Protein AF-A0A1I8J786-F1 (afdb_monomer_lite)

Organism: NCBI:txid282301

InterPro domains:
  IPR002110 Ankyrin repeat [PF12796] (314-403)
  IPR002110 Ankyrin repeat [PF12796] (653-725)
  IPR002110 Ankyrin repeat [PS50088] (661-693)
  IPR002110 Ankyrin repeat [PS50088] (694-726)
  IPR002110 Ankyrin repeat [SM00248] (171-204)
  IPR002110 Ankyrin repeat [SM00248] (331-368)
  IPR002110 Ankyrin repeat [SM00248] (661-690)
  IPR002110 Ankyrin repeat [SM00248] (694-723)
  IPR002110 Ankyrin repeat [SM00248] (727-757)
  IPR036770 Ankyrin repeat-containing domain superfamily [G3DSA:1.25.40.20] (136-489)
  IPR036770 Ankyrin repeat-containing domain superfamily [G3DSA:1.25.40.20] (536-755)
  IPR036770 Ankyrin repeat-containing domain superfamily [SSF48403] (186-483)
  IPR036770 Ankyrin repeat-containing domain superfamily [SSF48403] (380-748)

Foldseek 3Di:
DLVVLVVVLVVDPDLVVSLVSLLVQLVVCVVVVPLVSNLVSLVRRDDLVVSQVSLLVVLVVVVVVVVLSSNLSSLLSRPDQVSSQVSLLVSLVSCVVVVNVVSNVSSVVSHPDVVSVVVVVCVLPDDDDPPVCLVSVLVSVLVLLVVCLVPVPDPVNLVVVVVVVVVVVVVVNDDLLSQLLSLLQPQRLVSLLSVLVVDPDPVSNLNSLQSSLLNVLLNLDQNSNCSSLNSDPDPVSSLVSLLSSLQNNLLNLNQVSNVVSLVVPPDQVSSQVSLLRNLQNNLLRLNQVSNVVSLVSHDPVCSLVSLLSNQQSNLLNLNQVNNVVSLVSHPPLVSSQVSLLNNQQSNLLNLNQVSNVVSLVSRPPLVSSLVSLLNNLQSNLLNLNQNSNVVSLVSNPDLVSSLVSLLNSLLSNLLNVNLVSNVVSLVSRPDLVSSLLSLLSSLQSCLLVVNVVSVVVSLVVRDDPVSSVVSVVSSVVSNVVNVPDDDDDDVVVVVVVLLVVLLVVLLPPDVVSVVVSVVVLVPDPDLVVLLVSLLSSLLSNLLNLNQVSNVVSLVSNDDPVSSVVSLLSSLLSNLQNLRPSNVVVDLDALVCCVVRVSNVVSCLVCLVVVNCPSVVSNVVPDDLVSLLVSLLVCLLVVSLSSNVVSVVVHALVQQLDADPQQDGSLLSNLLVLPLVSNLVNVVRPHDQCRAGPFRDGSLLNNLLNLNQNSNVSSVVSPRDQCRATNVRDGSLNSNVVNVSVVNNVVVVVVVVCVVCLVVLLVVLLVLLVVLVQLPLALVQLVVQLVVQVVVQVVCCVVVVFDKDWFDDSNLSFQCDLPVSSSDRDLQRETEIETEDPDDEAEAPPFAPCDDPNVPGDHFYDFQQKTFAPDFDAADAWDWDPDDPVGGIYTYWYKYHYRGPDFPCPVLCCLQDVDADHWIWTRHDDPDPPDRGITGIDRRRVLSVSSSLAGSLLSSLLNVLQSCQPPCCCPVVVQAWDDSQLSSQLSSVVCSVQTRDCPRPQSDSSCSVVSNLVSLVVQLVQLVVDPDLFFRHAGNRHRSNTDGTPPPPVDDPSSCSSVRVSVVSVD

Radius of gyration: 41.14 Å; chains: 1; bounding box: 93×95×111 Å

Sequence (1066 aa):
KWEFVEYLMSCISDEDARSQSCITASIHAMKFKQMDKLESFINSMGDSERKDNWCREMAESAQIWRSWDVVQILTKAISNQSLKDQCCRNFANAAADSQDLQVRNFFVELSSDEELKQQFSMEAAGTATSNQEKQVAEKALLETLELLSKEAAEPEVRKQCSDVLAQHESDQRLSVTVAARHIGAKGYAQLVKALLNKFENESERRELCMTAAEFAARSGHLGRVKSVLHGCEDTRLKHECSIKVAEVASRCGHFEVAKHAIEAIKDQKLRDKCCLKAVKASAKNRQLFITKFLVDSVAENLKDQCCSRATPPAAKNGHLEVVTYLVQEMVDKTLKDQCCSRATPPAAKNGHLEVVTYLVQEMVDKTLKVQCCSRATPPAAKNGHLEVVTYLVQEMVDKTVKNQCCKKSAESASDSQKWDVVKFLAESISNQGQKDECYASAAESAAWSGNLEKTKDFVNSINDSSIKNQGYLRSVESAANNLKLESAEEPSVRLECCMKAAESSQSGGKTDVFDAISKEVDDLKDEGLKDLYYSRAAESAAQCGEADAMMSSLRNVRDAKRRAECDRQCALAGASFGHENVVERFDIEPQWLFDLPPLLQFFSMMALKNENSILDKTLSTMQPAEKFRLLLLSIYSEHVSLAFAILRQLTRDVFDLPDSEGATALMLAADSGHHELIEKLVELGASVQVQDCHGRTALTRACEAGHVRAAKSLIDNGADASHQDDRGLTCVQWAEQHGHTELLRILDSFYSRNENRAQDETLSTELHELFKSAGFTRDRAECQQAMADYLQRIAIAVVRDDSWLTGSYAEGWANSLVQVNGRTADDSDIDWTVFVAGQKFHLQGGCSQTGECAQANQLMVTKGHANILESCGSQPAVSTSPSGLRPRMDLCHAIRCCSDFCTDTERIKFITDRLPKVHLVRATRPTKQTQNELRVSFSLHEKRIMRSLSDVQGQLFTVIKFIFKKYLPITLKTPGLKTYHAKTLLFFMLEKHGTEHFNQVWKPEKLISLVKEALEMMLSFIDSSSSPDECMPHFFMSDAPLYFKNAGIGGDFDNTKSRVRLRLSE

Secondary structure (DSSP, 8-state):
-HHHHHHHHHT---HHHHHHHHHHHHHHHHHTT-HHHHHHHHHT-S-HHHHHHHHHHHHHHHHHTT-HHHHHHHHHH---HHHHHHHHHHHHHHHHHTT-HHHHHHHHHH---HHHHHHHHHHTTS---STHHHHHHHHHHHHHHHHHHH-TT-HHHHHHHHHHHHHHHHTT---HHHHHHHHHHHT-HHHHHHHHTT---HHHHHHHHHHHHHHHHHH--HHHHHHHHHH---HHHHHHHHHHHHHHHHHHT-HHHHHHHHHT---HHHHHHHHHHHHHHHHHTT-HHHHHHHHHTS-GGGHHHHHHHHHHHHHHTT-HHHHHHHHHS---HHHHHHHHHHHHHHHHHTT-HHHHHHHHHS---HHHHHHHHHHHHHHHHHTT-HHHHHHHHHS---HHHHHHHHHHHHHHHHTTT-HHHHHHHHHT---HHHHHHHHHHHHHHHHHTT-HHHHHHHHHT---HHHHHHHHHHHHHHHHHHTT------HHHHHHHHHHHHHHHHTTT-HHHHHHHHHHHHT-S-HHHHHHHHHHHHHHHHHTT-HHHHHHHHHT---HHHHHHHHHHHHHHHHHHT-HHHHTTS---HHHHHH-HHHHHHHHHHHHTT--HHHHHHHHHS-HHHHHHHHHHHHHTT-HHHHHHHHTT--GGGTT---TTS--HHHHHHHTT-HHHHHHHHHTT--TT---TTS--HHHHHHHHT-HHHHHHHHHTT--TT-B-TTS-BHHHHHHHTT-HHHHHHHHHHHHHHHHHHHHHHHHHHHHHHHHHTT-SHHHHHHHHHHHHHHHHHHHHHH-SEEEEEHHHHH-SS---SS-SSS--TT--EEEEEEEEEEEEEETTT----GGGTTPPEEPEETTEEE-SS-------EEEPPBTTB--EEEEEEEEE-----TTHHHHHTT-S-PPPPEEE----S-TT-SSEEEEE-HHHHHHHHTT--HHHHHHHHHHHHIIIIIIIIIS------HHHHHHHHHHHHHHH-S-TTSTTSSGGGHHHHHHHHHHHHHHHHHT-S-SSEEEEETTEEEEEEE-TTTTS-STTTTHHHHHHHHHH-

Structure (mmCIF, N/CA/C/O backbone):
data_AF-A0A1I8J786-F1
#
_entry.id   AF-A0A1I8J786-F1
#
loop_
_atom_site.group_PDB
_atom_site.id
_atom_site.type_symbol
_atom_site.label_atom_id
_atom_site.label_alt_id
_atom_site.label_comp_id
_atom_site.label_asym_id
_atom_site.label_entity_id
_atom_site.label_seq_id
_atom_site.pdbx_PDB_ins_code
_atom_site.Cartn_x
_atom_site.Cartn_y
_atom_site.Cartn_z
_atom_site.occupancy
_atom_site.B_iso_or_equiv
_atom_site.auth_seq_id
_atom_site.auth_comp_id
_atom_site.auth_asym_id
_atom_site.auth_atom_id
_atom_site.pdbx_PDB_model_num
ATOM 1 N N . LYS A 1 1 ? -45.203 -6.417 -40.940 1.00 73.69 1 LYS A N 1
ATOM 2 C CA . LYS A 1 1 ? -44.008 -5.937 -41.692 1.00 73.69 1 LYS A CA 1
ATOM 3 C C . LYS A 1 1 ? -43.141 -7.103 -42.156 1.00 73.69 1 LYS A C 1
ATOM 5 O O . LYS A 1 1 ? -42.911 -7.186 -43.348 1.00 73.69 1 LYS A O 1
ATOM 10 N N . TRP A 1 2 ? -42.726 -8.018 -41.275 1.00 83.94 2 TRP A N 1
ATOM 11 C CA . TRP A 1 2 ? -41.975 -9.218 -41.679 1.00 83.94 2 TRP A CA 1
ATOM 12 C C . TRP A 1 2 ? -42.749 -10.145 -42.619 1.00 83.94 2 TRP A C 1
ATOM 14 O O . TRP A 1 2 ? -42.202 -10.530 -43.635 1.00 83.94 2 TRP A O 1
ATOM 24 N N . GLU A 1 3 ? -44.040 -10.370 -42.374 1.00 81.31 3 GLU A N 1
ATOM 25 C CA . GLU A 1 3 ? -44.911 -11.132 -43.293 1.00 81.31 3 GLU A CA 1
ATOM 26 C C . GLU A 1 3 ? -44.995 -10.504 -44.694 1.00 81.31 3 GLU A C 1
ATOM 28 O O . GLU A 1 3 ? -45.075 -11.199 -45.697 1.00 81.31 3 GLU A O 1
ATOM 33 N N . PHE A 1 4 ? -44.930 -9.171 -44.777 1.00 83.69 4 PHE A N 1
ATOM 34 C CA . PHE A 1 4 ? -44.898 -8.460 -46.054 1.00 83.69 4 PHE A CA 1
ATOM 35 C C . PHE A 1 4 ? -43.550 -8.638 -46.763 1.00 83.69 4 PHE A C 1
ATOM 37 O O . PHE A 1 4 ? -43.520 -8.801 -47.977 1.00 83.69 4 PHE A O 1
ATOM 44 N N . VAL A 1 5 ? -42.442 -8.659 -46.012 1.00 83.75 5 VAL A N 1
ATOM 45 C CA . VAL A 1 5 ? -41.120 -9.011 -46.551 1.00 83.75 5 VAL A CA 1
ATOM 46 C C . VAL A 1 5 ? -41.134 -10.455 -47.051 1.00 83.75 5 VAL A C 1
ATOM 48 O O . VAL A 1 5 ? -40.774 -10.683 -48.193 1.00 83.75 5 VAL A O 1
ATOM 51 N N . GLU A 1 6 ? -41.630 -11.412 -46.267 1.00 82.75 6 GLU A N 1
ATOM 52 C CA . GLU A 1 6 ? -41.762 -12.822 -46.670 1.00 82.75 6 GLU A CA 1
ATOM 53 C C . GLU A 1 6 ? -42.628 -12.986 -47.932 1.00 82.75 6 GLU A C 1
ATOM 55 O O . GLU A 1 6 ? -42.249 -13.715 -48.848 1.00 82.75 6 GLU A O 1
ATOM 60 N N . TYR A 1 7 ? -43.736 -12.247 -48.041 1.00 83.12 7 TYR A N 1
ATOM 61 C CA . TYR A 1 7 ? -44.558 -12.228 -49.252 1.00 83.12 7 TYR A CA 1
ATOM 62 C C . TYR A 1 7 ? -43.788 -11.687 -50.465 1.00 83.12 7 TYR A C 1
ATOM 64 O O . TYR A 1 7 ? -43.768 -12.335 -51.512 1.00 83.12 7 TYR A O 1
ATOM 72 N N . LEU A 1 8 ? -43.106 -10.542 -50.333 1.00 82.88 8 LEU A N 1
ATOM 73 C CA . LEU A 1 8 ? -42.294 -9.978 -51.419 1.00 82.88 8 LEU A CA 1
ATOM 74 C C . LEU A 1 8 ? -41.195 -10.947 -51.860 1.00 82.88 8 LEU A C 1
ATOM 76 O O . LEU A 1 8 ? -40.986 -11.121 -53.054 1.00 82.88 8 LEU A O 1
ATOM 80 N N . MET A 1 9 ? -40.560 -11.626 -50.907 1.00 81.06 9 MET A N 1
ATOM 81 C CA . MET A 1 9 ? -39.547 -12.649 -51.158 1.00 81.06 9 MET A CA 1
ATOM 82 C C . MET A 1 9 ? -40.106 -13.847 -51.927 1.00 81.06 9 MET A C 1
ATOM 84 O O . MET A 1 9 ? -39.458 -14.332 -52.851 1.00 81.06 9 MET A O 1
ATOM 88 N N . SER A 1 10 ? -41.326 -14.288 -51.598 1.00 81.88 10 SER A N 1
ATOM 89 C CA . SER A 1 10 ? -42.005 -15.375 -52.320 1.00 81.88 10 SER A CA 1
ATOM 90 C C . SER A 1 10 ? -42.366 -15.016 -53.767 1.00 81.88 10 SER A C 1
ATOM 92 O O . SER A 1 10 ? -42.529 -15.905 -54.597 1.00 81.88 10 SER A O 1
ATOM 94 N N . CYS A 1 11 ? -42.447 -13.720 -54.085 1.00 83.38 11 CYS A N 1
ATOM 95 C CA . CYS A 1 11 ? -42.716 -13.232 -55.436 1.00 83.38 11 CYS A CA 1
ATOM 96 C C . CYS A 1 11 ? -41.454 -13.149 -56.316 1.00 83.38 11 CYS A C 1
ATOM 98 O O . CYS A 1 11 ? -41.576 -12.893 -57.514 1.00 83.38 11 CYS A O 1
ATOM 100 N N . ILE A 1 12 ? -40.250 -13.329 -55.756 1.00 84.62 12 ILE A N 1
ATOM 101 C CA . ILE A 1 12 ? -38.992 -13.268 -56.511 1.00 84.62 12 ILE A CA 1
ATOM 102 C C . ILE A 1 12 ? -38.726 -14.640 -57.142 1.00 84.62 12 ILE A C 1
ATOM 104 O O . ILE A 1 12 ? -38.392 -15.599 -56.447 1.00 84.62 12 ILE A O 1
ATOM 108 N N . SER A 1 13 ? -38.865 -14.725 -58.467 1.00 79.44 13 SER A N 1
ATOM 109 C CA . SER A 1 13 ? -38.594 -15.949 -59.236 1.00 79.44 13 SER A CA 1
ATOM 110 C C . SER A 1 13 ? -37.109 -16.168 -59.541 1.00 79.44 13 SER A C 1
ATOM 112 O O . SER A 1 13 ? -36.718 -17.292 -59.834 1.00 79.44 13 SER A O 1
ATOM 114 N N . ASP A 1 14 ? -36.297 -15.107 -59.496 1.00 84.56 14 ASP A N 1
ATOM 115 C CA . ASP A 1 14 ? -34.847 -15.167 -59.700 1.00 84.56 14 ASP A CA 1
ATOM 116 C C . ASP A 1 14 ? -34.131 -15.597 -58.410 1.00 84.56 14 ASP A C 1
ATOM 118 O O . ASP A 1 14 ? -34.251 -14.957 -57.362 1.00 84.56 14 ASP A O 1
ATOM 122 N N . GLU A 1 15 ? -33.409 -16.713 -58.469 1.00 78.25 15 GLU A N 1
ATOM 123 C CA . GLU A 1 15 ? -32.861 -17.369 -57.281 1.00 78.25 15 GLU A CA 1
ATOM 124 C C . GLU A 1 15 ? -31.717 -16.583 -56.624 1.00 78.25 15 GLU A C 1
ATOM 126 O O . GLU A 1 15 ? -31.617 -16.551 -55.391 1.00 78.25 15 GLU A O 1
ATOM 131 N N . ASP A 1 16 ? -30.913 -15.880 -57.422 1.00 79.06 16 ASP A N 1
ATOM 132 C CA . ASP A 1 16 ? -29.823 -15.032 -56.940 1.00 79.06 16 ASP A CA 1
ATOM 133 C C . ASP A 1 16 ? -30.353 -13.770 -56.257 1.00 79.06 16 ASP A C 1
ATOM 135 O O . ASP A 1 16 ? -29.951 -13.442 -55.133 1.00 79.06 16 ASP A O 1
ATOM 139 N N . ALA A 1 17 ? -31.313 -13.084 -56.883 1.00 80.06 17 ALA A N 1
ATOM 140 C CA . ALA A 1 17 ? -31.973 -11.924 -56.296 1.00 80.06 17 ALA A CA 1
ATOM 141 C C . ALA A 1 17 ? -32.725 -12.294 -55.011 1.00 80.06 17 ALA A C 1
ATOM 143 O O . ALA A 1 17 ? -32.705 -11.534 -54.032 1.00 80.06 17 ALA A O 1
ATOM 144 N N . ARG A 1 18 ? -33.347 -13.479 -54.976 1.00 83.31 18 ARG A N 1
ATOM 145 C CA . ARG A 1 18 ? -33.999 -14.012 -53.776 1.00 83.31 18 ARG A CA 1
ATOM 146 C C . ARG A 1 18 ? -32.972 -14.298 -52.682 1.00 83.31 18 ARG A C 1
ATOM 148 O O . ARG A 1 18 ? -33.153 -13.845 -51.559 1.00 83.31 18 ARG A O 1
ATOM 155 N N . SER A 1 19 ? -31.857 -14.954 -52.989 1.00 81.00 19 SER A N 1
ATOM 156 C CA . SER A 1 19 ? -30.820 -15.255 -51.990 1.00 81.00 19 SER A CA 1
ATOM 157 C C . SER A 1 19 ? -30.192 -13.980 -51.407 1.00 81.00 19 SER A C 1
ATOM 159 O O . SER A 1 19 ? -30.049 -13.856 -50.189 1.00 81.00 19 SER A O 1
ATOM 161 N N . GLN A 1 20 ? -29.924 -12.970 -52.240 1.00 82.56 20 GLN A N 1
ATOM 162 C CA . GLN A 1 20 ? -29.403 -11.674 -51.788 1.00 82.56 20 GLN A CA 1
ATOM 163 C C . GLN A 1 20 ? -30.399 -10.912 -50.899 1.00 82.56 20 GLN A C 1
ATOM 165 O O . GLN A 1 20 ? -30.028 -10.260 -49.912 1.00 82.56 20 GLN A O 1
ATOM 170 N N . SER A 1 21 ? -31.683 -11.010 -51.229 1.00 83.56 21 SER A N 1
ATOM 171 C CA . SER A 1 21 ? -32.744 -10.393 -50.440 1.00 83.56 21 SER A CA 1
ATOM 172 C C . SER A 1 21 ? -32.953 -11.132 -49.107 1.00 83.56 21 SER A C 1
ATOM 174 O O . SER A 1 21 ? -33.148 -10.475 -48.083 1.00 83.56 21 SER A O 1
ATOM 176 N N . CYS A 1 22 ? -32.783 -12.464 -49.072 1.00 85.31 22 CYS A N 1
ATOM 177 C CA . CYS A 1 22 ? -32.779 -13.265 -47.842 1.00 85.31 22 CYS A CA 1
ATOM 178 C C . CYS A 1 22 ? -31.627 -12.846 -46.929 1.00 85.31 22 CYS A C 1
ATOM 180 O O . CYS A 1 22 ? -31.850 -12.617 -45.746 1.00 85.31 22 CYS A O 1
ATOM 182 N N . ILE A 1 23 ? -30.417 -12.664 -47.471 1.00 84.88 23 ILE A N 1
ATOM 183 C CA . ILE A 1 23 ? -29.255 -12.179 -46.708 1.00 84.88 23 ILE A CA 1
ATOM 184 C C . ILE A 1 23 ? -29.570 -10.826 -46.063 1.00 84.88 23 ILE A C 1
ATOM 186 O O . ILE A 1 23 ? -29.363 -10.625 -44.864 1.00 84.88 23 ILE A O 1
ATOM 190 N N . THR A 1 24 ? -30.136 -9.903 -46.840 1.00 84.62 24 THR A N 1
ATOM 191 C CA . THR A 1 24 ? -30.486 -8.563 -46.353 1.00 84.62 24 THR A CA 1
ATOM 192 C C . THR A 1 24 ? -31.550 -8.629 -45.255 1.00 84.62 24 THR A C 1
ATOM 194 O O . THR A 1 24 ? -31.438 -7.936 -44.238 1.00 84.62 24 THR A O 1
ATOM 197 N N . ALA A 1 25 ? -32.561 -9.483 -45.422 1.00 85.06 25 ALA A N 1
ATOM 198 C CA . ALA A 1 25 ? -33.605 -9.701 -44.429 1.00 85.06 25 ALA A CA 1
ATOM 199 C C . ALA A 1 25 ? -33.047 -10.335 -43.144 1.00 85.06 25 ALA A C 1
ATOM 201 O O . ALA A 1 25 ? -33.361 -9.851 -42.056 1.00 85.06 25 ALA A O 1
ATOM 202 N N . SER A 1 26 ? -32.156 -11.325 -43.255 1.00 86.31 26 SER A N 1
ATOM 203 C CA . SER A 1 26 ? -31.466 -11.960 -42.126 1.00 86.31 26 SER A CA 1
ATOM 204 C C . SER A 1 26 ? -30.626 -10.961 -41.325 1.00 86.31 26 SER A C 1
ATOM 206 O O . SER A 1 26 ? -30.693 -10.951 -40.097 1.00 86.31 26 SER A O 1
ATOM 208 N N . ILE A 1 27 ? -29.908 -10.043 -41.985 1.00 82.25 27 ILE A N 1
ATOM 209 C CA . ILE A 1 27 ? -29.157 -8.967 -41.306 1.00 82.25 27 ILE A CA 1
ATOM 210 C C . ILE A 1 27 ? -30.093 -8.066 -40.492 1.00 82.25 27 ILE A C 1
ATOM 212 O O . ILE A 1 27 ? -29.802 -7.718 -39.345 1.00 82.25 27 ILE A O 1
ATOM 216 N N . HIS A 1 28 ? -31.247 -7.705 -41.054 1.00 83.25 28 HIS A N 1
ATOM 217 C CA . HIS A 1 28 ? -32.232 -6.903 -40.334 1.00 83.25 28 HIS A CA 1
ATOM 218 C C . HIS A 1 28 ? -32.895 -7.698 -39.199 1.00 83.25 28 HIS A C 1
ATOM 220 O O . HIS A 1 28 ? -33.130 -7.135 -38.130 1.00 83.25 28 HIS A O 1
ATOM 226 N N . ALA A 1 29 ? -33.158 -8.995 -39.385 1.00 84.69 29 ALA A N 1
ATOM 227 C CA . ALA A 1 29 ? -33.708 -9.863 -38.346 1.00 84.69 29 ALA A CA 1
ATOM 228 C C . ALA A 1 29 ? -32.747 -9.972 -37.151 1.00 84.69 29 ALA A C 1
ATOM 230 O O . ALA A 1 29 ? -33.178 -9.781 -36.012 1.00 84.69 29 ALA A O 1
ATOM 231 N N . MET A 1 30 ? -31.443 -10.141 -37.407 1.00 82.88 30 MET A N 1
ATOM 232 C CA . MET A 1 30 ? -30.390 -10.072 -36.384 1.00 82.88 30 MET A CA 1
ATOM 233 C C . MET A 1 30 ? -30.394 -8.715 -35.666 1.00 82.88 30 MET A C 1
ATOM 235 O O . MET A 1 30 ? -30.459 -8.663 -34.438 1.00 82.88 30 MET A O 1
ATOM 239 N N . LYS A 1 31 ? -30.417 -7.603 -36.419 1.00 80.00 31 LYS A N 1
ATOM 240 C CA . LYS A 1 31 ? -30.425 -6.234 -35.867 1.00 80.00 31 LYS A CA 1
ATOM 241 C C . LYS A 1 31 ? -31.614 -5.962 -34.939 1.00 80.00 31 LYS A C 1
ATOM 243 O O . LYS A 1 31 ? -31.464 -5.268 -33.937 1.00 80.00 31 LYS A O 1
ATOM 248 N N . PHE A 1 32 ? -32.790 -6.494 -35.264 1.00 81.38 32 PHE A N 1
ATOM 249 C CA . PHE A 1 32 ? -34.015 -6.317 -34.476 1.00 81.38 32 PHE A CA 1
ATOM 250 C C . PHE A 1 32 ? -34.307 -7.483 -33.516 1.00 81.38 32 PHE A C 1
ATOM 252 O O . PHE A 1 32 ? -35.398 -7.538 -32.944 1.00 81.38 32 PHE A O 1
ATOM 259 N N . LYS A 1 33 ? -33.340 -8.390 -33.317 1.00 82.00 33 LYS A N 1
ATOM 260 C CA . LYS A 1 33 ? -33.420 -9.555 -32.421 1.00 82.00 33 LYS A CA 1
ATOM 261 C C . LYS A 1 33 ? -34.627 -10.472 -32.680 1.00 82.00 33 LYS A C 1
ATOM 263 O O . LYS A 1 33 ? -35.263 -10.944 -31.744 1.00 82.00 33 LYS A O 1
ATOM 268 N N . GLN A 1 34 ? -34.965 -10.707 -33.945 1.00 86.12 34 GLN A N 1
ATOM 269 C CA . GLN A 1 34 ? -36.059 -11.596 -34.354 1.00 86.12 34 GLN A CA 1
ATOM 270 C C . GLN A 1 34 ? -35.496 -12.959 -34.791 1.00 86.12 34 GLN A C 1
ATOM 272 O O . GLN A 1 34 ? -35.302 -13.191 -35.984 1.00 86.12 34 GLN A O 1
ATOM 277 N N . MET A 1 35 ? -35.206 -13.844 -33.830 1.00 85.75 35 MET A N 1
ATOM 278 C CA . MET A 1 35 ? -34.492 -15.111 -34.079 1.00 85.75 35 MET A CA 1
ATOM 279 C C . MET A 1 35 ? -35.301 -16.123 -34.900 1.00 85.75 35 MET A C 1
ATOM 281 O O . MET A 1 35 ? -34.764 -16.708 -35.835 1.00 85.75 35 MET A O 1
ATOM 285 N N . ASP A 1 36 ? -36.611 -16.222 -34.665 1.00 83.81 36 ASP A N 1
ATOM 286 C CA . ASP A 1 36 ? -37.489 -17.101 -35.454 1.00 83.81 36 ASP A CA 1
ATOM 287 C C . ASP A 1 36 ? -37.530 -16.687 -36.937 1.00 83.81 36 ASP A C 1
ATOM 289 O O . ASP A 1 36 ? -37.606 -17.514 -37.848 1.00 83.81 36 ASP A O 1
ATOM 293 N N . LYS A 1 37 ? -37.446 -15.375 -37.203 1.00 86.69 37 LYS A N 1
ATOM 294 C CA . LYS A 1 37 ? -37.401 -14.836 -38.569 1.00 86.69 37 LYS A CA 1
ATOM 295 C C . LYS A 1 37 ? -36.027 -14.991 -39.205 1.00 86.69 37 LYS A C 1
ATOM 297 O O . LYS A 1 37 ? -35.952 -15.256 -40.400 1.00 86.69 37 LYS A O 1
ATOM 302 N N . LEU A 1 38 ? -34.958 -14.877 -38.418 1.00 88.75 38 LEU A N 1
ATOM 303 C CA . LEU A 1 38 ? -33.601 -15.161 -38.874 1.00 88.75 38 LEU A CA 1
ATOM 304 C C . LEU A 1 38 ? -33.489 -16.597 -39.404 1.00 88.75 38 LEU A C 1
ATOM 306 O O . LEU A 1 38 ? -33.029 -16.792 -40.527 1.00 88.75 38 LEU A O 1
ATOM 310 N N . GLU A 1 39 ? -33.969 -17.582 -38.643 1.00 86.75 39 GLU A N 1
ATOM 311 C CA . GLU A 1 39 ? -33.938 -18.989 -39.057 1.00 86.75 39 GLU A CA 1
ATOM 312 C C . GLU A 1 39 ? -34.769 -19.225 -40.335 1.00 86.75 39 GLU A C 1
ATOM 314 O O . GLU A 1 39 ? -34.294 -19.863 -41.275 1.00 86.75 39 GLU A O 1
ATOM 319 N N . SER A 1 40 ? -35.961 -18.622 -40.431 1.00 86.06 40 SER A N 1
ATOM 320 C CA . SER A 1 40 ? -36.821 -18.679 -41.628 1.00 86.06 40 SER A CA 1
ATOM 321 C C . SER A 1 40 ? -36.129 -18.148 -42.898 1.00 86.06 40 SER A C 1
ATOM 323 O O . SER A 1 40 ? -36.137 -18.805 -43.945 1.00 86.06 40 SER A O 1
ATOM 325 N N . PHE A 1 41 ? -35.475 -16.983 -42.817 1.00 88.19 41 PHE A N 1
ATOM 326 C CA . PHE A 1 41 ? -34.800 -16.377 -43.972 1.00 88.19 41 PHE A CA 1
ATOM 327 C C . PHE A 1 41 ? -33.548 -17.143 -44.399 1.00 88.19 41 PHE A C 1
ATOM 329 O O . PHE A 1 41 ? -33.305 -17.283 -45.598 1.00 88.19 41 PHE A O 1
ATOM 336 N N . ILE A 1 42 ? -32.788 -17.683 -43.442 1.00 87.50 42 ILE A N 1
ATOM 337 C CA . ILE A 1 42 ? -31.627 -18.539 -43.720 1.00 87.50 42 ILE A CA 1
ATOM 338 C C . ILE A 1 42 ? -32.056 -19.829 -44.426 1.00 87.50 42 ILE A C 1
ATOM 340 O O . ILE A 1 42 ? -31.415 -20.258 -45.385 1.00 87.50 42 ILE A O 1
ATOM 344 N N . ASN A 1 43 ? -33.162 -20.433 -43.994 1.00 84.12 43 ASN A N 1
ATOM 345 C CA . ASN A 1 43 ? -33.690 -21.649 -44.612 1.00 84.12 43 ASN A CA 1
ATOM 346 C C . ASN A 1 43 ? -34.271 -21.419 -46.013 1.00 84.12 43 ASN A C 1
ATOM 348 O O . ASN A 1 43 ? -34.397 -22.368 -46.778 1.00 84.12 43 ASN A O 1
ATOM 352 N N . SER A 1 44 ? -34.577 -20.169 -46.363 1.00 81.19 44 SER A N 1
ATOM 353 C CA . SER A 1 44 ? -35.105 -19.786 -47.677 1.00 81.19 44 SER A CA 1
ATOM 354 C C . SER A 1 44 ? -34.015 -19.426 -48.704 1.00 81.19 44 SER A C 1
ATOM 356 O O . SER A 1 44 ? -34.343 -19.038 -49.826 1.00 81.19 44 SER A O 1
ATOM 358 N N . MET A 1 45 ? -32.727 -19.516 -48.342 1.00 83.50 45 MET A N 1
ATOM 359 C CA . MET A 1 45 ? -31.604 -19.329 -49.274 1.00 83.50 45 MET A CA 1
ATOM 360 C C . MET A 1 45 ? -31.429 -20.579 -50.150 1.00 83.50 45 MET A C 1
ATOM 362 O O . MET A 1 45 ? -31.348 -21.684 -49.619 1.00 83.50 45 MET A O 1
ATOM 366 N N . GLY A 1 46 ? -31.390 -20.402 -51.477 1.00 68.62 46 GLY A N 1
ATOM 367 C CA . GLY A 1 46 ? -31.360 -21.515 -52.441 1.00 68.62 46 GLY A CA 1
ATOM 368 C C . GLY A 1 46 ? -29.970 -22.111 -52.681 1.00 68.62 46 GLY A C 1
ATOM 369 O O . GLY A 1 46 ? -29.837 -23.319 -52.854 1.00 68.62 46 GLY A O 1
ATOM 370 N N . ASP A 1 47 ? -28.925 -21.282 -52.624 1.00 76.75 47 ASP A N 1
ATOM 371 C CA . ASP A 1 47 ? -27.534 -21.709 -52.809 1.00 76.75 47 ASP A CA 1
ATOM 372 C C . ASP A 1 47 ? -26.913 -22.155 -51.475 1.00 76.75 47 ASP A C 1
ATOM 374 O O . ASP A 1 47 ? -26.667 -21.337 -50.582 1.00 76.75 47 ASP A O 1
ATOM 378 N N . SER A 1 48 ? -26.652 -23.460 -51.342 1.00 77.00 48 SER A N 1
ATOM 379 C CA . SER A 1 48 ? -26.097 -24.064 -50.128 1.00 77.00 48 SER A CA 1
ATOM 380 C C . SER A 1 48 ? -24.665 -23.625 -49.825 1.00 77.00 48 SER A C 1
ATOM 382 O O . SER A 1 48 ? -24.324 -23.452 -48.659 1.00 77.00 48 SER A O 1
ATOM 384 N N . GLU A 1 49 ? -23.823 -23.417 -50.841 1.00 81.31 49 GLU A N 1
ATOM 385 C CA . GLU A 1 49 ? -22.422 -23.036 -50.627 1.00 81.31 49 GLU A CA 1
ATOM 386 C C . GLU A 1 49 ? -22.326 -21.571 -50.195 1.00 81.31 49 GLU A C 1
ATOM 388 O O . GLU A 1 49 ? -21.630 -21.224 -49.235 1.00 81.31 49 GLU A O 1
ATOM 393 N N . ARG A 1 50 ? -23.096 -20.700 -50.853 1.00 79.38 50 ARG A N 1
ATOM 394 C CA . ARG A 1 50 ? -23.176 -19.282 -50.492 1.00 79.38 50 ARG A CA 1
ATOM 395 C C . ARG A 1 50 ? -23.833 -19.079 -49.128 1.00 79.38 50 ARG A C 1
ATOM 397 O O . ARG A 1 50 ? -23.375 -18.234 -48.359 1.00 79.38 50 ARG A O 1
ATOM 404 N N . LYS A 1 51 ? -24.858 -19.874 -48.799 1.00 86.88 51 LYS A N 1
ATOM 405 C CA . LYS A 1 51 ? -25.487 -19.901 -47.471 1.00 86.88 51 LYS A CA 1
ATOM 406 C C . LYS A 1 51 ? -24.488 -20.308 -46.390 1.00 86.88 51 LYS A C 1
ATOM 408 O O . LYS A 1 51 ? -24.401 -19.612 -45.382 1.00 86.88 51 LYS A O 1
ATOM 413 N N . ASP A 1 52 ? -23.741 -21.391 -46.588 1.00 89.69 52 ASP A N 1
ATOM 414 C CA . ASP A 1 52 ? -22.803 -21.917 -45.590 1.00 89.69 52 ASP A CA 1
ATOM 415 C C . ASP A 1 52 ? -21.651 -20.943 -45.321 1.00 89.69 52 ASP A C 1
ATOM 417 O O . ASP A 1 52 ? -21.344 -20.653 -44.163 1.00 89.69 52 ASP A O 1
ATOM 421 N N . ASN A 1 53 ? -21.072 -20.365 -46.378 1.00 85.31 53 ASN A N 1
ATOM 422 C CA . ASN A 1 53 ? -20.023 -19.351 -46.253 1.00 85.31 53 ASN A CA 1
ATOM 423 C C . ASN A 1 53 ? -20.529 -18.094 -45.537 1.00 85.31 53 ASN A C 1
ATOM 425 O O . ASN A 1 53 ? -19.870 -17.598 -44.622 1.00 85.31 53 ASN A O 1
ATOM 429 N N . TRP A 1 54 ? -21.725 -17.619 -45.894 1.00 88.50 54 TRP A N 1
ATOM 430 C CA . TRP A 1 54 ? -22.337 -16.469 -45.235 1.00 88.50 54 TRP A CA 1
ATOM 431 C C . TRP A 1 54 ? -22.669 -16.756 -43.762 1.00 88.50 54 TRP A C 1
ATOM 433 O O . TRP A 1 54 ? -22.402 -15.921 -42.896 1.00 88.50 54 TRP A O 1
ATOM 443 N N . CYS A 1 55 ? -23.199 -17.945 -43.451 1.00 89.75 55 CYS A N 1
ATOM 444 C CA . CYS A 1 55 ? -23.493 -18.353 -42.077 1.00 89.75 55 CYS A CA 1
ATOM 445 C C . CYS A 1 55 ? -22.219 -18.439 -41.233 1.00 89.75 55 CYS A C 1
ATOM 447 O O . CYS A 1 55 ? -22.223 -17.933 -40.114 1.00 89.75 55 CYS A O 1
ATOM 449 N N . ARG A 1 56 ? -21.126 -19.003 -41.768 1.00 90.81 56 ARG A N 1
ATOM 450 C CA . ARG A 1 56 ? -19.816 -19.011 -41.100 1.00 90.81 56 ARG A CA 1
ATOM 451 C C . ARG A 1 56 ? -19.340 -17.593 -40.797 1.00 90.81 56 ARG A C 1
ATOM 453 O O . ARG A 1 56 ? -19.087 -17.281 -39.639 1.00 90.81 56 ARG A O 1
ATOM 460 N N . GLU A 1 57 ? -19.249 -16.732 -41.809 1.00 86.31 57 GLU A N 1
ATOM 461 C CA . GLU A 1 57 ? -18.710 -15.372 -41.648 1.00 86.31 57 GLU A CA 1
ATOM 462 C C . GLU A 1 57 ? -19.522 -14.547 -40.643 1.00 86.31 57 GLU A C 1
ATOM 464 O O . GLU A 1 57 ? -18.973 -13.798 -39.827 1.00 86.31 57 GLU A O 1
ATOM 469 N N . MET A 1 58 ? -20.848 -14.696 -40.675 1.00 86.00 58 MET A N 1
ATOM 470 C CA . MET A 1 58 ? -21.726 -14.031 -39.720 1.00 86.00 58 MET A CA 1
ATOM 471 C C . MET A 1 58 ? -21.644 -14.655 -38.325 1.00 86.00 58 MET A C 1
ATOM 473 O O . MET A 1 58 ? -21.711 -13.911 -37.350 1.00 86.00 58 MET A O 1
ATOM 477 N N . ALA A 1 59 ? -21.466 -15.975 -38.199 1.00 85.75 59 ALA A N 1
ATOM 478 C CA . ALA A 1 59 ? -21.294 -16.645 -36.909 1.00 85.75 59 ALA A CA 1
ATOM 479 C C . ALA A 1 59 ? -19.980 -16.225 -36.243 1.00 85.75 59 ALA A C 1
ATOM 481 O O . ALA A 1 59 ? -19.983 -15.861 -35.070 1.00 85.75 59 ALA A O 1
ATOM 482 N N . GLU A 1 60 ? -18.883 -16.176 -36.999 1.00 82.88 60 GLU A N 1
ATOM 483 C CA . GLU A 1 60 ? -17.586 -15.671 -36.537 1.00 82.88 60 GLU A CA 1
ATOM 484 C C . GLU A 1 60 ? -17.693 -14.199 -36.120 1.00 82.88 60 GLU A C 1
ATOM 486 O O . GLU A 1 60 ? -17.267 -13.810 -35.032 1.00 82.88 60 GLU A O 1
ATOM 491 N N . SER A 1 61 ? -18.375 -13.381 -36.927 1.00 78.19 61 SER A N 1
ATOM 492 C CA . SER A 1 61 ? -18.627 -11.977 -36.593 1.00 78.19 61 SER A CA 1
ATOM 493 C C . SER A 1 61 ? -19.496 -11.814 -35.339 1.00 78.19 61 SER A C 1
ATOM 495 O O . SER A 1 61 ? -19.241 -10.930 -34.524 1.00 78.19 61 SER A O 1
ATOM 497 N N . ALA A 1 62 ? -20.526 -12.645 -35.159 1.00 78.62 62 ALA A N 1
ATOM 498 C CA . ALA A 1 62 ? -21.428 -12.597 -34.008 1.00 78.62 62 ALA A CA 1
ATOM 499 C C . ALA A 1 62 ? -20.777 -13.140 -32.724 1.00 78.62 62 ALA A C 1
ATOM 501 O O . ALA A 1 62 ? -21.077 -12.648 -31.630 1.00 78.62 62 ALA A O 1
ATOM 502 N N . GLN A 1 63 ? -19.856 -14.101 -32.851 1.00 75.31 63 GLN A N 1
ATOM 503 C CA . GLN A 1 63 ? -19.067 -14.650 -31.747 1.00 75.31 63 GLN A CA 1
ATOM 504 C C . GLN A 1 63 ? -18.179 -13.577 -31.113 1.00 75.31 63 GLN A C 1
ATOM 506 O O . GLN A 1 63 ? -18.079 -13.522 -29.886 1.00 75.31 63 GLN A O 1
ATOM 511 N N . ILE A 1 64 ? -17.632 -12.654 -31.912 1.00 71.12 64 ILE A N 1
ATOM 512 C CA . ILE A 1 64 ? -16.868 -11.501 -31.406 1.00 71.12 64 ILE A CA 1
ATOM 513 C C . ILE A 1 64 ? -17.687 -10.679 -30.396 1.00 71.12 64 ILE A C 1
ATOM 515 O O . ILE A 1 64 ? -17.160 -10.259 -29.367 1.00 71.12 64 ILE A O 1
ATOM 519 N N . TRP A 1 65 ? -18.984 -10.500 -30.651 1.00 68.62 65 TRP A N 1
ATOM 520 C CA . TRP A 1 65 ? -19.904 -9.752 -29.784 1.00 68.62 65 TRP A CA 1
ATOM 521 C C . TRP A 1 65 ? -20.626 -10.633 -28.756 1.00 68.62 65 TRP A C 1
ATOM 523 O O . TRP A 1 65 ? -21.575 -10.178 -28.116 1.00 68.62 65 TRP A O 1
ATOM 533 N N . ARG A 1 66 ? -20.214 -11.903 -28.616 1.00 75.38 66 ARG A N 1
ATOM 534 C CA . ARG A 1 66 ? -20.793 -12.900 -27.696 1.00 75.38 66 ARG A CA 1
ATOM 535 C C . ARG A 1 66 ? -22.310 -13.050 -27.828 1.00 75.38 66 ARG A C 1
ATOM 537 O O . ARG A 1 66 ? -23.008 -13.327 -26.855 1.00 75.38 66 ARG A O 1
ATOM 544 N N . SER A 1 67 ? -22.837 -12.861 -29.035 1.00 82.00 67 SER A N 1
ATOM 545 C CA . SER A 1 67 ? -24.259 -13.068 -29.320 1.00 82.00 67 SER A CA 1
ATOM 546 C C . SER A 1 67 ? -24.518 -14.550 -29.576 1.00 82.00 67 SER A C 1
ATOM 548 O O . SER A 1 67 ? -24.815 -14.943 -30.701 1.00 82.00 67 SER A O 1
ATOM 550 N N . TRP A 1 68 ? -24.348 -15.376 -28.539 1.00 85.44 68 TRP A N 1
ATOM 551 C CA . TRP A 1 68 ? -24.321 -16.832 -28.671 1.00 85.44 68 TRP A CA 1
ATOM 552 C C . TRP A 1 68 ? -25.588 -17.405 -29.307 1.00 85.44 68 TRP A C 1
ATOM 554 O O . TRP A 1 68 ? -25.454 -18.261 -30.166 1.00 85.44 68 TRP A O 1
ATOM 564 N N . ASP A 1 69 ? -26.775 -16.855 -29.039 1.00 84.81 69 ASP A N 1
ATOM 565 C CA . ASP A 1 69 ? -28.020 -17.278 -29.706 1.00 84.81 69 ASP A CA 1
ATOM 566 C C . ASP A 1 69 ? -27.934 -17.160 -31.244 1.00 84.81 69 ASP A C 1
ATOM 568 O O . ASP A 1 69 ? -28.373 -18.039 -31.983 1.00 84.81 69 ASP A O 1
ATOM 572 N N . VAL A 1 70 ? -27.310 -16.086 -31.743 1.00 84.56 70 VAL A N 1
ATOM 573 C CA . VAL A 1 70 ? -27.104 -15.851 -33.182 1.00 84.56 70 VAL A CA 1
ATOM 574 C C . VAL A 1 70 ? -26.040 -16.800 -33.731 1.00 84.56 70 VAL A C 1
ATOM 576 O O . VAL A 1 70 ? -26.234 -17.388 -34.793 1.00 84.56 70 VAL A O 1
ATOM 579 N N . VAL A 1 71 ? -24.940 -16.996 -32.994 1.00 88.81 71 VAL A N 1
ATOM 580 C CA . VAL A 1 71 ? -23.869 -17.938 -33.367 1.00 88.81 71 VAL A CA 1
ATOM 581 C C . VAL A 1 71 ? -24.413 -19.363 -33.446 1.00 88.81 71 VAL A C 1
ATOM 583 O O . VAL A 1 71 ? -24.113 -20.078 -34.398 1.00 88.81 71 VAL A O 1
ATOM 586 N N . GLN A 1 72 ? -25.250 -19.772 -32.494 1.00 91.69 72 GLN A N 1
ATOM 587 C CA . GLN A 1 72 ? -25.871 -21.094 -32.453 1.00 91.69 72 GLN A CA 1
ATOM 588 C C . GLN A 1 72 ? -26.794 -21.318 -33.657 1.00 91.69 72 GLN A C 1
ATOM 590 O O . GLN A 1 72 ? -26.662 -22.341 -34.330 1.00 91.69 72 GLN A O 1
ATOM 595 N N . ILE A 1 73 ? -27.672 -20.358 -33.980 1.00 91.00 73 ILE A N 1
ATOM 596 C CA . ILE A 1 73 ? -28.583 -20.447 -35.138 1.00 91.00 73 ILE A CA 1
ATOM 597 C C . ILE A 1 73 ? -27.797 -20.527 -36.451 1.00 91.00 73 ILE A C 1
ATOM 599 O O . ILE A 1 73 ? -28.065 -21.399 -37.278 1.00 91.00 73 ILE A O 1
ATOM 603 N N . LEU A 1 74 ? -26.799 -19.658 -36.632 1.00 90.75 74 LEU A N 1
ATOM 604 C CA . LEU A 1 74 ? -25.988 -19.625 -37.850 1.00 90.75 74 LEU A CA 1
ATOM 605 C C . LEU A 1 74 ? -25.137 -20.891 -38.004 1.00 90.75 74 LEU A C 1
ATOM 607 O O . LEU A 1 74 ? -25.122 -21.480 -39.079 1.00 90.75 74 LEU A O 1
ATOM 611 N N . THR A 1 75 ? -24.497 -21.364 -36.929 1.00 91.44 75 THR A N 1
ATOM 612 C CA . THR A 1 75 ? -23.666 -22.584 -36.959 1.00 91.44 75 THR A CA 1
ATOM 613 C C . THR A 1 75 ? -24.512 -23.825 -37.235 1.00 91.44 75 THR A C 1
ATOM 615 O O . THR A 1 75 ? -24.110 -24.697 -38.003 1.00 91.44 75 THR A O 1
ATOM 618 N N . LYS A 1 76 ? -25.722 -23.897 -36.667 1.00 91.44 76 LYS A N 1
ATOM 619 C CA . LYS A 1 76 ? -26.667 -24.991 -36.925 1.00 91.44 76 LYS A CA 1
ATOM 620 C C . LYS A 1 76 ? -27.120 -25.024 -38.388 1.00 91.44 76 LYS A C 1
ATOM 622 O O . LYS A 1 76 ? -27.313 -26.113 -38.929 1.00 91.44 76 LYS A O 1
ATOM 627 N N . ALA A 1 77 ? -27.262 -23.857 -39.017 1.00 88.56 77 ALA A N 1
ATOM 628 C CA . ALA A 1 77 ? -27.733 -23.719 -40.391 1.00 88.56 77 ALA A CA 1
ATOM 629 C C . ALA A 1 77 ? -26.690 -24.060 -41.473 1.00 88.56 77 ALA A C 1
ATOM 631 O O . ALA A 1 77 ? -27.081 -24.201 -42.635 1.00 88.56 77 ALA A O 1
ATOM 632 N N . ILE A 1 78 ? -25.410 -24.209 -41.104 1.00 90.50 78 ILE A N 1
ATOM 633 C CA . ILE A 1 78 ? -24.347 -24.677 -42.005 1.00 90.50 78 ILE A CA 1
ATOM 634 C C . ILE A 1 78 ? -24.636 -26.130 -42.399 1.00 90.50 78 ILE A C 1
ATOM 636 O O . ILE A 1 78 ? -24.893 -26.976 -41.544 1.00 90.50 78 ILE A O 1
ATOM 640 N N . SER A 1 79 ? -24.604 -26.444 -43.685 1.00 88.25 79 SER A N 1
ATOM 641 C CA . SER A 1 79 ? -24.902 -27.783 -44.204 1.00 88.25 79 SER A CA 1
ATOM 642 C C . SER A 1 79 ? -23.631 -28.624 -44.357 1.00 88.25 79 SER A C 1
ATOM 644 O O . SER A 1 79 ? -23.656 -29.830 -44.116 1.00 88.25 79 SER A O 1
ATOM 646 N N . ASN A 1 80 ? -22.502 -27.996 -44.694 1.00 89.94 80 ASN A N 1
ATOM 647 C CA . ASN A 1 80 ? -21.189 -28.625 -44.776 1.00 89.94 80 ASN A CA 1
ATOM 648 C C . ASN A 1 80 ? -20.666 -29.016 -43.382 1.00 89.94 80 ASN A C 1
ATOM 650 O O . ASN A 1 80 ? -20.329 -28.160 -42.562 1.00 89.94 80 ASN A O 1
ATOM 654 N N . GLN A 1 81 ? -20.559 -30.323 -43.130 1.00 88.00 81 GLN A N 1
ATOM 655 C CA . GLN A 1 81 ? -20.179 -30.842 -41.816 1.00 88.00 81 GLN A CA 1
ATOM 656 C C . GLN A 1 81 ? -18.734 -30.501 -41.423 1.00 88.00 81 GLN A C 1
ATOM 658 O O . GLN A 1 81 ? -18.490 -30.173 -40.269 1.00 88.00 81 GLN A O 1
ATOM 663 N N . SER A 1 82 ? -17.791 -30.488 -42.371 1.00 87.00 82 SER A N 1
ATOM 664 C CA . SER A 1 82 ? -16.396 -30.119 -42.088 1.00 87.00 82 SER A CA 1
ATOM 665 C C . SER A 1 82 ? -16.279 -28.650 -41.673 1.00 87.00 82 SER A C 1
ATOM 667 O O . SER A 1 82 ? -15.594 -28.332 -40.702 1.00 87.00 82 SER A O 1
ATOM 669 N N . LEU A 1 83 ? -17.008 -27.765 -42.361 1.00 86.94 83 LEU A N 1
ATOM 670 C CA . LEU A 1 83 ? -17.071 -26.345 -42.014 1.00 86.94 83 LEU A CA 1
ATOM 671 C C . LEU A 1 83 ? -17.756 -26.133 -40.658 1.00 86.94 83 LEU A C 1
ATOM 673 O O . LEU A 1 83 ? -17.294 -25.341 -39.839 1.00 86.94 83 LEU A O 1
ATOM 677 N N . LYS A 1 84 ? -18.836 -26.879 -40.400 1.00 90.38 84 LYS A N 1
ATOM 678 C CA . LYS A 1 84 ? -19.557 -26.851 -39.125 1.00 90.38 84 LYS A CA 1
ATOM 679 C C . LYS A 1 84 ? -18.683 -27.320 -37.965 1.00 90.38 84 LYS A C 1
ATOM 681 O O . LYS A 1 84 ? -18.679 -26.652 -36.937 1.00 90.38 84 LYS A O 1
ATOM 686 N N . ASP A 1 85 ? -17.935 -28.410 -38.118 1.00 86.38 85 ASP A N 1
ATOM 687 C CA . ASP A 1 85 ? -17.029 -28.926 -37.084 1.00 86.38 85 ASP A CA 1
ATOM 688 C C . ASP A 1 85 ? -15.893 -27.940 -36.791 1.00 86.38 85 ASP A C 1
ATOM 690 O O . ASP A 1 85 ? -15.583 -27.685 -35.627 1.00 86.38 85 ASP A O 1
ATOM 694 N N . GLN A 1 86 ? -15.341 -27.294 -37.824 1.00 85.69 86 GLN A N 1
ATOM 695 C CA . GLN A 1 86 ? -14.356 -26.224 -37.655 1.00 85.69 86 GLN A CA 1
ATOM 696 C C . GLN A 1 86 ? -14.930 -25.046 -36.851 1.00 85.69 86 GLN A C 1
ATOM 698 O O . GLN A 1 86 ? -14.302 -24.576 -35.899 1.00 85.69 86 GLN A O 1
ATOM 703 N N . CYS A 1 87 ? -16.142 -24.595 -37.189 1.00 87.94 87 CYS A N 1
ATOM 704 C CA . CYS A 1 87 ? -16.850 -23.570 -36.426 1.00 87.94 87 CYS A CA 1
ATOM 705 C C . CYS A 1 87 ? -17.114 -24.019 -34.981 1.00 87.94 87 CYS A C 1
ATOM 707 O O . CYS A 1 87 ? -16.839 -23.266 -34.051 1.00 87.94 87 CYS A O 1
ATOM 709 N N . CYS A 1 88 ? -17.590 -25.247 -34.768 1.00 86.88 88 CYS A N 1
ATOM 710 C CA . CYS A 1 88 ? -17.883 -25.781 -33.439 1.00 86.88 88 CYS A CA 1
ATOM 711 C C . CYS A 1 88 ? -16.628 -25.864 -32.565 1.00 86.88 88 CYS A C 1
ATOM 713 O O . CYS A 1 88 ? -16.670 -25.433 -31.417 1.00 86.88 88 CYS A O 1
ATOM 715 N N . ARG A 1 89 ? -15.498 -26.328 -33.110 1.00 81.44 89 ARG A N 1
ATOM 716 C CA . ARG A 1 89 ? -14.197 -26.343 -32.425 1.00 81.44 89 ARG A CA 1
ATOM 717 C C . ARG A 1 89 ? -13.777 -24.932 -32.002 1.00 81.44 89 ARG A C 1
ATOM 719 O O . ARG A 1 89 ? -13.454 -24.703 -30.836 1.00 81.44 89 ARG A O 1
ATOM 726 N N . ASN A 1 90 ? -13.850 -23.969 -32.919 1.00 81.19 90 ASN A N 1
ATOM 727 C CA . ASN A 1 90 ? -13.486 -22.578 -32.645 1.00 81.19 90 ASN A CA 1
ATOM 728 C C . ASN A 1 90 ? -14.397 -21.939 -31.587 1.00 81.19 90 ASN A C 1
ATOM 730 O O . ASN A 1 90 ? -13.920 -21.285 -30.657 1.00 81.19 90 ASN A O 1
ATOM 734 N N . PHE A 1 91 ? -15.710 -22.144 -31.697 1.00 87.44 91 PHE A N 1
ATOM 735 C CA . PHE A 1 91 ? -16.687 -21.546 -30.792 1.00 87.44 91 PHE A CA 1
ATOM 736 C C . PHE A 1 91 ? -16.736 -22.241 -29.428 1.00 87.44 91 PHE A C 1
ATOM 738 O O . PHE A 1 91 ? -16.924 -21.556 -28.425 1.00 87.44 91 PHE A O 1
ATOM 745 N N . ALA A 1 92 ? -16.482 -23.552 -29.352 1.00 78.00 92 ALA A N 1
ATOM 746 C CA . ALA A 1 92 ? -16.305 -24.270 -28.090 1.00 78.00 92 ALA A CA 1
ATOM 747 C C . ALA A 1 92 ? -15.084 -23.745 -27.318 1.00 78.00 92 ALA A C 1
ATOM 749 O O . ALA A 1 92 ? -15.197 -23.444 -26.129 1.00 78.00 92 ALA A O 1
ATOM 750 N N . ASN A 1 93 ? -13.950 -23.541 -27.995 1.00 73.06 93 ASN A N 1
ATOM 751 C CA . ASN A 1 93 ? -12.757 -22.945 -27.387 1.00 73.06 93 ASN A CA 1
ATOM 752 C C . ASN A 1 93 ? -13.018 -21.506 -26.914 1.00 73.06 93 ASN A C 1
ATOM 754 O O . ASN A 1 93 ? -12.753 -21.169 -25.761 1.00 73.06 93 ASN A O 1
ATOM 758 N N . ALA A 1 94 ? -13.651 -20.676 -27.746 1.00 71.12 94 ALA A N 1
ATOM 759 C CA . ALA A 1 94 ? -14.003 -19.308 -27.364 1.00 71.12 94 ALA A CA 1
ATOM 760 C C . ALA A 1 94 ? -15.008 -19.238 -26.190 1.00 71.12 94 ALA A C 1
ATOM 762 O O . ALA A 1 94 ? -14.953 -18.329 -25.351 1.00 71.12 94 ALA A O 1
ATOM 763 N N . ALA A 1 95 ? -15.935 -20.195 -26.102 1.00 69.62 95 ALA A N 1
ATOM 764 C CA . ALA A 1 95 ? -16.846 -20.333 -24.967 1.00 69.62 95 ALA A CA 1
ATOM 765 C C . ALA A 1 95 ? -16.117 -20.826 -23.697 1.00 69.62 95 ALA A C 1
ATOM 767 O O . ALA A 1 95 ? -16.446 -20.390 -22.591 1.00 69.62 95 ALA A O 1
ATOM 768 N N . ALA A 1 96 ? -15.083 -21.667 -23.840 1.00 61.75 96 ALA A N 1
ATOM 769 C CA . ALA A 1 96 ? -14.227 -22.109 -22.736 1.00 61.75 96 ALA A CA 1
ATOM 770 C C . ALA A 1 96 ? -13.475 -20.940 -22.085 1.00 61.75 96 ALA A C 1
ATOM 772 O O . ALA A 1 96 ? -13.530 -20.786 -20.862 1.00 61.75 96 ALA A O 1
ATOM 773 N N . ASP A 1 97 ? -12.871 -20.068 -22.894 1.00 55.03 97 ASP A N 1
ATOM 774 C CA . ASP A 1 97 ? -12.151 -18.875 -22.425 1.00 55.03 97 ASP A CA 1
ATOM 775 C C . ASP A 1 97 ? -13.057 -17.883 -21.681 1.00 55.03 97 ASP A C 1
ATOM 777 O O . ASP A 1 97 ? -12.616 -17.132 -20.809 1.00 55.03 97 ASP A O 1
ATOM 781 N N . SER A 1 98 ? -14.351 -17.884 -22.008 1.00 48.66 98 SER A N 1
ATOM 782 C CA . SER A 1 98 ? -15.355 -17.011 -21.394 1.00 48.66 98 SER A CA 1
ATOM 783 C C . SER A 1 98 ? -16.112 -17.643 -20.220 1.00 48.66 98 SER A C 1
ATOM 785 O O . SER A 1 98 ? -16.974 -16.981 -19.643 1.00 48.66 98 SER A O 1
ATOM 787 N N . GLN A 1 99 ? -15.749 -18.867 -19.810 1.00 56.47 99 GLN A N 1
ATOM 788 C CA . GLN A 1 99 ? -16.374 -19.634 -18.720 1.00 56.47 99 GLN A CA 1
ATOM 789 C C . GLN A 1 99 ? -17.873 -19.946 -18.927 1.00 56.47 99 GLN A C 1
ATOM 791 O O . GLN A 1 99 ? -18.564 -20.293 -17.966 1.00 56.47 99 GLN A O 1
ATOM 796 N N . ASP A 1 100 ? -18.384 -19.875 -20.163 1.00 60.34 100 ASP A N 1
ATOM 797 C CA . ASP A 1 100 ? -19.779 -20.204 -20.483 1.00 60.34 100 ASP A CA 1
ATOM 798 C C . ASP A 1 100 ? -19.915 -21.688 -20.855 1.00 60.34 100 ASP A C 1
ATOM 800 O O . ASP A 1 100 ? -19.893 -22.096 -22.019 1.00 60.34 100 ASP A O 1
ATOM 804 N N . LEU A 1 101 ? -20.007 -22.522 -19.816 1.00 60.03 101 LEU A N 1
ATOM 805 C CA . LEU A 1 101 ? -20.032 -23.982 -19.937 1.00 60.03 101 LEU A CA 1
ATOM 806 C C . LEU A 1 101 ? -21.247 -24.505 -20.719 1.00 60.03 101 LEU A C 1
ATOM 808 O O . LEU A 1 101 ? -21.140 -25.548 -21.358 1.00 60.03 101 LEU A O 1
ATOM 812 N N . GLN A 1 102 ? -22.386 -23.804 -20.693 1.00 69.12 102 GLN A N 1
ATOM 813 C CA . GLN A 1 102 ? -23.586 -24.233 -21.422 1.00 69.12 102 GLN A CA 1
ATOM 814 C C . GLN A 1 102 ? -23.416 -24.037 -22.927 1.00 69.12 102 GLN A C 1
ATOM 816 O O . GLN A 1 102 ? -23.687 -24.950 -23.705 1.00 69.12 102 GLN A O 1
ATOM 821 N N . VAL A 1 103 ? -22.910 -22.873 -23.330 1.00 71.62 103 VAL A N 1
ATOM 822 C CA . VAL A 1 103 ? -22.628 -22.574 -24.737 1.00 71.62 103 VAL A CA 1
ATOM 823 C C . VAL A 1 103 ? -21.484 -23.439 -25.262 1.00 71.62 103 VAL A C 1
ATOM 825 O O . VAL A 1 103 ? -21.555 -23.945 -26.381 1.00 71.62 103 VAL A O 1
ATOM 828 N N . ARG A 1 104 ? -20.455 -23.674 -24.439 1.00 75.06 104 ARG A N 1
ATOM 829 C CA . ARG A 1 104 ? -19.355 -24.577 -24.788 1.00 75.06 104 ARG A CA 1
ATOM 830 C C . ARG A 1 104 ? -19.856 -25.992 -25.065 1.00 75.06 104 ARG A C 1
ATOM 832 O O . ARG A 1 104 ? -19.528 -26.552 -26.105 1.00 75.06 104 ARG A O 1
ATOM 839 N N . ASN A 1 105 ? -20.668 -26.547 -24.165 1.00 74.12 105 ASN A N 1
ATOM 840 C CA . ASN A 1 105 ? -21.200 -27.899 -24.325 1.00 74.12 105 ASN A CA 1
ATOM 841 C C . ASN A 1 105 ? -22.113 -28.009 -25.551 1.00 74.12 105 ASN A C 1
ATOM 843 O O . ASN A 1 105 ? -22.034 -29.005 -26.259 1.00 74.12 105 ASN A O 1
ATOM 847 N N . PHE A 1 106 ? -22.893 -26.968 -25.863 1.00 85.06 106 PHE A N 1
ATOM 848 C CA . PHE A 1 106 ? -23.702 -26.933 -27.082 1.00 85.06 106 PHE A CA 1
ATOM 849 C C . PHE A 1 106 ? -22.859 -27.148 -28.350 1.00 85.06 106 PHE A C 1
ATOM 851 O O . PHE A 1 106 ? -23.233 -27.951 -29.197 1.00 85.06 106 PHE A O 1
ATOM 858 N N . PHE A 1 107 ? -21.717 -26.465 -28.493 1.00 84.38 107 PHE A N 1
ATOM 859 C CA . PHE A 1 107 ? -20.872 -26.625 -29.684 1.00 84.38 107 PHE A CA 1
ATOM 860 C C . PHE A 1 107 ? -20.113 -27.956 -29.703 1.00 84.38 107 PHE A C 1
ATOM 862 O O . PHE A 1 107 ? -19.925 -28.526 -30.775 1.00 84.38 107 PHE A O 1
ATOM 869 N N . VAL A 1 108 ? -19.732 -28.487 -28.538 1.00 78.56 108 VAL A N 1
ATOM 870 C CA . VAL A 1 108 ? -19.134 -29.830 -28.434 1.00 78.56 108 VAL A CA 1
ATOM 871 C C . VAL A 1 108 ? -20.141 -30.916 -28.834 1.00 78.56 108 VAL A C 1
ATOM 873 O O . VAL A 1 108 ? -19.781 -31.849 -29.545 1.00 78.56 108 VAL A O 1
ATOM 876 N N . GLU A 1 109 ? -21.410 -30.781 -28.437 1.00 82.62 109 GLU A N 1
ATOM 877 C CA . GLU A 1 109 ? -22.492 -31.695 -28.831 1.00 82.62 109 GLU A CA 1
ATOM 878 C C . GLU A 1 109 ? -22.887 -31.545 -30.306 1.00 82.62 109 GLU A C 1
ATOM 880 O O . GLU A 1 109 ? -23.236 -32.531 -30.954 1.00 82.62 109 GLU A O 1
ATOM 885 N N . LEU A 1 110 ? -22.829 -30.323 -30.845 1.00 84.81 110 LEU A N 1
ATOM 886 C CA . LEU A 1 110 ? -23.154 -30.040 -32.244 1.00 84.81 110 LEU A CA 1
ATOM 887 C C . LEU A 1 110 ? -22.086 -30.567 -33.220 1.00 84.81 110 LEU A C 1
ATOM 889 O O . LEU A 1 110 ? -22.387 -30.755 -34.402 1.00 84.81 110 LEU A O 1
ATOM 893 N N . SER A 1 111 ? -20.862 -30.811 -32.742 1.00 81.88 111 SER A N 1
ATOM 894 C CA . SER A 1 111 ? -19.766 -31.338 -33.552 1.00 81.88 111 SER A CA 1
ATOM 895 C C . SER A 1 111 ? -19.796 -32.867 -33.673 1.00 81.88 111 SER A C 1
ATOM 897 O O . SER A 1 111 ? -20.060 -33.596 -32.712 1.00 81.88 111 SER A O 1
ATOM 899 N N . SER A 1 112 ? -19.465 -33.372 -34.863 1.00 81.06 112 SER A N 1
ATOM 900 C CA . SER A 1 112 ? -19.214 -34.801 -35.109 1.00 81.06 112 SER A CA 1
ATOM 901 C C . SER A 1 112 ? -17.789 -35.248 -34.769 1.00 81.06 112 SER A C 1
ATOM 903 O O . SER A 1 112 ? -17.463 -36.422 -34.922 1.00 81.06 112 SER A O 1
ATOM 905 N N . ASP A 1 113 ? -16.945 -34.332 -34.305 1.00 77.94 113 ASP A N 1
ATOM 906 C CA . ASP A 1 113 ? -15.537 -34.570 -34.030 1.00 77.94 113 ASP A CA 1
ATOM 907 C C . ASP A 1 113 ? -15.327 -35.298 -32.688 1.00 77.94 113 ASP A C 1
ATOM 909 O O . ASP A 1 113 ? -15.395 -34.709 -31.607 1.00 77.94 113 ASP A O 1
ATOM 913 N N . GLU A 1 114 ? -15.096 -36.610 -32.752 1.00 72.06 114 GLU A N 1
ATOM 914 C CA . GLU A 1 114 ? -14.844 -37.443 -31.567 1.00 72.06 114 GLU A CA 1
ATOM 915 C C . GLU A 1 114 ? -13.492 -37.146 -30.902 1.00 72.06 114 GLU A C 1
ATOM 917 O O . GLU A 1 114 ? -13.347 -37.345 -29.696 1.00 72.06 114 GLU A O 1
ATOM 922 N N . GLU A 1 115 ? -12.517 -36.623 -31.650 1.00 67.12 115 GLU A N 1
ATOM 923 C CA . GLU A 1 115 ? -11.212 -36.230 -31.113 1.00 67.12 115 GLU A CA 1
ATOM 924 C C . GLU A 1 115 ? -11.354 -34.961 -30.272 1.00 67.12 115 GLU A C 1
ATOM 926 O O . GLU A 1 115 ? -10.834 -34.898 -29.163 1.00 67.12 115 GLU A O 1
ATOM 931 N N . LEU A 1 116 ? -12.171 -34.007 -30.728 1.00 65.00 116 LEU A N 1
ATOM 932 C CA . LEU A 1 116 ? -12.573 -32.838 -29.950 1.00 65.00 116 LEU A CA 1
ATOM 933 C C . LEU A 1 116 ? -13.285 -33.247 -28.646 1.00 65.00 116 LEU A C 1
ATOM 935 O O . LEU A 1 116 ? -12.953 -32.748 -27.570 1.00 65.00 116 LEU A O 1
ATOM 939 N N . LYS A 1 117 ? -14.225 -34.202 -28.709 1.00 70.69 117 LYS A N 1
ATOM 940 C CA . LYS A 1 117 ? -14.927 -34.723 -27.518 1.00 70.69 117 LYS A CA 1
ATOM 941 C C . LYS A 1 117 ? -13.980 -35.432 -26.542 1.00 70.69 117 LYS A C 1
ATOM 943 O O . LYS A 1 117 ? -14.083 -35.222 -25.332 1.00 70.69 117 LYS A O 1
ATOM 948 N N . GLN A 1 118 ? -13.039 -36.237 -27.043 1.00 58.47 118 GLN A N 1
ATOM 949 C CA . GLN A 1 118 ? -12.037 -36.935 -26.227 1.00 58.47 118 GLN A CA 1
ATOM 950 C C . GLN A 1 118 ? -10.978 -35.993 -25.648 1.00 58.47 118 GLN A C 1
ATOM 952 O O . GLN A 1 118 ? -10.641 -36.113 -24.471 1.00 58.47 118 GLN A O 1
ATOM 957 N N . GLN A 1 119 ? -10.481 -35.038 -26.435 1.00 56.56 119 GLN A N 1
ATOM 958 C CA . GLN A 1 119 ? -9.507 -34.038 -26.005 1.00 56.56 119 GLN A CA 1
ATOM 959 C C . GLN A 1 119 ? -10.066 -33.221 -24.841 1.00 56.56 119 GLN A C 1
ATOM 961 O O . GLN A 1 119 ? -9.395 -33.072 -23.824 1.00 56.56 119 GLN A O 1
ATOM 966 N N . PHE A 1 120 ? -11.331 -32.803 -24.910 1.00 54.50 120 PHE A N 1
ATOM 967 C CA . PHE A 1 120 ? -11.972 -32.112 -23.792 1.00 54.50 120 PHE A CA 1
ATOM 968 C C . PHE A 1 120 ? -12.230 -33.014 -22.577 1.00 54.50 120 PHE A C 1
ATOM 970 O O . PHE A 1 120 ? -12.183 -32.531 -21.444 1.00 54.50 120 PHE A O 1
ATOM 977 N N . SER A 1 121 ? -12.438 -34.319 -22.781 1.00 45.78 121 SER A N 1
ATOM 978 C CA . SER A 1 121 ? -12.493 -35.294 -21.684 1.00 45.78 121 SER A CA 1
ATOM 979 C C . SER A 1 121 ? -11.129 -35.495 -21.000 1.00 45.78 121 SER A C 1
ATOM 981 O O . SER A 1 121 ? -11.102 -35.823 -19.815 1.00 45.78 121 SER A O 1
ATOM 983 N N . MET A 1 122 ? -10.011 -35.303 -21.713 1.00 39.94 122 MET A N 1
ATOM 984 C CA . MET A 1 122 ? -8.639 -35.460 -21.200 1.00 39.94 122 MET A CA 1
ATOM 985 C C . MET A 1 122 ? -8.030 -34.157 -20.652 1.00 39.94 122 MET A C 1
ATOM 987 O O . MET A 1 122 ? -7.305 -34.195 -19.661 1.00 39.94 122 MET A O 1
ATOM 991 N N . GLU A 1 123 ? -8.347 -32.992 -21.221 1.00 42.16 123 GLU A N 1
ATOM 992 C CA . GLU A 1 123 ? -7.906 -31.676 -20.722 1.00 42.16 123 GLU A CA 1
ATOM 993 C C . GLU A 1 123 ? -8.517 -31.333 -19.354 1.00 42.16 123 GLU A C 1
ATOM 995 O O . GLU A 1 123 ? -7.897 -30.632 -18.554 1.00 42.16 123 GLU A O 1
ATOM 1000 N N . ALA A 1 124 ? -9.678 -31.908 -19.022 1.00 41.28 124 ALA A N 1
ATOM 1001 C CA . ALA A 1 124 ? -10.222 -31.895 -17.663 1.00 41.28 124 ALA A CA 1
ATOM 1002 C C . ALA A 1 124 ? -9.329 -32.641 -16.640 1.00 41.28 124 ALA A C 1
ATOM 1004 O O . ALA A 1 124 ? -9.423 -32.383 -15.441 1.00 41.28 124 ALA A O 1
ATOM 1005 N N . ALA A 1 125 ? -8.436 -33.529 -17.099 1.00 32.06 125 ALA A N 1
ATOM 1006 C CA . ALA A 1 125 ? -7.606 -34.401 -16.266 1.00 32.06 125 ALA A CA 1
ATOM 1007 C C . ALA A 1 125 ? -6.093 -34.060 -16.271 1.00 32.06 125 ALA A C 1
ATOM 1009 O O . ALA A 1 125 ? -5.339 -34.677 -15.522 1.00 32.06 125 ALA A O 1
ATOM 1010 N N . GLY A 1 126 ? -5.620 -33.110 -17.094 1.00 30.17 126 GLY A N 1
ATOM 1011 C CA . GLY A 1 126 ? -4.264 -33.222 -17.660 1.00 30.17 126 GLY A CA 1
ATOM 1012 C C . GLY A 1 126 ? -3.170 -32.182 -17.369 1.00 30.17 126 GLY A C 1
ATOM 1013 O O . GLY A 1 126 ? -2.055 -32.424 -17.820 1.00 30.17 126 GLY A O 1
ATOM 1014 N N . THR A 1 127 ? -3.375 -31.055 -16.667 1.00 30.12 127 THR A N 1
ATOM 1015 C CA . THR A 1 127 ? -2.277 -30.061 -16.484 1.00 30.12 127 THR A CA 1
ATOM 1016 C C . THR A 1 127 ? -2.347 -29.247 -15.182 1.00 30.12 127 THR A C 1
ATOM 1018 O O . THR A 1 127 ? -3.153 -28.321 -15.081 1.00 30.12 127 THR A O 1
ATOM 1021 N N . ALA A 1 128 ? -1.457 -29.502 -14.210 1.00 30.11 128 ALA A N 1
ATOM 1022 C CA . ALA A 1 128 ? -1.092 -28.528 -13.168 1.00 30.11 128 ALA A CA 1
ATOM 1023 C C . ALA A 1 128 ? 0.208 -28.913 -12.433 1.00 30.11 128 ALA A C 1
ATOM 1025 O O . ALA A 1 128 ? 0.310 -30.016 -11.911 1.00 30.11 128 ALA A O 1
ATOM 1026 N N . THR A 1 129 ? 1.148 -27.966 -12.333 1.00 36.78 129 THR A N 1
ATOM 1027 C CA . THR A 1 129 ? 2.303 -27.979 -11.415 1.00 36.78 129 THR A CA 1
ATOM 1028 C C . THR A 1 129 ? 2.285 -26.708 -10.553 1.00 36.78 129 THR A C 1
ATOM 1030 O O . THR A 1 129 ? 2.204 -25.601 -11.092 1.00 36.78 129 THR A O 1
ATOM 1033 N N . SER A 1 130 ? 2.413 -26.861 -9.225 1.00 37.00 130 SER A N 1
ATOM 1034 C CA . SER A 1 130 ? 2.319 -25.831 -8.151 1.00 37.00 130 SER A CA 1
ATOM 1035 C C . SER A 1 130 ? 0.896 -25.326 -7.843 1.00 37.00 130 SER A C 1
ATOM 1037 O O . SER A 1 130 ? 0.023 -25.536 -8.667 1.00 37.00 130 SER A O 1
ATOM 1039 N N . ASN A 1 131 ? 0.672 -24.730 -6.647 1.00 38.38 131 ASN A N 1
ATOM 1040 C CA . ASN A 1 131 ? -0.565 -24.299 -5.916 1.00 38.38 131 ASN A CA 1
ATOM 1041 C C . ASN A 1 131 ? -1.949 -24.277 -6.617 1.00 38.38 131 ASN A C 1
ATOM 1043 O O . ASN A 1 131 ? -2.974 -24.453 -5.956 1.00 38.38 131 ASN A O 1
ATOM 1047 N N . GLN A 1 132 ? -1.987 -24.109 -7.931 1.00 37.19 132 GLN A N 1
ATOM 1048 C CA . GLN A 1 132 ? -3.004 -24.652 -8.825 1.00 37.19 132 GLN A CA 1
ATOM 1049 C C . GLN A 1 132 ? -3.350 -26.121 -8.503 1.00 37.19 132 GLN A C 1
ATOM 1051 O O . GLN A 1 132 ? -4.524 -26.439 -8.481 1.00 37.19 132 GLN A O 1
ATOM 1056 N N . GLU A 1 133 ? -2.400 -26.995 -8.143 1.00 37.50 133 GLU A N 1
ATOM 1057 C CA . GLU A 1 133 ? -2.668 -28.409 -7.796 1.00 37.50 133 GLU A CA 1
ATOM 1058 C C . GLU A 1 133 ? -3.680 -28.589 -6.659 1.00 37.50 133 GLU A C 1
ATOM 1060 O O . GLU A 1 133 ? -4.508 -29.489 -6.721 1.00 37.50 133 GLU A O 1
ATOM 1065 N N . LYS A 1 134 ? -3.694 -27.720 -5.641 1.00 37.69 134 LYS A N 1
ATOM 1066 C CA . LYS A 1 134 ? -4.684 -27.839 -4.561 1.00 37.69 134 LYS A CA 1
ATOM 1067 C C . LYS A 1 134 ? -6.072 -27.418 -5.030 1.00 37.69 134 LYS A C 1
ATOM 1069 O O . LYS A 1 134 ? -7.034 -28.093 -4.704 1.00 37.69 134 LYS A O 1
ATOM 1074 N N . GLN A 1 135 ? -6.167 -26.357 -5.833 1.00 38.66 135 GLN A N 1
ATOM 1075 C CA . GLN A 1 135 ? -7.437 -25.852 -6.371 1.00 38.66 135 GLN A CA 1
ATOM 1076 C C . GLN A 1 135 ? -7.962 -26.661 -7.564 1.00 38.66 135 GLN A C 1
ATOM 1078 O O . GLN A 1 135 ? -9.170 -26.722 -7.766 1.00 38.66 135 GLN A O 1
ATOM 1083 N N . VAL A 1 136 ? -7.080 -27.286 -8.344 1.00 38.62 136 VAL A N 1
ATOM 1084 C CA . VAL A 1 136 ? -7.388 -28.089 -9.534 1.00 38.62 136 VAL A CA 1
ATOM 1085 C C . VAL A 1 136 ? -7.642 -29.543 -9.152 1.00 38.62 136 VAL A C 1
ATOM 1087 O O . VAL A 1 136 ? -8.609 -30.099 -9.650 1.00 38.62 136 VAL A O 1
ATOM 1090 N N . ALA A 1 137 ? -6.897 -30.134 -8.206 1.00 38.19 137 ALA A N 1
ATOM 1091 C CA . ALA A 1 137 ? -7.288 -31.415 -7.606 1.00 38.19 137 ALA A CA 1
ATOM 1092 C C . ALA A 1 137 ? -8.578 -31.267 -6.788 1.00 38.19 137 ALA A C 1
ATOM 1094 O O . ALA A 1 137 ? -9.424 -32.156 -6.820 1.00 38.19 137 ALA A O 1
ATOM 1095 N N . GLU A 1 138 ? -8.777 -30.117 -6.120 1.00 40.34 138 GLU A N 1
ATOM 1096 C CA . GLU A 1 138 ? -10.089 -29.753 -5.586 1.00 40.34 138 GLU A CA 1
ATOM 1097 C C . GLU A 1 138 ? -11.109 -29.744 -6.727 1.00 40.34 138 GLU A C 1
ATOM 1099 O O . GLU A 1 138 ? -12.020 -30.553 -6.658 1.00 40.34 138 GLU A O 1
ATOM 1104 N N . LYS A 1 139 ? -10.941 -28.944 -7.794 1.00 44.50 139 LYS A N 1
ATOM 1105 C CA . LYS A 1 139 ? -11.888 -28.812 -8.924 1.00 44.50 139 LYS A CA 1
ATOM 1106 C C . LYS A 1 139 ? -12.209 -30.133 -9.641 1.00 44.50 139 LYS A C 1
ATOM 1108 O O . LYS A 1 139 ? -13.382 -30.380 -9.888 1.00 44.50 139 LYS A O 1
ATOM 1113 N N . ALA A 1 140 ? -11.225 -30.988 -9.903 1.00 43.34 140 ALA A N 1
ATOM 1114 C CA . ALA A 1 140 ? -11.402 -32.302 -10.523 1.00 43.34 140 ALA A CA 1
ATOM 1115 C C . ALA A 1 140 ? -12.149 -33.277 -9.597 1.00 43.34 140 ALA A C 1
ATOM 1117 O O . ALA A 1 140 ? -13.045 -33.999 -10.039 1.00 43.34 140 ALA A O 1
ATOM 1118 N N . LEU A 1 141 ? -11.871 -33.237 -8.287 1.00 44.22 141 LEU A N 1
ATOM 1119 C CA . LEU A 1 141 ? -12.693 -33.914 -7.287 1.00 44.22 141 LEU A CA 1
ATOM 1120 C C . LEU A 1 141 ? -14.113 -33.316 -7.260 1.00 44.22 141 LEU A C 1
ATOM 1122 O O . LEU A 1 141 ? -15.068 -34.076 -7.183 1.00 44.22 141 LEU A O 1
ATOM 1126 N N . LEU A 1 142 ? -14.293 -31.990 -7.373 1.00 47.16 142 LEU A N 1
ATOM 1127 C CA . LEU A 1 142 ? -15.621 -31.348 -7.419 1.00 47.16 142 LEU A CA 1
ATOM 1128 C C . LEU A 1 142 ? -16.424 -31.801 -8.643 1.00 47.16 142 LEU A C 1
ATOM 1130 O O . LEU A 1 142 ? -17.596 -32.123 -8.496 1.00 47.16 142 LEU A O 1
ATOM 1134 N N . GLU A 1 143 ? -15.798 -31.852 -9.819 1.00 50.62 143 GLU A N 1
ATOM 1135 C CA . GLU A 1 143 ? -16.412 -32.278 -11.083 1.00 50.62 143 GLU A CA 1
ATOM 1136 C C . GLU A 1 143 ? -16.764 -33.769 -11.059 1.00 50.62 143 GLU A C 1
ATOM 1138 O O . GLU A 1 143 ? -17.880 -34.136 -11.429 1.00 50.62 143 GLU A O 1
ATOM 1143 N N . THR A 1 144 ? -15.882 -34.607 -10.502 1.00 48.75 144 THR A N 1
ATOM 1144 C CA . THR A 1 144 ? -16.151 -36.034 -10.267 1.00 48.75 144 THR A CA 1
ATOM 1145 C C . THR A 1 144 ? -17.329 -36.196 -9.301 1.00 48.75 144 THR A C 1
ATOM 1147 O O . THR A 1 144 ? -18.317 -36.842 -9.624 1.00 48.75 144 THR A O 1
ATOM 1150 N N . LEU A 1 145 ? -17.308 -35.537 -8.140 1.00 48.34 145 LEU A N 1
ATOM 1151 C CA . LEU A 1 145 ? -18.383 -35.589 -7.141 1.00 48.34 145 LEU A CA 1
ATOM 1152 C C . LEU A 1 145 ? -19.730 -35.030 -7.658 1.00 48.34 145 LEU A C 1
ATOM 1154 O O . LEU A 1 145 ? -20.791 -35.487 -7.223 1.00 48.34 145 LEU A O 1
ATOM 1158 N N . GLU A 1 146 ? -19.706 -34.066 -8.583 1.00 46.03 146 GLU A N 1
ATOM 1159 C CA . GLU A 1 146 ? -20.884 -33.458 -9.217 1.00 46.03 146 GLU A CA 1
ATOM 1160 C C . GLU A 1 146 ? -21.496 -34.370 -10.300 1.00 46.03 146 GLU A C 1
ATOM 1162 O O . GLU A 1 146 ? -22.722 -34.518 -10.327 1.00 46.03 146 GLU A O 1
ATOM 1167 N N . LEU A 1 147 ? -20.674 -35.070 -11.096 1.00 50.00 147 LEU A N 1
ATOM 1168 C CA . LEU A 1 147 ? -21.090 -36.165 -11.995 1.00 50.00 147 LEU A CA 1
ATOM 1169 C C . LEU A 1 147 ? -21.726 -37.330 -11.217 1.00 50.00 147 LEU A C 1
ATOM 1171 O O . LEU A 1 147 ? -22.833 -37.767 -11.530 1.00 50.00 147 LEU A O 1
ATOM 1175 N N . LEU A 1 148 ? -21.102 -37.743 -10.112 1.00 46.00 148 LEU A N 1
ATOM 1176 C CA . LEU A 1 148 ? -21.590 -38.821 -9.243 1.00 46.00 148 LEU A CA 1
ATOM 1177 C C . LEU A 1 148 ? -22.943 -38.538 -8.585 1.00 46.00 148 LEU A C 1
ATOM 1179 O O . LEU A 1 148 ? -23.694 -39.464 -8.278 1.00 46.00 148 LEU A O 1
ATOM 1183 N N . SER A 1 149 ? -23.277 -37.263 -8.371 1.00 44.28 149 SER A N 1
ATOM 1184 C CA . SER A 1 149 ? -24.583 -36.866 -7.837 1.00 44.28 149 SER A CA 1
ATOM 1185 C C . SER A 1 149 ? -25.723 -36.992 -8.857 1.00 44.28 149 SER A C 1
ATOM 1187 O O . SER A 1 149 ? -26.884 -37.077 -8.455 1.00 44.28 149 SER A O 1
ATOM 1189 N N . LYS A 1 150 ? -25.401 -37.014 -10.159 1.00 48.38 150 LYS A N 1
ATOM 1190 C CA . LYS A 1 150 ? -26.374 -37.100 -11.256 1.00 48.38 150 LYS A CA 1
ATOM 1191 C C . LYS A 1 150 ? -26.670 -38.543 -11.689 1.00 48.38 150 LYS A C 1
ATOM 1193 O O . LYS A 1 150 ? -27.775 -38.790 -12.158 1.00 48.38 150 LYS A O 1
ATOM 1198 N N . GLU A 1 151 ? -25.754 -39.493 -11.469 1.00 51.34 151 GLU A N 1
ATOM 1199 C CA . GLU A 1 151 ? -25.819 -40.852 -12.055 1.00 51.34 151 GLU A CA 1
ATOM 1200 C C . GLU A 1 151 ? -25.874 -42.015 -11.036 1.00 51.34 151 GLU A C 1
ATOM 1202 O O . GLU A 1 151 ? -25.600 -43.167 -11.363 1.00 51.34 151 GLU A O 1
ATOM 1207 N N . ALA A 1 152 ? -26.264 -41.758 -9.784 1.00 40.41 152 ALA A N 1
ATOM 1208 C CA . ALA A 1 152 ? -26.110 -42.672 -8.637 1.00 40.41 152 ALA A CA 1
ATOM 1209 C C . ALA A 1 152 ? -26.871 -44.033 -8.656 1.00 40.41 152 ALA A C 1
ATOM 1211 O O . ALA A 1 152 ? -26.975 -44.690 -7.610 1.00 40.41 152 ALA A O 1
ATOM 1212 N N . ALA A 1 153 ? -27.402 -44.483 -9.796 1.00 41.91 153 ALA A N 1
ATOM 1213 C CA . ALA A 1 153 ? -28.116 -45.753 -9.935 1.00 41.91 153 ALA A CA 1
ATOM 1214 C C . ALA A 1 153 ? -27.254 -46.921 -10.465 1.00 41.91 153 ALA A C 1
ATOM 1216 O O . ALA A 1 153 ? -27.632 -48.071 -10.237 1.00 41.91 153 ALA A O 1
ATOM 1217 N N . GLU A 1 154 ? -26.103 -46.677 -11.109 1.00 45.62 154 GLU A N 1
ATOM 1218 C CA . GLU A 1 154 ? -25.337 -47.752 -11.762 1.00 45.62 154 GLU A CA 1
ATOM 1219 C C . GLU A 1 154 ? -24.241 -48.409 -10.881 1.00 45.62 154 GLU A C 1
ATOM 1221 O O . GLU A 1 154 ? -23.438 -47.714 -10.247 1.00 45.62 154 GLU A O 1
ATOM 1226 N N . PRO A 1 155 ? -24.157 -49.760 -10.838 1.00 44.53 155 PRO A N 1
ATOM 1227 C CA . PRO A 1 155 ? -23.153 -50.497 -10.057 1.00 44.53 155 PRO A CA 1
ATOM 1228 C C . PRO A 1 155 ? -21.702 -50.281 -10.513 1.00 44.53 155 PRO A C 1
ATOM 1230 O O . PRO A 1 155 ? -20.798 -50.268 -9.676 1.00 44.53 155 PRO A O 1
ATOM 1233 N N . GLU A 1 156 ? -21.476 -50.088 -11.813 1.00 42.38 156 GLU A N 1
ATOM 1234 C CA . GLU A 1 156 ? -20.133 -49.936 -12.388 1.00 42.38 156 GLU A CA 1
ATOM 1235 C C . GLU A 1 156 ? -19.513 -48.585 -11.998 1.00 42.38 156 GLU A C 1
ATOM 1237 O O . GLU A 1 156 ? -18.339 -48.504 -11.634 1.00 42.38 156 GLU A O 1
ATOM 1242 N N . VAL A 1 157 ? -20.348 -47.544 -11.914 1.00 39.66 157 VAL A N 1
ATOM 1243 C CA . VAL A 1 157 ? -19.970 -46.209 -11.435 1.00 39.66 157 VAL A CA 1
ATOM 1244 C C . VAL A 1 157 ? -19.617 -46.246 -9.942 1.00 39.66 157 VAL A C 1
ATOM 1246 O O . VAL A 1 157 ? -18.650 -45.613 -9.524 1.00 39.66 157 VAL A O 1
ATOM 1249 N N . ARG A 1 158 ? -20.302 -47.060 -9.115 1.00 47.12 158 ARG A N 1
ATOM 1250 C CA . ARG A 1 158 ? -19.907 -47.273 -7.700 1.00 47.12 158 ARG A CA 1
ATOM 1251 C C . ARG A 1 158 ? -18.533 -47.919 -7.557 1.00 47.12 158 ARG A C 1
ATOM 1253 O O . ARG A 1 158 ? -17.816 -47.596 -6.610 1.00 47.12 158 ARG A O 1
ATOM 1260 N N . LYS A 1 159 ? -18.181 -48.834 -8.458 1.00 47.06 159 LYS A N 1
ATOM 1261 C CA . LYS A 1 159 ? -16.883 -49.511 -8.459 1.00 47.06 159 LYS A CA 1
ATOM 1262 C C . LYS A 1 159 ? -15.768 -48.544 -8.856 1.00 47.06 159 LYS A C 1
ATOM 1264 O O . LYS A 1 159 ? -14.827 -48.379 -8.091 1.00 47.06 159 LYS A O 1
ATOM 1269 N N . GLN A 1 160 ? -15.967 -47.775 -9.925 1.00 40.00 160 GLN A N 1
ATOM 1270 C CA . GLN A 1 160 ? -15.038 -46.721 -10.348 1.00 40.00 160 GLN A CA 1
ATOM 1271 C C . GLN A 1 160 ? -14.854 -45.633 -9.276 1.00 40.00 160 GLN A C 1
ATOM 1273 O O . GLN A 1 160 ? -13.736 -45.202 -9.016 1.00 40.00 160 GLN A O 1
ATOM 1278 N N . CYS A 1 161 ? -15.919 -45.255 -8.558 1.00 40.62 161 CYS A N 1
ATOM 1279 C CA . CYS A 1 161 ? -15.815 -44.386 -7.377 1.00 40.62 161 CYS A CA 1
ATOM 1280 C C . CYS A 1 161 ? -14.963 -44.993 -6.271 1.00 40.62 161 CYS A C 1
ATOM 1282 O O . CYS A 1 161 ? -14.250 -44.284 -5.556 1.00 40.62 161 CYS A O 1
ATOM 1284 N N . SER A 1 162 ? -15.117 -46.302 -6.063 1.00 44.31 162 SER A N 1
ATOM 1285 C CA . SER A 1 162 ? -14.362 -46.998 -5.043 1.00 44.31 162 SER A CA 1
ATOM 1286 C C . SER A 1 162 ? -12.878 -46.996 -5.366 1.00 44.31 162 SER A C 1
ATOM 1288 O O . SER A 1 162 ? -12.084 -46.743 -4.461 1.00 44.31 162 SER A O 1
ATOM 1290 N N . ASP A 1 163 ? -12.561 -47.177 -6.643 1.00 47.09 163 ASP A N 1
ATOM 1291 C CA . ASP A 1 163 ? -11.211 -47.253 -7.181 1.00 47.09 163 ASP A CA 1
ATOM 1292 C C . ASP A 1 163 ? -10.528 -45.872 -7.214 1.00 47.09 163 ASP A C 1
ATOM 1294 O O . ASP A 1 163 ? -9.380 -45.764 -6.795 1.00 47.09 163 ASP A O 1
ATOM 1298 N N . VAL A 1 164 ? -11.243 -44.793 -7.569 1.00 42.53 164 VAL A N 1
ATOM 1299 C CA . VAL A 1 164 ? -10.718 -43.406 -7.539 1.00 42.53 164 VAL A CA 1
ATOM 1300 C C . VAL A 1 164 ? -10.439 -42.934 -6.109 1.00 42.53 164 VAL A C 1
ATOM 1302 O O . VAL A 1 164 ? -9.408 -42.321 -5.835 1.00 42.53 164 VAL A O 1
ATOM 1305 N N . LEU A 1 165 ? -11.330 -43.244 -5.162 1.00 46.72 165 LEU A N 1
ATOM 1306 C CA . LEU A 1 165 ? -11.095 -42.939 -3.747 1.00 46.72 165 LEU A CA 1
ATOM 1307 C C . LEU A 1 165 ? -9.945 -43.783 -3.165 1.00 46.72 165 LEU A C 1
ATOM 1309 O O . LEU A 1 165 ? -9.171 -43.255 -2.374 1.00 46.72 165 LEU A O 1
ATOM 1313 N N . ALA A 1 166 ? -9.797 -45.044 -3.590 1.00 48.94 166 ALA A N 1
ATOM 1314 C CA . ALA A 1 166 ? -8.700 -45.919 -3.164 1.00 48.94 166 ALA A CA 1
ATOM 1315 C C . ALA A 1 166 ? -7.338 -45.491 -3.751 1.00 48.94 166 ALA A C 1
ATOM 1317 O O . ALA A 1 166 ? -6.335 -45.505 -3.041 1.00 48.94 166 ALA A O 1
ATOM 1318 N N . GLN A 1 167 ? -7.299 -45.042 -5.012 1.00 45.47 167 GLN A N 1
ATOM 1319 C CA . GLN A 1 167 ? -6.097 -44.478 -5.644 1.00 45.47 167 GLN A CA 1
ATOM 1320 C C . GLN A 1 167 ? -5.646 -43.166 -4.986 1.00 45.47 167 GLN A C 1
ATOM 1322 O O . GLN A 1 167 ? -4.449 -42.910 -4.867 1.00 45.47 167 GLN A O 1
ATOM 1327 N N . HIS A 1 168 ? -6.578 -42.336 -4.512 1.00 46.22 168 HIS A N 1
ATOM 1328 C CA . HIS A 1 168 ? -6.229 -41.096 -3.815 1.00 46.22 168 HIS A CA 1
ATOM 1329 C C . HIS A 1 168 ? -5.893 -41.283 -2.322 1.00 46.22 168 HIS A C 1
ATOM 1331 O O . HIS A 1 168 ? -5.169 -40.452 -1.767 1.00 46.22 168 HIS A O 1
ATOM 1337 N N . GLU A 1 169 ? -6.346 -42.370 -1.682 1.00 41.84 169 GLU A N 1
ATOM 1338 C CA . GLU A 1 169 ? -5.886 -42.796 -0.347 1.00 41.84 169 GLU A CA 1
ATOM 1339 C C . GLU A 1 169 ? -4.419 -43.253 -0.358 1.00 41.84 169 GLU A C 1
ATOM 1341 O O . GLU A 1 169 ? -3.679 -42.924 0.571 1.00 41.84 169 GLU A O 1
ATOM 1346 N N . SER A 1 170 ? -3.960 -43.927 -1.424 1.00 45.12 170 SER A N 1
ATOM 1347 C CA . SER A 1 170 ? -2.549 -44.329 -1.559 1.00 45.12 170 SER A CA 1
ATOM 1348 C C . SER A 1 170 ? -1.573 -43.155 -1.716 1.00 45.12 170 SER A C 1
ATOM 1350 O O . SER A 1 170 ? -0.402 -43.294 -1.375 1.00 45.12 170 SER A O 1
ATOM 1352 N N . ASP A 1 171 ? -2.060 -41.990 -2.155 1.00 40.88 171 ASP A N 1
ATOM 1353 C CA . ASP A 1 171 ? -1.254 -40.796 -2.447 1.00 40.88 171 ASP A CA 1
ATOM 1354 C C . ASP A 1 171 ? -1.198 -39.766 -1.296 1.00 40.88 171 ASP A C 1
ATOM 1356 O O . ASP A 1 171 ? -0.603 -38.700 -1.455 1.00 40.88 171 ASP A O 1
ATOM 1360 N N . GLN A 1 172 ? -1.833 -40.027 -0.140 1.00 44.44 172 GLN A N 1
ATOM 1361 C CA . GLN A 1 172 ? -1.935 -39.102 1.016 1.00 44.44 172 GLN A CA 1
ATOM 1362 C C . GLN A 1 172 ? -2.429 -37.668 0.688 1.00 44.44 172 GLN A C 1
ATOM 1364 O O . GLN A 1 172 ? -2.280 -36.744 1.492 1.00 44.44 172 GLN A O 1
ATOM 1369 N N . ARG A 1 173 ? -3.036 -37.442 -0.484 1.00 46.59 173 ARG A N 1
ATOM 1370 C CA . ARG A 1 173 ? -3.373 -36.098 -0.996 1.00 46.59 173 ARG A CA 1
ATOM 1371 C C . ARG A 1 173 ? -4.783 -35.614 -0.646 1.00 46.59 173 ARG A C 1
ATOM 1373 O O . ARG A 1 173 ? -5.060 -34.423 -0.797 1.00 46.59 173 ARG A O 1
ATOM 1380 N N . LEU A 1 174 ? -5.665 -36.477 -0.134 1.00 48.84 174 LEU A N 1
ATOM 1381 C CA . LEU A 1 174 ? -7.030 -36.104 0.250 1.00 48.84 174 LEU A CA 1
ATOM 1382 C C . LEU A 1 174 ? -7.166 -35.957 1.773 1.00 48.84 174 LEU A C 1
ATOM 1384 O O . LEU A 1 174 ? -7.271 -36.930 2.510 1.00 48.84 174 LEU A O 1
ATOM 1388 N N . SER A 1 175 ? -7.230 -34.722 2.267 1.00 56.38 175 SER A N 1
ATOM 1389 C CA . SER A 1 175 ? -7.707 -34.480 3.631 1.00 56.38 175 SER A CA 1
ATOM 1390 C C . SER A 1 175 ? -9.237 -34.609 3.643 1.00 56.38 175 SER A C 1
ATOM 1392 O O . SER A 1 175 ? -9.915 -33.903 2.892 1.00 56.38 175 SER A O 1
ATOM 1394 N N . VAL A 1 176 ? -9.793 -35.466 4.512 1.00 59.34 176 VAL A N 1
ATOM 1395 C CA . VAL A 1 176 ? -11.246 -35.621 4.789 1.00 59.34 176 VAL A CA 1
ATOM 1396 C C . VAL A 1 176 ? -11.955 -34.260 4.909 1.00 59.34 176 VAL A C 1
ATOM 1398 O O . VAL A 1 176 ? -13.091 -34.074 4.464 1.00 59.34 176 VAL A O 1
ATOM 1401 N N . THR A 1 177 ? -11.244 -33.259 5.427 1.00 58.09 177 THR A N 1
ATOM 1402 C CA . THR A 1 177 ? -11.693 -31.879 5.605 1.00 58.09 177 THR A CA 1
ATOM 1403 C C . THR A 1 177 ? -11.996 -31.140 4.284 1.00 58.09 177 THR A C 1
ATOM 1405 O O . THR A 1 177 ? -12.886 -30.285 4.251 1.00 58.09 177 THR A O 1
ATOM 1408 N N . VAL A 1 178 ? -11.289 -31.441 3.186 1.00 59.22 178 VAL A N 1
ATOM 1409 C CA . VAL A 1 178 ? -11.474 -30.806 1.863 1.00 59.22 178 VAL A CA 1
ATOM 1410 C C . VAL A 1 178 ? -12.740 -31.323 1.180 1.00 59.22 178 VAL A C 1
ATOM 1412 O O . VAL A 1 178 ? -13.588 -30.524 0.773 1.00 59.22 178 VAL A O 1
ATOM 1415 N N . ALA A 1 179 ? -12.922 -32.646 1.145 1.00 60.91 179 ALA A N 1
ATOM 1416 C CA . ALA A 1 179 ? -14.140 -33.269 0.631 1.00 60.91 179 ALA A CA 1
ATOM 1417 C C . ALA A 1 179 ? -15.372 -32.788 1.416 1.00 60.91 179 ALA A C 1
ATOM 1419 O O . ALA A 1 179 ? -16.361 -32.336 0.833 1.00 60.91 179 ALA A O 1
ATOM 1420 N N . ALA A 1 180 ? -15.279 -32.768 2.751 1.00 64.25 180 ALA A N 1
ATOM 1421 C CA . ALA A 1 180 ? -16.354 -32.289 3.612 1.00 64.25 180 ALA A CA 1
ATOM 1422 C C . ALA A 1 180 ? -16.744 -30.828 3.338 1.00 64.25 180 ALA A C 1
ATOM 1424 O O . ALA A 1 180 ? -17.931 -30.501 3.275 1.00 64.25 180 ALA A O 1
ATOM 1425 N N . ARG A 1 181 ? -15.762 -29.939 3.131 1.00 64.31 181 ARG A N 1
ATOM 1426 C CA . ARG A 1 181 ? -16.001 -28.521 2.820 1.00 64.31 181 ARG A CA 1
ATOM 1427 C C . ARG A 1 181 ? -16.863 -28.348 1.575 1.00 64.31 181 ARG A C 1
ATOM 1429 O O . ARG A 1 181 ? -17.811 -27.560 1.590 1.00 64.31 181 ARG A O 1
ATOM 1436 N N . HIS A 1 182 ? -16.540 -29.073 0.510 1.00 62.44 182 HIS A N 1
ATOM 1437 C CA . HIS A 1 182 ? -17.254 -28.943 -0.752 1.00 62.44 182 HIS A CA 1
ATOM 1438 C C . HIS A 1 182 ? -18.664 -29.530 -0.694 1.00 62.44 182 HIS A C 1
ATOM 1440 O O . HIS A 1 182 ? -19.625 -28.885 -1.120 1.00 62.44 182 HIS A O 1
ATOM 1446 N N . ILE A 1 183 ? -18.797 -30.717 -0.101 1.00 66.06 183 ILE A N 1
AT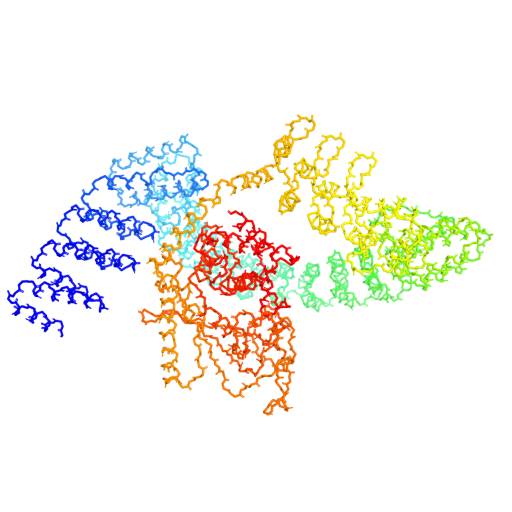OM 1447 C CA . ILE A 1 183 ? -20.091 -31.364 0.121 1.00 66.06 183 ILE A CA 1
ATOM 1448 C C . ILE A 1 183 ? -21.030 -30.419 0.875 1.00 66.06 183 ILE A C 1
ATOM 1450 O O . ILE A 1 183 ? -22.181 -30.237 0.473 1.00 66.06 183 ILE A O 1
ATOM 1454 N N . GLY A 1 184 ? -20.522 -29.757 1.919 1.00 62.09 184 GLY A N 1
ATOM 1455 C CA . GLY A 1 184 ? -21.258 -28.724 2.639 1.00 62.09 184 GLY A CA 1
ATOM 1456 C C . GLY A 1 184 ? -21.632 -27.530 1.758 1.00 62.09 184 GLY A C 1
ATOM 1457 O O . GLY A 1 184 ? -22.778 -27.082 1.769 1.00 62.09 184 GLY A O 1
ATOM 1458 N N . ALA A 1 185 ? -20.692 -27.029 0.953 1.00 62.03 185 ALA A N 1
ATOM 1459 C CA . ALA A 1 185 ? -20.919 -25.886 0.073 1.00 62.03 185 ALA A CA 1
ATOM 1460 C C . ALA A 1 185 ? -21.973 -26.148 -1.016 1.00 62.03 185 ALA A C 1
ATOM 1462 O O . ALA A 1 185 ? -22.696 -25.214 -1.359 1.00 62.03 185 ALA A O 1
ATOM 1463 N N . LYS A 1 186 ? -22.097 -27.374 -1.544 1.00 62.66 186 LYS A N 1
ATOM 1464 C CA . LYS A 1 186 ? -23.022 -27.707 -2.646 1.00 62.66 186 LYS A CA 1
ATOM 1465 C C . LYS A 1 186 ? -24.307 -28.422 -2.212 1.00 62.66 186 LYS A C 1
ATOM 1467 O O . LYS A 1 186 ? -25.348 -28.187 -2.819 1.00 62.66 186 LYS A O 1
ATOM 1472 N N . GLY A 1 187 ? -24.280 -29.191 -1.121 1.00 56.94 187 GLY A N 1
ATOM 1473 C CA . GLY A 1 187 ? -25.455 -29.857 -0.546 1.00 56.94 187 GLY A CA 1
ATOM 1474 C C . GLY A 1 187 ? -25.827 -31.205 -1.173 1.00 56.94 187 GLY A C 1
ATOM 1475 O O . GLY A 1 187 ? -27.011 -31.519 -1.250 1.00 56.94 187 GLY A O 1
ATOM 1476 N N . TYR A 1 188 ? -24.858 -32.009 -1.617 1.00 64.75 188 TYR A N 1
ATOM 1477 C CA . TYR A 1 188 ? -25.112 -33.305 -2.263 1.00 64.75 188 TYR A CA 1
ATOM 1478 C C . TYR A 1 188 ? -25.405 -34.431 -1.246 1.00 64.75 188 TYR A C 1
ATOM 1480 O O . TYR A 1 188 ? -24.490 -35.079 -0.740 1.00 64.75 188 TYR A O 1
ATOM 1488 N N . ALA A 1 189 ? -26.686 -34.694 -0.948 1.00 56.53 189 ALA A N 1
ATOM 1489 C CA . ALA A 1 189 ? -27.115 -35.689 0.055 1.00 56.53 189 ALA A CA 1
ATOM 1490 C C . ALA A 1 189 ? -26.622 -37.122 -0.219 1.00 56.53 189 ALA A C 1
ATOM 1492 O O . ALA A 1 189 ? -26.207 -37.831 0.698 1.00 56.53 189 ALA A O 1
ATOM 1493 N N . GLN A 1 190 ? -26.687 -37.562 -1.478 1.00 57.16 190 GLN A N 1
ATOM 1494 C CA . GLN A 1 190 ? -26.349 -38.939 -1.856 1.00 57.16 190 GLN A CA 1
ATOM 1495 C C . GLN A 1 190 ? -24.850 -39.215 -1.724 1.00 57.16 190 GLN A C 1
ATOM 1497 O O . GLN A 1 190 ? -24.448 -40.308 -1.333 1.00 57.16 190 GLN A O 1
ATOM 1502 N N . LEU A 1 191 ? -24.036 -38.187 -1.953 1.00 57.53 191 LEU A N 1
ATOM 1503 C CA . LEU A 1 191 ? -22.593 -38.259 -1.814 1.00 57.53 191 LEU A CA 1
ATOM 1504 C C . LEU A 1 191 ? -22.142 -38.275 -0.346 1.00 57.53 191 LEU A C 1
ATOM 1506 O O . LEU A 1 191 ? -21.233 -39.023 0.001 1.00 57.53 191 LEU A O 1
ATOM 1510 N N . VAL A 1 192 ? -22.822 -37.520 0.531 1.00 61.72 192 VAL A N 1
ATOM 1511 C CA . VAL A 1 192 ? -22.638 -37.625 1.995 1.00 61.72 192 VAL A CA 1
ATOM 1512 C C . VAL A 1 192 ? -22.845 -39.073 2.441 1.00 61.72 192 VAL A C 1
ATOM 1514 O O . VAL A 1 192 ? -22.008 -39.625 3.148 1.00 61.72 192 VAL A O 1
ATOM 1517 N N . LYS A 1 193 ? -23.937 -39.700 1.989 1.00 62.78 193 LYS A N 1
ATOM 1518 C CA . LYS A 1 193 ? -24.285 -41.083 2.334 1.00 62.78 193 LYS A CA 1
ATOM 1519 C C . LYS A 1 193 ? -23.276 -42.097 1.780 1.00 62.78 193 LYS A C 1
ATOM 1521 O O . LYS A 1 193 ? -22.865 -43.000 2.501 1.00 62.78 193 LYS A O 1
ATOM 1526 N N . ALA A 1 194 ? -22.847 -41.937 0.527 1.00 61.56 194 ALA A N 1
ATOM 1527 C CA . ALA A 1 194 ? -21.867 -42.823 -0.102 1.00 61.56 194 ALA A CA 1
ATOM 1528 C C . ALA A 1 194 ? -20.500 -42.785 0.603 1.00 61.56 194 ALA A C 1
ATOM 1530 O O . ALA A 1 194 ? -19.903 -43.833 0.833 1.00 61.56 194 ALA A O 1
ATOM 1531 N N . LEU A 1 195 ? -20.031 -41.595 0.995 1.00 62.44 195 LEU A N 1
ATOM 1532 C CA . LEU A 1 195 ? -18.745 -41.428 1.676 1.00 62.44 195 LEU A CA 1
ATOM 1533 C C . LEU A 1 195 ? -18.795 -41.877 3.142 1.00 62.44 195 LEU A C 1
ATOM 1535 O O . LEU A 1 195 ? -17.874 -42.547 3.597 1.00 62.44 195 LEU A O 1
ATOM 1539 N N . LEU A 1 196 ? -19.880 -41.591 3.872 1.00 64.06 196 LEU A N 1
ATOM 1540 C CA . LEU A 1 196 ? -20.052 -42.078 5.249 1.00 64.06 196 LEU A CA 1
ATOM 1541 C C . LEU A 1 196 ? -20.078 -43.610 5.340 1.00 64.06 196 LEU A C 1
ATOM 1543 O O . LEU A 1 196 ? -19.647 -44.154 6.350 1.00 64.06 196 LEU A O 1
ATOM 1547 N N . ASN A 1 197 ? -20.546 -44.299 4.297 1.00 61.50 197 ASN A N 1
ATOM 1548 C CA . ASN A 1 197 ? -20.548 -45.763 4.237 1.00 61.50 197 ASN A CA 1
ATOM 1549 C C . ASN A 1 197 ? -19.178 -46.366 3.884 1.00 61.50 197 ASN A C 1
ATOM 1551 O O . ASN A 1 197 ? -19.008 -47.573 4.027 1.00 61.50 197 ASN A O 1
ATOM 1555 N N . LYS A 1 198 ? -18.224 -45.552 3.412 1.00 61.12 198 LYS A N 1
ATOM 1556 C CA . LYS A 1 198 ? -16.891 -45.995 2.982 1.00 61.12 198 LYS A CA 1
ATOM 1557 C C . LYS A 1 198 ? -15.844 -45.942 4.096 1.00 61.12 198 LYS A C 1
ATOM 1559 O O . LYS A 1 198 ? -14.961 -46.787 4.129 1.00 61.12 198 LYS A O 1
ATOM 1564 N N . PHE A 1 199 ? -15.939 -44.966 5.000 1.00 63.53 199 PHE A N 1
ATOM 1565 C CA . PHE A 1 199 ? -15.009 -44.842 6.125 1.00 63.53 199 PHE A CA 1
ATOM 1566 C C . PHE A 1 199 ? -15.365 -45.838 7.237 1.00 63.53 199 PHE A C 1
ATOM 1568 O O . PHE A 1 199 ? -16.425 -45.738 7.858 1.00 63.53 199 PHE A O 1
ATOM 1575 N N . GLU A 1 200 ? -14.465 -46.778 7.531 1.00 56.59 200 GLU A N 1
ATOM 1576 C CA . GLU A 1 200 ? -14.638 -47.736 8.633 1.00 56.59 200 GLU A CA 1
ATOM 1577 C C . GLU A 1 200 ? -14.438 -47.061 10.009 1.00 56.59 200 GLU A C 1
ATOM 1579 O O . GLU A 1 200 ? -15.137 -47.367 10.981 1.00 56.59 200 GLU A O 1
ATOM 1584 N N . ASN A 1 201 ? -13.556 -46.057 10.083 1.00 70.06 201 ASN A N 1
ATOM 1585 C CA . ASN A 1 201 ? -13.218 -45.321 11.302 1.00 70.06 201 ASN A CA 1
ATOM 1586 C C . ASN A 1 201 ? -14.340 -44.344 11.731 1.00 70.06 201 ASN A C 1
ATOM 1588 O O . ASN A 1 201 ? -14.758 -43.461 10.977 1.00 70.06 201 ASN A O 1
ATOM 1592 N N . GLU A 1 202 ? -14.834 -44.462 12.971 1.00 70.12 202 GLU A N 1
ATOM 1593 C CA . GLU A 1 202 ? -15.847 -43.543 13.528 1.00 70.12 202 GLU A CA 1
ATOM 1594 C C . GLU A 1 202 ? -15.359 -42.085 13.611 1.00 70.12 202 GLU A C 1
ATOM 1596 O O . GLU A 1 202 ? -16.156 -41.158 13.440 1.00 70.12 202 GLU A O 1
ATOM 1601 N N . SER A 1 203 ? -14.061 -41.859 13.845 1.00 72.88 203 SER A N 1
ATOM 1602 C CA . SER A 1 203 ? -13.498 -40.508 13.974 1.00 72.88 203 SER A CA 1
ATOM 1603 C C . SER A 1 203 ? -13.550 -39.734 12.653 1.00 72.88 203 SER A C 1
ATOM 1605 O O . SER A 1 203 ? -13.923 -38.560 12.632 1.00 72.88 203 SER A O 1
ATOM 1607 N N . GLU A 1 204 ? -13.243 -40.402 11.542 1.00 70.31 204 GLU A N 1
ATOM 1608 C CA . GLU A 1 204 ? -13.242 -39.815 10.196 1.00 70.31 204 GLU A CA 1
ATOM 1609 C C . GLU A 1 204 ? -14.665 -39.535 9.703 1.00 70.31 204 GLU A C 1
ATOM 1611 O O . GLU A 1 204 ? -14.944 -38.447 9.193 1.00 70.31 204 GLU A O 1
ATOM 1616 N N . ARG A 1 205 ? -15.610 -40.457 9.955 1.00 73.75 205 ARG A N 1
ATOM 1617 C CA . ARG A 1 205 ? -17.045 -40.242 9.676 1.00 73.75 205 ARG A CA 1
ATOM 1618 C C . ARG A 1 205 ? -17.588 -39.018 10.407 1.00 73.75 205 ARG A C 1
ATOM 1620 O O . ARG A 1 205 ? -18.325 -38.209 9.831 1.00 73.75 205 ARG A O 1
ATOM 1627 N N . ARG A 1 206 ? -17.195 -38.855 11.674 1.00 79.69 206 ARG A N 1
ATOM 1628 C CA . ARG A 1 206 ? -17.567 -37.699 12.492 1.00 79.69 206 ARG A CA 1
ATOM 1629 C C . ARG A 1 206 ? -16.969 -36.402 11.951 1.00 79.69 206 ARG A C 1
ATOM 1631 O O . ARG A 1 206 ? -17.702 -35.419 11.833 1.00 79.69 206 ARG A O 1
ATOM 1638 N N . GLU A 1 207 ? -15.681 -36.380 11.608 1.00 78.31 207 GLU A N 1
ATOM 1639 C CA . GLU A 1 207 ? -15.016 -35.195 11.047 1.00 78.31 207 GLU A CA 1
ATOM 1640 C C . GLU A 1 207 ? -15.652 -34.758 9.719 1.00 78.31 207 GLU A C 1
ATOM 1642 O O . GLU A 1 207 ? -15.935 -33.567 9.530 1.00 78.31 207 GLU A O 1
ATOM 1647 N N . LEU A 1 208 ? -15.955 -35.721 8.843 1.00 76.88 208 LEU A N 1
ATOM 1648 C CA . LEU A 1 208 ? -16.616 -35.492 7.562 1.00 76.88 208 LEU A CA 1
ATOM 1649 C C . LEU A 1 208 ? -18.007 -34.857 7.750 1.00 76.88 208 LEU A C 1
ATOM 1651 O O . LEU A 1 208 ? -18.262 -33.782 7.198 1.00 76.88 208 LEU A O 1
ATOM 1655 N N . CYS A 1 209 ? -18.896 -35.465 8.556 1.00 79.62 209 CYS A N 1
ATOM 1656 C CA . CYS A 1 209 ? -20.248 -34.920 8.789 1.00 79.62 209 CYS A CA 1
ATOM 1657 C C . CYS A 1 209 ? -20.188 -33.534 9.428 1.00 79.62 209 CYS A C 1
ATOM 1659 O O . CYS A 1 209 ? -20.874 -32.617 8.978 1.00 79.62 209 CYS A O 1
ATOM 1661 N N . MET A 1 210 ? -19.354 -33.354 10.456 1.00 82.00 210 MET A N 1
ATOM 1662 C CA . MET A 1 210 ? -19.284 -32.096 11.200 1.00 82.00 210 MET A CA 1
ATOM 1663 C C . MET A 1 210 ? -18.773 -30.945 10.334 1.00 82.00 210 MET A C 1
ATOM 1665 O O . MET A 1 210 ? -19.319 -29.839 10.396 1.00 82.00 210 MET A O 1
ATOM 1669 N N . THR A 1 211 ? -17.764 -31.203 9.502 1.00 80.88 211 THR A N 1
ATOM 1670 C CA . THR A 1 211 ? -17.203 -30.202 8.591 1.00 80.88 211 THR A CA 1
ATOM 1671 C C . THR A 1 211 ? -18.184 -29.883 7.460 1.00 80.88 211 THR A C 1
ATOM 1673 O O . THR A 1 211 ? -18.435 -28.709 7.186 1.00 80.88 211 THR A O 1
ATOM 1676 N N . ALA A 1 212 ? -18.830 -30.889 6.861 1.00 80.62 212 ALA A N 1
ATOM 1677 C CA . ALA A 1 212 ? -19.844 -30.668 5.828 1.00 80.62 212 ALA A CA 1
ATOM 1678 C C . ALA A 1 212 ? -21.054 -29.889 6.361 1.00 80.62 212 ALA A C 1
ATOM 1680 O O . ALA A 1 212 ? -21.517 -28.937 5.730 1.00 80.62 212 ALA A O 1
ATOM 1681 N N . ALA A 1 213 ? -21.527 -30.235 7.558 1.00 85.69 213 ALA A N 1
ATOM 1682 C CA . ALA A 1 213 ? -22.626 -29.547 8.219 1.00 85.69 213 ALA A CA 1
ATOM 1683 C C . ALA A 1 213 ? -22.268 -28.086 8.553 1.00 85.69 213 ALA A C 1
ATOM 1685 O O . ALA A 1 213 ? -23.087 -27.187 8.352 1.00 85.69 213 ALA A O 1
ATOM 1686 N N . GLU A 1 214 ? -21.033 -27.817 8.991 1.00 85.69 214 GLU A N 1
ATOM 1687 C CA . GLU A 1 214 ? -20.539 -26.455 9.213 1.00 85.69 214 GLU A CA 1
ATOM 1688 C C . GLU A 1 214 ? -20.539 -25.619 7.925 1.00 85.69 214 GLU A C 1
ATOM 1690 O O . GLU A 1 214 ? -21.067 -24.505 7.920 1.00 85.69 214 GLU A O 1
ATOM 1695 N N . PHE A 1 215 ? -19.983 -26.133 6.826 1.00 80.31 215 PHE A N 1
ATOM 1696 C CA . PHE A 1 215 ? -19.930 -25.388 5.565 1.00 80.31 215 PHE A CA 1
ATOM 1697 C C . PHE A 1 215 ? -21.312 -25.202 4.929 1.00 80.31 215 PHE A C 1
ATOM 1699 O O . PHE A 1 215 ? -21.607 -24.112 4.432 1.00 80.31 215 PHE A O 1
ATOM 1706 N N . ALA A 1 216 ? -22.195 -26.200 5.029 1.00 83.75 216 ALA A N 1
ATOM 1707 C CA . ALA A 1 216 ? -23.591 -26.056 4.621 1.00 83.75 216 ALA A CA 1
ATOM 1708 C C . ALA A 1 216 ? -24.290 -24.945 5.412 1.00 83.75 216 ALA A C 1
ATOM 1710 O O . ALA A 1 216 ? -24.952 -24.091 4.818 1.00 83.75 216 ALA A O 1
ATOM 1711 N N . ALA A 1 217 ? -24.086 -24.897 6.732 1.00 86.25 217 ALA A N 1
ATOM 1712 C CA . ALA A 1 217 ? -24.663 -23.866 7.587 1.00 86.25 217 ALA A CA 1
ATOM 1713 C C . ALA A 1 217 ? -24.153 -22.457 7.247 1.00 86.25 217 ALA A C 1
ATOM 1715 O O . ALA A 1 217 ? -24.948 -21.520 7.244 1.00 86.25 217 ALA A O 1
ATOM 1716 N N . ARG A 1 218 ? -22.864 -22.291 6.906 1.00 85.69 218 ARG A N 1
ATOM 1717 C CA . ARG A 1 218 ? -22.301 -20.990 6.482 1.00 85.69 218 ARG A CA 1
ATOM 1718 C C . ARG A 1 218 ? -22.949 -20.450 5.206 1.00 85.69 218 ARG A C 1
ATOM 1720 O O . ARG A 1 218 ? -23.078 -19.236 5.069 1.00 85.69 218 ARG A O 1
ATOM 1727 N N . SER A 1 219 ? -23.368 -21.336 4.300 1.00 80.12 219 SER A N 1
ATOM 1728 C CA . SER A 1 219 ? -23.966 -20.953 3.014 1.00 80.12 219 SER A CA 1
ATOM 1729 C C . SER A 1 219 ? -25.355 -20.312 3.131 1.00 80.12 219 SER A C 1
ATOM 1731 O O . SER A 1 219 ? -25.786 -19.632 2.209 1.00 80.12 219 SER A O 1
ATOM 1733 N N . GLY A 1 220 ? -26.077 -20.552 4.232 1.00 81.31 220 GLY A N 1
ATOM 1734 C CA . GLY A 1 220 ? -27.448 -20.066 4.423 1.00 81.31 220 GLY A CA 1
ATOM 1735 C C . GLY A 1 220 ? -28.529 -20.808 3.627 1.00 81.31 220 GLY A C 1
ATOM 1736 O O . GLY A 1 220 ? -29.714 -20.543 3.813 1.00 81.31 220 GLY A O 1
ATOM 1737 N N . HIS A 1 221 ? -28.171 -21.780 2.781 1.00 82.00 221 HIS A N 1
ATOM 1738 C CA . HIS A 1 221 ? -29.142 -22.531 1.984 1.00 82.00 221 HIS A CA 1
ATOM 1739 C C . HIS A 1 221 ? -29.745 -23.710 2.762 1.00 82.00 221 HIS A C 1
ATOM 1741 O O . HIS A 1 221 ? -29.129 -24.771 2.904 1.00 82.00 221 HIS A O 1
ATOM 1747 N N . LEU A 1 222 ? -31.005 -23.568 3.187 1.00 83.12 222 LEU A N 1
ATOM 1748 C CA . LEU A 1 222 ? -31.746 -24.594 3.933 1.00 83.12 222 LEU A CA 1
ATOM 1749 C C . LEU A 1 222 ? -31.786 -25.962 3.224 1.00 83.12 222 LEU A C 1
ATOM 1751 O O . LEU A 1 222 ? -31.667 -26.997 3.878 1.00 83.12 222 LEU A O 1
ATOM 1755 N N . GLY A 1 223 ? -31.913 -25.982 1.893 1.00 79.31 223 GLY A N 1
ATOM 1756 C CA . GLY A 1 223 ? -31.918 -27.221 1.106 1.00 79.31 223 GLY A CA 1
ATOM 1757 C C . GLY A 1 223 ? -30.612 -28.019 1.216 1.00 79.31 223 GLY A C 1
ATOM 1758 O O . GLY A 1 223 ? -30.649 -29.245 1.328 1.00 79.31 223 GLY A O 1
ATOM 1759 N N . ARG A 1 224 ? -29.461 -27.334 1.277 1.00 81.56 224 ARG A N 1
ATOM 1760 C CA . ARG A 1 224 ? -28.141 -27.973 1.421 1.00 81.56 224 ARG A CA 1
ATOM 1761 C C . ARG A 1 224 ? -27.972 -28.584 2.806 1.00 81.56 224 ARG A C 1
ATOM 1763 O O . ARG A 1 224 ? -27.531 -29.720 2.937 1.00 81.56 224 ARG A O 1
ATOM 1770 N N . VAL A 1 225 ? -28.405 -27.862 3.837 1.00 83.56 225 VAL A N 1
ATOM 1771 C CA . VAL A 1 225 ? -28.386 -28.341 5.226 1.00 83.56 225 VAL A CA 1
ATOM 1772 C C . VAL A 1 225 ? -29.292 -29.559 5.408 1.00 83.56 225 VAL A C 1
ATOM 1774 O O . VAL A 1 225 ? -28.856 -30.556 5.979 1.00 83.56 225 VAL A O 1
ATOM 1777 N N . LYS A 1 226 ? -30.521 -29.522 4.872 1.00 83.00 226 LYS A N 1
ATOM 1778 C CA . LYS A 1 226 ? -31.438 -30.676 4.870 1.00 83.00 226 LYS A CA 1
ATOM 1779 C C . LYS A 1 226 ? -30.802 -31.898 4.217 1.00 83.00 226 LYS A C 1
ATOM 1781 O O . LYS A 1 226 ? -30.875 -32.991 4.766 1.00 83.00 226 LYS A O 1
ATOM 1786 N N . SER A 1 227 ? -30.147 -31.689 3.081 1.00 77.94 227 SER A N 1
ATOM 1787 C CA . SER A 1 227 ? -29.472 -32.736 2.317 1.00 77.94 227 SER A CA 1
ATOM 1788 C C . SER A 1 227 ? -28.330 -33.385 3.107 1.00 77.94 227 SER A C 1
ATOM 1790 O O . SER A 1 227 ? -28.283 -34.608 3.220 1.00 77.94 227 SER A O 1
ATOM 1792 N N . VAL A 1 228 ? -27.467 -32.579 3.736 1.00 77.94 228 VAL A N 1
ATOM 1793 C CA . VAL A 1 228 ? -26.360 -33.079 4.572 1.00 77.94 228 VAL A CA 1
ATOM 1794 C C . VAL A 1 228 ? -26.872 -33.817 5.815 1.00 77.94 228 VAL A C 1
ATOM 1796 O O . VAL A 1 228 ? -26.390 -34.903 6.124 1.00 77.94 228 VAL A O 1
ATOM 1799 N N . LEU A 1 229 ? -27.887 -33.284 6.505 1.00 78.69 229 LEU A N 1
ATOM 1800 C CA . LEU A 1 229 ? -28.468 -33.928 7.693 1.00 78.69 229 LEU A CA 1
ATOM 1801 C C . LEU A 1 229 ? -29.297 -35.182 7.363 1.00 78.69 229 LEU A C 1
ATOM 1803 O O . LEU A 1 229 ? -29.463 -36.047 8.225 1.00 78.69 229 LEU A O 1
ATOM 1807 N N . HIS A 1 230 ? -29.852 -35.288 6.151 1.00 76.56 230 HIS A N 1
ATOM 1808 C CA . HIS A 1 230 ? -30.560 -36.484 5.689 1.00 76.56 230 HIS A CA 1
ATOM 1809 C C . HIS A 1 230 ? -29.595 -37.622 5.337 1.00 76.56 230 HIS A C 1
ATOM 1811 O O . HIS A 1 230 ? -29.911 -38.773 5.615 1.00 76.56 230 HIS A O 1
ATOM 1817 N N . GLY A 1 231 ? -28.413 -37.305 4.793 1.00 68.44 231 GLY A N 1
ATOM 1818 C CA . GLY A 1 231 ? -27.374 -38.293 4.479 1.00 68.44 231 GLY A CA 1
ATOM 1819 C C . GLY A 1 231 ? -26.710 -38.940 5.702 1.00 68.44 231 GLY A C 1
ATOM 1820 O O . GLY A 1 231 ? -26.046 -39.960 5.554 1.00 68.44 231 GLY A O 1
ATOM 1821 N N . CYS A 1 232 ? -26.893 -38.377 6.901 1.00 73.75 232 CYS A N 1
ATOM 1822 C CA . CYS A 1 232 ? -26.415 -38.948 8.160 1.00 73.75 232 CYS A CA 1
ATOM 1823 C C . CYS A 1 232 ? -27.481 -39.881 8.769 1.00 73.75 232 CYS A C 1
ATOM 1825 O O . CYS A 1 232 ? -28.501 -39.413 9.289 1.00 73.75 232 CYS A O 1
ATOM 1827 N N . GLU A 1 233 ? -27.255 -41.197 8.679 1.00 70.12 233 GLU A N 1
ATOM 1828 C CA . GLU A 1 233 ? -28.167 -42.229 9.206 1.00 70.12 233 GLU A CA 1
ATOM 1829 C C . GLU A 1 233 ? -27.975 -42.487 10.711 1.00 70.12 233 GLU A C 1
ATOM 1831 O O . GLU A 1 233 ? -28.927 -42.855 11.402 1.00 70.12 233 GLU A O 1
ATOM 1836 N N . ASP A 1 234 ? -26.778 -42.220 11.243 1.00 76.25 234 ASP A N 1
ATOM 1837 C CA . ASP A 1 234 ? -26.487 -42.303 12.676 1.00 76.25 234 ASP A CA 1
ATOM 1838 C C . ASP A 1 234 ? -27.206 -41.177 13.438 1.00 76.25 234 ASP A C 1
ATOM 1840 O O . ASP A 1 234 ? -26.957 -39.981 13.253 1.00 76.25 234 ASP A O 1
ATOM 1844 N N . THR A 1 235 ? -28.105 -41.572 14.337 1.00 77.88 235 THR A N 1
ATOM 1845 C CA . THR A 1 235 ? -28.932 -40.658 15.130 1.00 77.88 235 THR A CA 1
ATOM 1846 C C . THR A 1 235 ? -28.109 -39.773 16.067 1.00 77.88 235 THR A C 1
ATOM 1848 O O . THR A 1 235 ? -28.424 -38.591 16.223 1.00 77.88 235 THR A O 1
ATOM 1851 N N . ARG A 1 236 ? -27.024 -40.292 16.652 1.00 80.06 236 ARG A N 1
ATOM 1852 C CA . ARG A 1 236 ? -26.134 -39.551 17.552 1.00 80.06 236 ARG A CA 1
ATOM 1853 C C . ARG A 1 236 ? -25.332 -38.508 16.779 1.00 80.06 236 ARG A C 1
ATOM 1855 O O . ARG A 1 236 ? -25.315 -37.343 17.184 1.00 80.06 236 ARG A O 1
ATOM 1862 N N . LEU A 1 237 ? -24.729 -38.888 15.650 1.00 79.25 237 LEU A N 1
ATOM 1863 C CA . LEU A 1 237 ? -23.996 -37.958 14.779 1.00 79.25 237 LEU A CA 1
ATOM 1864 C C . LEU A 1 237 ? -24.915 -36.890 14.187 1.00 79.25 237 LEU A C 1
ATOM 1866 O O . LEU A 1 237 ? -24.540 -35.721 14.118 1.00 79.25 237 LEU A O 1
ATOM 1870 N N . LYS A 1 238 ? -26.149 -37.252 13.828 1.00 81.88 238 LYS A N 1
ATOM 1871 C CA . LYS A 1 238 ? -27.153 -36.301 13.346 1.00 81.88 238 LYS A CA 1
ATOM 1872 C C . LYS A 1 238 ? -27.471 -35.226 14.383 1.00 81.88 238 LYS A C 1
ATOM 1874 O O . LYS A 1 238 ? -27.539 -34.052 14.028 1.00 81.88 238 LYS A O 1
ATOM 1879 N N . HIS A 1 239 ? -27.592 -35.590 15.661 1.00 83.19 239 HIS A N 1
ATOM 1880 C CA . HIS A 1 239 ? -27.758 -34.614 16.740 1.00 83.19 239 HIS A CA 1
ATOM 1881 C C . HIS A 1 239 ? -26.536 -33.698 16.898 1.00 83.19 239 HIS A C 1
ATOM 1883 O O . HIS A 1 239 ? -26.702 -32.486 17.046 1.00 83.19 239 HIS A O 1
ATOM 1889 N N . GLU A 1 240 ? -25.315 -34.231 16.825 1.00 84.56 240 GLU A N 1
ATOM 1890 C CA . GLU A 1 240 ? -24.092 -33.418 16.886 1.00 84.56 240 GLU A CA 1
ATOM 1891 C C . GLU A 1 240 ? -23.969 -32.449 15.697 1.00 84.56 240 GLU A C 1
ATOM 1893 O O . GLU A 1 240 ? -23.705 -31.257 15.898 1.00 84.56 240 GLU A O 1
ATOM 1898 N N . CYS A 1 241 ? -24.242 -32.931 14.479 1.00 86.06 241 CYS A N 1
ATOM 1899 C CA . CYS A 1 241 ? -24.250 -32.129 13.257 1.00 86.06 241 CYS A CA 1
ATOM 1900 C C . CYS A 1 241 ? -25.352 -31.042 13.336 1.00 86.06 241 CYS A C 1
ATOM 1902 O O . CYS A 1 241 ? -25.069 -29.879 13.050 1.00 86.06 241 CYS A O 1
ATOM 1904 N N . SER A 1 242 ? -26.559 -31.340 13.844 1.00 87.38 242 SER A N 1
ATOM 1905 C CA . SER A 1 242 ? -27.609 -30.332 14.099 1.00 87.38 242 SER A CA 1
ATOM 1906 C C . SER A 1 242 ? -27.179 -29.251 15.098 1.00 87.38 242 SER A C 1
ATOM 1908 O O . SER A 1 242 ? -27.415 -28.067 14.851 1.00 87.38 242 SER A O 1
ATOM 1910 N N . ILE A 1 243 ? -26.496 -29.620 16.190 1.00 87.25 243 ILE A N 1
ATOM 1911 C CA . ILE A 1 243 ? -25.978 -28.646 17.168 1.00 87.25 243 ILE A CA 1
ATOM 1912 C C . ILE A 1 243 ? -24.953 -27.712 16.517 1.00 87.25 243 ILE A C 1
ATOM 1914 O O . ILE A 1 243 ? -24.976 -26.497 16.731 1.00 87.25 243 ILE A O 1
ATOM 1918 N N . LYS A 1 244 ? -24.052 -28.269 15.704 1.00 89.44 244 LYS A N 1
ATOM 1919 C CA . LYS A 1 244 ? -23.039 -27.498 14.978 1.00 89.44 244 LYS A CA 1
ATOM 1920 C C . LYS A 1 244 ? -23.668 -26.552 13.954 1.00 89.44 244 LYS A C 1
ATOM 1922 O O . LYS A 1 244 ? -23.274 -25.388 13.898 1.00 89.44 244 LYS A O 1
ATOM 1927 N N . VAL A 1 245 ? -24.658 -27.021 13.193 1.00 90.19 245 VAL A N 1
ATOM 1928 C CA . VAL A 1 245 ? -25.414 -26.202 12.231 1.00 90.19 245 VAL A CA 1
ATOM 1929 C C . VAL A 1 245 ? -26.093 -25.041 12.941 1.00 90.19 245 VAL A C 1
ATOM 1931 O O . VAL A 1 245 ? -25.927 -23.903 12.509 1.00 90.19 245 VAL A O 1
ATOM 1934 N N . ALA A 1 246 ? -26.797 -25.298 14.047 1.00 91.12 246 ALA A N 1
ATOM 1935 C CA . ALA A 1 246 ? -27.473 -24.255 14.810 1.00 91.12 246 ALA A CA 1
ATOM 1936 C C . ALA A 1 246 ? -26.488 -23.183 15.307 1.00 91.12 246 ALA A C 1
ATOM 1938 O O . ALA A 1 246 ? -26.755 -21.991 15.169 1.00 91.12 246 ALA A O 1
ATOM 1939 N N . GLU A 1 247 ? -25.320 -23.582 15.822 1.00 90.31 247 GLU A N 1
ATOM 1940 C CA . GLU A 1 247 ? -24.278 -22.655 16.281 1.00 90.31 247 GLU A CA 1
ATOM 1941 C C . GLU A 1 247 ? -23.708 -21.791 15.141 1.00 90.31 247 GLU A C 1
ATOM 1943 O O . GLU A 1 247 ? -23.547 -20.577 15.292 1.00 90.31 247 GLU A O 1
ATOM 1948 N N . VAL A 1 248 ? -23.397 -22.406 13.997 1.00 91.25 248 VAL A N 1
ATOM 1949 C CA . VAL A 1 248 ? -22.797 -21.723 12.841 1.00 91.25 248 VAL A CA 1
ATOM 1950 C C . VAL A 1 248 ? -23.813 -20.813 12.153 1.00 91.25 248 VAL A C 1
ATOM 1952 O O . VAL A 1 248 ? -23.505 -19.652 11.897 1.00 91.25 248 VAL A O 1
ATOM 1955 N N . ALA A 1 249 ? -25.039 -21.286 11.928 1.00 92.38 249 ALA A N 1
ATOM 1956 C CA . ALA A 1 249 ? -26.120 -20.481 11.365 1.00 92.38 249 ALA A CA 1
ATOM 1957 C C . ALA A 1 249 ? -26.444 -19.275 12.260 1.00 92.38 249 ALA A C 1
ATOM 1959 O O . ALA A 1 249 ? -26.597 -18.162 11.760 1.00 92.38 249 ALA A O 1
ATOM 1960 N N . SER A 1 250 ? -26.438 -19.467 13.585 1.00 91.94 250 SER A N 1
ATOM 1961 C CA . SER A 1 250 ? -26.607 -18.386 14.566 1.00 91.94 250 SER A CA 1
ATOM 1962 C C . SER A 1 250 ? -25.487 -17.350 14.512 1.00 91.94 250 SER A C 1
ATOM 1964 O O . SER A 1 250 ? -25.734 -16.171 14.735 1.00 91.94 250 SER A O 1
ATOM 1966 N N . ARG A 1 251 ? -24.253 -17.763 14.202 1.00 89.75 251 ARG A N 1
ATOM 1967 C CA . ARG A 1 251 ? -23.121 -16.848 14.000 1.00 89.75 251 ARG A CA 1
ATOM 1968 C C . ARG A 1 251 ? -23.252 -16.049 12.702 1.00 89.75 251 ARG A C 1
ATOM 1970 O O . ARG A 1 251 ? -22.916 -14.872 12.692 1.00 89.75 251 ARG A O 1
ATOM 1977 N N . CYS A 1 252 ? -23.709 -16.699 11.632 1.00 88.06 252 CYS A N 1
ATOM 1978 C CA . CYS A 1 252 ? -23.805 -16.128 10.286 1.00 88.06 252 CYS A CA 1
ATOM 1979 C C . CYS A 1 252 ? -25.102 -15.343 10.021 1.00 88.06 252 CYS A C 1
ATOM 1981 O O . CYS A 1 252 ? -25.172 -14.649 9.016 1.00 88.06 252 CYS A O 1
ATOM 1983 N N . GLY A 1 253 ? -26.111 -15.440 10.893 1.00 89.56 253 GLY A N 1
ATOM 1984 C CA . GLY A 1 253 ? -27.388 -14.734 10.732 1.00 89.56 253 GLY A CA 1
ATOM 1985 C C . GLY A 1 253 ? -28.433 -15.455 9.880 1.00 89.56 253 GLY A C 1
ATOM 1986 O O . GLY A 1 253 ? -29.400 -14.844 9.436 1.00 89.56 253 GLY A O 1
ATOM 1987 N N . HIS A 1 254 ? -28.291 -16.767 9.679 1.00 92.81 254 HIS A N 1
ATOM 1988 C CA . HIS A 1 254 ? -29.203 -17.556 8.844 1.00 92.81 254 HIS A CA 1
ATOM 1989 C C . HIS A 1 254 ? -30.374 -18.113 9.663 1.00 92.81 254 HIS A C 1
ATOM 1991 O O . HIS A 1 254 ? -30.333 -19.259 10.117 1.00 92.81 254 HIS A O 1
ATOM 1997 N N . PHE A 1 255 ? -31.418 -17.300 9.865 1.00 91.19 255 PHE A N 1
ATOM 1998 C CA . PHE A 1 255 ? -32.554 -17.619 10.746 1.00 91.19 255 PHE A CA 1
ATOM 1999 C C . PHE A 1 255 ? -33.255 -18.942 10.406 1.00 91.19 255 PHE A C 1
ATOM 2001 O O . PHE A 1 255 ? -33.350 -19.813 11.268 1.00 91.19 255 PHE A O 1
ATOM 2008 N N . GLU A 1 256 ? -33.668 -19.143 9.152 1.00 90.69 256 GLU A N 1
ATOM 2009 C CA . GLU A 1 256 ? -34.389 -20.357 8.729 1.00 90.69 256 GLU A CA 1
ATOM 2010 C C . GLU A 1 256 ? -33.555 -21.637 8.895 1.00 90.69 256 GLU A C 1
ATOM 2012 O O . GLU A 1 256 ? -34.076 -22.701 9.234 1.00 90.69 256 GLU A O 1
ATOM 2017 N N . VAL A 1 257 ? -32.235 -21.541 8.709 1.00 91.00 257 VAL A N 1
ATOM 2018 C CA . VAL A 1 257 ? -31.311 -22.665 8.912 1.00 91.00 257 VAL A CA 1
ATOM 2019 C C . VAL A 1 257 ? -31.169 -22.991 10.398 1.00 91.00 257 VAL A C 1
ATOM 2021 O O . VAL A 1 257 ? -31.227 -24.162 10.778 1.00 91.00 257 VAL A O 1
ATOM 2024 N N . ALA A 1 258 ? -31.003 -21.966 11.240 1.00 91.75 258 ALA A N 1
ATOM 2025 C CA . ALA A 1 258 ? -30.918 -22.135 12.687 1.00 91.75 258 ALA A CA 1
ATOM 2026 C C . ALA A 1 258 ? -32.216 -22.734 13.248 1.00 91.75 258 ALA A C 1
ATOM 2028 O O . ALA A 1 258 ? -32.162 -23.724 13.978 1.00 91.75 258 ALA A O 1
ATOM 2029 N N . LYS A 1 259 ? -33.373 -22.196 12.841 1.00 91.88 259 LYS A N 1
ATOM 2030 C CA . LYS A 1 259 ? -34.702 -22.693 13.210 1.00 91.88 259 LYS A CA 1
ATOM 2031 C C . LYS A 1 259 ? -34.865 -24.171 12.870 1.00 91.88 259 LYS A C 1
ATOM 2033 O O . LYS A 1 259 ? -35.142 -24.979 13.754 1.00 91.88 259 LYS A O 1
ATOM 2038 N N . HIS A 1 260 ? -34.587 -24.543 11.621 1.00 90.25 260 HIS A N 1
ATOM 2039 C CA . HIS A 1 260 ? -34.715 -25.927 11.180 1.00 90.25 260 HIS A CA 1
ATOM 2040 C C . HIS A 1 260 ? -33.807 -26.893 11.956 1.00 90.25 260 HIS A C 1
ATOM 2042 O O . HIS A 1 260 ? -34.229 -27.993 12.312 1.00 90.25 260 HIS A O 1
ATOM 2048 N N . ALA A 1 261 ? -32.562 -26.495 12.238 1.00 89.38 261 ALA A N 1
ATOM 2049 C CA . ALA A 1 261 ? -31.621 -27.332 12.977 1.00 89.38 261 ALA A CA 1
ATOM 2050 C C . ALA A 1 261 ? -32.059 -27.579 14.430 1.00 89.38 261 ALA A C 1
ATOM 2052 O O . ALA A 1 261 ? -31.876 -28.687 14.934 1.00 89.38 261 ALA A O 1
ATOM 2053 N N . ILE A 1 262 ? -32.656 -26.576 15.083 1.00 90.00 262 ILE A N 1
ATOM 2054 C CA . ILE A 1 262 ? -33.200 -26.685 16.445 1.00 90.00 262 ILE A CA 1
ATOM 2055 C C . ILE A 1 262 ? -34.462 -27.553 16.470 1.00 90.00 262 ILE A C 1
ATOM 2057 O O . ILE A 1 262 ? -34.563 -28.465 17.291 1.00 90.00 262 ILE A O 1
ATOM 2061 N N . GLU A 1 263 ? -35.395 -27.325 15.544 1.00 88.00 263 GLU A N 1
ATOM 2062 C CA . GLU A 1 263 ? -36.643 -28.094 15.440 1.00 88.00 263 GLU A CA 1
ATOM 2063 C C . GLU A 1 263 ? -36.393 -29.576 15.109 1.00 88.00 263 GLU A C 1
ATOM 2065 O O . GLU A 1 263 ? -37.141 -30.450 15.552 1.00 88.00 263 GLU A O 1
ATOM 2070 N N . ALA A 1 264 ? -35.306 -29.885 14.390 1.00 85.00 264 ALA A N 1
ATOM 2071 C CA . ALA A 1 264 ? -34.903 -31.257 14.083 1.00 85.00 264 ALA A CA 1
ATOM 2072 C C . ALA A 1 264 ? -34.479 -32.071 15.325 1.00 85.00 264 ALA A C 1
ATOM 2074 O O . ALA A 1 264 ? -34.523 -33.305 15.298 1.00 85.00 264 ALA A O 1
ATOM 2075 N N . ILE A 1 265 ? -34.081 -31.415 16.421 1.00 86.44 265 ILE A N 1
ATOM 2076 C CA . ILE A 1 265 ? -33.718 -32.082 17.675 1.00 86.44 265 ILE A CA 1
ATOM 2077 C C . ILE A 1 265 ? -35.004 -32.376 18.452 1.00 86.44 265 ILE A C 1
ATOM 2079 O O . ILE A 1 265 ? -35.608 -31.475 19.030 1.00 86.44 265 ILE A O 1
ATOM 2083 N N . LYS A 1 266 ? -35.437 -33.643 18.458 1.00 83.38 266 LYS A N 1
ATOM 2084 C CA . LYS A 1 266 ? -36.669 -34.078 19.144 1.00 83.38 266 LYS A CA 1
ATOM 2085 C C . LYS A 1 266 ? -36.523 -34.185 20.665 1.00 83.38 266 LYS A C 1
ATOM 2087 O O . LYS A 1 266 ? -37.495 -33.965 21.376 1.00 83.38 266 LYS A O 1
ATOM 2092 N N . ASP A 1 267 ? -35.333 -34.529 21.156 1.00 86.06 267 ASP A N 1
ATOM 2093 C CA . ASP A 1 267 ? -35.055 -34.615 22.592 1.00 86.06 267 ASP A CA 1
ATOM 2094 C C . ASP A 1 267 ? -34.943 -33.209 23.201 1.00 86.06 267 ASP A C 1
ATOM 2096 O O . ASP A 1 267 ? -34.079 -32.420 22.808 1.00 86.06 267 ASP A O 1
ATOM 2100 N N . GLN A 1 268 ? -35.811 -32.898 24.167 1.00 88.00 268 GLN A N 1
ATOM 2101 C CA . GLN A 1 268 ? -35.880 -31.563 24.761 1.00 88.00 268 GLN A CA 1
ATOM 2102 C C . GLN A 1 268 ? -34.596 -31.188 25.514 1.00 88.00 268 GLN A C 1
ATOM 2104 O O . GLN A 1 268 ? -34.132 -30.060 25.385 1.00 88.00 268 GLN A O 1
ATOM 2109 N N . LYS A 1 269 ? -33.951 -32.125 26.225 1.00 88.38 269 LYS A N 1
ATOM 2110 C CA . LYS A 1 269 ? -32.713 -31.839 26.973 1.00 88.38 269 LYS A CA 1
ATOM 2111 C C . LYS A 1 269 ? -31.558 -31.500 26.027 1.00 88.38 269 LYS A C 1
ATOM 2113 O O . LYS A 1 269 ? -30.756 -30.605 26.307 1.00 88.38 269 LYS A O 1
ATOM 2118 N N . LEU A 1 270 ? -31.455 -32.206 24.899 1.00 86.00 270 LEU A N 1
ATOM 2119 C CA . LEU A 1 270 ? -30.475 -31.914 23.850 1.00 86.00 270 LEU A CA 1
ATOM 2120 C C . LEU A 1 270 ? -30.789 -30.599 23.133 1.00 86.00 270 LEU A C 1
ATOM 2122 O O . LEU A 1 270 ? -29.858 -29.845 22.834 1.00 86.00 270 LEU A O 1
ATOM 2126 N N . ARG A 1 271 ? -32.072 -30.302 22.894 1.00 90.12 271 ARG A N 1
ATOM 2127 C CA . ARG A 1 271 ? -32.521 -29.029 22.319 1.00 90.12 271 ARG A CA 1
ATOM 2128 C C . ARG A 1 271 ? -32.146 -27.860 23.226 1.00 90.12 271 ARG A C 1
ATOM 2130 O O . ARG A 1 271 ? -31.501 -26.927 22.755 1.00 90.12 271 ARG A O 1
ATOM 2137 N N . ASP A 1 272 ? -32.418 -27.964 24.525 1.00 91.44 272 ASP A N 1
ATOM 2138 C CA . ASP A 1 272 ? -32.043 -26.953 25.517 1.00 91.44 272 ASP A CA 1
ATOM 2139 C C . ASP A 1 272 ? -30.522 -26.725 25.524 1.00 91.44 272 ASP A C 1
ATOM 2141 O O . ASP A 1 272 ? -30.044 -25.592 25.421 1.00 91.44 272 ASP A O 1
ATOM 2145 N N . LYS A 1 273 ? -29.728 -27.806 25.547 1.00 88.75 273 LYS A N 1
ATOM 2146 C CA . LYS A 1 273 ? -28.257 -27.733 25.467 1.00 88.75 273 LYS A CA 1
ATOM 2147 C C . LYS A 1 273 ? -27.778 -27.058 24.177 1.00 88.75 273 LYS A C 1
ATOM 2149 O O . LYS A 1 273 ? -26.798 -26.307 24.209 1.00 88.75 273 LYS A O 1
ATOM 2154 N N . CYS A 1 274 ? -28.446 -27.326 23.057 1.00 90.25 274 CYS A N 1
ATOM 2155 C CA . CYS A 1 274 ? -28.160 -26.712 21.768 1.00 90.25 274 CYS A CA 1
ATOM 2156 C C . CYS A 1 274 ? -28.439 -25.206 21.791 1.00 90.25 274 CYS A C 1
ATOM 2158 O O . CYS A 1 274 ? -27.544 -24.416 21.480 1.00 90.25 274 CYS A O 1
ATOM 2160 N N . CYS A 1 275 ? -29.632 -24.800 22.231 1.00 92.38 275 CYS A N 1
ATOM 2161 C CA . CYS A 1 275 ? -30.024 -23.397 22.348 1.00 92.38 275 CYS A CA 1
ATOM 2162 C C . CYS A 1 275 ? -29.071 -22.620 23.269 1.00 92.38 275 CYS A C 1
ATOM 2164 O O . CYS A 1 275 ? -28.524 -21.596 22.860 1.00 92.38 275 CYS A O 1
ATOM 2166 N N . LEU A 1 276 ? -28.734 -23.164 24.447 1.00 90.25 276 LEU A N 1
ATOM 2167 C CA . LEU A 1 276 ? -27.778 -22.568 25.398 1.00 90.25 276 LEU A CA 1
ATOM 2168 C C . LEU A 1 276 ? -26.348 -22.401 24.842 1.00 90.25 276 LEU A C 1
ATOM 2170 O O . LEU A 1 276 ? -25.533 -21.662 25.422 1.00 90.25 276 LEU A O 1
ATOM 2174 N N . LYS A 1 277 ? -25.999 -23.121 23.768 1.00 88.94 277 LYS A N 1
ATOM 2175 C CA . LYS A 1 277 ? -24.723 -22.989 23.050 1.00 88.94 277 LYS A CA 1
ATOM 2176 C C . LYS A 1 277 ? -24.839 -21.987 21.899 1.00 88.94 277 LYS A C 1
ATOM 2178 O O . LYS A 1 277 ? -24.001 -21.090 21.798 1.00 88.94 277 LYS A O 1
ATOM 2183 N N . ALA A 1 278 ? -25.879 -22.114 21.077 1.00 91.69 278 ALA A N 1
ATOM 2184 C CA . ALA A 1 278 ? -26.119 -21.290 19.897 1.00 91.69 278 ALA A CA 1
ATOM 2185 C C . ALA A 1 278 ? -26.429 -19.824 20.248 1.00 91.69 278 ALA A C 1
ATOM 2187 O O . ALA A 1 278 ? -25.936 -18.922 19.569 1.00 91.69 278 ALA A O 1
ATOM 2188 N N . VAL A 1 279 ? -27.130 -19.574 21.363 1.00 94.25 279 VAL A N 1
ATOM 2189 C CA . VAL A 1 279 ? -27.531 -18.221 21.793 1.00 94.25 279 VAL A CA 1
ATOM 2190 C C . VAL A 1 279 ? -26.327 -17.308 22.041 1.00 94.25 279 VAL A C 1
ATOM 2192 O O . VAL A 1 279 ? -26.363 -16.116 21.759 1.00 94.25 279 VAL A O 1
ATOM 2195 N N . LYS A 1 280 ? -25.193 -17.864 22.495 1.00 92.31 280 LYS A N 1
ATOM 2196 C CA . LYS A 1 280 ? -23.949 -17.095 22.662 1.00 92.31 280 LYS A CA 1
ATOM 2197 C C . LYS A 1 280 ? -23.414 -16.597 21.321 1.00 92.31 280 LYS A C 1
ATOM 2199 O O . LYS A 1 280 ? -22.856 -15.504 21.253 1.00 92.31 280 LYS A O 1
ATOM 2204 N N . ALA A 1 281 ? -23.543 -17.409 20.271 1.00 91.19 281 ALA A N 1
ATOM 2205 C CA . ALA A 1 281 ? -23.082 -17.068 18.933 1.00 91.19 281 ALA A CA 1
ATOM 2206 C C . ALA A 1 281 ? -24.000 -16.030 18.274 1.00 91.19 281 ALA A C 1
ATOM 2208 O O . ALA A 1 281 ? -23.477 -15.070 17.711 1.00 91.19 281 ALA A O 1
ATOM 2209 N N . SER A 1 282 ? -25.326 -16.167 18.396 1.00 93.94 282 SER A N 1
ATOM 2210 C CA . SER A 1 282 ? -26.276 -15.167 17.884 1.00 93.94 282 SER A CA 1
ATOM 2211 C C . SER A 1 282 ? -26.110 -13.823 18.594 1.00 93.94 282 SER A C 1
ATOM 2213 O O . SER A 1 282 ? -25.970 -12.788 17.939 1.00 93.94 282 SER A O 1
ATOM 2215 N N . ALA A 1 283 ? -26.011 -13.849 19.927 1.00 93.69 283 ALA A N 1
ATOM 2216 C CA . ALA A 1 283 ? -25.878 -12.656 20.750 1.00 93.69 283 ALA A CA 1
ATOM 2217 C C . ALA A 1 283 ? -24.563 -11.908 20.480 1.00 93.69 283 ALA A C 1
ATOM 2219 O O . ALA A 1 283 ? -24.555 -10.686 20.369 1.00 93.69 283 ALA A O 1
ATOM 2220 N N . LYS A 1 284 ? -23.455 -12.634 20.271 1.00 92.25 284 LYS A N 1
ATOM 2221 C CA . LYS A 1 284 ? -22.155 -12.052 19.895 1.00 92.25 284 LYS A CA 1
ATOM 2222 C C . LYS A 1 284 ? -22.182 -11.330 18.532 1.00 92.25 284 LYS A C 1
ATOM 2224 O O . LYS A 1 284 ? -21.404 -10.396 18.345 1.00 92.25 284 LYS A O 1
ATOM 2229 N N . ASN A 1 285 ? -23.031 -11.742 17.586 1.00 91.69 285 ASN A N 1
ATOM 2230 C CA . ASN A 1 285 ? -23.031 -11.258 16.192 1.00 91.69 285 ASN A CA 1
ATOM 2231 C C . ASN A 1 285 ? -24.282 -10.433 15.821 1.00 91.69 285 ASN A C 1
ATOM 2233 O O . ASN A 1 285 ? -24.661 -10.404 14.653 1.00 91.69 285 ASN A O 1
ATOM 2237 N N . ARG A 1 286 ? -24.928 -9.778 16.798 1.00 93.75 286 ARG A N 1
ATOM 2238 C CA . ARG A 1 286 ? -26.108 -8.903 16.607 1.00 93.75 286 ARG A CA 1
ATOM 2239 C C . ARG A 1 286 ? -27.328 -9.583 15.959 1.00 93.75 286 ARG A C 1
ATOM 2241 O O . ARG A 1 286 ? -28.137 -8.929 15.310 1.00 93.75 286 ARG A O 1
ATOM 2248 N N . GLN A 1 287 ? -27.504 -10.893 16.136 1.00 93.50 287 GLN A N 1
ATOM 2249 C CA . GLN A 1 287 ? -28.609 -11.629 15.508 1.00 93.50 287 GLN A CA 1
ATOM 2250 C C . GLN A 1 287 ? -29.856 -11.646 16.404 1.00 93.50 287 GLN A C 1
ATOM 2252 O O . GLN A 1 287 ? -30.130 -12.643 17.078 1.00 93.50 287 GLN A O 1
ATOM 2257 N N . LEU A 1 288 ? -30.609 -10.540 16.438 1.00 92.44 288 LEU A N 1
ATOM 2258 C CA . LEU A 1 288 ? -31.754 -10.360 17.346 1.00 92.44 288 LEU A CA 1
ATOM 2259 C C . LEU A 1 288 ? -32.852 -11.416 17.141 1.00 92.44 288 LEU A C 1
ATOM 2261 O O . LEU A 1 288 ? -33.237 -12.076 18.100 1.00 92.44 288 LEU A O 1
ATOM 2265 N N . PHE A 1 289 ? -33.318 -11.625 15.907 1.00 92.25 289 PHE A N 1
ATOM 2266 C CA . PHE A 1 289 ? -34.406 -12.573 15.616 1.00 92.25 289 PHE A CA 1
ATOM 2267 C C . PHE A 1 289 ? -34.054 -14.019 15.979 1.00 92.25 289 PHE A C 1
ATOM 2269 O O . PHE A 1 289 ? -34.870 -14.731 16.559 1.00 92.25 289 PHE A O 1
ATOM 2276 N N . ILE A 1 290 ? -32.815 -14.438 15.698 1.00 93.00 290 ILE A N 1
ATOM 2277 C CA . ILE A 1 290 ? -32.319 -15.765 16.087 1.00 93.00 290 ILE A CA 1
ATOM 2278 C C . ILE A 1 290 ? -32.233 -15.866 17.610 1.00 93.00 290 ILE A C 1
ATOM 2280 O O . ILE A 1 290 ? -32.628 -16.873 18.183 1.00 93.00 290 ILE A O 1
ATOM 2284 N N . THR A 1 291 ? -31.744 -14.816 18.272 1.00 94.88 291 THR A N 1
ATOM 2285 C CA . THR A 1 291 ? -31.627 -14.790 19.734 1.00 94.88 291 THR A CA 1
ATOM 2286 C C . THR A 1 291 ? -32.993 -14.926 20.404 1.00 94.88 291 THR A C 1
ATOM 2288 O O . THR A 1 291 ? -33.118 -15.756 21.297 1.00 94.88 291 THR A O 1
ATOM 2291 N N . LYS A 1 292 ? -34.014 -14.197 19.926 1.00 95.06 292 LYS A N 1
ATOM 2292 C CA . LYS A 1 292 ? -35.403 -14.325 20.399 1.00 95.06 292 LYS A CA 1
ATOM 2293 C C . LYS A 1 292 ? -35.906 -15.760 20.272 1.00 95.06 292 LYS A C 1
ATOM 2295 O O . LYS A 1 292 ? -36.234 -16.395 21.265 1.00 95.06 292 LYS A O 1
ATOM 2300 N N . PHE A 1 293 ? -35.815 -16.321 19.068 1.00 95.19 293 PHE A N 1
ATOM 2301 C CA . PHE A 1 293 ? -36.241 -17.696 18.811 1.00 95.19 293 PHE A CA 1
ATOM 2302 C C . PHE A 1 293 ? -35.530 -18.731 19.700 1.00 95.19 293 PHE A C 1
ATOM 2304 O O . PHE A 1 293 ? -36.165 -19.665 20.185 1.00 95.19 293 PHE A O 1
ATOM 2311 N N . LEU A 1 294 ? -34.221 -18.589 19.932 1.00 93.56 294 LEU A N 1
ATOM 2312 C CA . LEU A 1 294 ? -33.463 -19.515 20.780 1.00 93.56 294 LEU A CA 1
ATOM 2313 C C . LEU A 1 294 ? -33.848 -19.415 22.262 1.00 93.56 294 LEU A C 1
ATOM 2315 O O . LEU A 1 294 ? -33.816 -20.436 22.949 1.00 93.56 294 LEU A O 1
ATOM 2319 N N . VAL A 1 295 ? -34.195 -18.220 22.749 1.00 94.06 295 VAL A N 1
ATOM 2320 C CA . VAL A 1 295 ? -34.717 -18.008 24.111 1.00 94.06 295 VAL A CA 1
ATOM 2321 C C . VAL A 1 295 ? -36.131 -18.579 24.240 1.00 94.06 295 VAL A C 1
ATOM 2323 O O . VAL A 1 295 ? -36.423 -19.256 25.220 1.00 94.06 295 VAL A O 1
ATOM 2326 N N . ASP A 1 296 ? -36.974 -18.419 23.222 1.00 92.31 296 ASP A N 1
ATOM 2327 C CA . ASP A 1 296 ? -38.328 -18.988 23.210 1.00 92.31 296 ASP A CA 1
ATOM 2328 C C . ASP A 1 296 ? -38.331 -20.522 23.093 1.00 92.31 296 ASP A C 1
ATOM 2330 O O . ASP A 1 296 ? -39.278 -21.186 23.508 1.00 92.31 296 ASP A O 1
ATOM 2334 N N . SER A 1 297 ? -37.266 -21.101 22.530 1.00 91.00 297 SER A N 1
ATOM 2335 C CA . SER A 1 297 ? -37.152 -22.545 22.278 1.00 91.00 297 SER A CA 1
ATOM 2336 C C . SER A 1 297 ? -36.620 -23.364 23.461 1.00 91.00 297 SER A C 1
ATOM 2338 O O . SER A 1 297 ? -36.639 -24.598 23.385 1.00 91.00 297 SER A O 1
ATOM 2340 N N . VAL A 1 298 ? -36.093 -22.727 24.515 1.00 93.38 298 VAL A N 1
ATOM 2341 C CA . VAL A 1 298 ? -35.642 -23.432 25.731 1.00 93.38 298 VAL A CA 1
ATOM 2342 C C . VAL A 1 298 ? -36.790 -23.645 26.711 1.00 93.38 298 VAL A C 1
ATOM 2344 O O . VAL A 1 298 ? -37.753 -22.883 26.733 1.00 93.38 298 VAL A O 1
ATOM 2347 N N . ALA A 1 299 ? -36.671 -24.667 27.561 1.00 90.44 299 ALA A N 1
ATOM 2348 C CA . ALA A 1 299 ? -37.587 -24.855 28.682 1.00 90.44 299 ALA A CA 1
ATOM 2349 C C . ALA A 1 299 ? -37.672 -23.594 29.570 1.00 90.44 299 ALA A C 1
ATOM 2351 O O . ALA A 1 299 ? -36.666 -22.926 29.817 1.00 90.44 299 ALA A O 1
ATOM 2352 N N . GLU A 1 300 ? -38.868 -23.295 30.088 1.00 88.62 300 GLU A N 1
ATOM 2353 C CA . GLU A 1 300 ? -39.161 -22.058 30.832 1.00 88.62 300 GLU A CA 1
ATOM 2354 C C . GLU A 1 300 ? -38.210 -21.836 32.019 1.00 88.62 300 GLU A C 1
ATOM 2356 O O . GLU A 1 300 ? -37.687 -20.745 32.224 1.00 88.62 300 GLU A O 1
ATOM 2361 N N . ASN A 1 301 ? -37.889 -22.907 32.750 1.00 89.56 301 ASN A N 1
ATOM 2362 C CA . ASN A 1 301 ? -36.971 -22.882 33.890 1.00 89.56 301 ASN A CA 1
ATOM 2363 C C . ASN A 1 301 ? -35.494 -22.636 33.511 1.00 89.56 301 ASN A C 1
ATOM 2365 O O . ASN A 1 301 ? -34.655 -22.495 34.398 1.00 89.56 301 ASN A O 1
ATOM 2369 N N . LEU A 1 302 ? -35.158 -22.620 32.217 1.00 92.69 302 LEU A N 1
ATOM 2370 C CA . LEU A 1 302 ? -33.814 -22.367 31.692 1.00 92.69 302 LEU A CA 1
ATOM 2371 C C . LEU A 1 302 ? -33.696 -21.020 30.965 1.00 92.69 302 LEU A C 1
ATOM 2373 O O . LEU A 1 302 ? -32.575 -20.648 30.607 1.00 92.69 302 LEU A O 1
ATOM 2377 N N . LYS A 1 303 ? -34.793 -20.275 30.758 1.00 93.00 303 LYS A N 1
ATOM 2378 C CA . LYS A 1 303 ? -34.778 -18.975 30.061 1.00 93.00 303 LYS A CA 1
ATOM 2379 C C . LYS A 1 303 ? -33.846 -17.969 30.725 1.00 93.00 303 LYS A C 1
ATOM 2381 O O . LYS A 1 303 ? -32.941 -17.454 30.072 1.00 93.00 303 LYS A O 1
ATOM 2386 N N . ASP A 1 304 ? -33.961 -17.803 32.038 1.00 91.94 304 ASP A N 1
ATOM 2387 C CA . ASP A 1 304 ? -33.100 -16.908 32.816 1.00 91.94 304 ASP A CA 1
ATOM 2388 C C . ASP A 1 304 ? -31.611 -17.286 32.685 1.00 91.94 304 ASP A C 1
ATOM 2390 O O . ASP A 1 304 ? -30.742 -16.439 32.448 1.00 91.94 304 ASP A O 1
ATOM 2394 N N . GLN A 1 305 ? -31.295 -18.585 32.736 1.00 91.06 305 GLN A N 1
ATOM 2395 C CA . GLN A 1 305 ? -29.934 -19.085 32.526 1.00 91.06 305 GLN A CA 1
ATOM 2396 C C . GLN A 1 305 ? -29.446 -18.851 31.084 1.00 91.06 305 GLN A C 1
ATOM 2398 O O . GLN A 1 305 ? -28.265 -18.552 30.866 1.00 91.06 305 GLN A O 1
ATOM 2403 N N . CYS A 1 306 ? -30.335 -18.999 30.099 1.00 92.88 306 CYS A N 1
ATOM 2404 C CA . CYS A 1 306 ? -30.072 -18.755 28.684 1.00 92.88 306 CYS A CA 1
ATOM 2405 C C . CYS A 1 306 ? -29.698 -17.289 28.451 1.00 92.88 306 CYS A C 1
ATOM 2407 O O . CYS A 1 306 ? -28.606 -17.006 27.942 1.00 92.88 306 CYS A O 1
ATOM 2409 N N . CYS A 1 307 ? -30.531 -16.370 28.940 1.00 94.69 307 CYS A N 1
ATOM 2410 C CA . CYS A 1 307 ? -30.301 -14.933 28.875 1.00 94.69 307 CYS A CA 1
ATOM 2411 C C . CYS A 1 307 ? -29.002 -14.539 29.585 1.00 94.69 307 CYS A C 1
ATOM 2413 O O . CYS A 1 307 ? -28.115 -13.937 28.975 1.00 94.69 307 CYS A O 1
ATOM 2415 N N . SER A 1 308 ? -28.797 -15.014 30.818 1.00 93.88 308 SER A N 1
ATOM 2416 C CA . SER A 1 308 ? -27.596 -14.736 31.621 1.00 93.88 308 SER A CA 1
ATOM 2417 C C . SER A 1 308 ? -26.278 -15.148 30.937 1.00 93.88 308 SER A C 1
ATOM 2419 O O . SER A 1 308 ? -25.214 -14.547 31.146 1.00 93.88 308 SER A O 1
ATOM 2421 N N . ARG A 1 309 ? -26.319 -16.182 30.084 1.00 92.19 309 ARG A N 1
ATOM 2422 C CA . ARG A 1 309 ? -25.169 -16.664 29.300 1.00 92.19 309 ARG A CA 1
ATOM 2423 C C . ARG A 1 309 ? -24.937 -15.876 28.010 1.00 92.19 309 ARG A C 1
ATOM 2425 O O . ARG A 1 309 ? -23.796 -15.854 27.538 1.00 92.19 309 ARG A O 1
ATOM 2432 N N . ALA A 1 310 ? -25.985 -15.296 27.435 1.00 94.81 310 ALA A N 1
ATOM 2433 C CA . ALA A 1 310 ? -25.967 -14.594 26.154 1.00 94.81 310 ALA A CA 1
ATOM 2434 C C . ALA A 1 310 ? -25.626 -13.101 26.291 1.00 94.81 310 ALA A C 1
ATOM 2436 O O . ALA A 1 310 ? -24.966 -12.543 25.411 1.00 94.81 310 ALA A O 1
ATOM 2437 N N . THR A 1 311 ? -25.994 -12.475 27.414 1.00 96.88 311 THR A N 1
ATOM 2438 C CA . THR A 1 311 ? -25.803 -11.035 27.639 1.00 96.88 311 THR A CA 1
ATOM 2439 C C . THR A 1 311 ? -24.331 -10.599 27.637 1.00 96.88 311 THR A C 1
ATOM 2441 O O . THR A 1 311 ? -24.021 -9.648 26.921 1.00 96.88 311 THR A O 1
ATOM 2444 N N . PRO A 1 312 ? -23.373 -11.259 28.332 1.00 95.50 312 PRO A N 1
ATOM 2445 C CA . PRO A 1 312 ? -21.987 -10.776 28.349 1.00 95.50 312 PRO A CA 1
ATOM 2446 C C . PRO A 1 312 ? -21.294 -10.765 26.967 1.00 95.50 312 PRO A C 1
ATOM 2448 O O . PRO A 1 312 ? -20.621 -9.780 26.659 1.00 95.50 312 PRO A O 1
ATOM 2451 N N . PRO A 1 313 ? -21.444 -11.791 26.097 1.00 94.88 313 PRO A N 1
ATOM 2452 C CA . PRO A 1 313 ? -20.956 -11.730 24.715 1.00 94.88 313 PRO A CA 1
ATOM 2453 C C . PRO A 1 313 ? -21.568 -10.609 23.863 1.00 94.88 313 PRO A C 1
ATOM 2455 O O . PRO A 1 313 ? -20.839 -10.011 23.074 1.00 94.88 313 PRO A O 1
ATOM 2458 N N . ALA A 1 314 ? -22.869 -10.327 24.008 1.00 96.50 314 ALA A N 1
ATOM 2459 C CA . ALA A 1 314 ? -23.522 -9.216 23.308 1.00 96.50 314 ALA A CA 1
ATOM 2460 C C . ALA A 1 314 ? -23.013 -7.861 23.810 1.00 96.50 314 ALA A C 1
ATOM 2462 O O . ALA A 1 314 ? -22.657 -6.997 23.009 1.00 96.50 314 ALA A O 1
ATOM 2463 N N . ALA A 1 315 ? -22.897 -7.714 25.132 1.00 96.75 315 ALA A N 1
ATOM 2464 C CA . ALA A 1 315 ? -22.439 -6.492 25.775 1.00 96.75 315 ALA A CA 1
ATOM 2465 C C . ALA A 1 315 ? -20.985 -6.156 25.418 1.00 96.75 315 ALA A C 1
ATOM 2467 O O . ALA A 1 315 ? -20.674 -5.011 25.103 1.00 96.75 315 ALA A O 1
ATOM 2468 N N . LYS A 1 316 ? -20.107 -7.169 25.369 1.00 96.06 316 LYS A N 1
ATOM 2469 C CA . LYS A 1 316 ? -18.714 -7.018 24.917 1.00 96.06 316 LYS A CA 1
ATOM 2470 C C . LYS A 1 316 ? -18.605 -6.416 23.508 1.00 96.06 316 LYS A C 1
ATOM 2472 O O . LYS A 1 316 ? -17.612 -5.759 23.234 1.00 96.06 316 LYS A O 1
ATOM 2477 N N . ASN A 1 317 ? -19.571 -6.671 22.627 1.00 94.69 317 ASN A N 1
ATOM 2478 C CA . ASN A 1 317 ? -19.550 -6.214 21.235 1.00 94.69 317 ASN A CA 1
ATOM 2479 C C . ASN A 1 317 ? -20.487 -5.020 20.966 1.00 94.69 317 ASN A C 1
ATOM 2481 O O . ASN A 1 317 ? -20.664 -4.652 19.808 1.00 94.69 317 ASN A O 1
ATOM 2485 N N . GLY A 1 318 ? -21.101 -4.438 22.002 1.00 95.00 318 GLY A N 1
ATOM 2486 C CA . GLY A 1 318 ? -21.897 -3.216 21.868 1.00 95.00 318 GLY A CA 1
ATOM 2487 C C . GLY A 1 318 ? -23.307 -3.410 21.303 1.00 95.00 318 GLY A C 1
ATOM 2488 O O . GLY A 1 318 ? -23.915 -2.450 20.841 1.00 95.00 318 GLY A O 1
ATOM 2489 N N . HIS A 1 319 ? -23.857 -4.628 21.324 1.00 96.25 319 HIS A N 1
ATOM 2490 C CA . HIS A 1 319 ? -25.164 -4.920 20.714 1.00 96.25 319 HIS A CA 1
ATOM 2491 C C . HIS A 1 319 ? -26.333 -4.563 21.643 1.00 96.25 319 HIS A C 1
ATOM 2493 O O . HIS A 1 319 ? -26.972 -5.460 22.197 1.00 96.25 319 HIS A O 1
ATOM 2499 N N . LEU A 1 320 ? -26.613 -3.264 21.809 1.00 95.75 320 LEU A N 1
ATOM 2500 C CA . LEU A 1 320 ? -27.611 -2.737 22.753 1.00 95.75 320 LEU A CA 1
ATOM 2501 C C . LEU A 1 320 ? -28.985 -3.408 22.624 1.00 95.75 320 LEU A C 1
ATOM 2503 O O . LEU A 1 320 ? -29.474 -3.954 23.602 1.00 95.75 320 LEU A O 1
ATOM 2507 N N . GLU A 1 321 ? -29.566 -3.462 21.422 1.00 95.06 321 GLU A N 1
ATOM 2508 C CA . GLU A 1 321 ? -30.894 -4.058 21.182 1.00 95.06 321 GLU A CA 1
ATOM 2509 C C . GLU A 1 321 ? -31.004 -5.513 21.677 1.00 95.06 321 GLU A C 1
ATOM 2511 O O . GLU A 1 321 ? -32.028 -5.929 22.221 1.00 95.06 321 GLU A O 1
ATOM 2516 N N . VAL A 1 322 ? -29.932 -6.296 21.503 1.00 95.50 322 VAL A N 1
ATOM 2517 C CA . VAL A 1 322 ? -29.875 -7.694 21.949 1.00 95.50 322 VAL A CA 1
ATOM 2518 C C . VAL A 1 322 ? -29.728 -7.763 23.466 1.00 95.50 322 VAL A C 1
ATOM 2520 O O . VAL A 1 322 ? -30.395 -8.572 24.105 1.00 95.50 322 VAL A O 1
ATOM 2523 N N . VAL A 1 323 ? -28.876 -6.913 24.047 1.00 97.19 323 VAL A N 1
ATOM 2524 C CA . VAL A 1 323 ? -28.702 -6.812 25.502 1.00 97.19 323 VAL A CA 1
ATOM 2525 C C . VAL A 1 323 ? -30.015 -6.420 26.179 1.00 97.19 323 VAL A C 1
ATOM 2527 O O . VAL A 1 323 ? -30.405 -7.081 27.136 1.00 97.19 323 VAL A O 1
ATOM 2530 N N . THR A 1 324 ? -30.714 -5.408 25.665 1.00 96.38 324 THR A N 1
ATOM 2531 C CA . THR A 1 324 ? -32.001 -4.944 26.193 1.00 96.38 324 THR A CA 1
ATOM 2532 C C . THR A 1 324 ? -33.034 -6.059 26.200 1.00 96.38 324 THR A C 1
ATOM 2534 O O . THR A 1 324 ? -33.611 -6.334 27.246 1.00 96.38 324 THR A O 1
ATOM 2537 N N . TYR A 1 325 ? -33.205 -6.765 25.079 1.00 97.00 325 TYR A N 1
ATOM 2538 C CA . TYR A 1 325 ? -34.119 -7.906 25.022 1.00 97.00 325 TYR A CA 1
ATOM 2539 C C . TYR A 1 325 ? -33.763 -8.982 26.062 1.00 97.00 325 TYR A C 1
ATOM 2541 O O . TYR A 1 325 ? -34.596 -9.348 26.883 1.00 97.00 325 TYR A O 1
ATOM 2549 N N . LEU A 1 326 ? -32.508 -9.447 26.090 1.00 96.12 326 LEU A N 1
ATOM 2550 C CA . LEU A 1 326 ? -32.087 -10.520 26.999 1.00 96.12 326 LEU A CA 1
ATOM 2551 C C . LEU A 1 326 ? -32.252 -10.148 28.478 1.00 96.12 326 LEU A C 1
ATOM 2553 O O . LEU A 1 326 ? -32.560 -11.006 29.300 1.00 96.12 326 LEU A O 1
ATOM 2557 N N . VAL A 1 327 ? -32.011 -8.884 28.828 1.00 95.88 327 VAL A N 1
ATOM 2558 C CA . VAL A 1 327 ? -32.144 -8.379 30.201 1.00 95.88 327 VAL A CA 1
ATOM 2559 C C . VAL A 1 327 ? -33.608 -8.193 30.604 1.00 95.88 327 VAL A C 1
ATOM 2561 O O . VAL A 1 327 ? -33.933 -8.397 31.774 1.00 95.88 327 VAL A O 1
ATOM 2564 N N . GLN A 1 328 ? -34.490 -7.854 29.661 1.00 94.25 328 GLN A N 1
ATOM 2565 C CA . GLN A 1 328 ? -35.933 -7.744 29.894 1.00 94.25 328 GLN A CA 1
ATOM 2566 C C . GLN A 1 328 ? -36.614 -9.103 30.079 1.00 94.25 328 GLN A C 1
ATOM 2568 O O . GLN A 1 328 ? -37.513 -9.208 30.906 1.00 94.25 328 GLN A O 1
ATOM 2573 N N . GLU A 1 329 ? -36.161 -10.139 29.371 1.00 93.81 329 GLU A N 1
ATOM 2574 C CA . GLU A 1 329 ? -36.707 -11.499 29.498 1.00 93.81 329 GLU A CA 1
ATOM 2575 C C . GLU A 1 329 ? -36.330 -12.197 30.815 1.00 93.81 329 GLU A C 1
ATOM 2577 O O . GLU A 1 329 ? -36.927 -13.214 31.155 1.00 93.81 329 GLU A O 1
ATOM 2582 N N . MET A 1 330 ? -35.338 -11.689 31.559 1.00 93.81 330 MET A N 1
ATOM 2583 C CA . MET A 1 330 ? -34.942 -12.286 32.837 1.00 93.81 330 MET A CA 1
ATOM 2584 C C . MET A 1 330 ? -35.944 -11.949 33.946 1.00 93.81 330 MET A C 1
ATOM 2586 O O . MET A 1 330 ? -36.096 -10.783 34.321 1.00 93.81 330 MET A O 1
ATOM 2590 N N . VAL A 1 331 ? -36.575 -12.981 34.512 1.00 93.06 331 VAL A N 1
ATOM 2591 C CA . VAL A 1 331 ? -37.588 -12.839 35.570 1.00 93.06 331 VAL A CA 1
ATOM 2592 C C . VAL A 1 331 ? -36.938 -12.813 36.956 1.00 93.06 331 VAL A C 1
ATOM 2594 O O . VAL A 1 331 ? -37.319 -11.997 37.804 1.00 93.06 331 VAL A O 1
ATOM 2597 N N . ASP A 1 332 ? -35.933 -13.661 37.201 1.00 92.00 332 ASP A N 1
ATOM 2598 C CA . ASP A 1 332 ? -35.169 -13.658 38.450 1.00 92.00 332 ASP A CA 1
ATOM 2599 C C . ASP A 1 332 ? -34.316 -12.384 38.573 1.00 92.00 332 ASP A C 1
ATOM 2601 O O . ASP A 1 332 ? -33.282 -12.212 37.920 1.00 92.00 332 ASP A O 1
ATOM 2605 N N . LYS A 1 333 ? -34.735 -11.493 39.478 1.00 91.62 333 LYS A N 1
ATOM 2606 C CA . LYS A 1 333 ? -34.065 -10.216 39.758 1.00 91.62 333 LYS A CA 1
ATOM 2607 C C . LYS A 1 333 ? -32.629 -10.390 40.254 1.00 91.62 333 LYS A C 1
ATOM 2609 O O . LYS A 1 333 ? -31.766 -9.594 39.898 1.00 91.62 333 LYS A O 1
ATOM 2614 N N . THR A 1 334 ? -32.354 -11.423 41.051 1.00 93.19 334 THR A N 1
ATOM 2615 C CA . THR A 1 334 ? -31.005 -11.663 41.580 1.00 93.19 334 THR A CA 1
ATOM 2616 C C . THR A 1 334 ? -30.063 -12.156 40.487 1.00 93.19 334 THR A C 1
ATOM 2618 O O . THR A 1 334 ? -28.925 -11.689 40.390 1.00 93.19 334 THR A O 1
ATOM 2621 N N . LEU A 1 335 ? -30.539 -13.041 39.606 1.00 93.00 335 LEU A N 1
ATOM 2622 C CA . LEU A 1 335 ? -29.768 -13.497 38.453 1.00 93.00 335 LEU A CA 1
ATOM 2623 C C . LEU A 1 335 ? -29.561 -12.367 37.437 1.00 93.00 335 LEU A C 1
ATOM 2625 O O . LEU A 1 335 ? -28.469 -12.251 36.871 1.00 93.00 335 LEU A O 1
ATOM 2629 N N . LYS A 1 336 ? -30.582 -11.528 37.225 1.00 94.94 336 LYS A N 1
ATOM 2630 C CA . LYS A 1 336 ? -30.517 -10.334 36.375 1.00 94.94 336 LYS A CA 1
ATOM 2631 C C . LYS A 1 336 ? -29.416 -9.385 36.851 1.00 94.94 336 LYS A C 1
ATOM 2633 O O . LYS A 1 336 ? -28.523 -9.061 36.068 1.00 94.94 336 LYS A O 1
ATOM 2638 N N . ASP A 1 337 ? -29.396 -9.052 38.140 1.00 94.12 337 ASP A N 1
ATOM 2639 C CA . ASP A 1 337 ? -28.369 -8.209 38.766 1.00 94.12 337 ASP A CA 1
ATOM 2640 C C . ASP A 1 337 ? -26.955 -8.803 38.606 1.00 94.12 337 ASP A C 1
ATOM 2642 O O . ASP A 1 337 ? -26.021 -8.129 38.155 1.00 94.12 337 ASP A O 1
ATOM 2646 N N . GLN A 1 338 ? -26.789 -10.101 38.886 1.00 94.25 338 GLN A N 1
ATOM 2647 C CA . GLN A 1 338 ? -25.514 -10.805 38.690 1.00 94.25 338 GLN A CA 1
ATOM 2648 C C . GLN A 1 338 ? -25.074 -10.839 37.220 1.00 94.25 338 GLN A C 1
ATOM 2650 O O . GLN A 1 338 ? -23.880 -10.736 36.916 1.00 94.25 338 GLN A O 1
ATOM 2655 N N . CYS A 1 339 ? -26.021 -10.992 36.294 1.00 95.06 339 CYS A N 1
ATOM 2656 C CA . CYS A 1 339 ? -25.755 -10.975 34.866 1.00 95.06 339 CYS A CA 1
ATOM 2657 C C . CYS A 1 339 ? -25.277 -9.596 34.408 1.00 95.06 339 CYS A C 1
ATOM 2659 O O . CYS A 1 339 ? -24.236 -9.512 33.749 1.00 95.06 339 CYS A O 1
ATOM 2661 N N . CYS A 1 340 ? -25.987 -8.529 34.785 1.00 96.06 340 CYS A N 1
ATOM 2662 C CA . CYS A 1 340 ? -25.596 -7.154 34.492 1.00 96.06 340 CYS A CA 1
ATOM 2663 C C . CYS A 1 340 ? -24.192 -6.864 35.039 1.00 96.06 340 CYS A C 1
ATOM 2665 O O . CYS A 1 340 ? -23.306 -6.478 34.277 1.00 96.06 340 CYS A O 1
ATOM 2667 N N . SER A 1 341 ? -23.925 -7.216 36.303 1.00 95.31 341 SER A N 1
ATOM 2668 C CA . SER A 1 341 ? -22.602 -7.071 36.935 1.00 95.31 341 SER A CA 1
ATOM 2669 C C . SER A 1 341 ? -21.465 -7.780 36.181 1.00 95.31 341 SER A C 1
ATOM 2671 O O . SER A 1 341 ? -20.318 -7.316 36.158 1.00 95.31 341 SER A O 1
ATOM 2673 N N . ARG A 1 342 ? -21.752 -8.920 35.541 1.00 95.44 342 ARG A N 1
ATOM 2674 C CA . ARG A 1 342 ? -20.779 -9.681 34.740 1.00 95.44 342 ARG A CA 1
ATOM 2675 C C . ARG A 1 342 ? -20.619 -9.138 33.315 1.00 95.44 342 ARG A C 1
ATOM 2677 O O . ARG A 1 342 ? -19.548 -9.300 32.731 1.00 95.44 342 ARG A O 1
ATOM 2684 N N . ALA A 1 343 ? -21.657 -8.526 32.750 1.00 96.38 343 ALA A N 1
ATOM 2685 C CA . ALA A 1 343 ? -21.675 -7.999 31.386 1.00 96.38 343 ALA A CA 1
ATOM 2686 C C . ALA A 1 343 ? -21.079 -6.583 31.269 1.00 96.38 343 ALA A C 1
ATOM 2688 O O . ALA A 1 343 ? -20.485 -6.263 30.237 1.00 96.38 343 ALA A O 1
ATOM 2689 N N . THR A 1 344 ? -21.162 -5.771 32.328 1.00 97.56 344 THR A N 1
ATOM 2690 C CA . THR A 1 344 ? -20.671 -4.384 32.332 1.00 97.56 344 THR A CA 1
ATOM 2691 C C . THR A 1 344 ? -19.152 -4.258 32.133 1.00 97.56 344 THR A C 1
ATOM 2693 O O . THR A 1 344 ? -18.757 -3.477 31.271 1.00 97.56 344 THR A O 1
ATOM 2696 N N . PRO A 1 345 ? -18.260 -5.008 32.825 1.00 96.00 345 PRO A N 1
ATOM 2697 C CA . PRO A 1 345 ? -16.815 -4.812 32.657 1.00 96.00 345 PRO A CA 1
ATOM 2698 C C . PRO A 1 345 ? -16.294 -5.096 31.232 1.00 96.00 345 PRO A C 1
ATOM 2700 O O . PRO A 1 345 ? -15.501 -4.300 30.730 1.00 96.00 345 PRO A O 1
ATOM 2703 N N . PRO A 1 346 ? -16.729 -6.167 30.528 1.00 96.12 346 PRO A N 1
ATOM 2704 C CA . PRO A 1 346 ? -16.387 -6.366 29.118 1.00 96.12 346 PRO A CA 1
ATOM 2705 C C . PRO A 1 346 ? -16.884 -5.255 28.183 1.00 96.12 346 PRO A C 1
ATOM 2707 O O . PRO A 1 346 ? -16.165 -4.907 27.250 1.00 96.12 346 PRO A O 1
ATOM 2710 N N . ALA A 1 347 ? -18.083 -4.711 28.419 1.00 97.44 347 ALA A N 1
ATOM 2711 C CA . ALA A 1 347 ? -18.622 -3.596 27.637 1.00 97.44 347 ALA A CA 1
ATOM 2712 C C . ALA A 1 347 ? -17.830 -2.303 27.885 1.00 97.44 347 ALA A C 1
ATOM 2714 O O . ALA A 1 347 ? -17.463 -1.606 26.940 1.00 97.44 347 ALA A O 1
ATOM 2715 N N . ALA A 1 348 ? -17.491 -2.036 29.149 1.00 97.00 348 ALA A N 1
ATOM 2716 C CA . ALA A 1 348 ? -16.716 -0.874 29.563 1.00 97.00 348 ALA A CA 1
ATOM 2717 C C . ALA A 1 348 ? -15.283 -0.905 29.012 1.00 97.00 348 ALA A C 1
ATOM 2719 O O . ALA A 1 348 ? -14.790 0.103 28.511 1.00 97.00 348 ALA A O 1
ATOM 2720 N N . LYS A 1 349 ? -14.642 -2.084 29.013 1.00 96.12 349 LYS A N 1
ATOM 2721 C CA . LYS A 1 349 ? -13.324 -2.299 28.395 1.00 96.12 349 LYS A CA 1
ATOM 2722 C C . LYS A 1 349 ? -13.296 -1.923 26.908 1.00 96.12 349 LYS A C 1
ATOM 2724 O O . LYS A 1 349 ? -12.249 -1.512 26.431 1.00 96.12 349 LYS A O 1
ATOM 2729 N N . ASN A 1 350 ? -14.401 -2.101 26.187 1.00 95.44 350 ASN A N 1
ATOM 2730 C CA . ASN A 1 350 ? -14.497 -1.839 24.748 1.00 95.44 350 ASN A CA 1
ATOM 2731 C C . ASN A 1 350 ? -15.181 -0.498 24.416 1.00 95.44 350 ASN A C 1
ATOM 2733 O O . ASN A 1 350 ? -15.444 -0.225 23.247 1.00 95.44 350 ASN A O 1
ATOM 2737 N N . GLY A 1 351 ? -15.485 0.331 25.421 1.00 95.62 351 GLY A N 1
ATOM 2738 C CA . GLY A 1 351 ? -15.999 1.686 25.209 1.00 95.62 351 GLY A CA 1
ATOM 2739 C C . GLY A 1 351 ? -17.485 1.779 24.847 1.00 95.62 351 GLY A C 1
ATOM 2740 O O . GLY A 1 351 ? -17.912 2.794 24.309 1.00 95.62 351 GLY A O 1
ATOM 2741 N N . HIS A 1 352 ? -18.296 0.752 25.119 1.00 97.25 352 HIS A N 1
ATOM 2742 C CA . HIS A 1 352 ? -19.722 0.749 24.764 1.00 97.25 352 HIS A CA 1
ATOM 2743 C C . HIS A 1 352 ? -20.586 1.472 25.814 1.00 97.25 352 HIS A C 1
ATOM 2745 O O . HIS A 1 352 ? -21.249 0.819 26.623 1.00 97.25 352 HIS A O 1
ATOM 2751 N N . LEU A 1 353 ? -20.579 2.812 25.801 1.00 96.38 353 LEU A N 1
ATOM 2752 C CA . LEU A 1 353 ? -21.262 3.659 26.792 1.00 96.38 353 LEU A CA 1
ATOM 2753 C C . LEU A 1 353 ? -22.750 3.321 26.959 1.00 96.38 353 LEU A C 1
ATOM 2755 O O . LEU A 1 353 ? -23.167 3.015 28.069 1.00 96.38 353 LEU A O 1
ATOM 2759 N N . GLU A 1 354 ? -23.531 3.296 25.878 1.00 96.25 354 GLU A N 1
ATOM 2760 C CA . GLU A 1 354 ? -24.985 3.058 25.942 1.00 96.25 354 GLU A CA 1
ATOM 2761 C C . GLU A 1 354 ? -25.335 1.710 26.595 1.00 96.25 354 GLU A C 1
ATOM 2763 O O . GLU A 1 354 ? -26.256 1.612 27.407 1.00 96.25 354 GLU A O 1
ATOM 2768 N N . VAL A 1 355 ? -24.554 0.668 26.289 1.00 97.00 355 VAL A N 1
ATOM 2769 C CA . VAL A 1 355 ? -24.710 -0.667 26.884 1.00 97.00 355 VAL A CA 1
ATOM 2770 C C . VAL A 1 355 ? -24.354 -0.647 28.367 1.00 97.00 355 VAL A C 1
ATOM 2772 O O . VAL A 1 355 ? -25.070 -1.236 29.175 1.00 97.00 355 VAL A O 1
ATOM 2775 N N . VAL A 1 356 ? -23.255 0.018 28.735 1.00 97.62 356 VAL A N 1
ATOM 2776 C CA . VAL A 1 356 ? -22.841 0.175 30.135 1.00 97.62 356 VAL A CA 1
ATOM 2777 C C . VAL A 1 356 ? -23.912 0.920 30.929 1.00 97.62 356 VAL A C 1
ATOM 2779 O O . VAL A 1 356 ? -24.305 0.444 31.991 1.00 97.62 356 VAL A O 1
ATOM 2782 N N . THR A 1 357 ? -24.418 2.038 30.406 1.00 96.75 357 THR A N 1
ATOM 2783 C CA . THR A 1 357 ? -25.478 2.831 31.036 1.00 96.75 357 THR A CA 1
ATOM 2784 C C . THR A 1 357 ? -26.729 1.996 31.264 1.00 96.75 357 THR A C 1
ATOM 2786 O O . THR A 1 357 ? -27.212 1.926 32.392 1.00 96.75 357 THR A O 1
ATOM 2789 N N . TYR A 1 358 ? -27.202 1.288 30.238 1.00 97.62 358 TYR A N 1
ATOM 2790 C CA . TYR A 1 358 ? -28.373 0.426 30.360 1.00 97.62 358 TYR A CA 1
ATOM 2791 C C . TYR A 1 358 ? -28.183 -0.675 31.421 1.00 97.62 358 TYR A C 1
ATOM 2793 O O . TYR A 1 358 ? -28.990 -0.804 32.339 1.00 97.62 358 TYR A O 1
ATOM 2801 N N . LEU A 1 359 ? -27.081 -1.434 31.362 1.00 96.69 359 LEU A N 1
ATOM 2802 C CA . LEU A 1 359 ? -26.814 -2.521 32.315 1.00 96.69 359 LEU A CA 1
ATOM 2803 C C . LEU A 1 359 ? -26.688 -2.028 33.763 1.00 96.69 359 LEU A C 1
ATOM 2805 O O . LEU A 1 359 ? -27.102 -2.725 34.688 1.00 96.69 359 LEU A O 1
ATOM 2809 N N . VAL A 1 360 ? -26.100 -0.846 33.969 1.00 95.56 360 VAL A N 1
ATOM 2810 C CA . VAL A 1 360 ? -25.943 -0.242 35.299 1.00 95.56 360 VAL A CA 1
ATOM 2811 C C . VAL A 1 360 ? -27.261 0.309 35.845 1.00 95.56 360 VAL A C 1
ATOM 2813 O O . VAL A 1 360 ? -27.482 0.250 37.057 1.00 95.56 360 VAL A O 1
ATOM 2816 N N . GLN A 1 361 ? -28.149 0.802 34.982 1.00 94.19 361 GLN A N 1
ATOM 2817 C CA . GLN A 1 361 ? -29.486 1.265 35.366 1.00 94.19 361 GLN A CA 1
ATOM 2818 C C . GLN A 1 361 ? -30.432 0.116 35.732 1.00 94.19 361 GLN A C 1
ATOM 2820 O O . GLN A 1 361 ? -31.230 0.264 36.653 1.00 94.19 361 GLN A O 1
ATOM 2825 N N . GLU A 1 362 ? -30.313 -1.032 35.066 1.00 94.38 362 GLU A N 1
ATOM 2826 C CA . GLU A 1 362 ? -31.162 -2.203 35.319 1.00 94.38 362 GLU A CA 1
ATOM 2827 C C . GLU A 1 362 ? -30.826 -2.953 36.620 1.00 94.38 362 GLU A C 1
ATOM 2829 O O . GLU A 1 362 ? -31.611 -3.804 37.040 1.00 94.38 362 GLU A O 1
ATOM 2834 N N . MET A 1 363 ? -29.681 -2.664 37.257 1.00 93.94 363 MET A N 1
ATOM 2835 C CA . MET A 1 363 ? -29.301 -3.289 38.528 1.00 93.94 363 MET A CA 1
ATOM 2836 C C . MET A 1 363 ? -30.097 -2.712 39.705 1.00 93.94 363 MET A C 1
ATOM 2838 O O . MET A 1 363 ? -30.007 -1.517 40.001 1.00 93.94 363 MET A O 1
ATOM 2842 N N . VAL A 1 364 ? -30.817 -3.576 40.423 1.00 92.38 364 VAL A N 1
ATOM 2843 C CA . VAL A 1 364 ? -31.632 -3.194 41.588 1.00 92.38 364 VAL A CA 1
ATOM 2844 C C . VAL A 1 364 ? -30.800 -3.193 42.875 1.00 92.38 364 VAL A C 1
ATOM 2846 O O . VAL A 1 364 ? -30.942 -2.286 43.703 1.00 92.38 364 VAL A O 1
ATOM 2849 N N . ASP A 1 365 ? -29.911 -4.175 43.054 1.00 91.00 365 ASP A N 1
ATOM 2850 C CA . ASP A 1 365 ? -28.987 -4.239 44.188 1.00 91.00 365 ASP A CA 1
ATOM 2851 C C . ASP A 1 365 ? -27.946 -3.107 44.124 1.00 91.00 365 ASP A C 1
ATOM 2853 O O . ASP A 1 365 ? -26.997 -3.114 43.333 1.00 91.00 365 ASP A O 1
ATOM 2857 N N . LYS A 1 366 ? -28.103 -2.131 45.025 1.00 89.81 366 LYS A N 1
ATOM 2858 C CA . LYS A 1 366 ? -27.220 -0.962 45.145 1.00 89.81 366 LYS A CA 1
ATOM 2859 C C . LYS A 1 366 ? -25.777 -1.333 45.499 1.00 89.81 366 LYS A C 1
ATOM 2861 O O . LYS A 1 366 ? -24.853 -0.669 45.032 1.00 89.81 366 LYS A O 1
ATOM 2866 N N . THR A 1 367 ? -25.572 -2.371 46.306 1.00 90.50 367 THR A N 1
ATOM 2867 C CA . THR A 1 367 ? -24.235 -2.822 46.717 1.00 90.50 367 THR A CA 1
ATOM 2868 C C . THR A 1 367 ? -23.522 -3.464 45.535 1.00 90.50 367 THR A C 1
ATOM 2870 O O . THR A 1 367 ? -22.382 -3.106 45.224 1.00 90.50 367 THR A O 1
ATOM 2873 N N . LEU A 1 368 ? -24.210 -4.363 44.824 1.00 91.25 368 LEU A N 1
ATOM 2874 C CA . LEU A 1 368 ? -23.666 -5.003 43.630 1.00 91.25 368 LEU A CA 1
ATOM 2875 C C . LEU A 1 368 ? -23.398 -3.984 42.517 1.00 91.25 368 LEU A C 1
ATOM 2877 O O . LEU A 1 368 ? -22.376 -4.086 41.837 1.00 91.25 368 LEU A O 1
ATOM 2881 N N . LYS A 1 369 ? -24.271 -2.981 42.364 1.00 93.62 369 LYS A N 1
ATOM 2882 C CA . LYS A 1 369 ? -24.102 -1.877 41.414 1.00 93.62 369 LYS A CA 1
ATOM 2883 C C . LYS A 1 369 ? -22.795 -1.119 41.657 1.00 93.62 369 LYS A C 1
ATOM 2885 O O . LYS A 1 369 ? -21.995 -0.981 40.733 1.00 93.62 369 LYS A O 1
ATOM 2890 N N . VAL A 1 370 ? -22.519 -0.711 42.899 1.00 91.31 370 VAL A N 1
ATOM 2891 C CA . VAL A 1 370 ? -21.267 -0.013 43.256 1.00 91.31 370 VAL A CA 1
ATOM 2892 C C . VAL A 1 370 ? -20.039 -0.903 43.023 1.00 91.31 370 VAL A C 1
ATOM 2894 O O . VAL A 1 370 ? -19.058 -0.456 42.424 1.00 91.31 370 VAL A O 1
ATOM 2897 N N . GLN A 1 371 ? -20.094 -2.177 43.426 1.00 91.75 371 GLN A N 1
ATOM 2898 C CA . GLN A 1 371 ? -19.005 -3.133 43.182 1.00 91.75 371 GLN A CA 1
ATOM 2899 C C . GLN A 1 371 ? -18.756 -3.364 41.685 1.00 91.75 371 GLN A C 1
ATOM 2901 O O . GLN A 1 371 ? -17.608 -3.454 41.251 1.00 91.75 371 GLN A O 1
ATOM 2906 N N . CYS A 1 372 ? -19.820 -3.442 40.884 1.00 93.81 372 CYS A N 1
ATOM 2907 C CA . CYS A 1 372 ? -19.746 -3.571 39.435 1.00 93.81 372 CYS A CA 1
ATOM 2908 C C . CYS A 1 372 ? -19.051 -2.362 38.805 1.00 93.81 372 CYS A C 1
ATOM 2910 O O . CYS A 1 372 ? -18.102 -2.549 38.041 1.00 93.81 372 CYS A O 1
ATOM 2912 N N . CYS A 1 373 ? -19.480 -1.141 39.147 1.00 94.56 373 CYS A N 1
ATOM 2913 C CA . CYS A 1 373 ? -18.854 0.081 38.649 1.00 94.56 373 CYS A CA 1
ATOM 2914 C C . CYS A 1 373 ? -17.365 0.112 39.013 1.00 94.56 373 CYS A C 1
ATOM 2916 O O . CYS A 1 373 ? -16.526 0.270 38.131 1.00 94.56 373 CYS A O 1
ATOM 2918 N N . SER A 1 374 ? -17.024 -0.173 40.275 1.00 93.50 374 SER A N 1
ATOM 2919 C CA . SER A 1 374 ? -15.634 -0.226 40.747 1.00 93.50 374 SER A CA 1
ATOM 2920 C C . SER A 1 374 ? -14.757 -1.210 39.957 1.00 93.50 374 SER A C 1
ATOM 2922 O O . SER A 1 374 ? -13.582 -0.948 39.701 1.00 93.50 374 SER A O 1
ATOM 2924 N N . ARG A 1 375 ? -15.331 -2.340 39.527 1.00 94.12 375 ARG A N 1
ATOM 2925 C CA . ARG A 1 375 ? -14.642 -3.394 38.767 1.00 94.12 375 ARG A CA 1
ATOM 2926 C C . ARG A 1 375 ? -14.566 -3.100 37.261 1.00 94.12 375 ARG A C 1
ATOM 2928 O O . ARG A 1 375 ? -13.706 -3.656 36.580 1.00 94.12 375 ARG A O 1
ATOM 2935 N N . ALA A 1 376 ? -15.461 -2.262 36.738 1.00 95.75 376 ALA A N 1
ATOM 2936 C CA . ALA A 1 376 ? -15.542 -1.890 35.326 1.00 95.75 376 ALA A CA 1
ATOM 2937 C C . ALA A 1 376 ? -14.701 -0.649 34.970 1.00 95.75 376 ALA A C 1
ATOM 2939 O O . ALA A 1 376 ? -14.244 -0.544 33.832 1.00 95.75 376 ALA A O 1
ATOM 2940 N N . THR A 1 377 ? -14.447 0.253 35.925 1.00 96.56 377 THR A N 1
ATOM 2941 C CA . THR A 1 377 ? -13.682 1.490 35.682 1.00 96.56 377 THR A CA 1
ATOM 2942 C C . THR A 1 377 ? -12.212 1.255 35.301 1.00 96.56 377 THR A C 1
ATOM 2944 O O . THR A 1 377 ? -11.798 1.819 34.288 1.00 96.56 377 THR A O 1
ATOM 2947 N N . PRO A 1 378 ? -11.417 0.401 35.987 1.00 95.19 378 PRO A N 1
ATOM 2948 C CA . PRO A 1 378 ? -10.009 0.201 35.628 1.00 95.19 378 PRO A CA 1
ATOM 2949 C C . PRO A 1 378 ? -9.768 -0.282 34.184 1.00 95.19 378 PRO A C 1
ATOM 2951 O O . PRO A 1 378 ? -8.929 0.306 33.498 1.00 95.19 378 PRO A O 1
ATOM 2954 N N . PRO A 1 379 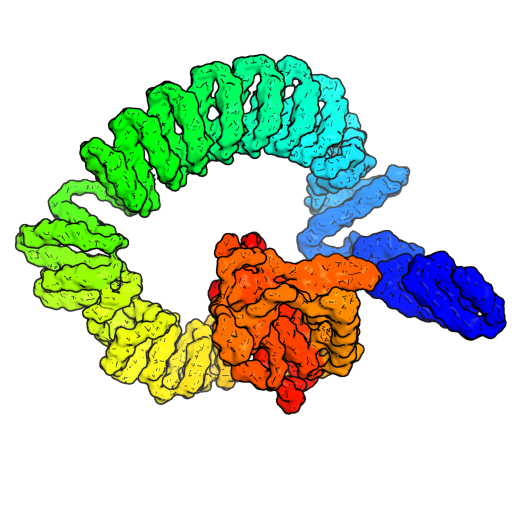? -10.484 -1.301 33.654 1.00 95.19 379 PRO A N 1
ATOM 2955 C CA . PRO A 1 379 ? -10.278 -1.725 32.270 1.00 95.19 379 PRO A CA 1
ATOM 2956 C C . PRO A 1 379 ? -10.753 -0.691 31.238 1.00 95.19 379 PRO A C 1
ATOM 2958 O O . PRO A 1 379 ? -10.180 -0.641 30.152 1.00 95.19 379 PRO A O 1
ATOM 2961 N N . ALA A 1 380 ? -11.757 0.136 31.555 1.00 96.88 380 ALA A N 1
ATOM 2962 C CA . ALA A 1 380 ? -12.150 1.261 30.703 1.00 96.88 380 ALA A CA 1
ATOM 2963 C C . ALA A 1 380 ? -11.077 2.363 30.694 1.00 96.88 380 ALA A C 1
ATOM 2965 O O . ALA A 1 380 ? -10.745 2.898 29.635 1.00 96.88 380 ALA A O 1
ATOM 2966 N N . ALA A 1 381 ? -10.486 2.647 31.860 1.00 96.25 381 ALA A N 1
ATOM 2967 C CA . ALA A 1 381 ? -9.444 3.652 32.026 1.00 96.25 381 ALA A CA 1
ATOM 2968 C C . ALA A 1 381 ? -8.147 3.279 31.297 1.00 96.25 381 ALA A C 1
ATOM 2970 O O . ALA A 1 381 ? -7.609 4.095 30.551 1.00 96.25 381 ALA A O 1
ATOM 2971 N N . LYS A 1 382 ? -7.712 2.017 31.411 1.00 94.81 382 LYS A N 1
ATOM 2972 C CA . LYS A 1 382 ? -6.552 1.475 30.684 1.00 94.81 382 LYS A CA 1
ATOM 2973 C C . LYS A 1 382 ? -6.653 1.677 29.164 1.00 94.81 382 LYS A C 1
ATOM 2975 O O . LYS A 1 382 ? -5.666 1.986 28.503 1.00 94.81 382 LYS A O 1
ATOM 2980 N N . ASN A 1 383 ? -7.857 1.525 28.611 1.00 94.31 383 ASN A N 1
ATOM 2981 C CA . ASN A 1 383 ? -8.118 1.669 27.177 1.00 94.31 383 ASN A CA 1
ATOM 2982 C C . ASN A 1 383 ? -8.468 3.105 26.744 1.00 94.31 383 ASN A C 1
ATOM 2984 O O . ASN A 1 383 ? -8.631 3.351 25.551 1.00 94.31 383 ASN A O 1
ATOM 2988 N N . GLY A 1 384 ? -8.535 4.066 27.672 1.00 94.38 384 GLY A N 1
ATOM 2989 C CA . GLY A 1 384 ? -8.760 5.478 27.355 1.00 94.38 384 GLY A CA 1
ATOM 2990 C C . GLY A 1 384 ? -10.224 5.871 27.120 1.00 94.38 384 GLY A C 1
ATOM 2991 O O . GLY A 1 384 ? -10.480 6.902 26.506 1.00 94.38 384 GLY A O 1
ATOM 2992 N N . HIS A 1 385 ? -11.199 5.080 27.578 1.00 96.62 385 HIS A N 1
ATOM 2993 C CA . HIS A 1 385 ? -12.626 5.366 27.372 1.00 96.62 385 HIS A CA 1
ATOM 2994 C C . HIS A 1 385 ? -13.165 6.376 28.400 1.00 96.62 385 HIS A C 1
ATOM 2996 O O . HIS A 1 385 ? -13.879 5.999 29.331 1.00 96.62 385 HIS A O 1
ATOM 3002 N N . LEU A 1 386 ? -12.815 7.658 28.234 1.00 95.50 386 LEU A N 1
ATOM 3003 C CA . LEU A 1 386 ? -13.126 8.734 29.186 1.00 95.50 386 LEU A CA 1
ATOM 3004 C C . LEU A 1 386 ? -14.622 8.827 29.532 1.00 95.50 386 LEU A C 1
ATOM 3006 O O . LEU A 1 386 ? -14.960 8.807 30.707 1.00 95.50 386 LEU A O 1
ATOM 3010 N N . GLU A 1 387 ? -15.521 8.841 28.544 1.00 95.19 387 GLU A N 1
ATOM 3011 C CA . GLU A 1 387 ? -16.972 8.972 28.777 1.00 95.19 387 GLU A CA 1
ATOM 3012 C C . GLU A 1 387 ? -17.546 7.828 29.632 1.00 95.19 387 GLU A C 1
ATOM 3014 O O . GLU A 1 387 ? -18.352 8.047 30.539 1.00 95.19 387 GLU A O 1
ATOM 3019 N N . VAL A 1 388 ? -17.079 6.597 29.391 1.00 96.38 388 VAL A N 1
ATOM 3020 C CA . VAL A 1 388 ? -17.462 5.413 30.174 1.00 96.38 388 VAL A CA 1
ATOM 3021 C C . VAL A 1 388 ? -16.935 5.521 31.601 1.00 96.38 388 VAL A C 1
ATOM 3023 O O . VAL A 1 388 ? -17.666 5.245 32.553 1.00 96.38 388 VAL A O 1
ATOM 3026 N N . VAL A 1 389 ? -15.674 5.934 31.760 1.00 96.81 389 VAL A N 1
ATOM 3027 C CA . VAL A 1 389 ? -15.057 6.163 33.073 1.00 96.81 389 VAL A CA 1
ATOM 3028 C C . VAL A 1 389 ? -15.831 7.231 33.845 1.00 96.81 389 VAL A C 1
ATOM 3030 O O . VAL A 1 389 ? -16.161 7.010 35.010 1.00 96.81 389 VAL A O 1
ATOM 3033 N N . THR A 1 390 ? -16.182 8.344 33.202 1.00 95.50 390 THR A N 1
ATOM 3034 C CA . THR A 1 390 ? -16.964 9.426 33.805 1.00 95.50 390 THR A CA 1
ATOM 3035 C C . THR A 1 390 ? -18.305 8.926 34.321 1.00 95.50 390 THR A C 1
ATOM 3037 O O . THR A 1 390 ? -18.608 9.130 35.497 1.00 95.50 390 THR A O 1
ATOM 3040 N N . TYR A 1 391 ? -19.068 8.209 33.493 1.00 96.62 391 TYR A N 1
ATOM 3041 C CA . TYR A 1 391 ? -20.355 7.649 33.897 1.00 96.62 391 TYR A CA 1
ATOM 3042 C C . TYR A 1 391 ? -20.223 6.680 35.088 1.00 96.62 391 TYR A C 1
ATOM 3044 O O . TYR A 1 391 ? -20.895 6.840 36.107 1.00 96.62 391 TYR A O 1
ATOM 3052 N N . LEU A 1 392 ? -19.304 5.709 35.019 1.00 95.44 392 LEU A N 1
ATOM 3053 C CA . LEU A 1 392 ? -19.119 4.716 36.087 1.00 95.44 392 LEU A CA 1
ATOM 3054 C C . LEU A 1 392 ? -18.686 5.345 37.420 1.00 95.44 392 LEU A C 1
ATOM 3056 O O . LEU A 1 392 ? -19.115 4.895 38.482 1.00 95.44 392 LEU A O 1
ATOM 3060 N N . VAL A 1 393 ? -17.841 6.380 37.377 1.00 94.00 393 VAL A N 1
ATOM 3061 C CA . VAL A 1 393 ? -17.374 7.124 38.560 1.00 94.00 393 VAL A CA 1
ATOM 3062 C C . VAL A 1 393 ? -18.472 8.011 39.155 1.00 94.00 393 VAL A C 1
ATOM 3064 O O . VAL A 1 393 ? -18.499 8.211 40.373 1.00 94.00 393 VAL A O 1
ATOM 3067 N N . GLN A 1 394 ? -19.388 8.531 38.334 1.00 91.38 394 GLN A N 1
ATOM 3068 C CA . GLN A 1 394 ? -20.556 9.284 38.805 1.00 91.38 394 GLN A CA 1
ATOM 3069 C C . GLN A 1 394 ? -21.566 8.389 39.538 1.00 91.38 394 GLN A C 1
ATOM 3071 O O . GLN A 1 394 ? -22.124 8.809 40.548 1.00 91.38 394 GLN A O 1
ATOM 3076 N N . GLU A 1 395 ? -21.736 7.138 39.103 1.00 91.56 395 GLU A N 1
ATOM 3077 C CA . GLU A 1 395 ? -22.641 6.171 39.744 1.00 91.56 395 GLU A CA 1
ATOM 3078 C C . GLU A 1 395 ? -22.114 5.615 41.088 1.00 91.56 395 GLU A C 1
ATOM 3080 O O . GLU A 1 395 ? -22.867 5.010 41.855 1.00 91.56 395 GLU A O 1
ATOM 3085 N N . MET A 1 396 ? -20.828 5.808 41.412 1.00 90.56 396 MET A N 1
ATOM 3086 C CA . MET A 1 396 ? -20.247 5.404 42.700 1.00 90.56 396 MET A CA 1
ATOM 3087 C C . MET A 1 396 ? -20.531 6.446 43.791 1.00 90.56 396 MET A C 1
ATOM 3089 O O . MET A 1 396 ? -19.806 7.428 43.946 1.00 90.56 396 MET A O 1
ATOM 3093 N N . VAL A 1 397 ? -21.578 6.201 44.582 1.00 83.62 397 VAL A N 1
ATOM 3094 C CA . VAL A 1 397 ? -22.010 7.101 45.671 1.00 83.62 397 VAL A CA 1
ATOM 3095 C C . VAL A 1 397 ? -21.100 7.016 46.909 1.00 83.62 397 VAL A C 1
ATOM 3097 O O . VAL A 1 397 ? -20.921 8.008 47.617 1.00 83.62 397 VAL A O 1
ATOM 3100 N N . ASP A 1 398 ? -20.498 5.852 47.175 1.00 85.06 398 ASP A N 1
ATOM 3101 C CA . ASP A 1 398 ? -19.572 5.665 48.299 1.00 85.06 398 ASP A CA 1
ATOM 3102 C C . ASP A 1 398 ? -18.218 6.334 48.010 1.00 85.06 398 ASP A C 1
ATOM 3104 O O . ASP A 1 398 ? -17.480 5.922 47.112 1.00 85.06 398 ASP A O 1
ATOM 3108 N N . LYS A 1 399 ? -17.880 7.366 48.793 1.00 86.50 399 LYS A N 1
ATOM 3109 C CA . LYS A 1 399 ? -16.655 8.165 48.616 1.00 86.50 399 LYS A CA 1
ATOM 3110 C C . LYS A 1 399 ? -15.373 7.352 48.809 1.00 86.50 399 LYS A C 1
ATOM 3112 O O . LYS A 1 399 ? -14.385 7.615 48.127 1.00 86.50 399 LYS A O 1
ATOM 3117 N N . THR A 1 400 ? -15.375 6.376 49.712 1.00 87.50 400 THR A N 1
ATOM 3118 C CA . THR A 1 400 ? -14.201 5.549 50.012 1.00 87.50 400 THR A CA 1
ATOM 3119 C C . THR A 1 400 ? -13.922 4.598 48.853 1.00 87.50 400 THR A C 1
ATOM 3121 O O . THR A 1 400 ? -12.799 4.554 48.343 1.00 87.50 400 THR A O 1
ATOM 3124 N N . VAL A 1 401 ? -14.958 3.899 48.373 1.00 87.50 401 VAL A N 1
ATOM 3125 C CA . VAL A 1 401 ? -14.866 3.005 47.207 1.00 87.50 401 VAL A CA 1
ATOM 3126 C C . VAL A 1 401 ? -14.506 3.795 45.951 1.00 87.50 401 VAL A C 1
ATOM 3128 O O . VAL A 1 401 ? -13.647 3.360 45.181 1.00 87.50 401 VAL A O 1
ATOM 3131 N N . LYS A 1 402 ? -15.109 4.976 45.767 1.00 91.31 402 LYS A N 1
ATOM 3132 C CA . LYS A 1 402 ? -14.812 5.883 44.656 1.00 91.31 402 LYS A CA 1
ATOM 3133 C C . LYS A 1 402 ? -13.344 6.302 44.649 1.00 91.31 402 LYS A C 1
ATOM 3135 O O . LYS A 1 402 ? -12.679 6.096 43.640 1.00 91.31 402 LYS A O 1
ATOM 3140 N N . ASN A 1 403 ? -12.810 6.813 45.761 1.00 90.31 403 ASN A N 1
ATOM 3141 C CA . ASN A 1 403 ? -11.411 7.248 45.831 1.00 90.31 403 ASN A CA 1
ATOM 3142 C C . ASN A 1 403 ? -10.439 6.083 45.556 1.00 90.31 403 ASN A C 1
ATOM 3144 O O . ASN A 1 403 ? -9.502 6.233 44.772 1.00 90.31 403 ASN A O 1
ATOM 3148 N N . GLN A 1 404 ? -10.681 4.902 46.142 1.00 90.12 404 GLN A N 1
ATOM 3149 C CA . GLN A 1 404 ? -9.834 3.725 45.915 1.00 90.12 404 GLN A CA 1
ATOM 3150 C C . GLN A 1 404 ? -9.899 3.232 44.460 1.00 90.12 404 GLN A C 1
ATOM 3152 O O . GLN A 1 404 ? -8.882 2.820 43.898 1.00 90.12 404 GLN A O 1
ATOM 3157 N N . CYS A 1 405 ? -11.082 3.268 43.845 1.00 92.56 405 CYS A N 1
ATOM 3158 C CA . CYS A 1 405 ? -11.264 2.913 42.442 1.00 92.56 405 CYS A CA 1
ATOM 3159 C C . CYS A 1 405 ? -10.576 3.916 41.508 1.00 92.56 405 CYS A C 1
ATOM 3161 O O . CYS A 1 405 ? -9.877 3.492 40.587 1.00 92.56 405 CYS A O 1
ATOM 3163 N N . CYS A 1 406 ? -10.723 5.221 41.765 1.00 93.56 406 CYS A N 1
ATOM 3164 C CA . CYS A 1 406 ? -10.082 6.272 40.981 1.00 93.56 406 CYS A CA 1
ATOM 3165 C C . CYS A 1 406 ? -8.560 6.140 41.006 1.00 93.56 406 CYS A C 1
ATOM 3167 O O . CYS A 1 406 ? -7.955 6.159 39.941 1.00 93.56 406 CYS A O 1
ATOM 3169 N N . LYS A 1 407 ? -7.958 5.902 42.182 1.00 90.94 407 LYS A N 1
ATOM 3170 C CA . LYS A 1 407 ? -6.509 5.683 42.310 1.00 90.94 407 LYS A CA 1
ATOM 3171 C C . LYS A 1 407 ? -6.024 4.514 41.438 1.00 90.94 407 LYS A C 1
ATOM 3173 O O . LYS A 1 407 ? -5.188 4.706 40.564 1.00 90.94 407 LYS A O 1
ATOM 3178 N N . LYS A 1 408 ? -6.616 3.323 41.601 1.00 91.56 408 LYS A N 1
ATOM 3179 C CA . LYS A 1 408 ? -6.248 2.123 40.815 1.00 91.56 408 LYS A CA 1
ATOM 3180 C C . LYS A 1 408 ? -6.459 2.305 39.309 1.00 91.56 408 LYS A C 1
ATOM 3182 O O . LYS A 1 408 ? -5.712 1.776 38.487 1.00 91.56 408 LYS A O 1
ATOM 3187 N N . SER A 1 409 ? -7.525 3.012 38.941 1.00 93.62 409 SER A N 1
ATOM 3188 C CA . SER A 1 409 ? -7.855 3.278 37.540 1.00 93.62 409 SER A CA 1
ATOM 3189 C C . SER A 1 409 ? -6.892 4.295 36.925 1.00 93.62 409 SER A C 1
ATOM 3191 O O . SER A 1 409 ? -6.561 4.161 35.750 1.00 93.62 409 SER A O 1
ATOM 3193 N N . ALA A 1 410 ? -6.419 5.269 37.710 1.00 92.94 410 ALA A N 1
ATOM 3194 C CA . ALA A 1 410 ? -5.433 6.251 37.283 1.00 92.94 410 ALA A CA 1
ATOM 3195 C C . ALA A 1 410 ? -4.067 5.592 37.067 1.00 92.94 410 ALA A C 1
ATOM 3197 O O . ALA A 1 410 ? -3.485 5.800 36.014 1.00 92.94 410 ALA A O 1
ATOM 3198 N N . GLU A 1 411 ? -3.621 4.712 37.970 1.00 89.19 411 GLU A N 1
ATOM 3199 C CA . GLU A 1 411 ? -2.417 3.881 37.775 1.00 89.19 411 GLU A CA 1
ATOM 3200 C C . GLU A 1 411 ? -2.496 3.089 36.454 1.00 89.19 411 GLU A C 1
ATOM 3202 O O . GLU A 1 411 ? -1.628 3.202 35.592 1.00 89.19 411 GLU A O 1
ATOM 3207 N N . SER A 1 412 ? -3.611 2.381 36.223 1.00 90.62 412 SER A N 1
ATOM 3208 C CA . SER A 1 412 ? -3.823 1.606 34.986 1.00 90.62 412 SER A CA 1
ATOM 3209 C C . SER A 1 412 ? -3.834 2.467 33.712 1.00 90.62 412 SER A C 1
ATOM 3211 O O . SER A 1 412 ? -3.447 1.996 32.640 1.00 90.62 412 SER A O 1
ATOM 3213 N N . ALA A 1 413 ? -4.331 3.704 33.807 1.00 93.44 413 ALA A N 1
ATOM 3214 C CA . ALA A 1 413 ? -4.351 4.668 32.713 1.00 93.44 413 ALA A CA 1
ATOM 3215 C C . ALA A 1 413 ? -2.959 5.271 32.462 1.00 93.44 413 ALA A C 1
ATOM 3217 O O . ALA A 1 413 ? -2.582 5.422 31.301 1.00 93.44 413 ALA A O 1
ATOM 3218 N N . SER A 1 414 ? -2.186 5.549 33.516 1.00 88.69 414 SER A N 1
ATOM 3219 C CA . SER A 1 414 ? -0.804 6.037 33.446 1.00 88.69 414 SER A CA 1
ATOM 3220 C C . SER A 1 414 ? 0.118 5.032 32.755 1.00 88.69 414 SER A C 1
ATOM 3222 O O . SER A 1 414 ? 0.814 5.408 31.814 1.00 88.69 414 SER A O 1
ATOM 3224 N N . ASP A 1 415 ? 0.029 3.742 33.103 1.00 85.94 415 ASP A N 1
ATOM 3225 C CA . ASP A 1 415 ? 0.795 2.663 32.450 1.00 85.94 415 ASP A CA 1
ATOM 3226 C C . ASP A 1 415 ? 0.536 2.571 30.936 1.00 85.94 415 ASP A C 1
ATOM 3228 O O . ASP A 1 415 ? 1.377 2.112 30.166 1.00 85.94 415 ASP A O 1
ATOM 3232 N N . SER A 1 416 ? -0.661 2.976 30.497 1.00 89.00 416 SER A N 1
ATOM 3233 C CA . SER A 1 416 ? -1.084 2.963 29.087 1.00 89.00 416 SER A CA 1
ATOM 3234 C C . SER A 1 416 ? -1.109 4.361 28.456 1.00 89.00 416 SER A C 1
ATOM 3236 O O . SER A 1 416 ? -1.679 4.535 27.373 1.00 89.00 416 SER A O 1
ATOM 3238 N N . GLN A 1 417 ? -0.503 5.345 29.132 1.00 90.75 417 GLN A N 1
ATOM 3239 C CA . GLN A 1 417 ? -0.327 6.730 28.688 1.00 90.75 417 GLN A CA 1
ATOM 3240 C C . GLN A 1 417 ? -1.649 7.436 28.314 1.00 90.75 417 GLN A C 1
ATOM 3242 O O . GLN A 1 417 ? -1.743 8.152 27.317 1.00 90.75 417 GLN A O 1
ATOM 3247 N N . LYS A 1 418 ? -2.716 7.214 29.095 1.00 94.19 418 LYS A N 1
ATOM 3248 C CA . LYS A 1 418 ? -4.053 7.818 28.905 1.00 94.19 418 LYS A CA 1
ATOM 3249 C C . LYS A 1 418 ? -4.248 9.042 29.804 1.00 94.19 418 LYS A C 1
ATOM 3251 O O . LYS A 1 418 ? -5.078 9.036 30.712 1.00 94.19 418 LYS A O 1
ATOM 3256 N N . TRP A 1 419 ? -3.478 10.097 29.550 1.00 91.44 419 TRP A N 1
ATOM 3257 C CA . TRP A 1 419 ? -3.332 11.250 30.451 1.00 91.44 419 TRP A CA 1
ATOM 3258 C C . TRP A 1 419 ? -4.627 12.020 30.754 1.00 91.44 419 TRP A C 1
ATOM 3260 O O . TRP A 1 419 ? -4.832 12.421 31.899 1.00 91.44 419 TRP A O 1
ATOM 3270 N N . ASP A 1 420 ? -5.538 12.168 29.787 1.00 92.50 420 ASP A N 1
ATOM 3271 C CA . ASP A 1 420 ? -6.830 12.845 30.013 1.00 92.50 420 ASP A CA 1
ATOM 3272 C C . ASP A 1 420 ? -7.714 12.081 31.011 1.00 92.50 420 ASP A C 1
ATOM 3274 O O . ASP A 1 420 ? -8.392 12.672 31.854 1.00 92.50 420 ASP A O 1
ATOM 3278 N N . VAL A 1 421 ? -7.654 10.746 30.966 1.00 94.31 421 VAL A N 1
ATOM 3279 C CA . VAL A 1 421 ? -8.352 9.875 31.916 1.00 94.31 421 VAL A CA 1
ATOM 3280 C C . VAL A 1 421 ? -7.707 9.957 33.297 1.00 94.31 421 VAL A C 1
ATOM 3282 O O . VAL A 1 421 ? -8.426 10.048 34.291 1.00 94.31 421 VAL A O 1
ATOM 3285 N N . VAL A 1 422 ? -6.370 9.974 33.372 1.00 94.00 422 VAL A N 1
ATOM 3286 C CA . VAL A 1 422 ? -5.627 10.153 34.634 1.00 94.00 422 VAL A CA 1
ATOM 3287 C C . VAL A 1 422 ? -6.036 11.455 35.316 1.00 94.00 422 VAL A C 1
ATOM 3289 O O . VAL A 1 422 ? -6.380 11.442 36.498 1.00 94.00 422 VAL A O 1
ATOM 3292 N N . LYS A 1 423 ? -6.075 12.562 34.565 1.00 91.75 423 LYS A N 1
ATOM 3293 C CA . LYS A 1 423 ? -6.473 13.873 35.085 1.00 91.75 423 LYS A CA 1
ATOM 3294 C C . LYS A 1 423 ? -7.898 13.856 35.643 1.00 91.75 423 LYS A C 1
ATOM 3296 O O . LYS A 1 423 ? -8.099 14.221 36.799 1.00 91.75 423 LYS A O 1
ATOM 3301 N N . PHE A 1 424 ? -8.868 13.351 34.877 1.00 95.50 424 PHE A N 1
ATOM 3302 C CA . PHE A 1 424 ? -10.258 13.234 35.336 1.00 95.50 424 PHE A CA 1
ATOM 3303 C C . PHE A 1 424 ? -10.396 12.377 36.608 1.00 95.50 424 PHE A C 1
ATOM 3305 O O . PHE A 1 424 ? -11.133 12.725 37.538 1.00 95.50 424 PHE A O 1
ATOM 3312 N N . LEU A 1 425 ? -9.692 11.243 36.666 1.00 93.81 425 LEU A N 1
ATOM 3313 C CA . LEU A 1 425 ? -9.730 10.336 37.812 1.00 93.81 425 LEU A CA 1
ATOM 3314 C C . LEU A 1 425 ? -9.104 10.964 39.058 1.00 93.81 425 LEU A C 1
ATOM 3316 O O . LEU A 1 425 ? -9.694 10.856 40.133 1.00 93.81 425 LEU A O 1
ATOM 3320 N N . ALA A 1 426 ? -7.969 11.652 38.916 1.00 91.69 426 ALA A N 1
ATOM 3321 C CA . ALA A 1 426 ? -7.320 12.379 40.004 1.00 91.69 426 ALA A CA 1
ATOM 3322 C C . ALA A 1 426 ? -8.201 13.529 40.521 1.00 91.69 426 ALA A C 1
ATOM 3324 O O . ALA A 1 426 ? -8.369 13.696 41.729 1.00 91.69 426 ALA A O 1
ATOM 3325 N N . GLU A 1 427 ? -8.841 14.286 39.626 1.00 91.00 427 GLU A N 1
ATOM 3326 C CA . GLU A 1 427 ? -9.798 15.341 39.986 1.00 91.00 427 GLU A CA 1
ATOM 3327 C C . GLU A 1 427 ? -11.055 14.801 40.685 1.00 91.00 427 GLU A C 1
ATOM 3329 O O . GLU A 1 427 ? -11.651 15.495 41.508 1.00 91.00 427 GLU A O 1
ATOM 3334 N N . SER A 1 428 ? -11.424 13.546 40.417 1.00 90.75 428 SER A N 1
ATOM 3335 C CA . SER A 1 428 ? -12.566 12.869 41.040 1.00 90.75 428 SER A CA 1
ATOM 3336 C C . SER A 1 428 ? -12.289 12.336 42.455 1.00 90.75 428 SER A C 1
ATOM 3338 O O . SER A 1 428 ? -13.232 11.889 43.121 1.00 90.75 428 SER A O 1
ATOM 3340 N N . ILE A 1 429 ? -11.033 12.356 42.923 1.00 91.81 429 ILE A N 1
ATOM 3341 C CA . ILE A 1 429 ? -10.646 11.958 44.284 1.00 91.81 429 ILE A CA 1
ATOM 3342 C C . ILE A 1 429 ? -10.922 13.118 45.242 1.00 91.81 429 ILE A C 1
ATOM 3344 O O . ILE A 1 429 ? -10.424 14.227 45.081 1.00 91.81 429 ILE A O 1
ATOM 3348 N N . SER A 1 430 ? -11.702 12.843 46.284 1.00 87.38 430 SER A N 1
ATOM 3349 C CA . SER A 1 430 ? -12.106 13.863 47.265 1.00 87.38 430 SER A CA 1
ATOM 3350 C C . SER A 1 430 ? -11.081 14.113 48.379 1.00 87.38 430 SER A C 1
ATOM 3352 O O . SER A 1 430 ? -11.116 15.161 49.018 1.00 87.38 430 SER A O 1
ATOM 3354 N N . ASN A 1 431 ? -10.178 13.162 48.639 1.00 87.50 431 ASN A N 1
ATOM 3355 C CA . ASN A 1 431 ? -9.113 13.305 49.631 1.00 87.50 431 ASN A CA 1
ATOM 3356 C C . ASN A 1 431 ? -7.863 13.923 48.982 1.00 87.50 431 ASN A C 1
ATOM 3358 O O . ASN A 1 431 ? -7.276 13.322 48.084 1.00 87.50 431 ASN A O 1
ATOM 3362 N N . GLN A 1 432 ? -7.443 15.095 49.465 1.00 87.50 432 GLN A N 1
ATOM 3363 C CA . GLN A 1 432 ? -6.339 15.852 48.871 1.00 87.50 432 GLN A CA 1
ATOM 3364 C C . GLN A 1 432 ? -5.002 15.094 48.893 1.00 87.50 432 GLN A C 1
ATOM 3366 O O . GLN A 1 432 ? -4.333 15.046 47.871 1.00 87.50 432 GLN A O 1
ATOM 3371 N N . GLY A 1 433 ? -4.650 14.421 49.992 1.00 86.50 433 GLY A N 1
ATOM 3372 C CA . GLY A 1 433 ? -3.410 13.636 50.061 1.00 86.50 433 GLY A CA 1
ATOM 3373 C C . GLY A 1 433 ? -3.406 12.438 49.103 1.00 86.50 433 GLY A C 1
ATOM 3374 O O . GLY A 1 433 ? -2.397 12.142 48.475 1.00 86.50 433 GLY A O 1
ATOM 3375 N N . GLN A 1 434 ? -4.551 11.772 48.919 1.00 86.88 434 GLN A N 1
ATOM 3376 C CA . GLN A 1 434 ? -4.684 10.688 47.932 1.00 86.88 434 GLN A CA 1
ATOM 3377 C C . GLN A 1 434 ? -4.632 11.197 46.487 1.00 86.88 434 GLN A C 1
ATOM 3379 O O . GLN A 1 434 ? -4.155 10.480 45.610 1.00 86.88 434 GLN A O 1
ATOM 3384 N N . LYS A 1 435 ? -5.134 12.411 46.240 1.00 90.69 435 LYS A N 1
ATOM 3385 C CA . LYS A 1 435 ? -5.053 13.090 44.943 1.00 90.69 435 LYS A CA 1
ATOM 3386 C C . LYS A 1 435 ? -3.613 13.482 44.614 1.00 90.69 435 LYS A C 1
ATOM 3388 O O . LYS A 1 435 ? -3.151 13.202 43.513 1.00 90.69 435 LYS A O 1
ATOM 3393 N N . ASP A 1 436 ? -2.908 14.057 45.581 1.00 88.25 436 ASP A N 1
ATOM 3394 C CA . ASP A 1 436 ? -1.498 14.429 45.466 1.00 88.25 436 ASP A CA 1
ATOM 3395 C C . ASP A 1 436 ? -0.613 13.196 45.210 1.00 88.25 436 ASP A C 1
ATOM 3397 O O . ASP A 1 436 ? 0.192 13.198 44.282 1.00 88.25 436 ASP A O 1
ATOM 3401 N N . GLU A 1 437 ? -0.840 12.093 45.932 1.00 88.38 437 GLU A N 1
ATOM 3402 C CA . GLU A 1 437 ? -0.131 10.828 45.689 1.00 88.38 437 GLU A CA 1
ATOM 3403 C C . GLU A 1 437 ? -0.466 10.225 44.310 1.00 88.38 437 GLU A C 1
ATOM 3405 O O . GLU A 1 437 ? 0.400 9.664 43.647 1.00 88.38 437 GLU A O 1
ATOM 3410 N N . CYS A 1 438 ? -1.709 10.370 43.836 1.00 90.12 438 CYS A N 1
ATOM 3411 C CA . CYS A 1 438 ? -2.106 9.928 42.496 1.00 90.12 438 CYS A CA 1
ATOM 3412 C C . CYS A 1 438 ? -1.359 10.698 41.393 1.00 90.12 438 CYS A C 1
ATOM 3414 O O . CYS A 1 438 ? -0.936 10.095 40.405 1.00 90.12 438 CYS A O 1
ATOM 3416 N N . TYR A 1 439 ? -1.187 12.014 41.554 1.00 89.69 439 TYR A N 1
ATOM 3417 C CA . TYR A 1 439 ? -0.386 12.819 40.633 1.00 89.69 439 TYR A CA 1
ATOM 3418 C C . TYR A 1 439 ? 1.103 12.477 40.707 1.00 89.69 439 TYR A C 1
ATOM 3420 O O . TYR A 1 439 ? 1.753 12.433 39.665 1.00 89.69 439 TYR A O 1
ATOM 3428 N N . ALA A 1 440 ? 1.632 12.170 41.895 1.00 81.31 440 ALA A N 1
ATOM 3429 C CA . ALA A 1 440 ? 3.011 11.712 42.048 1.00 81.31 440 ALA A CA 1
ATOM 3430 C C . ALA A 1 440 ? 3.269 10.402 41.279 1.00 81.31 440 ALA A C 1
ATOM 3432 O O . ALA A 1 440 ? 4.210 10.338 40.491 1.00 81.31 440 ALA A O 1
ATOM 3433 N N . SER A 1 441 ? 2.398 9.394 41.418 1.00 87.56 441 SER A N 1
ATOM 3434 C CA . SER A 1 441 ? 2.516 8.140 40.654 1.00 87.56 441 SER A CA 1
ATOM 3435 C C . SER A 1 441 ? 2.354 8.351 39.144 1.00 87.56 441 SER A C 1
ATOM 3437 O O . SER A 1 441 ? 3.060 7.736 38.351 1.00 87.56 441 SER A O 1
ATOM 3439 N N . ALA A 1 442 ? 1.456 9.246 38.716 1.00 87.31 442 ALA A N 1
ATOM 3440 C CA . ALA A 1 442 ? 1.303 9.578 37.299 1.00 87.31 442 ALA A CA 1
ATOM 3441 C C . ALA A 1 442 ? 2.549 10.268 36.715 1.00 87.31 442 ALA A C 1
ATOM 3443 O O . ALA A 1 442 ? 2.932 9.982 35.579 1.00 87.31 442 ALA A O 1
ATOM 3444 N N . ALA A 1 443 ? 3.194 11.146 37.489 1.00 79.44 443 ALA A N 1
ATOM 3445 C CA . ALA A 1 443 ? 4.445 11.793 37.108 1.00 79.44 443 ALA A CA 1
ATOM 3446 C C . ALA A 1 443 ? 5.597 10.789 36.956 1.00 79.44 443 ALA A C 1
ATOM 3448 O O . ALA A 1 443 ? 6.360 10.887 35.995 1.00 79.44 443 ALA A O 1
ATOM 3449 N N . GLU A 1 444 ? 5.671 9.800 37.851 1.00 80.88 444 GLU A N 1
ATOM 3450 C CA . GLU A 1 444 ? 6.651 8.712 37.815 1.00 80.88 444 GLU A CA 1
ATOM 3451 C C . GLU A 1 444 ? 6.501 7.849 36.554 1.00 80.88 444 GLU A C 1
ATOM 3453 O O . GLU A 1 444 ? 7.481 7.627 35.842 1.00 80.88 444 GLU A O 1
ATOM 3458 N N . SER A 1 445 ? 5.277 7.418 36.224 1.00 80.25 445 SER A N 1
ATOM 3459 C CA . SER A 1 445 ? 5.002 6.664 34.992 1.00 80.25 445 SER A CA 1
ATOM 3460 C C . SER A 1 445 ? 5.283 7.493 33.733 1.00 80.25 445 SER A C 1
ATOM 3462 O O . SER A 1 445 ? 5.820 6.972 32.753 1.00 80.25 445 SER A O 1
ATOM 3464 N N . ALA A 1 446 ? 4.948 8.790 33.746 1.00 73.38 446 ALA A N 1
ATOM 3465 C CA . ALA A 1 446 ? 5.259 9.700 32.645 1.00 73.38 446 ALA A CA 1
ATOM 3466 C C . ALA A 1 446 ? 6.778 9.835 32.449 1.00 73.38 446 ALA A C 1
ATOM 3468 O O . ALA A 1 446 ? 7.248 9.734 31.314 1.00 73.38 446 ALA A O 1
ATOM 3469 N N . ALA A 1 447 ? 7.539 9.953 33.541 1.00 63.66 447 ALA A N 1
ATOM 3470 C CA . ALA A 1 447 ? 8.995 10.041 33.516 1.00 63.66 447 ALA A CA 1
ATOM 3471 C C . ALA A 1 447 ? 9.642 8.742 33.015 1.00 63.66 447 ALA A C 1
ATOM 3473 O O . ALA A 1 447 ? 10.489 8.797 32.126 1.00 63.66 447 ALA A O 1
ATOM 3474 N N . TRP A 1 448 ? 9.170 7.579 33.484 1.00 66.62 448 TRP A N 1
ATOM 3475 C CA . TRP A 1 448 ? 9.589 6.270 32.967 1.00 66.62 448 TRP A CA 1
ATOM 3476 C C . TRP A 1 448 ? 9.386 6.172 31.451 1.00 66.62 448 TRP A C 1
ATOM 3478 O O . TRP A 1 448 ? 10.248 5.682 30.731 1.00 66.62 448 TRP A O 1
ATOM 3488 N N . SER A 1 449 ? 8.254 6.666 30.942 1.00 62.53 449 SER A N 1
ATOM 3489 C CA . SER A 1 449 ? 7.935 6.653 29.507 1.00 62.53 449 SER A CA 1
ATOM 3490 C C . SER A 1 449 ? 8.627 7.745 28.672 1.00 62.53 449 SER A C 1
ATOM 3492 O O . SER A 1 449 ? 8.424 7.785 27.461 1.00 62.53 449 SER A O 1
ATOM 3494 N N . GLY A 1 450 ? 9.414 8.635 29.292 1.00 58.81 450 GLY A N 1
ATOM 3495 C CA . GLY A 1 450 ? 10.103 9.745 28.620 1.00 58.81 450 GLY A CA 1
ATOM 3496 C C . GLY A 1 450 ? 9.236 10.981 28.324 1.00 58.81 450 GLY A C 1
ATOM 3497 O O . GLY A 1 450 ? 9.644 11.845 27.550 1.00 58.81 450 GLY A O 1
ATOM 3498 N N . ASN A 1 451 ? 8.041 11.106 28.915 1.00 63.31 451 ASN A N 1
ATOM 3499 C CA . ASN A 1 451 ? 7.105 12.205 28.645 1.00 63.31 451 ASN A CA 1
ATOM 3500 C C . ASN A 1 451 ? 7.264 13.374 29.640 1.00 63.31 451 ASN A C 1
ATOM 3502 O O . ASN A 1 451 ? 6.493 13.528 30.591 1.00 63.31 451 ASN A O 1
ATOM 3506 N N . LEU A 1 452 ? 8.267 14.224 29.393 1.00 56.50 452 LEU A N 1
ATOM 3507 C CA . LEU A 1 452 ? 8.667 15.317 30.291 1.00 56.50 452 LEU A CA 1
ATOM 3508 C C . LEU A 1 452 ? 7.588 16.394 30.499 1.00 56.50 452 LEU A C 1
ATOM 3510 O O . LEU A 1 452 ? 7.503 16.983 31.580 1.00 56.50 452 LEU A O 1
ATOM 3514 N N . GLU A 1 453 ? 6.786 16.690 29.476 1.00 66.56 453 GLU A N 1
ATOM 3515 C CA . GLU A 1 453 ? 5.700 17.671 29.572 1.00 66.56 453 GLU A CA 1
ATOM 3516 C C . GLU A 1 453 ? 4.654 17.206 30.589 1.00 66.56 453 GLU A C 1
ATOM 3518 O O . GLU A 1 453 ? 4.324 17.936 31.525 1.00 66.56 453 GLU A O 1
ATOM 3523 N N . LYS A 1 454 ? 4.222 15.942 30.492 1.00 75.12 454 LYS A N 1
ATOM 3524 C CA . LYS A 1 454 ? 3.234 15.385 31.420 1.00 75.12 454 LYS A CA 1
ATOM 3525 C C . LYS A 1 454 ? 3.788 15.154 32.818 1.00 75.12 454 LYS A C 1
ATOM 3527 O O . LYS A 1 454 ? 3.063 15.388 33.783 1.00 75.12 454 LYS A O 1
ATOM 3532 N N . THR A 1 455 ? 5.067 14.803 32.957 1.00 67.44 455 THR A N 1
ATOM 3533 C CA . THR A 1 455 ? 5.728 14.778 34.271 1.00 67.44 455 THR A CA 1
ATOM 3534 C C . THR A 1 455 ? 5.636 16.145 34.956 1.00 67.44 455 THR A C 1
ATOM 3536 O O . THR A 1 455 ? 5.217 16.219 36.110 1.00 67.44 455 THR A O 1
ATOM 3539 N N . LYS A 1 456 ? 5.940 17.246 34.252 1.00 62.38 456 LYS A N 1
ATOM 3540 C CA . LYS A 1 456 ? 5.820 18.607 34.812 1.00 62.38 456 LYS A CA 1
ATOM 3541 C C . LYS A 1 456 ? 4.377 18.960 35.158 1.00 62.38 456 LYS A C 1
ATOM 3543 O O . LYS A 1 456 ? 4.134 19.470 36.250 1.00 62.38 456 LYS A O 1
ATOM 3548 N N . ASP A 1 457 ? 3.437 18.681 34.257 1.00 74.69 457 ASP A N 1
ATOM 3549 C CA . ASP A 1 457 ? 2.012 18.961 34.464 1.00 74.69 457 ASP A CA 1
ATOM 3550 C C . ASP A 1 457 ? 1.491 18.295 35.745 1.00 74.69 457 ASP A C 1
ATOM 3552 O O . ASP A 1 457 ? 0.835 18.940 36.571 1.00 74.69 457 ASP A O 1
ATOM 3556 N N . PHE A 1 458 ? 1.811 17.013 35.948 1.00 81.12 458 PHE A N 1
ATOM 3557 C CA . PHE A 1 458 ? 1.356 16.272 37.121 1.00 81.12 458 PHE A CA 1
ATOM 3558 C C . PHE A 1 458 ? 2.052 16.721 38.401 1.00 81.12 458 PHE A C 1
ATOM 3560 O O . PHE A 1 458 ? 1.362 16.967 39.388 1.00 81.12 458 PHE A O 1
ATOM 3567 N N . VAL A 1 459 ? 3.373 16.924 38.399 1.00 73.00 459 VAL A N 1
ATOM 3568 C CA . VAL A 1 459 ? 4.079 17.389 39.605 1.00 73.00 459 VAL A CA 1
ATOM 3569 C C . VAL A 1 459 ? 3.640 18.798 40.012 1.00 73.00 459 VAL A C 1
ATOM 3571 O O . VAL A 1 459 ? 3.503 19.099 41.199 1.00 73.00 459 VAL A O 1
ATOM 3574 N N . ASN A 1 460 ? 3.357 19.673 39.047 1.00 75.88 460 ASN A N 1
ATOM 3575 C CA . ASN A 1 460 ? 2.827 21.005 39.335 1.00 75.88 460 ASN A CA 1
ATOM 3576 C C . ASN A 1 460 ? 1.390 20.984 39.862 1.00 75.88 460 ASN A C 1
ATOM 3578 O O . ASN A 1 460 ? 0.990 21.935 40.529 1.00 75.88 460 ASN A O 1
ATOM 3582 N N . SER A 1 461 ? 0.652 19.900 39.618 1.00 82.31 461 SER A N 1
ATOM 3583 C CA . SER A 1 461 ? -0.702 19.688 40.134 1.00 82.31 461 SER A CA 1
ATOM 3584 C C . SER A 1 461 ? -0.734 19.138 41.571 1.00 82.31 461 SER A C 1
ATOM 3586 O O . SER A 1 461 ? -1.822 19.009 42.136 1.00 82.31 461 SER A O 1
ATOM 3588 N N . ILE A 1 462 ? 0.429 18.824 42.163 1.00 80.50 462 ILE A N 1
ATOM 3589 C CA . ILE A 1 462 ? 0.570 18.394 43.562 1.00 80.50 462 ILE A CA 1
ATOM 3590 C C . ILE A 1 462 ? 0.592 19.622 44.480 1.00 80.50 462 ILE A C 1
ATOM 3592 O O . ILE A 1 462 ? 1.429 20.516 44.313 1.00 80.50 462 ILE A O 1
ATOM 3596 N N . ASN A 1 463 ? -0.300 19.642 45.472 1.00 80.00 463 ASN A N 1
ATOM 3597 C CA . ASN A 1 463 ? -0.412 20.751 46.423 1.00 80.00 463 ASN A CA 1
ATOM 3598 C C . ASN A 1 463 ? 0.473 20.572 47.663 1.00 80.00 463 ASN A C 1
ATOM 3600 O O . ASN A 1 463 ? 1.090 21.536 48.117 1.00 80.00 463 ASN A O 1
ATOM 3604 N N . ASP A 1 464 ? 0.538 19.361 48.221 1.00 80.94 464 ASP A N 1
ATOM 3605 C CA . ASP A 1 464 ? 1.400 19.065 49.366 1.00 80.94 464 ASP A CA 1
ATOM 3606 C C . ASP A 1 464 ? 2.888 19.151 48.980 1.00 80.94 464 ASP A C 1
ATOM 3608 O O . ASP A 1 464 ? 3.364 18.449 48.086 1.00 80.94 464 ASP A O 1
ATOM 3612 N N . SER A 1 465 ? 3.644 20.017 49.658 1.00 66.38 465 SER A N 1
ATOM 3613 C CA . SER A 1 465 ? 5.053 20.274 49.345 1.00 66.38 465 SER A CA 1
ATOM 3614 C C . SER A 1 465 ? 5.966 19.075 49.617 1.00 66.38 465 SER A C 1
ATOM 3616 O O . SER A 1 465 ? 6.955 18.891 48.907 1.00 66.38 465 SER A O 1
ATOM 3618 N N . SER A 1 466 ? 5.636 18.235 50.602 1.00 70.19 466 SER A N 1
ATOM 3619 C CA . SER A 1 466 ? 6.392 17.022 50.911 1.00 70.19 466 SER A CA 1
ATOM 3620 C C . SER A 1 466 ? 6.176 15.964 49.830 1.00 70.19 466 SER A C 1
ATOM 3622 O O . SER A 1 466 ? 7.155 15.450 49.283 1.00 70.19 466 SER A O 1
ATOM 3624 N N . ILE A 1 467 ? 4.919 15.715 49.445 1.00 67.94 467 ILE A N 1
ATOM 3625 C CA . ILE A 1 467 ? 4.573 14.769 48.370 1.00 67.94 467 ILE A CA 1
ATOM 3626 C C . ILE A 1 467 ? 5.107 15.267 47.023 1.00 67.94 467 ILE A C 1
ATOM 3628 O O . ILE A 1 467 ? 5.600 14.469 46.231 1.00 67.94 467 ILE A O 1
ATOM 3632 N N . LYS A 1 468 ? 5.089 16.582 46.773 1.00 62.75 468 LYS A N 1
ATOM 3633 C CA . LYS A 1 468 ? 5.634 17.190 45.551 1.00 62.75 468 LYS A CA 1
ATOM 3634 C C . LYS A 1 468 ? 7.137 16.960 45.419 1.00 62.75 468 LYS A C 1
ATOM 3636 O O . LYS A 1 468 ? 7.597 16.540 44.360 1.00 62.75 468 LYS A O 1
ATOM 3641 N N . ASN A 1 469 ? 7.892 17.180 46.495 1.00 56.31 469 ASN A N 1
ATOM 3642 C CA . ASN A 1 469 ? 9.335 16.926 46.519 1.00 56.31 469 ASN A CA 1
ATOM 3643 C C . ASN A 1 469 ? 9.644 15.433 46.348 1.00 56.31 469 ASN A C 1
ATOM 3645 O O . ASN A 1 469 ? 10.521 15.067 45.567 1.00 56.31 469 ASN A O 1
ATOM 3649 N N . GLN A 1 470 ? 8.881 14.563 47.013 1.00 61.75 470 GLN A N 1
ATOM 3650 C CA . GLN A 1 470 ? 9.015 13.117 46.850 1.00 61.75 470 GLN A CA 1
ATOM 3651 C C . GLN A 1 470 ? 8.624 12.656 45.435 1.00 61.75 470 GLN A C 1
ATOM 3653 O O . GLN A 1 470 ? 9.213 11.717 44.916 1.00 61.75 470 GLN A O 1
ATOM 3658 N N . GLY A 1 471 ? 7.645 13.305 44.802 1.00 56.06 471 GLY A N 1
ATOM 3659 C CA . GLY A 1 471 ? 7.228 13.048 43.424 1.00 56.06 471 GLY A CA 1
ATOM 3660 C C . GLY A 1 471 ? 8.279 13.478 42.400 1.00 56.06 471 GLY A C 1
ATOM 3661 O O . GLY A 1 471 ? 8.528 12.740 41.448 1.00 56.06 471 GLY A O 1
ATOM 3662 N N . TYR A 1 472 ? 8.951 14.616 42.620 1.00 57.09 472 TYR A N 1
ATOM 3663 C CA . TYR A 1 472 ? 10.108 15.034 41.819 1.00 57.09 472 TYR A CA 1
ATOM 3664 C C . TYR A 1 472 ? 11.247 14.013 41.902 1.00 57.09 472 TYR A C 1
ATOM 3666 O O . TYR A 1 472 ? 11.725 13.565 40.864 1.00 57.09 472 TYR A O 1
ATOM 3674 N N . LEU A 1 473 ? 11.635 13.606 43.116 1.00 55.91 473 LEU A N 1
ATOM 3675 C CA . LEU A 1 473 ? 12.697 12.616 43.329 1.00 55.91 473 LEU A CA 1
ATOM 3676 C C . LEU A 1 473 ? 12.362 11.272 42.669 1.00 55.91 473 LEU A C 1
ATOM 3678 O O . LEU A 1 473 ? 13.137 10.796 41.845 1.00 55.91 473 LEU A O 1
ATOM 3682 N N . ARG A 1 474 ? 11.164 10.728 42.928 1.00 64.25 474 ARG A N 1
ATOM 3683 C CA . ARG A 1 474 ? 10.685 9.478 42.312 1.00 64.25 474 ARG A CA 1
ATOM 3684 C C . ARG A 1 474 ? 10.666 9.548 40.781 1.00 64.25 474 ARG A C 1
ATOM 3686 O O . ARG A 1 474 ? 11.021 8.582 40.116 1.00 64.25 474 ARG A O 1
ATOM 3693 N N . SER A 1 475 ? 10.298 10.695 40.202 1.00 61.91 475 SER A N 1
ATOM 3694 C CA . SER A 1 475 ? 10.293 10.888 38.742 1.00 61.91 475 SER A CA 1
ATOM 3695 C C . SER A 1 475 ? 11.707 10.901 38.149 1.00 61.91 475 SER A C 1
ATOM 3697 O O . SER A 1 475 ? 11.928 10.326 37.086 1.00 61.91 475 SER A O 1
ATOM 3699 N N . VAL A 1 476 ? 12.666 11.529 38.838 1.00 54.62 476 VAL A N 1
ATOM 3700 C CA . VAL A 1 476 ? 14.081 11.554 38.431 1.00 54.62 476 VAL A CA 1
ATOM 3701 C C . VAL A 1 476 ? 14.703 10.158 38.538 1.00 54.62 476 VAL A C 1
ATOM 3703 O O . VAL A 1 476 ? 15.342 9.704 37.592 1.00 54.62 476 VAL A O 1
ATOM 3706 N N . GLU A 1 477 ? 14.455 9.443 39.637 1.00 56.31 477 GLU A N 1
ATOM 3707 C CA . GLU A 1 477 ? 14.897 8.053 39.834 1.00 56.31 477 GLU A CA 1
ATOM 3708 C C . GLU A 1 477 ? 14.295 7.105 38.787 1.00 56.31 477 GLU A C 1
ATOM 3710 O O . GLU A 1 477 ? 14.993 6.267 38.223 1.00 56.31 477 GLU A O 1
ATOM 3715 N N . SER A 1 478 ? 13.006 7.255 38.478 1.00 62.16 478 SER A N 1
ATOM 3716 C CA . SER A 1 478 ? 12.294 6.451 37.479 1.00 62.16 478 SER A CA 1
ATOM 3717 C C . SER A 1 478 ? 12.836 6.664 36.056 1.00 62.16 478 SER A C 1
ATOM 3719 O O . SER A 1 478 ? 13.069 5.695 35.329 1.00 62.16 478 SER A O 1
ATOM 3721 N N . ALA A 1 479 ? 13.141 7.912 35.679 1.00 55.38 479 ALA A N 1
ATOM 3722 C CA . ALA A 1 479 ? 13.813 8.222 34.415 1.00 55.38 479 ALA A CA 1
ATOM 3723 C C . ALA A 1 479 ? 15.239 7.633 34.353 1.00 55.38 479 ALA A C 1
ATOM 3725 O O . ALA A 1 479 ? 15.636 7.088 33.323 1.00 55.38 479 ALA A O 1
ATOM 3726 N N . ALA A 1 480 ? 15.985 7.681 35.463 1.00 50.16 480 ALA A N 1
ATOM 3727 C CA . ALA A 1 480 ? 17.321 7.091 35.570 1.00 50.16 480 ALA A CA 1
ATOM 3728 C C . ALA A 1 480 ? 17.301 5.550 35.515 1.00 50.16 480 ALA A C 1
ATOM 3730 O O . ALA A 1 480 ? 18.161 4.939 34.882 1.00 50.16 480 ALA A O 1
ATOM 3731 N N . ASN A 1 481 ? 16.291 4.906 36.108 1.00 49.75 481 ASN A N 1
ATOM 3732 C CA . ASN A 1 481 ? 16.133 3.449 36.104 1.00 49.75 481 ASN A CA 1
ATOM 3733 C C . ASN A 1 481 ? 15.800 2.883 34.715 1.00 49.75 481 ASN A C 1
ATOM 3735 O O . ASN A 1 481 ? 16.284 1.800 34.377 1.00 49.75 481 ASN A O 1
ATOM 3739 N N . ASN A 1 482 ? 15.047 3.611 33.879 1.00 50.53 482 ASN A N 1
ATOM 3740 C CA . ASN A 1 482 ? 14.866 3.242 32.467 1.00 50.53 482 ASN A CA 1
ATOM 3741 C C . ASN A 1 482 ? 16.217 3.227 31.706 1.00 50.53 482 ASN A C 1
ATOM 3743 O O . ASN A 1 482 ? 16.416 2.439 30.784 1.00 50.53 482 ASN A O 1
ATOM 3747 N N . LEU A 1 483 ? 17.190 4.026 32.160 1.00 44.59 483 LEU A N 1
ATOM 3748 C CA . LEU A 1 483 ? 18.558 4.092 31.631 1.00 44.59 483 LEU A CA 1
ATOM 3749 C C . LEU A 1 483 ? 19.569 3.177 32.371 1.00 44.59 483 LEU A C 1
ATOM 3751 O O . LEU A 1 483 ? 20.747 3.185 32.025 1.00 44.59 483 LEU A O 1
ATOM 3755 N N . LYS A 1 484 ? 19.119 2.348 33.334 1.00 41.97 484 LYS A N 1
ATOM 3756 C CA . LYS A 1 484 ? 19.903 1.371 34.132 1.00 41.97 484 LYS A CA 1
ATOM 3757 C C . LYS A 1 484 ? 21.198 1.909 34.776 1.00 41.97 484 LYS A C 1
ATOM 3759 O O . LYS A 1 484 ? 22.287 1.479 34.395 1.00 41.97 484 LYS A O 1
ATOM 3764 N N . LEU A 1 485 ? 21.115 2.750 35.812 1.00 39.84 485 LEU A N 1
ATOM 3765 C CA . LEU A 1 485 ? 22.292 3.120 36.622 1.00 39.84 485 LEU A CA 1
ATOM 3766 C C . LEU A 1 485 ? 21.990 3.140 38.133 1.00 39.84 485 LEU A C 1
ATOM 3768 O O . LEU A 1 485 ? 20.970 3.670 38.561 1.00 39.84 485 LEU A O 1
ATOM 3772 N N . GLU A 1 486 ? 22.886 2.531 38.920 1.00 35.59 486 GLU A N 1
ATOM 3773 C CA . GLU A 1 486 ? 22.782 2.319 40.375 1.00 35.59 486 GLU A CA 1
ATOM 3774 C C . GLU A 1 486 ? 23.310 3.507 41.217 1.00 35.59 486 GLU A C 1
ATOM 3776 O O . GLU A 1 486 ? 24.066 4.357 40.752 1.00 35.59 486 GLU A O 1
ATOM 3781 N N . SER A 1 487 ? 22.864 3.552 42.475 1.00 39.62 487 SER A N 1
ATOM 3782 C CA . SER A 1 487 ? 22.826 4.671 43.434 1.00 39.62 487 SER A CA 1
ATOM 3783 C C . SER A 1 487 ? 24.092 4.954 44.277 1.00 39.62 487 SER A C 1
ATOM 3785 O O . SER A 1 487 ? 24.765 4.005 44.669 1.00 39.62 487 SER A O 1
ATOM 3787 N N . ALA A 1 488 ? 24.236 6.221 44.729 1.00 34.34 488 ALA A N 1
ATOM 3788 C CA . ALA A 1 488 ? 24.479 6.687 46.127 1.00 34.34 488 ALA A CA 1
ATOM 3789 C C . ALA A 1 488 ? 25.694 7.627 46.437 1.00 34.34 488 ALA A C 1
ATOM 3791 O O . ALA A 1 488 ? 26.843 7.311 46.161 1.00 34.34 488 ALA A O 1
ATOM 3792 N N . GLU A 1 489 ? 25.362 8.767 47.080 1.00 40.16 489 GLU A N 1
ATOM 3793 C CA . GLU A 1 489 ? 25.997 9.524 48.200 1.00 40.16 489 GLU A CA 1
ATOM 3794 C C . GLU A 1 489 ? 27.518 9.888 48.241 1.00 40.16 489 GLU A C 1
ATOM 3796 O O . GLU A 1 489 ? 28.272 9.256 48.967 1.00 40.16 489 GLU A O 1
ATOM 3801 N N . GLU A 1 490 ? 27.962 11.015 47.633 1.00 34.97 490 GLU A N 1
ATOM 3802 C CA . GLU A 1 490 ? 29.183 11.782 48.038 1.00 34.97 490 GLU A CA 1
ATOM 3803 C C . GLU A 1 490 ? 29.244 13.225 47.428 1.00 34.97 490 GLU A C 1
ATOM 3805 O O . GLU A 1 490 ? 28.583 13.484 46.425 1.00 34.97 490 GLU A O 1
ATOM 3810 N N . PRO A 1 491 ? 30.013 14.213 47.958 1.00 39.75 491 PRO A N 1
ATOM 3811 C CA . PRO A 1 491 ? 30.133 15.576 47.386 1.00 39.75 491 PRO A CA 1
ATOM 3812 C C . PRO A 1 491 ? 30.845 15.659 46.021 1.00 39.75 491 PRO A C 1
ATOM 3814 O O . PRO A 1 491 ? 30.523 16.527 45.212 1.00 39.75 491 PRO A O 1
ATOM 3817 N N . SER A 1 492 ? 31.777 14.743 45.750 1.00 43.16 492 SER A N 1
ATOM 3818 C CA . SER A 1 492 ? 32.362 14.489 44.421 1.00 43.16 492 SER A CA 1
ATOM 3819 C C . SER A 1 492 ? 31.279 14.029 43.433 1.00 43.16 492 SER A C 1
ATOM 3821 O O . SER A 1 492 ? 31.200 14.519 42.309 1.00 43.16 492 SER A O 1
ATOM 3823 N N . VAL A 1 493 ? 30.356 13.190 43.913 1.00 43.84 493 VAL A N 1
ATOM 3824 C CA . VAL A 1 493 ? 29.154 12.745 43.202 1.00 43.84 493 VAL A CA 1
ATOM 3825 C C . VAL A 1 493 ? 28.116 13.861 43.105 1.00 43.84 493 VAL A C 1
ATOM 3827 O O . VAL A 1 493 ? 27.380 13.896 42.139 1.00 43.84 493 VAL A O 1
ATOM 3830 N N . ARG A 1 494 ? 28.062 14.834 44.027 1.00 44.19 494 ARG A N 1
ATOM 3831 C CA . ARG A 1 494 ? 27.198 16.023 43.894 1.00 44.19 494 ARG A CA 1
ATOM 3832 C C . ARG A 1 494 ? 27.640 16.890 42.719 1.00 44.19 494 ARG A C 1
ATOM 3834 O O . ARG A 1 494 ? 26.786 17.329 41.961 1.00 44.19 494 ARG A O 1
ATOM 3841 N N . LEU A 1 495 ? 28.950 17.067 42.529 1.00 47.00 495 LEU A N 1
ATOM 3842 C CA . LEU A 1 495 ? 29.500 17.714 41.337 1.00 47.00 495 LEU A CA 1
ATOM 3843 C C . LEU A 1 495 ? 29.231 16.869 40.082 1.00 47.00 495 LEU A C 1
ATOM 3845 O O . LEU A 1 495 ? 28.807 17.424 39.080 1.00 47.00 495 LEU A O 1
ATOM 3849 N N . GLU A 1 496 ? 29.358 15.540 40.146 1.00 45.91 496 GLU A N 1
ATOM 3850 C CA . GLU A 1 496 ? 29.038 14.655 39.014 1.00 45.91 496 GLU A CA 1
ATOM 3851 C C . GLU A 1 496 ? 27.531 14.589 38.686 1.00 45.91 496 GLU A C 1
ATOM 3853 O O . GLU A 1 496 ? 27.145 14.521 37.522 1.00 45.91 496 GLU A O 1
ATOM 3858 N N . CYS A 1 497 ? 26.664 14.687 39.689 1.00 44.62 497 CYS A N 1
ATOM 3859 C CA . CYS A 1 497 ? 25.215 14.804 39.557 1.00 44.62 497 CYS A CA 1
ATOM 3860 C C . CYS A 1 497 ? 24.828 16.181 39.022 1.00 44.62 497 CYS A C 1
ATOM 3862 O O . CYS A 1 497 ? 23.930 16.254 38.193 1.00 44.62 497 CYS A O 1
ATOM 3864 N N . CYS A 1 498 ? 25.507 17.259 39.433 1.00 48.44 498 CYS A N 1
ATOM 3865 C CA . CYS A 1 498 ? 25.346 18.587 38.836 1.00 48.44 498 CYS A CA 1
ATOM 3866 C C . CYS A 1 498 ? 25.842 18.608 37.382 1.00 48.44 498 CYS A C 1
ATOM 3868 O O . CYS A 1 498 ? 25.185 19.210 36.541 1.00 48.44 498 CYS A O 1
ATOM 3870 N N . MET A 1 499 ? 26.934 17.904 37.062 1.00 51.22 499 MET A N 1
ATOM 3871 C CA . MET A 1 499 ? 27.440 17.732 35.694 1.00 51.22 499 MET A CA 1
ATOM 3872 C C . MET A 1 499 ? 26.448 16.945 34.827 1.00 51.22 499 MET A C 1
ATOM 3874 O O . MET A 1 499 ? 26.067 17.426 33.767 1.00 51.22 499 MET A O 1
ATOM 3878 N N . LYS A 1 500 ? 25.923 15.811 35.308 1.00 50.66 500 LYS A N 1
ATOM 3879 C CA . LYS A 1 500 ? 24.928 14.995 34.583 1.00 50.66 500 LYS A CA 1
ATOM 3880 C C . LYS A 1 500 ? 23.550 15.660 34.498 1.00 50.66 500 LYS A C 1
ATOM 3882 O O . LYS A 1 500 ? 22.836 15.495 33.507 1.00 50.66 500 LYS A O 1
ATOM 3887 N N . ALA A 1 501 ? 23.169 16.444 35.508 1.00 49.81 501 ALA A N 1
ATOM 3888 C CA . ALA A 1 501 ? 21.969 17.276 35.475 1.00 49.81 501 ALA A CA 1
ATOM 3889 C C . ALA A 1 501 ? 22.122 18.444 34.491 1.00 49.81 501 ALA A C 1
ATOM 3891 O O . ALA A 1 501 ? 21.165 18.742 33.780 1.00 49.81 501 ALA A O 1
ATOM 3892 N N . ALA A 1 502 ? 23.306 19.065 34.403 1.00 50.25 502 ALA A N 1
ATOM 3893 C CA . ALA A 1 502 ? 23.615 20.091 33.411 1.00 50.25 502 ALA A CA 1
ATOM 3894 C C . ALA A 1 502 ? 23.574 19.512 31.986 1.00 50.25 502 ALA A C 1
ATOM 3896 O O . ALA A 1 502 ? 22.826 20.038 31.161 1.00 50.25 502 ALA A O 1
ATOM 3897 N N . GLU A 1 503 ? 24.243 18.378 31.744 1.00 49.28 503 GLU A N 1
ATOM 3898 C CA . GLU A 1 503 ? 24.193 17.607 30.487 1.00 49.28 503 GLU A CA 1
ATOM 3899 C C . GLU A 1 503 ? 22.738 17.279 30.083 1.00 49.28 503 GLU A C 1
ATOM 3901 O O . GLU A 1 503 ? 22.306 17.544 28.961 1.00 49.28 503 GLU A O 1
ATOM 3906 N N . SER A 1 504 ? 21.917 16.812 31.031 1.00 48.84 504 SER A N 1
ATOM 3907 C CA . SER A 1 504 ? 20.502 16.493 30.780 1.00 48.84 504 SER A CA 1
ATOM 3908 C C . SER A 1 504 ? 19.626 17.736 30.574 1.00 48.84 504 SER A C 1
ATOM 3910 O O . SER A 1 504 ? 18.677 17.706 29.792 1.00 48.84 504 SER A O 1
ATOM 3912 N N . SER A 1 505 ? 19.912 18.844 31.263 1.00 50.28 505 SER A N 1
ATOM 3913 C CA . SER A 1 505 ? 19.148 20.097 31.150 1.00 50.28 505 SER A CA 1
ATOM 3914 C C . SER A 1 505 ? 19.389 20.829 29.829 1.00 50.28 505 SER A C 1
ATOM 3916 O O . SER A 1 505 ? 18.487 21.505 29.327 1.00 50.28 505 SER A O 1
ATOM 3918 N N . GLN A 1 506 ? 20.580 20.658 29.250 1.00 46.56 506 GLN A N 1
ATOM 3919 C CA . GLN A 1 506 ? 20.968 21.268 27.984 1.00 46.56 506 GLN A CA 1
ATOM 3920 C C . GLN A 1 506 ? 20.330 20.550 26.789 1.00 46.56 506 GLN A C 1
ATOM 3922 O O . GLN A 1 506 ? 20.001 21.224 25.818 1.00 46.56 506 GLN A O 1
ATOM 3927 N N . SER A 1 507 ? 19.970 19.261 26.921 1.00 44.91 507 SER A N 1
ATOM 3928 C CA . SER A 1 507 ? 19.194 18.509 25.911 1.00 44.91 507 SER A CA 1
ATOM 3929 C C . SER A 1 507 ? 17.798 19.086 25.597 1.00 44.91 507 SER A C 1
ATOM 3931 O O . SER A 1 507 ? 17.118 18.610 24.689 1.00 44.91 507 SER A O 1
ATOM 3933 N N . GLY A 1 508 ? 17.356 20.120 26.330 1.00 45.66 508 GLY A N 1
ATOM 3934 C CA . GLY A 1 508 ? 16.062 20.781 26.150 1.00 45.66 508 GLY A CA 1
ATOM 3935 C C . GLY A 1 508 ? 16.087 22.316 26.153 1.00 45.66 508 GLY A C 1
ATOM 3936 O O . GLY A 1 508 ? 15.035 22.902 26.419 1.00 45.66 508 GLY A O 1
ATOM 3937 N N . GLY A 1 509 ? 17.241 22.956 25.914 1.00 46.75 509 GLY A N 1
ATOM 3938 C CA . GLY A 1 509 ? 17.343 24.406 25.665 1.00 46.75 509 GLY A CA 1
ATOM 3939 C C . GLY A 1 509 ? 16.966 25.315 26.844 1.00 46.75 509 GLY A C 1
ATOM 3940 O O . GLY A 1 509 ? 16.142 26.218 26.705 1.00 46.75 509 GLY A O 1
ATOM 3941 N N . LYS A 1 510 ? 17.507 25.066 28.048 1.00 49.97 510 LYS A N 1
ATOM 3942 C CA . LYS A 1 510 ? 17.168 25.841 29.262 1.00 49.97 510 LYS A CA 1
ATOM 3943 C C . LYS A 1 510 ? 18.378 26.504 29.927 1.00 49.97 510 LYS A C 1
ATOM 3945 O O . LYS A 1 510 ? 18.991 25.924 30.822 1.00 49.97 510 LYS A O 1
ATOM 3950 N N . THR A 1 511 ? 18.644 27.758 29.561 1.00 48.19 511 THR A N 1
ATOM 3951 C CA . THR A 1 511 ? 19.682 28.634 30.147 1.00 48.19 511 THR A CA 1
ATOM 3952 C C . THR A 1 511 ? 19.521 28.867 31.653 1.00 48.19 511 THR A C 1
ATOM 3954 O O . THR A 1 511 ? 20.513 28.933 32.365 1.00 48.19 511 THR A O 1
ATOM 3957 N N . ASP A 1 512 ? 18.296 28.890 32.184 1.00 47.38 512 ASP A N 1
ATOM 3958 C CA . ASP A 1 512 ? 18.050 29.243 33.595 1.00 47.38 512 ASP A CA 1
ATOM 3959 C C . ASP A 1 512 ? 18.555 28.183 34.595 1.00 47.38 512 ASP A C 1
ATOM 3961 O O . ASP A 1 512 ? 18.967 28.504 35.710 1.00 47.38 512 ASP A O 1
ATOM 3965 N N . VAL A 1 513 ? 18.522 26.902 34.201 1.00 46.75 513 VAL A N 1
ATOM 3966 C CA . VAL A 1 513 ? 19.071 25.791 35.002 1.00 46.75 513 VAL A CA 1
ATOM 3967 C C . VAL A 1 513 ? 20.597 25.835 34.957 1.00 46.75 513 VAL A C 1
ATOM 3969 O O . VAL A 1 513 ? 21.254 25.645 35.978 1.00 46.75 513 VAL A O 1
ATOM 3972 N N . PHE A 1 514 ? 21.152 26.164 33.790 1.00 51.72 514 PHE A N 1
ATOM 3973 C CA . PHE A 1 514 ? 22.582 26.350 33.591 1.00 51.72 514 PHE A CA 1
ATOM 3974 C C . PHE A 1 514 ? 23.138 27.538 34.397 1.00 51.72 514 PHE A C 1
ATOM 3976 O O . PHE A 1 514 ? 24.175 27.400 35.045 1.00 51.72 514 PHE A O 1
ATOM 3983 N N . ASP A 1 515 ? 22.431 28.669 34.442 1.00 52.81 515 ASP A N 1
ATOM 3984 C CA . ASP A 1 515 ? 22.819 29.857 35.216 1.00 52.81 515 ASP A CA 1
ATOM 3985 C C . ASP A 1 515 ? 22.764 29.613 36.732 1.00 52.81 515 ASP A C 1
ATOM 3987 O O . ASP A 1 515 ? 23.565 30.165 37.492 1.00 52.81 515 ASP A O 1
ATOM 3991 N N . ALA A 1 516 ? 21.828 28.776 37.190 1.00 52.75 516 ALA A N 1
ATOM 3992 C CA . ALA A 1 516 ? 21.731 28.377 38.590 1.00 52.75 516 ALA A CA 1
ATOM 3993 C C . ALA A 1 516 ? 22.891 27.457 39.008 1.00 52.75 516 ALA A C 1
ATOM 3995 O O . ALA A 1 516 ? 23.473 27.669 40.070 1.00 52.75 516 ALA A O 1
ATOM 3996 N N . ILE A 1 517 ? 23.256 26.484 38.163 1.00 55.72 517 ILE A N 1
ATOM 3997 C CA . ILE A 1 517 ? 24.373 25.560 38.424 1.00 55.72 517 ILE A CA 1
ATOM 3998 C C . ILE A 1 517 ? 25.722 26.287 38.298 1.00 55.72 517 ILE A C 1
ATOM 4000 O O . ILE A 1 517 ? 26.600 26.092 39.135 1.00 55.72 517 ILE A O 1
ATOM 4004 N N . SER A 1 518 ? 25.883 27.179 37.314 1.00 57.12 518 SER A N 1
ATOM 4005 C CA . SER A 1 518 ? 27.136 27.923 37.093 1.00 57.12 518 SER A CA 1
ATOM 4006 C C . SER A 1 518 ? 27.513 28.811 38.283 1.00 57.12 518 SER A C 1
ATOM 4008 O O . SER A 1 518 ? 28.685 28.873 38.643 1.00 57.12 518 SER A O 1
ATOM 4010 N N . LYS A 1 519 ? 26.530 29.406 38.978 1.00 64.50 519 LYS A N 1
ATOM 4011 C CA . LYS A 1 519 ? 26.773 30.146 40.231 1.00 64.50 519 LYS A CA 1
ATOM 4012 C C . LYS A 1 519 ? 27.354 29.271 41.344 1.00 64.50 519 LYS A C 1
ATOM 4014 O O . LYS A 1 519 ? 28.225 29.738 42.066 1.00 64.50 519 LYS A O 1
ATOM 4019 N N . GLU A 1 520 ? 26.902 28.023 41.484 1.00 55.81 520 GLU A N 1
ATOM 4020 C CA . GLU A 1 520 ? 27.470 27.095 42.476 1.00 55.81 520 GLU A CA 1
ATOM 4021 C C . GLU A 1 520 ? 28.878 26.617 42.085 1.00 55.81 520 GLU A C 1
ATOM 4023 O O . GLU A 1 520 ? 29.714 26.364 42.953 1.00 55.81 520 GLU A O 1
ATOM 4028 N N . VAL A 1 521 ? 29.162 26.503 40.784 1.00 62.09 521 VAL A N 1
ATOM 4029 C CA . VAL A 1 521 ? 30.481 26.094 40.273 1.00 62.09 521 VAL A CA 1
ATOM 4030 C C . VAL A 1 521 ? 31.518 27.215 40.397 1.00 62.09 521 VAL A C 1
ATOM 4032 O O . VAL A 1 521 ? 32.681 26.941 40.708 1.00 62.09 521 VAL A O 1
ATOM 4035 N N . ASP A 1 522 ? 31.123 28.476 40.213 1.00 66.56 522 ASP A N 1
ATOM 4036 C CA . ASP A 1 522 ? 32.013 29.634 40.377 1.00 66.56 522 ASP A CA 1
ATOM 4037 C C . ASP A 1 522 ? 32.579 29.755 41.804 1.00 66.56 522 ASP A C 1
ATOM 4039 O O . ASP A 1 522 ? 33.719 30.203 41.979 1.00 66.56 522 ASP A O 1
ATOM 4043 N N . ASP A 1 523 ? 31.839 29.266 42.803 1.00 63.12 523 ASP A N 1
ATOM 4044 C CA . ASP A 1 523 ? 32.237 29.229 44.216 1.00 63.12 523 ASP A CA 1
ATOM 4045 C C . ASP A 1 523 ? 33.269 28.126 44.544 1.00 63.12 523 ASP A C 1
ATOM 4047 O O . ASP A 1 523 ? 33.835 28.098 45.646 1.00 63.12 523 ASP A O 1
ATOM 4051 N N . LEU A 1 524 ? 33.571 27.220 43.602 1.00 61.34 524 LEU A N 1
ATOM 4052 C CA . LEU A 1 524 ? 34.629 26.222 43.780 1.00 61.34 524 LEU A CA 1
ATOM 4053 C C . LEU A 1 524 ? 36.005 26.899 43.905 1.00 61.34 524 LEU A C 1
ATOM 4055 O O . LEU A 1 524 ? 36.288 27.929 43.299 1.00 61.34 524 LEU A O 1
ATOM 4059 N N . LYS A 1 525 ? 36.914 26.309 44.687 1.00 64.38 525 LYS A N 1
ATOM 4060 C CA . LYS A 1 525 ? 38.293 26.823 44.835 1.00 64.38 525 LYS A CA 1
ATOM 4061 C C . LYS A 1 525 ? 39.285 26.220 43.840 1.00 64.38 525 LYS A C 1
ATOM 4063 O O . LYS A 1 525 ? 40.377 26.755 43.677 1.00 64.38 525 LYS A O 1
ATOM 4068 N N . ASP A 1 526 ? 38.925 25.101 43.221 1.00 71.56 526 ASP A N 1
ATOM 4069 C CA . ASP A 1 526 ? 39.779 24.371 42.288 1.00 71.56 526 ASP A CA 1
ATOM 4070 C C . ASP A 1 526 ? 39.530 24.858 40.854 1.00 71.56 526 ASP A C 1
ATOM 4072 O O . ASP A 1 526 ? 38.523 24.530 40.226 1.00 71.56 526 ASP A O 1
ATOM 4076 N N . GLU A 1 527 ? 40.458 25.664 40.341 1.00 72.56 527 GLU A N 1
ATOM 4077 C CA . GLU A 1 527 ? 40.394 26.217 38.984 1.00 72.56 527 GLU A CA 1
ATOM 4078 C C . GLU A 1 527 ? 40.526 25.132 37.896 1.00 72.56 527 GLU A C 1
ATOM 4080 O O . GLU A 1 527 ? 39.983 25.289 36.806 1.00 72.56 527 GLU A O 1
ATOM 4085 N N . GLY A 1 528 ? 41.169 23.996 38.191 1.00 69.44 528 GLY A N 1
ATOM 4086 C CA . GLY A 1 528 ? 41.264 22.868 37.262 1.00 69.44 528 GLY A CA 1
ATOM 4087 C C . GLY A 1 528 ? 39.932 22.135 37.090 1.00 69.44 528 GLY A C 1
ATOM 4088 O O . GLY A 1 528 ? 39.611 21.702 35.977 1.00 69.44 528 GLY A O 1
ATOM 4089 N N . LEU A 1 529 ? 39.144 22.039 38.169 1.00 64.81 529 LEU A N 1
ATOM 4090 C CA . LEU A 1 529 ? 37.771 21.522 38.144 1.00 64.81 529 LEU A CA 1
ATOM 4091 C C . LEU A 1 529 ? 36.793 22.499 37.483 1.00 64.81 529 LEU A C 1
ATOM 4093 O O . LEU A 1 529 ? 35.898 22.048 36.772 1.00 64.81 529 LEU A O 1
ATOM 4097 N N . LYS A 1 530 ? 36.987 23.816 37.638 1.00 72.12 530 LYS A N 1
ATOM 4098 C CA . LYS A 1 530 ? 36.203 24.824 36.900 1.00 72.12 530 LYS A CA 1
ATOM 4099 C C . LYS A 1 530 ? 36.430 24.737 35.399 1.00 72.12 530 LYS A C 1
ATOM 4101 O O . LYS A 1 530 ? 35.466 24.644 34.646 1.00 72.12 530 LYS A O 1
ATOM 4106 N N . ASP A 1 531 ? 37.689 24.695 34.965 1.00 75.31 531 ASP A N 1
ATOM 4107 C CA . ASP A 1 531 ? 38.021 24.546 33.546 1.00 75.31 531 ASP A CA 1
ATOM 4108 C C . ASP A 1 531 ? 37.491 23.216 32.982 1.00 75.31 531 ASP A C 1
ATOM 4110 O O . ASP A 1 531 ? 37.068 23.153 31.827 1.00 75.31 531 ASP A O 1
ATOM 4114 N N . LEU A 1 532 ? 37.473 22.145 33.786 1.00 71.12 532 LEU A N 1
ATOM 4115 C CA . LEU A 1 532 ? 36.886 20.859 33.395 1.00 71.12 532 LEU A CA 1
ATOM 4116 C C . LEU A 1 532 ? 35.354 20.926 33.276 1.00 71.12 532 LEU A C 1
ATOM 4118 O O . LEU A 1 532 ? 34.793 20.375 32.332 1.00 71.12 532 LEU A O 1
ATOM 4122 N N . TYR A 1 533 ? 34.682 21.609 34.203 1.00 72.31 533 TYR A N 1
ATOM 4123 C CA . TYR A 1 533 ? 33.239 21.827 34.132 1.00 72.31 533 TYR A CA 1
ATOM 4124 C C . TYR A 1 533 ? 32.870 22.665 32.907 1.00 72.31 533 TYR A C 1
ATOM 4126 O O . TYR A 1 533 ? 32.049 22.233 32.106 1.00 72.31 533 TYR A O 1
ATOM 4134 N N . TYR A 1 534 ? 33.503 23.827 32.717 1.00 79.44 534 TYR A N 1
ATOM 4135 C CA . TYR A 1 534 ? 33.167 24.740 31.623 1.00 79.44 534 TYR A CA 1
ATOM 4136 C C . TYR A 1 534 ? 33.502 24.168 30.243 1.00 79.44 534 TYR A C 1
ATOM 4138 O O . TYR A 1 534 ? 32.767 24.427 29.292 1.00 79.44 534 TYR A O 1
ATOM 4146 N N . SER A 1 535 ? 34.551 23.345 30.129 1.00 77.44 535 SER A N 1
ATOM 4147 C CA . SER A 1 535 ? 34.845 22.631 28.879 1.00 77.44 535 SER A CA 1
ATOM 4148 C C . SER A 1 535 ? 33.784 21.581 28.541 1.00 77.44 535 SER A C 1
ATOM 4150 O O . SER A 1 535 ? 33.299 21.561 27.413 1.00 77.44 535 SER A O 1
ATOM 4152 N N . ARG A 1 536 ? 33.346 20.771 29.514 1.00 72.25 536 ARG A N 1
ATOM 4153 C CA . ARG A 1 536 ? 32.252 19.803 29.302 1.00 72.25 536 ARG A CA 1
ATOM 4154 C C . ARG A 1 536 ? 30.900 20.474 29.081 1.00 72.25 536 ARG A C 1
ATOM 4156 O O . ARG A 1 536 ? 30.117 20.023 28.255 1.00 72.25 536 ARG A O 1
ATOM 4163 N N . ALA A 1 537 ? 30.636 21.572 29.783 1.00 71.88 537 ALA A N 1
ATOM 4164 C CA . ALA A 1 537 ? 29.432 22.370 29.601 1.00 71.88 537 ALA A CA 1
ATOM 4165 C C . ALA A 1 537 ? 29.366 22.997 28.204 1.00 71.88 537 ALA A C 1
ATOM 4167 O O . ALA A 1 537 ? 28.295 23.026 27.604 1.00 71.88 537 ALA A O 1
ATOM 4168 N N . ALA A 1 538 ? 30.498 23.481 27.684 1.00 81.19 538 ALA A N 1
ATOM 4169 C CA . ALA A 1 538 ? 30.587 23.991 26.323 1.00 81.19 538 ALA A CA 1
ATOM 4170 C C . ALA A 1 538 ? 30.341 22.888 25.287 1.00 81.19 538 ALA A C 1
ATOM 4172 O O . ALA A 1 538 ? 29.547 23.087 24.372 1.00 81.19 538 ALA A O 1
ATOM 4173 N N . GLU A 1 539 ? 30.963 21.720 25.465 1.00 79.56 539 GLU A N 1
ATOM 4174 C CA . GLU A 1 539 ? 30.771 20.567 24.583 1.00 79.56 539 GLU A CA 1
ATOM 4175 C C . GLU A 1 539 ? 29.306 20.104 24.577 1.00 79.56 539 GLU A C 1
ATOM 4177 O O . GLU A 1 539 ? 28.700 19.971 23.519 1.00 79.56 539 GLU A O 1
ATOM 4182 N N . SER A 1 540 ? 28.697 19.939 25.751 1.00 70.50 540 SER A N 1
ATOM 4183 C CA . SER A 1 540 ? 27.293 19.542 25.889 1.00 70.50 540 SER A CA 1
ATOM 4184 C C . SER A 1 540 ? 26.331 20.591 25.305 1.00 70.50 540 SER A C 1
ATOM 4186 O O . SER A 1 540 ? 25.395 20.245 24.583 1.00 70.50 540 SER A O 1
ATOM 4188 N N . ALA A 1 541 ? 26.594 21.888 25.505 1.00 74.38 541 ALA A N 1
ATOM 4189 C CA . ALA A 1 541 ? 25.828 22.953 24.855 1.00 74.38 541 ALA A CA 1
ATOM 4190 C C . ALA A 1 541 ? 25.958 22.909 23.320 1.00 74.38 541 ALA A C 1
ATOM 4192 O O . ALA A 1 541 ? 24.967 23.120 22.617 1.00 74.38 541 ALA A O 1
ATOM 4193 N N . ALA A 1 542 ? 27.144 22.575 22.798 1.00 81.00 542 ALA A N 1
ATOM 4194 C CA . ALA A 1 542 ? 27.376 22.374 21.370 1.00 81.00 542 ALA A CA 1
ATOM 4195 C C . ALA A 1 542 ? 26.586 21.174 20.813 1.00 81.00 542 ALA A C 1
ATOM 4197 O O . ALA A 1 542 ? 25.988 21.296 19.746 1.00 81.00 542 ALA A O 1
ATOM 4198 N N . GLN A 1 543 ? 26.501 20.054 21.549 1.00 75.75 543 GLN A N 1
ATOM 4199 C CA . GLN A 1 543 ? 25.667 18.890 21.184 1.00 75.75 543 GLN A CA 1
ATOM 4200 C C . GLN A 1 543 ? 24.169 19.228 21.123 1.00 75.75 543 GLN A C 1
ATOM 4202 O O . GLN A 1 543 ? 23.410 18.598 20.385 1.00 75.75 543 GLN A O 1
ATOM 4207 N N . CYS A 1 544 ? 23.737 20.234 21.884 1.00 69.19 544 CYS A N 1
ATOM 4208 C CA . CYS A 1 544 ? 22.340 20.653 21.976 1.00 69.19 544 CYS A CA 1
ATOM 4209 C C . CYS A 1 544 ? 21.978 21.830 21.051 1.00 69.19 544 CYS A C 1
ATOM 4211 O O . CYS A 1 544 ? 20.813 22.213 20.999 1.00 69.19 544 CYS A O 1
ATOM 4213 N N . GLY A 1 545 ? 22.945 22.398 20.321 1.00 75.81 545 GLY A N 1
ATOM 4214 C CA . GLY A 1 545 ? 22.718 23.503 19.378 1.00 75.81 545 GLY A CA 1
ATOM 4215 C C . GLY A 1 545 ? 22.654 24.899 20.011 1.00 75.81 545 GLY A C 1
ATOM 4216 O O . GLY A 1 545 ? 22.312 25.871 19.336 1.00 75.81 545 GLY A O 1
ATOM 4217 N N . GLU A 1 546 ? 23.009 25.033 21.291 1.00 80.56 546 GLU A N 1
ATOM 4218 C CA . GLU A 1 546 ? 22.927 26.284 22.058 1.00 80.56 546 GLU A CA 1
ATOM 4219 C C . GLU A 1 546 ? 24.211 27.121 21.907 1.00 80.56 546 GLU A C 1
ATOM 4221 O O . GLU A 1 546 ? 25.036 27.227 22.821 1.00 80.56 546 GLU A O 1
ATOM 4226 N N . ALA A 1 547 ? 24.397 27.725 20.728 1.00 83.56 547 ALA A N 1
ATOM 4227 C CA . ALA A 1 547 ? 25.637 28.411 20.345 1.00 83.56 547 ALA A CA 1
ATOM 4228 C C . ALA A 1 547 ? 26.066 29.535 21.313 1.00 83.56 547 ALA A C 1
ATOM 4230 O O . ALA A 1 547 ? 27.256 29.689 21.596 1.00 83.56 547 ALA A O 1
ATOM 4231 N N . ASP A 1 548 ? 25.126 30.313 21.855 1.00 81.31 548 ASP A N 1
ATOM 4232 C CA . ASP A 1 548 ? 25.459 31.423 22.758 1.00 81.31 548 ASP A CA 1
ATOM 4233 C C . ASP A 1 548 ? 25.847 30.934 24.166 1.00 81.31 548 ASP A C 1
ATOM 4235 O O . ASP A 1 548 ? 26.796 31.456 24.759 1.00 81.31 548 ASP A O 1
ATOM 4239 N N . ALA A 1 549 ? 25.182 29.895 24.685 1.00 72.69 549 ALA A N 1
ATOM 4240 C CA . ALA A 1 549 ? 25.525 29.273 25.968 1.00 72.69 549 ALA A CA 1
ATOM 4241 C C . ALA A 1 549 ? 26.871 28.538 25.896 1.00 72.69 549 ALA A C 1
ATOM 4243 O O . ALA A 1 549 ? 27.694 28.639 26.815 1.00 72.69 549 ALA A O 1
ATOM 4244 N N . MET A 1 550 ? 27.131 27.871 24.767 1.00 86.12 550 MET A N 1
ATOM 4245 C CA . MET A 1 550 ? 28.438 27.314 24.439 1.00 86.12 550 MET A CA 1
ATOM 4246 C C . MET A 1 550 ? 29.500 28.416 24.473 1.00 86.12 550 MET A C 1
ATOM 4248 O O . MET A 1 550 ? 30.436 28.317 25.262 1.00 86.12 550 MET A O 1
ATOM 4252 N N . MET A 1 551 ? 29.339 29.501 23.701 1.00 86.44 551 MET A N 1
ATOM 4253 C CA . MET A 1 551 ? 30.313 30.603 23.663 1.00 86.44 551 MET A CA 1
ATOM 4254 C C . MET A 1 551 ? 30.515 31.276 25.027 1.00 86.44 551 MET A C 1
ATOM 4256 O O . MET A 1 551 ? 31.627 31.705 25.336 1.00 86.44 551 MET A O 1
ATOM 4260 N N . SER A 1 552 ? 29.473 31.361 25.855 1.00 82.06 552 SER A N 1
ATOM 4261 C CA . SER A 1 552 ? 29.567 31.870 27.228 1.00 82.06 552 SER A CA 1
ATOM 4262 C C . SER A 1 552 ? 30.431 30.966 28.118 1.00 82.06 552 SER A C 1
ATOM 4264 O O . SER A 1 552 ? 31.382 31.442 28.735 1.00 82.06 552 SER A O 1
ATOM 4266 N N . SER A 1 553 ? 30.172 29.654 28.111 1.00 81.00 553 SER A N 1
ATOM 4267 C CA . SER A 1 553 ? 30.951 28.650 28.862 1.00 81.00 553 SER A CA 1
ATOM 4268 C C . SER A 1 553 ? 32.410 28.630 28.418 1.00 81.00 553 SER A C 1
ATOM 4270 O O . SER A 1 553 ? 33.339 28.624 29.222 1.00 81.00 553 SER A O 1
ATOM 4272 N N . LEU A 1 554 ? 32.600 28.711 27.105 1.00 86.19 554 LEU A N 1
ATOM 4273 C CA . LEU A 1 554 ? 33.883 28.782 26.444 1.00 86.19 554 LEU A CA 1
ATOM 4274 C C . LEU A 1 554 ? 34.738 29.972 26.951 1.00 86.19 554 LEU A C 1
ATOM 4276 O O . LEU A 1 554 ? 35.920 29.788 27.250 1.00 86.19 554 LEU A O 1
ATOM 4280 N N . ARG A 1 555 ? 34.157 31.165 27.141 1.00 86.38 555 ARG A N 1
ATOM 4281 C CA . ARG A 1 555 ? 34.880 32.343 27.679 1.00 86.38 555 ARG A CA 1
ATOM 4282 C C . ARG A 1 555 ? 35.440 32.140 29.090 1.00 86.38 555 ARG A C 1
ATOM 4284 O O . ARG A 1 555 ? 36.370 32.850 29.464 1.00 86.38 555 ARG A O 1
ATOM 4291 N N . ASN A 1 556 ? 34.885 31.201 29.854 1.00 82.88 556 ASN A N 1
ATOM 4292 C CA . ASN A 1 556 ? 35.303 30.922 31.225 1.00 82.88 556 ASN A CA 1
ATOM 4293 C C . ASN A 1 556 ? 36.410 29.860 31.321 1.00 82.88 556 ASN A C 1
ATOM 4295 O O . ASN A 1 556 ? 36.974 29.696 32.400 1.00 82.88 556 ASN A O 1
ATOM 4299 N N . VAL A 1 557 ? 36.763 29.186 30.217 1.00 85.69 557 VAL A N 1
ATOM 4300 C CA . VAL A 1 557 ? 37.906 28.259 30.157 1.00 85.69 557 VAL A CA 1
ATOM 4301 C C . VAL A 1 557 ? 39.204 29.065 30.070 1.00 85.69 557 VAL A C 1
ATOM 4303 O O . VAL A 1 557 ? 39.460 29.722 29.057 1.00 85.69 557 VAL A O 1
ATOM 4306 N N . ARG A 1 558 ? 40.025 29.035 31.126 1.00 82.81 558 ARG A N 1
ATOM 4307 C CA . ARG A 1 558 ? 41.221 29.892 31.250 1.00 82.81 558 ARG A CA 1
ATOM 4308 C C . ARG A 1 558 ? 42.487 29.267 30.672 1.00 82.81 558 ARG A C 1
ATOM 4310 O O . ARG A 1 558 ? 43.334 29.994 30.150 1.00 82.81 558 ARG A O 1
ATOM 4317 N N . ASP A 1 559 ? 42.642 27.946 30.756 1.00 84.94 559 ASP A N 1
ATOM 4318 C CA . ASP A 1 559 ? 43.783 27.249 30.158 1.00 84.94 559 ASP A CA 1
ATOM 4319 C C . ASP A 1 559 ? 43.721 27.304 28.619 1.00 84.94 559 ASP A C 1
ATOM 4321 O O . ASP A 1 559 ? 42.823 26.748 27.989 1.00 84.94 559 ASP A O 1
ATOM 4325 N N . ALA A 1 560 ? 44.717 27.946 27.998 1.00 82.25 560 ALA A N 1
ATOM 4326 C CA . ALA A 1 560 ? 44.785 28.151 26.551 1.00 82.25 560 ALA A CA 1
ATOM 4327 C C . ALA A 1 560 ? 44.935 26.854 25.729 1.00 82.25 560 ALA A C 1
ATOM 4329 O O . ALA A 1 560 ? 44.460 26.790 24.595 1.00 82.25 560 ALA A O 1
ATOM 4330 N N . LYS A 1 561 ? 45.577 25.810 26.270 1.00 81.88 561 LYS A N 1
ATOM 4331 C CA . LYS A 1 561 ? 45.662 24.507 25.589 1.00 81.88 561 LYS A CA 1
ATOM 4332 C C . LYS A 1 561 ? 44.321 23.789 25.655 1.00 81.88 561 LYS A C 1
ATOM 4334 O O . LYS A 1 561 ? 43.867 23.248 24.651 1.00 81.88 561 LYS A O 1
ATOM 4339 N N . ARG A 1 562 ? 43.672 23.821 26.822 1.00 80.62 562 ARG A N 1
ATOM 4340 C CA . ARG A 1 562 ? 42.335 23.240 27.012 1.00 80.62 562 ARG A CA 1
ATOM 4341 C C . ARG A 1 562 ? 41.275 23.994 26.207 1.00 80.62 562 ARG A C 1
ATOM 4343 O O . ARG A 1 562 ? 40.355 23.368 25.703 1.00 80.62 562 ARG A O 1
ATOM 4350 N N . ARG A 1 563 ? 41.441 25.306 26.033 1.00 87.31 563 ARG A N 1
ATOM 4351 C CA . ARG A 1 563 ? 40.622 26.168 25.175 1.00 87.31 563 ARG A CA 1
ATOM 4352 C C . ARG A 1 563 ? 40.635 25.707 23.717 1.00 87.31 563 ARG A C 1
ATOM 4354 O O . ARG A 1 563 ? 39.570 25.465 23.168 1.00 87.31 563 ARG A O 1
ATOM 4361 N N . ALA A 1 564 ? 41.820 25.553 23.127 1.00 83.25 564 ALA A N 1
ATOM 4362 C CA . ALA A 1 564 ? 41.963 25.129 21.734 1.00 83.25 564 ALA A CA 1
ATOM 4363 C C . ALA A 1 564 ? 41.405 23.714 21.498 1.00 83.25 564 ALA A C 1
ATOM 4365 O O . ALA A 1 564 ? 40.713 23.475 20.511 1.00 83.25 564 ALA A O 1
ATOM 4366 N N . GLU A 1 565 ? 41.647 22.792 22.437 1.00 85.19 565 GLU A N 1
ATOM 4367 C CA . GLU A 1 565 ? 41.045 21.456 22.389 1.00 85.19 565 GLU A CA 1
ATOM 4368 C C . GLU A 1 565 ? 39.517 21.533 22.498 1.00 85.19 565 GLU A C 1
ATOM 4370 O O . GLU A 1 565 ? 38.807 20.892 21.734 1.00 85.19 565 GLU A O 1
ATOM 4375 N N . CYS A 1 566 ? 38.993 22.365 23.400 1.00 87.12 566 CYS A N 1
ATOM 4376 C CA . CYS A 1 566 ? 37.556 22.536 23.583 1.00 87.12 566 CYS A CA 1
ATOM 4377 C C . CYS A 1 566 ? 36.879 23.164 22.354 1.00 87.12 566 CYS A C 1
ATOM 4379 O O . CYS A 1 566 ? 35.789 22.729 22.001 1.00 87.12 566 CYS A O 1
ATOM 4381 N N . ASP A 1 567 ? 37.522 24.108 21.659 1.00 89.06 567 ASP A N 1
ATOM 4382 C CA . ASP A 1 567 ? 37.013 24.675 20.401 1.00 89.06 567 ASP A CA 1
ATOM 4383 C C . ASP A 1 567 ? 36.890 23.594 19.315 1.00 89.06 567 ASP A C 1
ATOM 4385 O O . ASP A 1 567 ? 35.844 23.469 18.674 1.00 89.06 567 ASP A O 1
ATOM 4389 N N . ARG A 1 568 ? 37.912 22.737 19.180 1.00 89.62 568 ARG A N 1
ATOM 4390 C CA . ARG A 1 568 ? 37.876 21.571 18.286 1.00 89.62 568 ARG A CA 1
ATOM 4391 C C . ARG A 1 568 ? 36.758 20.593 18.670 1.00 89.62 568 ARG A C 1
ATOM 4393 O O . ARG A 1 568 ? 36.015 20.153 17.794 1.00 89.62 568 ARG A O 1
ATOM 4400 N N . GLN A 1 569 ? 36.615 20.267 19.957 1.00 87.62 569 GLN A N 1
ATOM 4401 C CA . GLN A 1 569 ? 35.575 19.352 20.451 1.00 87.62 569 GLN A CA 1
ATOM 4402 C C . GLN A 1 569 ? 34.162 19.932 20.292 1.00 87.62 569 GLN A C 1
ATOM 4404 O O . GLN A 1 569 ? 33.243 19.205 19.935 1.00 87.62 569 GLN A O 1
ATOM 4409 N N . CYS A 1 570 ? 33.972 21.239 20.480 1.00 90.00 570 CYS A N 1
ATOM 4410 C CA . CYS A 1 570 ? 32.679 21.897 20.285 1.00 90.00 570 CYS A CA 1
ATOM 4411 C C . CYS A 1 570 ? 32.288 21.957 18.806 1.00 90.00 570 CYS A C 1
ATOM 4413 O O . CYS A 1 570 ? 31.137 21.681 18.472 1.00 90.00 570 CYS A O 1
ATOM 4415 N N . ALA A 1 571 ? 33.235 22.259 17.911 1.00 89.31 571 ALA A N 1
ATOM 4416 C CA . ALA A 1 571 ? 33.000 22.183 16.471 1.00 89.31 571 ALA A CA 1
ATOM 4417 C C . ALA A 1 571 ? 32.635 20.750 16.045 1.00 89.31 571 ALA A C 1
ATOM 4419 O O . ALA A 1 571 ? 31.690 20.550 15.281 1.00 89.31 571 ALA A O 1
ATOM 4420 N N . LEU A 1 572 ? 33.327 19.746 16.597 1.00 89.75 572 LEU A N 1
ATOM 4421 C CA . LEU A 1 572 ? 33.036 18.330 16.369 1.00 89.75 572 LEU A CA 1
ATOM 4422 C C . LEU A 1 572 ? 31.656 17.922 16.904 1.00 89.75 572 LEU A C 1
ATOM 4424 O O . LEU A 1 572 ? 30.919 17.218 16.214 1.00 89.75 572 LEU A O 1
ATOM 4428 N N . ALA A 1 573 ? 31.297 18.358 18.109 1.00 84.62 573 ALA A N 1
ATOM 4429 C CA . ALA A 1 573 ? 29.999 18.110 18.720 1.00 84.62 573 ALA A CA 1
ATOM 4430 C C . ALA A 1 573 ? 28.875 18.757 17.900 1.00 84.62 573 ALA A C 1
ATOM 4432 O O . ALA A 1 573 ? 27.945 18.069 17.489 1.00 84.62 573 ALA A O 1
ATOM 4433 N N . GLY A 1 574 ? 28.995 20.043 17.561 1.00 87.38 574 GLY A N 1
ATOM 4434 C CA . GLY A 1 574 ? 28.035 20.727 16.693 1.00 87.38 574 GLY A CA 1
ATOM 4435 C C . GLY A 1 574 ? 27.861 20.012 15.352 1.00 87.38 574 GLY A C 1
ATOM 4436 O O . GLY A 1 574 ? 26.735 19.761 14.929 1.00 87.38 574 GLY A O 1
ATOM 4437 N N . ALA A 1 575 ? 28.964 19.585 14.733 1.00 87.25 575 ALA A N 1
ATOM 4438 C CA . ALA A 1 575 ? 28.942 18.820 13.491 1.00 87.25 575 ALA A CA 1
ATOM 4439 C C . ALA A 1 575 ? 28.255 17.450 13.641 1.00 87.25 575 ALA A C 1
ATOM 4441 O O . ALA A 1 575 ? 27.396 17.104 12.832 1.00 87.25 575 ALA A O 1
ATOM 4442 N N . SER A 1 576 ? 28.575 16.703 14.703 1.00 85.31 576 SER A N 1
ATOM 4443 C CA . SER A 1 576 ? 28.028 15.361 14.971 1.00 85.31 576 SER A CA 1
ATOM 4444 C C . SER A 1 576 ? 26.513 15.367 15.192 1.00 85.31 576 SER A C 1
ATOM 4446 O O . SER A 1 576 ? 25.841 14.388 14.874 1.00 85.31 576 SER A O 1
ATOM 4448 N N . PHE A 1 577 ? 25.974 16.472 15.715 1.00 81.56 577 PHE A N 1
ATOM 4449 C CA . PHE A 1 577 ? 24.542 16.650 15.972 1.00 81.56 577 PHE A CA 1
ATOM 4450 C C . PHE A 1 577 ? 23.835 17.545 14.934 1.00 81.56 577 PHE A C 1
ATOM 4452 O O . PHE A 1 577 ? 22.626 17.746 15.024 1.00 81.56 577 PHE A O 1
ATOM 4459 N N . GLY A 1 578 ? 24.553 18.029 13.913 1.00 85.44 578 GLY A N 1
ATOM 4460 C CA . GLY A 1 578 ? 23.982 18.766 12.782 1.00 85.44 578 GLY A CA 1
ATOM 4461 C C . GLY A 1 578 ? 23.638 20.238 13.048 1.00 85.44 578 GLY A C 1
ATOM 4462 O O . GLY A 1 578 ? 22.815 20.804 12.327 1.00 85.44 578 GLY A O 1
ATOM 4463 N N . HIS A 1 579 ? 24.252 20.864 14.054 1.00 88.44 579 HIS A N 1
ATOM 4464 C CA . HIS A 1 579 ? 23.967 22.239 14.479 1.00 88.44 579 HIS A CA 1
ATOM 4465 C C . HIS A 1 579 ? 24.833 23.264 13.738 1.00 88.44 579 HIS A C 1
ATOM 4467 O O . HIS A 1 579 ? 25.949 23.582 14.146 1.00 88.44 579 HIS A O 1
ATOM 4473 N N . GLU A 1 580 ? 24.306 23.808 12.643 1.00 88.00 580 GLU A N 1
ATOM 4474 C CA . GLU A 1 580 ? 25.010 24.775 11.785 1.00 88.00 580 GLU A CA 1
ATOM 4475 C C . GLU A 1 580 ? 25.427 26.053 12.524 1.00 88.00 580 GLU A C 1
ATOM 4477 O O . GLU A 1 580 ? 26.579 26.475 12.442 1.00 88.00 580 GLU A O 1
ATOM 4482 N N . ASN A 1 581 ? 24.514 26.621 13.315 1.00 88.62 581 ASN A N 1
ATOM 4483 C CA . ASN A 1 581 ? 24.729 27.830 14.113 1.00 88.62 581 ASN A CA 1
ATOM 4484 C C . ASN A 1 581 ? 25.879 27.705 15.129 1.00 88.62 581 ASN A C 1
ATOM 4486 O O . ASN A 1 581 ? 26.416 28.720 15.576 1.00 88.62 581 ASN A O 1
ATOM 4490 N N . VAL A 1 582 ? 26.222 26.477 15.528 1.00 89.88 582 VAL A N 1
ATOM 4491 C CA . VAL A 1 582 ? 27.361 26.164 16.395 1.00 89.88 582 VAL A CA 1
ATOM 4492 C C . VAL A 1 582 ? 28.645 26.111 15.572 1.00 89.88 582 VAL A C 1
ATOM 4494 O O . VAL A 1 582 ? 29.611 26.789 15.918 1.00 89.88 582 VAL A O 1
ATOM 4497 N N . VAL A 1 583 ? 28.651 25.350 14.473 1.00 91.19 583 VAL A N 1
ATOM 4498 C CA . VAL A 1 583 ? 29.835 25.168 13.614 1.00 91.19 583 VAL A CA 1
ATOM 4499 C C . VAL A 1 583 ? 30.281 26.493 12.984 1.00 91.19 583 VAL A C 1
ATOM 4501 O O . VAL A 1 583 ? 31.479 26.757 12.917 1.00 91.19 583 VAL A O 1
ATOM 4504 N N . GLU A 1 584 ? 29.344 27.375 12.617 1.00 91.00 584 GLU A N 1
ATOM 4505 C CA . GLU A 1 584 ? 29.624 28.711 12.060 1.00 91.00 584 GLU A CA 1
ATOM 4506 C C . GLU A 1 584 ? 30.471 29.598 12.996 1.00 91.00 584 GLU A C 1
ATOM 4508 O O . GLU A 1 584 ? 31.173 30.503 12.541 1.00 91.00 584 GLU A O 1
ATOM 4513 N N . ARG A 1 585 ? 30.445 29.348 14.315 1.00 91.19 585 ARG A N 1
ATOM 4514 C CA . ARG A 1 585 ? 31.215 30.132 15.298 1.00 91.19 585 ARG A CA 1
ATOM 4515 C C . ARG A 1 585 ? 32.712 29.818 15.293 1.00 91.19 585 ARG A C 1
ATOM 4517 O O . ARG A 1 585 ? 33.458 30.536 15.960 1.00 91.19 585 ARG A O 1
ATOM 4524 N N . PHE A 1 586 ? 33.143 28.790 14.564 1.00 90.06 586 PHE A N 1
ATOM 4525 C CA . PHE A 1 586 ? 34.528 28.332 14.528 1.00 90.06 586 PHE A CA 1
ATOM 4526 C C . PHE A 1 586 ? 35.139 28.477 13.129 1.00 90.06 586 PHE A C 1
ATOM 4528 O O . PHE A 1 586 ? 34.498 28.216 12.111 1.00 90.06 586 PHE A O 1
ATOM 4535 N N . ASP A 1 587 ? 36.416 28.860 13.075 1.00 88.81 587 ASP A N 1
ATOM 4536 C CA . ASP A 1 587 ? 37.201 28.817 11.843 1.00 88.81 587 ASP A CA 1
ATOM 4537 C C . ASP A 1 587 ? 37.723 27.391 11.636 1.00 88.81 587 ASP A C 1
ATOM 4539 O O . ASP A 1 587 ? 38.685 26.965 12.272 1.00 88.81 587 ASP A O 1
ATOM 4543 N N . ILE A 1 588 ? 37.057 26.638 10.760 1.00 90.06 588 ILE A N 1
ATOM 4544 C CA . ILE A 1 588 ? 37.405 25.242 10.494 1.00 90.06 588 ILE A CA 1
ATOM 4545 C C . ILE A 1 588 ? 38.750 25.155 9.771 1.00 90.06 588 ILE A C 1
ATOM 4547 O O . ILE A 1 588 ? 38.878 25.575 8.617 1.00 90.06 588 ILE A O 1
ATOM 4551 N N . GLU A 1 589 ? 39.743 24.569 10.440 1.00 88.88 589 GLU A N 1
ATOM 4552 C CA . GLU A 1 589 ? 41.046 24.288 9.843 1.00 88.88 589 GLU A CA 1
ATOM 4553 C C . GLU A 1 589 ? 40.925 23.174 8.785 1.00 88.88 589 GLU A C 1
ATOM 4555 O O . GLU A 1 589 ? 40.295 22.146 9.055 1.00 88.88 589 GLU A O 1
ATOM 4560 N N . PRO A 1 590 ? 41.570 23.299 7.607 1.00 89.19 590 PRO A N 1
ATOM 4561 C CA . PRO A 1 590 ? 41.509 22.277 6.560 1.00 89.19 590 PRO A CA 1
ATOM 4562 C C . PRO A 1 590 ? 41.864 20.864 7.032 1.00 89.19 590 PRO A C 1
ATOM 4564 O O . PRO A 1 590 ? 41.242 19.895 6.605 1.00 89.19 590 PRO A O 1
ATOM 4567 N N . GLN A 1 591 ? 42.823 20.745 7.956 1.00 88.56 591 GLN A N 1
ATOM 4568 C CA . GLN A 1 591 ? 43.257 19.459 8.498 1.00 88.56 591 GLN A CA 1
ATOM 4569 C C . GLN A 1 591 ? 42.127 18.724 9.240 1.00 88.56 591 GLN A C 1
ATOM 4571 O O . GLN A 1 591 ? 42.068 17.496 9.216 1.00 88.56 591 GLN A O 1
ATOM 4576 N N . TRP A 1 592 ? 41.178 19.451 9.842 1.00 91.31 592 TRP A N 1
ATOM 4577 C CA . TRP A 1 592 ? 40.065 18.846 10.574 1.00 91.31 592 TRP A CA 1
ATOM 4578 C C . TRP A 1 592 ? 39.124 18.068 9.653 1.00 91.31 592 TRP A C 1
ATOM 4580 O O . TRP A 1 592 ? 38.559 17.070 10.087 1.00 91.31 592 TRP A O 1
ATOM 4590 N N . LEU A 1 593 ? 38.995 18.463 8.381 1.00 89.62 593 LEU A N 1
ATOM 4591 C CA . LEU A 1 593 ? 38.188 17.733 7.394 1.00 89.62 593 LEU A CA 1
ATOM 4592 C C . LEU A 1 593 ? 38.761 16.348 7.067 1.00 89.62 593 LEU A C 1
ATOM 4594 O O . LEU A 1 593 ? 38.011 15.456 6.680 1.00 89.62 593 LEU A O 1
ATOM 4598 N N . PHE A 1 594 ? 40.075 16.168 7.227 1.00 88.88 594 PHE A N 1
ATOM 4599 C CA . PHE A 1 594 ? 40.750 14.887 7.011 1.00 88.88 594 PHE A CA 1
ATOM 4600 C C . PHE A 1 594 ? 40.807 14.042 8.289 1.00 88.88 594 PHE A C 1
ATOM 4602 O O . PHE A 1 594 ? 40.709 12.820 8.217 1.00 88.88 594 PHE A O 1
ATOM 4609 N N . ASP A 1 595 ? 40.946 14.686 9.451 1.00 87.50 595 ASP A N 1
ATOM 4610 C CA . ASP A 1 595 ? 41.148 13.996 10.729 1.00 87.50 595 ASP A CA 1
ATOM 4611 C C . ASP A 1 595 ? 39.835 13.663 11.463 1.00 87.50 595 ASP A C 1
ATOM 4613 O O . ASP A 1 595 ? 39.830 12.800 12.342 1.00 87.50 595 ASP A O 1
ATOM 4617 N N . LEU A 1 596 ? 38.728 14.358 11.158 1.00 86.50 596 LEU A N 1
ATOM 4618 C CA . LEU A 1 596 ? 37.458 14.258 11.887 1.00 86.50 596 LEU A CA 1
ATOM 4619 C C . LEU A 1 596 ? 36.295 13.849 10.959 1.00 86.50 596 LEU A C 1
ATOM 4621 O O . LEU A 1 596 ? 35.641 14.714 10.368 1.00 86.50 596 LEU A O 1
ATOM 4625 N N . PRO A 1 597 ? 35.950 12.547 10.885 1.00 86.31 597 PRO A N 1
ATOM 4626 C CA . PRO A 1 597 ? 34.848 12.059 10.052 1.00 86.31 597 PRO A CA 1
ATOM 4627 C C . PRO A 1 597 ? 33.486 12.748 10.278 1.00 86.31 597 PRO A C 1
ATOM 4629 O O . PRO A 1 597 ? 32.821 13.050 9.286 1.00 86.31 597 PRO A O 1
ATOM 4632 N N . PRO A 1 598 ? 33.056 13.081 11.518 1.00 87.25 598 PRO A N 1
ATOM 4633 C CA . PRO A 1 598 ? 31.765 13.747 11.716 1.00 87.25 598 PRO A CA 1
ATOM 4634 C C . PRO A 1 598 ? 31.697 15.145 11.091 1.00 87.25 598 PRO A C 1
ATOM 4636 O O . PRO A 1 598 ? 30.628 15.596 10.689 1.00 87.25 598 PRO A O 1
ATOM 4639 N N . LEU A 1 599 ? 32.839 15.826 10.964 1.00 89.75 599 LEU A N 1
ATOM 4640 C CA . LEU A 1 599 ? 32.912 17.135 10.326 1.00 89.75 599 LEU A CA 1
ATOM 4641 C C . LEU A 1 599 ? 32.751 17.017 8.805 1.00 89.75 599 LEU A C 1
ATOM 4643 O O . LEU A 1 599 ? 32.007 17.786 8.200 1.00 89.75 599 LEU A O 1
ATOM 4647 N N . LEU A 1 600 ? 33.373 16.003 8.197 1.00 89.56 600 LEU A N 1
ATOM 4648 C CA . LEU A 1 600 ? 33.175 15.672 6.785 1.00 89.56 600 LEU A CA 1
ATOM 4649 C C . LEU A 1 600 ? 31.701 15.327 6.495 1.00 89.56 600 LEU A C 1
ATOM 4651 O O . LEU A 1 600 ? 31.116 15.839 5.537 1.00 89.56 600 LEU A O 1
ATOM 4655 N N . GLN A 1 601 ? 31.072 14.539 7.374 1.00 89.44 601 GLN A N 1
ATOM 4656 C CA . GLN A 1 601 ? 29.652 14.190 7.287 1.00 89.44 601 GLN A CA 1
ATOM 4657 C C . GLN A 1 601 ? 28.741 15.422 7.421 1.00 89.44 601 GLN A C 1
ATOM 4659 O O . GLN A 1 601 ? 27.778 15.564 6.663 1.00 89.44 601 GLN A O 1
ATOM 4664 N N . PHE A 1 602 ? 29.059 16.341 8.337 1.00 92.75 602 PHE A N 1
ATOM 4665 C CA . PHE A 1 602 ? 28.343 17.608 8.486 1.00 92.75 602 PHE A CA 1
ATOM 4666 C C . PHE A 1 602 ? 28.385 18.438 7.197 1.00 92.75 602 PHE A C 1
ATOM 4668 O O . PHE A 1 602 ? 27.339 18.873 6.713 1.00 92.75 602 PHE A O 1
ATOM 4675 N N . PHE A 1 603 ? 29.559 18.598 6.580 1.00 92.12 603 PHE A N 1
ATOM 4676 C CA . PHE A 1 603 ? 29.670 19.328 5.315 1.00 92.12 603 PHE A CA 1
ATOM 4677 C C . PHE A 1 603 ? 28.967 18.624 4.153 1.00 92.12 603 PHE A C 1
ATOM 4679 O O . PHE A 1 603 ? 28.400 19.294 3.292 1.00 92.12 603 PHE A O 1
ATOM 4686 N N . SER A 1 604 ? 28.905 17.291 4.154 1.00 90.12 604 SER A N 1
ATOM 4687 C CA . SER A 1 604 ? 28.057 16.552 3.214 1.00 90.12 604 SER A CA 1
ATOM 4688 C C . SER A 1 604 ? 26.571 16.872 3.389 1.00 90.12 604 SER A C 1
ATOM 4690 O O . SER A 1 604 ? 25.860 17.054 2.399 1.00 90.12 604 SER A O 1
ATOM 4692 N N . MET A 1 605 ? 26.089 16.978 4.629 1.00 88.94 605 MET A N 1
ATOM 4693 C CA . MET A 1 605 ? 24.706 17.371 4.918 1.00 88.94 605 MET A CA 1
ATOM 4694 C C . MET A 1 605 ? 24.420 18.823 4.503 1.00 88.94 605 MET A C 1
ATOM 4696 O O . MET A 1 605 ? 23.361 19.107 3.945 1.00 88.94 605 MET A O 1
ATOM 4700 N N . MET A 1 606 ? 25.351 19.743 4.748 1.00 88.50 606 MET A N 1
ATOM 4701 C CA . MET A 1 606 ? 25.230 21.142 4.318 1.00 88.50 606 MET A CA 1
ATOM 4702 C C . MET A 1 606 ? 25.202 21.265 2.791 1.00 88.50 606 MET A C 1
ATOM 4704 O O . MET A 1 606 ? 24.351 21.960 2.231 1.00 88.50 606 MET A O 1
ATOM 4708 N N . ALA A 1 607 ? 26.043 20.496 2.098 1.00 87.94 607 ALA A N 1
ATOM 4709 C CA . ALA A 1 607 ? 26.046 20.444 0.643 1.00 87.94 607 ALA A CA 1
ATOM 4710 C C . ALA A 1 607 ? 24.732 19.899 0.059 1.00 87.94 607 ALA A C 1
ATOM 4712 O O . ALA A 1 607 ? 24.268 20.418 -0.957 1.00 87.94 607 ALA A O 1
ATOM 4713 N N . LEU A 1 608 ? 24.082 18.930 0.720 1.00 83.00 608 LEU A N 1
ATOM 4714 C CA . LEU A 1 608 ? 22.731 18.461 0.363 1.00 83.00 608 LEU A CA 1
ATOM 4715 C C . LEU A 1 608 ? 21.678 19.578 0.445 1.00 83.00 608 LEU A C 1
ATOM 4717 O O . LEU A 1 608 ? 20.779 19.637 -0.392 1.00 83.00 608 LEU A O 1
ATOM 4721 N N . LYS A 1 609 ? 21.791 20.475 1.432 1.00 83.38 609 LYS A N 1
ATOM 4722 C CA . LYS A 1 609 ? 20.917 21.652 1.584 1.00 83.38 609 LYS A CA 1
ATOM 4723 C C . LYS A 1 609 ? 21.324 22.832 0.692 1.00 83.38 609 LYS A C 1
ATOM 4725 O O . LYS A 1 609 ? 20.616 23.833 0.645 1.00 83.38 609 LYS A O 1
ATOM 4730 N N . ASN A 1 610 ? 22.431 22.704 -0.047 1.00 83.12 610 ASN A N 1
ATOM 4731 C CA . ASN A 1 610 ? 23.068 23.768 -0.826 1.00 83.12 610 ASN A CA 1
ATOM 4732 C C . ASN A 1 610 ? 23.489 24.985 0.036 1.00 83.12 610 ASN A C 1
ATOM 4734 O O . ASN A 1 610 ? 23.577 26.109 -0.460 1.00 83.12 610 ASN A O 1
ATOM 4738 N N . GLU A 1 611 ? 23.791 24.744 1.313 1.00 85.19 611 GLU A N 1
ATOM 4739 C CA . GLU A 1 611 ? 24.239 25.722 2.315 1.00 85.19 611 GLU A CA 1
ATOM 4740 C C . GLU A 1 611 ? 25.769 25.633 2.469 1.00 85.19 611 GLU A C 1
ATOM 4742 O O . GLU A 1 611 ? 26.308 25.183 3.473 1.00 85.19 611 GLU A O 1
ATOM 4747 N N . ASN A 1 612 ? 26.503 26.022 1.423 1.00 86.62 612 ASN A N 1
ATOM 4748 C CA . ASN A 1 612 ? 27.955 25.803 1.343 1.00 86.62 612 ASN A CA 1
ATOM 4749 C C . ASN A 1 612 ? 28.809 26.971 1.866 1.00 86.62 612 ASN A C 1
ATOM 4751 O O . ASN A 1 612 ? 30.012 26.969 1.651 1.00 86.62 612 ASN A O 1
ATOM 4755 N N . SER A 1 613 ? 28.243 27.963 2.559 1.00 87.75 613 SER A N 1
ATOM 4756 C CA . SER A 1 613 ? 28.966 29.184 2.966 1.00 87.75 613 SER A CA 1
ATOM 4757 C C . SER A 1 613 ? 30.208 28.899 3.824 1.00 87.75 613 SER A C 1
ATOM 4759 O O . SER A 1 613 ? 31.291 29.421 3.551 1.00 87.75 613 SER A O 1
ATOM 4761 N N . ILE A 1 614 ? 30.062 28.038 4.837 1.00 89.06 614 ILE A N 1
ATOM 4762 C CA . ILE A 1 614 ? 31.151 27.626 5.732 1.00 89.06 614 ILE A CA 1
ATOM 4763 C C . ILE A 1 614 ? 32.186 26.810 4.943 1.00 89.06 614 ILE A C 1
ATOM 4765 O O . ILE A 1 614 ? 33.385 27.062 5.051 1.00 89.06 614 ILE A O 1
ATOM 4769 N N . LEU A 1 615 ? 31.723 25.885 4.093 1.00 90.56 615 LEU A N 1
ATOM 4770 C CA . LEU A 1 615 ? 32.589 25.059 3.252 1.00 90.56 615 LEU A CA 1
ATOM 4771 C C . LEU A 1 615 ? 33.391 25.915 2.268 1.00 90.56 615 LEU A C 1
ATOM 4773 O O . LEU A 1 615 ? 34.595 25.739 2.162 1.00 90.56 615 LEU A O 1
ATOM 4777 N N . ASP A 1 616 ? 32.758 26.864 1.581 1.00 90.06 616 ASP A N 1
ATOM 4778 C CA . ASP A 1 616 ? 33.395 27.754 0.612 1.00 90.06 616 ASP A CA 1
ATOM 4779 C C . ASP A 1 616 ? 34.465 28.625 1.283 1.00 90.06 616 ASP A C 1
ATOM 4781 O O . ASP A 1 616 ? 35.547 28.816 0.719 1.00 90.06 616 ASP A O 1
ATOM 4785 N N . LYS A 1 617 ? 34.208 29.091 2.515 1.00 89.50 617 LYS A N 1
ATOM 4786 C CA . LYS A 1 617 ? 35.201 29.799 3.334 1.00 89.50 617 LYS A CA 1
ATOM 4787 C C . LYS A 1 617 ? 36.404 28.900 3.636 1.00 89.50 617 LYS A C 1
ATOM 4789 O O . LYS A 1 617 ? 37.532 29.337 3.412 1.00 89.50 617 LYS A O 1
ATOM 4794 N N . THR A 1 618 ? 36.197 27.653 4.059 1.00 90.88 618 THR A N 1
ATOM 4795 C CA . THR A 1 618 ? 37.294 26.696 4.301 1.00 90.88 618 THR A CA 1
ATOM 4796 C C . THR A 1 618 ? 38.023 26.314 3.009 1.00 90.88 618 THR A C 1
ATOM 4798 O O . THR A 1 618 ? 39.247 26.336 2.963 1.00 90.88 618 THR A O 1
ATOM 4801 N N . LEU A 1 619 ? 37.315 26.054 1.908 1.00 91.06 619 LEU A N 1
ATOM 4802 C CA . LEU A 1 619 ? 37.925 25.747 0.612 1.00 91.06 619 LEU A CA 1
ATOM 4803 C C . LEU A 1 619 ? 38.744 26.932 0.077 1.00 91.06 619 LEU A C 1
ATOM 4805 O O . LEU A 1 619 ? 39.743 26.723 -0.607 1.00 91.06 619 LEU A O 1
ATOM 4809 N N . SER A 1 620 ? 38.380 28.179 0.385 1.00 89.31 620 SER A N 1
ATOM 4810 C CA . SER A 1 620 ? 39.157 29.354 -0.037 1.00 89.31 620 SER A CA 1
ATOM 4811 C C . SER A 1 620 ? 40.566 29.414 0.573 1.00 89.31 620 SER A C 1
ATOM 4813 O O . SER A 1 620 ? 41.457 30.015 -0.027 1.00 89.31 620 SER A O 1
ATOM 4815 N N . THR A 1 621 ? 40.788 28.762 1.721 1.00 90.31 621 THR A N 1
ATOM 4816 C CA . THR A 1 621 ? 42.096 28.709 2.394 1.00 90.31 621 THR A CA 1
ATOM 4817 C C . THR A 1 621 ? 42.932 27.485 1.997 1.00 90.31 621 THR A C 1
ATOM 4819 O O . THR A 1 621 ? 44.123 27.445 2.303 1.00 90.31 621 THR A O 1
ATOM 4822 N N . MET A 1 622 ? 42.346 26.520 1.275 1.00 91.81 622 MET A N 1
ATOM 4823 C CA . MET A 1 622 ? 42.993 25.268 0.860 1.00 91.81 622 MET A CA 1
ATOM 4824 C C . MET A 1 622 ? 43.781 25.391 -0.449 1.00 91.81 622 MET A C 1
ATOM 4826 O O . MET A 1 622 ? 43.336 26.016 -1.417 1.00 91.81 622 MET A O 1
ATOM 4830 N N . GLN A 1 623 ? 44.921 24.702 -0.521 1.00 88.62 623 GLN A N 1
ATOM 4831 C CA . GLN A 1 623 ? 45.698 24.531 -1.750 1.00 88.62 623 GLN A CA 1
ATOM 4832 C C . GLN A 1 623 ? 44.969 23.613 -2.754 1.00 88.62 623 GLN A C 1
ATOM 4834 O O . GLN A 1 623 ? 44.231 22.715 -2.341 1.00 88.62 623 GLN A O 1
ATOM 4839 N N . PRO A 1 624 ? 45.204 23.745 -4.079 1.00 85.62 624 PRO A N 1
ATOM 4840 C CA . PRO A 1 624 ? 44.552 22.901 -5.091 1.00 85.62 624 PRO A CA 1
ATOM 4841 C C . PRO A 1 624 ? 44.727 21.392 -4.861 1.00 85.62 624 PRO A C 1
ATOM 4843 O O . PRO A 1 624 ? 43.778 20.628 -5.021 1.00 85.62 624 PRO A O 1
ATOM 4846 N N . ALA A 1 625 ? 45.913 20.966 -4.412 1.00 84.31 625 ALA A N 1
ATOM 4847 C CA . ALA A 1 625 ? 46.188 19.566 -4.083 1.00 84.31 625 ALA A CA 1
ATOM 4848 C C . ALA A 1 625 ? 45.356 19.063 -2.887 1.00 84.31 625 ALA A C 1
ATOM 4850 O O . ALA A 1 625 ? 44.910 17.918 -2.878 1.00 84.31 625 ALA A O 1
ATOM 4851 N N . GLU A 1 626 ? 45.102 19.920 -1.895 1.00 88.50 626 GLU A N 1
ATOM 4852 C CA . GLU A 1 626 ? 44.277 19.583 -0.730 1.00 88.50 626 GLU A CA 1
ATOM 4853 C C . GLU A 1 626 ? 42.799 19.487 -1.118 1.00 88.50 626 GLU A C 1
ATOM 4855 O O . GLU A 1 626 ? 42.114 18.568 -0.675 1.00 88.50 626 GLU A O 1
ATOM 4860 N N . LYS A 1 627 ? 42.312 20.376 -1.998 1.00 90.88 627 LYS A N 1
ATOM 4861 C CA . LYS A 1 627 ? 40.948 20.297 -2.553 1.00 90.88 627 LYS A CA 1
ATOM 4862 C C . LYS A 1 627 ? 40.737 19.019 -3.353 1.00 90.88 627 LYS A C 1
ATOM 4864 O O . LYS A 1 627 ? 39.703 18.375 -3.212 1.00 90.88 627 LYS A O 1
ATOM 4869 N N . PHE A 1 628 ? 41.720 18.642 -4.170 1.00 87.94 628 PHE A N 1
ATOM 4870 C CA . PHE A 1 628 ? 41.673 17.396 -4.928 1.00 87.94 628 PHE A CA 1
ATOM 4871 C C . PHE A 1 628 ? 41.667 16.175 -4.001 1.00 87.94 628 PHE A C 1
ATOM 4873 O O . PHE A 1 628 ? 40.829 15.291 -4.149 1.00 87.94 628 PHE A O 1
ATOM 4880 N N . ARG A 1 629 ? 42.521 16.158 -2.972 1.00 88.94 629 ARG A N 1
ATOM 4881 C CA . ARG A 1 629 ? 42.510 15.093 -1.959 1.00 88.94 629 ARG A CA 1
ATOM 4882 C C . ARG A 1 629 ? 41.175 15.017 -1.211 1.00 88.94 629 ARG A C 1
ATOM 4884 O O . ARG A 1 629 ? 40.692 13.920 -0.949 1.00 88.94 629 ARG A O 1
ATOM 4891 N N . LEU A 1 630 ? 40.576 16.163 -0.883 1.00 91.19 630 LEU A N 1
ATOM 4892 C CA . LEU A 1 630 ? 39.263 16.225 -0.241 1.00 91.19 630 LEU A CA 1
ATOM 4893 C C . LEU A 1 630 ? 38.150 15.728 -1.173 1.00 91.19 630 LEU A C 1
ATOM 4895 O O . LEU A 1 630 ? 37.258 15.023 -0.709 1.00 91.19 630 LEU A O 1
ATOM 4899 N N . LEU A 1 631 ? 38.224 16.028 -2.477 1.00 91.69 631 LEU A N 1
ATOM 4900 C CA . LEU A 1 631 ? 37.324 15.456 -3.479 1.00 91.69 631 LEU A CA 1
ATOM 4901 C C . LEU A 1 631 ? 37.410 13.927 -3.446 1.00 91.69 631 LEU A C 1
ATOM 4903 O O . LEU A 1 631 ? 36.390 13.278 -3.237 1.00 91.69 631 LEU A O 1
ATOM 4907 N N . LEU A 1 632 ? 38.607 13.351 -3.577 1.00 89.94 632 LEU A N 1
ATOM 4908 C CA . LEU A 1 632 ? 38.784 11.895 -3.554 1.00 89.94 632 LEU A CA 1
ATOM 4909 C C . LEU A 1 632 ? 38.265 11.277 -2.245 1.00 89.94 632 LEU A C 1
ATOM 4911 O O . LEU A 1 632 ? 37.529 10.295 -2.286 1.00 89.94 632 LEU A O 1
ATOM 4915 N N . LEU A 1 633 ? 38.557 11.897 -1.095 1.00 89.56 633 LEU A N 1
ATOM 4916 C CA . LEU A 1 633 ? 38.055 11.452 0.210 1.00 89.56 633 LEU A CA 1
ATOM 4917 C C . LEU A 1 633 ? 36.524 11.523 0.314 1.00 89.56 633 LEU A C 1
ATOM 4919 O O . LEU A 1 633 ? 35.910 10.635 0.906 1.00 89.56 633 LEU A O 1
ATOM 4923 N N . SER A 1 634 ? 35.902 12.556 -0.262 1.00 91.19 634 SER A N 1
ATOM 4924 C CA . SER A 1 634 ? 34.442 12.696 -0.287 1.00 91.19 634 SER A CA 1
ATOM 4925 C C . SER A 1 634 ? 33.782 11.627 -1.158 1.00 91.19 634 SER A C 1
ATOM 4927 O O . SER A 1 634 ? 32.721 11.134 -0.796 1.00 91.19 634 SER A O 1
ATOM 4929 N N . ILE A 1 635 ? 34.427 11.214 -2.254 1.00 90.12 635 ILE A N 1
ATOM 4930 C CA . ILE A 1 635 ? 33.937 10.136 -3.122 1.00 90.12 635 ILE A CA 1
ATOM 4931 C C . ILE A 1 635 ? 34.103 8.780 -2.428 1.00 90.12 635 ILE A C 1
ATOM 4933 O O . ILE A 1 635 ? 33.158 7.998 -2.387 1.00 90.12 635 ILE A O 1
ATOM 4937 N N . TYR A 1 636 ? 35.268 8.538 -1.819 1.00 85.62 636 TYR A N 1
ATOM 4938 C CA . TYR A 1 636 ? 35.548 7.319 -1.057 1.00 85.62 636 TYR A CA 1
ATOM 4939 C C . TYR A 1 636 ? 34.592 7.139 0.132 1.00 85.62 636 TYR A C 1
ATOM 4941 O O . TYR A 1 636 ? 34.143 6.035 0.410 1.00 85.62 636 TYR A O 1
ATOM 4949 N N . SER A 1 637 ? 34.242 8.236 0.811 1.00 85.06 637 SER A N 1
ATOM 4950 C CA . SER A 1 637 ? 33.287 8.243 1.931 1.00 85.06 637 SER A CA 1
ATOM 4951 C C . SER A 1 637 ? 31.812 8.325 1.493 1.00 85.06 637 SER A C 1
ATOM 4953 O O . SER A 1 637 ? 30.948 8.588 2.327 1.00 85.06 637 SER A O 1
ATOM 4955 N N . GLU A 1 638 ? 31.507 8.159 0.200 1.00 87.31 638 GLU A N 1
ATOM 4956 C CA . GLU A 1 638 ? 30.149 8.220 -0.377 1.00 87.31 638 GLU A CA 1
ATOM 4957 C C . GLU A 1 638 ? 29.392 9.550 -0.134 1.00 87.31 638 GLU A C 1
ATOM 4959 O O . GLU A 1 638 ? 28.161 9.634 -0.151 1.00 87.31 638 GLU A O 1
ATOM 4964 N N . HIS A 1 639 ? 30.120 10.649 0.062 1.00 88.56 639 HIS A N 1
ATOM 4965 C CA . HIS A 1 639 ? 29.584 11.996 0.263 1.00 88.56 639 HIS A CA 1
ATOM 4966 C C . HIS A 1 639 ? 29.400 12.734 -1.070 1.00 88.56 639 HIS A C 1
ATOM 4968 O O . HIS A 1 639 ? 30.038 13.750 -1.351 1.00 88.56 639 HIS A O 1
ATOM 4974 N N . VAL A 1 640 ? 28.489 12.229 -1.905 1.00 87.44 640 VAL A N 1
ATOM 4975 C CA . VAL A 1 640 ? 28.262 12.704 -3.284 1.00 87.44 640 VAL A CA 1
ATOM 4976 C C . VAL A 1 640 ? 27.980 14.207 -3.361 1.00 87.44 640 VAL A C 1
ATOM 4978 O O . VAL A 1 640 ? 28.563 14.908 -4.184 1.00 87.44 640 VAL A O 1
ATOM 4981 N N . SER A 1 641 ? 27.122 14.743 -2.491 1.00 89.31 641 SER A N 1
ATOM 4982 C CA . SER A 1 641 ? 26.780 16.173 -2.514 1.00 89.31 641 SER A CA 1
ATOM 4983 C C . SER A 1 641 ? 27.963 17.062 -2.142 1.00 89.31 641 SER A C 1
ATOM 4985 O O . SER A 1 641 ? 28.132 18.128 -2.735 1.00 89.31 641 SER A O 1
ATOM 4987 N N . LEU A 1 642 ? 28.817 16.600 -1.222 1.00 91.81 642 LEU A N 1
ATOM 4988 C CA . LEU A 1 642 ? 30.076 17.269 -0.905 1.00 91.81 642 LEU A CA 1
ATOM 4989 C C . LEU A 1 642 ? 31.021 17.246 -2.111 1.00 91.81 642 LEU A C 1
ATOM 4991 O O . LEU A 1 642 ? 31.580 18.284 -2.461 1.00 91.81 642 LEU A O 1
ATOM 4995 N N . ALA A 1 643 ? 31.134 16.101 -2.794 1.00 91.56 643 ALA A N 1
ATOM 4996 C CA . ALA A 1 643 ? 31.921 15.981 -4.018 1.00 91.56 643 ALA A CA 1
ATOM 4997 C C . ALA A 1 643 ? 31.447 16.985 -5.085 1.00 91.56 643 ALA A C 1
ATOM 4999 O O . ALA A 1 643 ? 32.257 17.731 -5.632 1.00 91.56 643 ALA A O 1
ATOM 5000 N N . PHE A 1 644 ? 30.134 17.101 -5.316 1.00 88.94 644 PHE A N 1
ATOM 5001 C CA . PHE A 1 644 ? 29.559 18.104 -6.223 1.00 88.94 644 PHE A CA 1
ATOM 5002 C C . PHE A 1 644 ? 29.881 19.549 -5.820 1.00 88.94 644 PHE A C 1
ATOM 5004 O O . PHE A 1 644 ? 30.151 20.377 -6.695 1.00 88.94 644 PHE A O 1
ATOM 5011 N N . ALA A 1 645 ? 29.850 19.870 -4.524 1.00 89.44 645 ALA A N 1
ATOM 5012 C CA . ALA A 1 645 ? 30.197 21.201 -4.032 1.00 89.44 645 ALA A CA 1
ATOM 5013 C C . ALA A 1 645 ? 31.678 21.526 -4.293 1.00 89.44 645 ALA A C 1
ATOM 5015 O O . ALA A 1 645 ? 31.989 22.607 -4.796 1.00 89.44 645 ALA A O 1
ATOM 5016 N N . ILE A 1 646 ? 32.577 20.567 -4.047 1.00 91.38 646 ILE A N 1
ATOM 5017 C CA . ILE A 1 646 ? 34.022 20.719 -4.273 1.00 91.38 646 ILE A CA 1
ATOM 5018 C C . ILE A 1 646 ? 34.347 20.820 -5.771 1.00 91.38 646 ILE A C 1
ATOM 5020 O O . ILE A 1 646 ? 35.166 21.655 -6.161 1.00 91.38 646 ILE A O 1
ATOM 5024 N N . LEU A 1 647 ? 33.680 20.033 -6.629 1.00 89.12 647 LEU A N 1
ATOM 5025 C CA . LEU A 1 647 ? 33.902 20.024 -8.084 1.00 89.12 647 LEU A CA 1
ATOM 5026 C C . LEU A 1 647 ? 33.752 21.408 -8.727 1.00 89.12 647 LEU A C 1
ATOM 5028 O O . LEU A 1 647 ? 34.458 21.717 -9.683 1.00 89.12 647 LEU A O 1
ATOM 5032 N N . ARG A 1 648 ? 32.881 22.269 -8.184 1.00 83.81 648 ARG A N 1
ATOM 5033 C CA . ARG A 1 648 ? 32.684 23.646 -8.673 1.00 83.81 648 ARG A CA 1
ATOM 5034 C C . ARG A 1 648 ? 33.926 24.531 -8.525 1.00 83.81 648 ARG A C 1
ATOM 5036 O O . ARG A 1 648 ? 34.003 25.562 -9.186 1.00 83.81 648 ARG A O 1
ATOM 5043 N N . GLN A 1 649 ? 34.871 24.153 -7.664 1.00 82.38 649 GLN A N 1
ATOM 5044 C CA . GLN A 1 649 ? 36.089 24.914 -7.381 1.00 82.38 649 GLN A CA 1
ATOM 5045 C C . GLN A 1 649 ? 37.367 24.287 -7.970 1.00 82.38 649 GLN A C 1
ATOM 5047 O O . GLN A 1 649 ? 38.465 24.767 -7.678 1.00 82.38 649 GLN A O 1
ATOM 5052 N N . LEU A 1 650 ? 37.245 23.220 -8.766 1.00 85.00 650 LEU A N 1
ATOM 5053 C CA . LEU A 1 650 ? 38.370 22.509 -9.378 1.00 85.00 650 LEU A CA 1
ATOM 5054 C C . LEU A 1 650 ? 38.433 22.740 -10.893 1.00 85.00 650 LEU A C 1
ATOM 5056 O O . LEU A 1 650 ? 37.433 23.041 -11.544 1.00 85.00 650 LEU A O 1
ATOM 5060 N N . THR A 1 651 ? 39.632 22.609 -11.453 1.00 80.00 651 THR A N 1
ATOM 5061 C CA . THR A 1 651 ? 39.919 22.782 -12.881 1.00 80.00 651 THR A CA 1
ATOM 5062 C C . THR A 1 651 ? 40.066 21.431 -13.588 1.00 80.00 651 THR A C 1
ATOM 5064 O O . THR A 1 651 ? 40.336 20.408 -12.967 1.00 80.00 651 THR A O 1
ATOM 5067 N N . ARG A 1 652 ? 39.866 21.401 -14.912 1.00 76.94 652 ARG A N 1
ATOM 5068 C CA . ARG A 1 652 ? 39.822 20.153 -15.702 1.00 76.94 652 ARG A CA 1
ATOM 5069 C C . ARG A 1 652 ? 41.096 19.301 -15.608 1.00 76.94 652 ARG A C 1
ATOM 5071 O O . ARG A 1 652 ? 41.025 18.084 -15.716 1.00 76.94 652 ARG A O 1
ATOM 5078 N N . ASP A 1 653 ? 42.248 19.932 -15.422 1.00 76.19 653 ASP A N 1
ATOM 5079 C CA . ASP A 1 653 ? 43.571 19.305 -15.369 1.00 76.19 653 ASP A CA 1
ATOM 5080 C C . ASP A 1 653 ? 43.782 18.363 -14.174 1.00 76.19 653 ASP A C 1
ATOM 5082 O O . ASP A 1 653 ? 44.741 17.595 -14.189 1.00 76.19 653 ASP A O 1
ATOM 5086 N N . VAL A 1 654 ? 42.890 18.369 -13.174 1.00 80.62 654 VAL A N 1
ATOM 5087 C CA . VAL A 1 654 ? 43.020 17.490 -12.002 1.00 80.62 654 VAL A CA 1
ATOM 5088 C C . VAL A 1 654 ? 42.204 16.195 -12.073 1.00 80.62 654 VAL A C 1
ATOM 5090 O O . VAL A 1 654 ? 42.499 15.274 -11.321 1.00 80.62 654 VAL A O 1
ATOM 5093 N N . PHE A 1 655 ? 41.197 16.069 -12.947 1.00 83.38 655 PHE A N 1
ATOM 5094 C CA . PHE A 1 655 ? 40.244 14.943 -12.873 1.00 83.38 655 PHE A CA 1
ATOM 5095 C C . PHE A 1 655 ? 40.801 13.592 -13.342 1.00 83.38 655 PHE A C 1
ATOM 5097 O O . PHE A 1 655 ? 40.349 12.554 -12.858 1.00 83.38 655 PHE A O 1
ATOM 5104 N N . ASP A 1 656 ? 41.802 13.611 -14.225 1.00 85.19 656 ASP A N 1
ATOM 5105 C CA . ASP A 1 656 ? 42.488 12.407 -14.712 1.00 85.19 656 ASP A CA 1
ATOM 5106 C C . ASP A 1 656 ? 43.742 12.065 -13.877 1.00 85.19 656 ASP A C 1
ATOM 5108 O O . ASP A 1 656 ? 44.457 11.115 -14.198 1.00 85.19 656 ASP A O 1
ATOM 5112 N N . LEU A 1 657 ? 44.037 12.826 -12.811 1.00 85.56 657 LEU A N 1
ATOM 5113 C CA . LEU A 1 657 ? 45.147 12.512 -11.911 1.00 85.56 657 LEU A CA 1
ATOM 5114 C C . LEU A 1 657 ? 44.796 11.292 -11.043 1.00 85.56 657 LEU A C 1
ATOM 5116 O O . LEU A 1 657 ? 43.711 11.258 -10.455 1.00 85.56 657 LEU A O 1
ATOM 5120 N N . PRO A 1 658 ? 45.696 10.302 -10.928 1.00 84.75 658 PRO A N 1
ATOM 5121 C CA . PRO A 1 658 ? 45.489 9.173 -10.038 1.00 84.75 658 PRO A CA 1
ATOM 5122 C C . PRO A 1 658 ? 45.778 9.541 -8.576 1.00 84.75 658 PRO A C 1
ATOM 5124 O O . PRO A 1 658 ? 46.606 10.407 -8.279 1.00 84.75 658 PRO A O 1
ATOM 5127 N N . ASP A 1 659 ? 45.127 8.833 -7.659 1.00 82.62 659 ASP A N 1
ATOM 5128 C CA . ASP A 1 659 ? 45.488 8.792 -6.247 1.00 82.62 659 ASP A CA 1
ATOM 5129 C C . ASP A 1 659 ? 46.741 7.922 -5.997 1.00 82.62 659 ASP A C 1
ATOM 5131 O O . ASP A 1 659 ? 47.413 7.463 -6.925 1.00 82.62 659 ASP A O 1
ATOM 5135 N N . SER A 1 660 ? 47.085 7.688 -4.726 1.00 77.69 660 SER A N 1
ATOM 5136 C CA . SER A 1 660 ? 48.235 6.849 -4.354 1.00 77.69 660 SER A CA 1
ATOM 5137 C C . SER A 1 660 ? 48.101 5.374 -4.754 1.00 77.69 660 SER A C 1
ATOM 5139 O O . SER A 1 660 ? 49.105 4.664 -4.740 1.00 77.69 660 SER A O 1
ATOM 5141 N N . GLU A 1 661 ? 46.898 4.913 -5.096 1.00 71.31 661 GLU A N 1
ATOM 5142 C CA . GLU A 1 661 ? 46.600 3.547 -5.540 1.00 71.31 661 GLU A CA 1
ATOM 5143 C C . GLU A 1 661 ? 46.430 3.449 -7.069 1.00 71.31 661 GLU A C 1
ATOM 5145 O O . GLU A 1 661 ? 46.241 2.360 -7.616 1.00 71.31 661 GLU A O 1
ATOM 5150 N N . GLY A 1 662 ? 46.556 4.571 -7.785 1.00 81.94 662 GLY A N 1
ATOM 5151 C CA . GLY A 1 662 ? 46.404 4.624 -9.236 1.00 81.94 662 GLY A CA 1
ATOM 5152 C C . GLY A 1 662 ? 44.970 4.882 -9.711 1.00 81.94 662 GLY A C 1
ATOM 5153 O O . GLY A 1 662 ? 44.726 4.772 -10.910 1.00 81.94 662 GLY A O 1
ATOM 5154 N N . ALA A 1 663 ? 44.025 5.201 -8.820 1.00 87.00 663 ALA A N 1
ATOM 5155 C CA . ALA A 1 663 ? 42.617 5.410 -9.152 1.00 87.00 663 ALA A CA 1
ATOM 5156 C C . ALA A 1 663 ? 42.289 6.893 -9.391 1.00 87.00 663 ALA A C 1
ATOM 5158 O O . ALA A 1 663 ? 42.706 7.770 -8.638 1.00 87.00 663 ALA A O 1
ATOM 5159 N N . THR A 1 664 ? 41.511 7.189 -10.433 1.00 91.62 664 THR A N 1
ATOM 5160 C CA . THR A 1 664 ? 40.990 8.542 -10.697 1.00 91.62 664 THR A CA 1
ATOM 5161 C C . THR A 1 664 ? 39.681 8.798 -9.948 1.00 91.62 664 THR A C 1
ATOM 5163 O O . THR A 1 664 ? 39.003 7.866 -9.512 1.00 91.62 664 THR A O 1
ATOM 5166 N N . ALA A 1 665 ? 39.250 10.062 -9.865 1.00 90.75 665 ALA A N 1
ATOM 5167 C CA . ALA A 1 665 ? 37.946 10.411 -9.289 1.00 90.75 665 ALA A CA 1
ATOM 5168 C C . ALA A 1 665 ? 36.777 9.674 -9.979 1.00 90.75 665 ALA A C 1
ATOM 5170 O O . ALA A 1 665 ? 35.815 9.280 -9.320 1.00 90.75 665 ALA A O 1
ATOM 5171 N N . LEU A 1 666 ? 36.879 9.448 -11.295 1.00 93.81 666 LEU A N 1
ATOM 5172 C CA . LEU A 1 666 ? 35.885 8.710 -12.077 1.00 93.81 666 LEU A CA 1
ATOM 5173 C C . LEU A 1 666 ? 35.859 7.215 -11.720 1.00 93.81 666 LEU A C 1
ATOM 5175 O O . LEU A 1 666 ? 34.785 6.624 -11.648 1.00 93.81 666 LEU A O 1
ATOM 5179 N N . MET A 1 667 ? 37.025 6.614 -11.466 1.00 93.69 667 MET A N 1
ATOM 5180 C CA . MET A 1 667 ? 37.139 5.223 -11.014 1.00 93.69 667 MET A CA 1
ATOM 5181 C C . MET A 1 667 ? 36.565 5.031 -9.611 1.00 93.69 667 MET A C 1
ATOM 5183 O O . MET A 1 667 ? 35.798 4.100 -9.405 1.00 93.69 667 MET A O 1
ATOM 5187 N N . LEU A 1 668 ? 36.857 5.942 -8.679 1.00 91.94 668 LEU A N 1
ATOM 5188 C CA . LEU A 1 668 ? 36.282 5.890 -7.331 1.00 91.94 668 LEU A CA 1
ATOM 5189 C C . LEU A 1 668 ? 34.756 6.073 -7.361 1.00 91.94 668 LEU A C 1
ATOM 5191 O O . LEU A 1 668 ? 34.028 5.372 -6.667 1.00 91.94 668 LEU A O 1
ATOM 5195 N N . ALA A 1 669 ? 34.239 6.965 -8.214 1.00 92.62 669 ALA A N 1
ATOM 5196 C CA . ALA A 1 669 ? 32.794 7.121 -8.396 1.00 92.62 669 ALA A CA 1
ATOM 5197 C C . ALA A 1 669 ? 32.138 5.858 -8.988 1.00 92.62 669 ALA A C 1
ATOM 5199 O O . ALA A 1 669 ? 30.980 5.560 -8.680 1.00 92.62 669 ALA A O 1
ATOM 5200 N N . ALA A 1 670 ? 32.873 5.118 -9.823 1.00 93.62 670 ALA A N 1
ATOM 5201 C CA . ALA A 1 670 ? 32.454 3.838 -10.376 1.00 93.62 670 ALA A CA 1
ATOM 5202 C C . ALA A 1 670 ? 32.454 2.714 -9.328 1.00 93.62 670 ALA A C 1
ATOM 5204 O O . ALA A 1 670 ? 31.481 1.960 -9.281 1.00 93.62 670 ALA A O 1
ATOM 5205 N N . ASP A 1 671 ? 33.472 2.654 -8.461 1.00 91.38 671 ASP A N 1
ATOM 5206 C CA . ASP A 1 671 ? 33.545 1.716 -7.330 1.00 91.38 671 ASP A CA 1
ATOM 5207 C C . ASP A 1 671 ? 32.403 1.913 -6.331 1.00 91.38 671 ASP A C 1
ATOM 5209 O O . ASP A 1 671 ? 31.913 0.933 -5.790 1.00 91.38 671 ASP A O 1
ATOM 5213 N N . SER A 1 672 ? 31.968 3.159 -6.106 1.00 87.00 672 SER A N 1
ATOM 5214 C CA . SER A 1 672 ? 30.861 3.489 -5.191 1.00 87.00 672 SER A CA 1
ATOM 5215 C C . SER A 1 672 ? 29.479 3.512 -5.872 1.00 87.00 672 SER A C 1
ATOM 5217 O O . SER A 1 672 ? 28.458 3.792 -5.242 1.00 87.00 672 SER A O 1
ATOM 5219 N N . GLY A 1 673 ? 29.407 3.275 -7.188 1.00 88.56 673 GLY A N 1
ATOM 5220 C CA . GLY A 1 673 ? 28.146 3.214 -7.938 1.00 88.56 673 GLY A CA 1
ATOM 5221 C C . GLY A 1 673 ? 27.421 4.555 -8.149 1.00 88.56 673 GLY A C 1
ATOM 5222 O O . GLY A 1 673 ? 26.217 4.581 -8.439 1.00 88.56 673 GLY A O 1
ATOM 5223 N N . HIS A 1 674 ? 28.122 5.682 -8.026 1.00 89.56 674 HIS A N 1
ATOM 5224 C CA . HIS A 1 674 ? 27.554 7.034 -8.064 1.00 89.56 674 HIS A CA 1
ATOM 5225 C C . HIS A 1 674 ? 27.395 7.580 -9.497 1.00 89.56 674 HIS A C 1
ATOM 5227 O O . HIS A 1 674 ? 28.118 8.473 -9.933 1.00 89.56 674 HIS A O 1
ATOM 5233 N N . HIS A 1 675 ? 26.412 7.060 -10.234 1.00 87.25 675 HIS A N 1
ATOM 5234 C CA . HIS A 1 675 ? 26.157 7.404 -11.645 1.00 87.25 675 HIS A CA 1
ATOM 5235 C C . HIS A 1 675 ? 25.970 8.908 -11.951 1.00 87.25 675 HIS A C 1
ATOM 5237 O O . HIS A 1 675 ? 26.530 9.392 -12.929 1.00 87.25 675 HIS A O 1
ATOM 5243 N N . GLU A 1 676 ? 25.277 9.676 -11.102 1.00 86.38 676 GLU A N 1
ATOM 5244 C CA . GLU A 1 676 ? 25.125 11.135 -11.289 1.00 86.38 676 GLU A CA 1
ATOM 5245 C C . GLU A 1 676 ? 26.474 11.873 -11.208 1.00 86.38 676 GLU A C 1
ATOM 5247 O O . GLU A 1 676 ? 26.723 12.841 -11.929 1.00 86.38 676 GLU A O 1
ATOM 5252 N N . LEU A 1 677 ? 27.375 11.403 -10.339 1.00 90.31 677 LEU A N 1
ATOM 5253 C CA . LEU A 1 677 ? 28.717 11.962 -10.202 1.00 90.31 677 LEU A CA 1
ATOM 5254 C C . LEU A 1 677 ? 29.601 11.587 -11.398 1.00 90.31 677 LEU A C 1
ATOM 5256 O O . LEU A 1 677 ? 30.384 12.417 -11.856 1.00 90.31 677 LEU A O 1
ATOM 5260 N N . ILE A 1 678 ? 29.447 10.369 -11.926 1.00 92.88 678 ILE A N 1
ATOM 5261 C CA . ILE A 1 678 ? 30.104 9.916 -13.161 1.00 92.88 678 ILE A CA 1
ATOM 5262 C C . ILE A 1 678 ? 29.723 10.829 -14.326 1.00 92.88 678 ILE A C 1
ATOM 5264 O O . ILE A 1 678 ? 30.608 11.361 -14.991 1.00 92.88 678 ILE A O 1
ATOM 5268 N N . GLU A 1 679 ? 28.425 11.064 -14.534 1.00 89.62 679 GLU A N 1
ATOM 5269 C CA . GLU A 1 679 ? 27.934 11.970 -15.579 1.00 89.62 679 GLU A CA 1
ATOM 5270 C C . GLU A 1 679 ? 28.541 13.364 -15.413 1.00 89.62 679 GLU A C 1
ATOM 5272 O O . GLU A 1 679 ? 29.055 13.937 -16.375 1.00 89.62 679 GLU A O 1
ATOM 5277 N N . LYS A 1 680 ? 28.600 13.876 -14.175 1.00 90.19 680 LYS A N 1
ATOM 5278 C CA . LYS A 1 680 ? 29.176 15.198 -13.933 1.00 90.19 680 LYS A CA 1
ATOM 5279 C C . LYS A 1 680 ? 30.676 15.283 -14.192 1.00 90.19 680 LYS A C 1
ATOM 5281 O O . LYS A 1 680 ? 31.140 16.277 -14.746 1.00 90.19 680 LYS A O 1
ATOM 5286 N N . LEU A 1 681 ? 31.442 14.279 -13.780 1.00 90.94 681 LEU A N 1
ATOM 5287 C CA . LEU A 1 681 ? 32.884 14.225 -14.018 1.00 90.94 681 LEU A CA 1
ATOM 5288 C C . LEU A 1 681 ? 33.190 14.162 -15.521 1.00 90.94 681 LEU A C 1
ATOM 5290 O O . LEU A 1 681 ? 34.079 14.874 -15.989 1.00 90.94 681 LEU A O 1
ATOM 5294 N N . VAL A 1 682 ? 32.419 13.381 -16.285 1.00 91.06 682 VAL A N 1
ATOM 5295 C CA . VAL A 1 682 ? 32.552 13.299 -17.748 1.00 91.06 682 VAL A CA 1
ATOM 5296 C C . VAL A 1 682 ? 32.169 14.622 -18.419 1.00 91.06 682 VAL A C 1
ATOM 5298 O O . VAL A 1 682 ? 32.917 15.103 -19.270 1.00 91.06 682 VAL A O 1
ATOM 5301 N N . GLU A 1 683 ? 31.079 15.277 -17.994 1.00 88.12 683 GLU A N 1
ATOM 5302 C CA . GLU A 1 683 ? 30.720 16.633 -18.454 1.00 88.12 683 GLU A CA 1
ATOM 5303 C C . GLU A 1 683 ? 31.853 17.647 -18.226 1.00 88.12 683 GLU A C 1
ATOM 5305 O O . GLU A 1 683 ? 32.092 18.524 -19.058 1.00 88.12 683 GLU A O 1
ATOM 5310 N N . LEU A 1 684 ? 32.553 17.536 -17.093 1.00 86.50 684 LEU A N 1
ATOM 5311 C CA . LEU A 1 684 ? 33.688 18.389 -16.732 1.00 86.50 684 LEU A CA 1
ATOM 5312 C C . LEU A 1 684 ? 35.002 17.975 -17.421 1.00 86.50 684 LEU A C 1
ATOM 5314 O O . LEU A 1 684 ? 36.024 18.650 -17.268 1.00 86.50 684 LEU A O 1
ATOM 5318 N N . GLY A 1 685 ? 34.964 16.921 -18.240 1.00 86.50 685 GLY A N 1
ATOM 5319 C CA . GLY A 1 685 ? 36.034 16.516 -19.139 1.00 86.50 685 GLY A CA 1
ATOM 5320 C C . GLY A 1 685 ? 36.961 15.423 -18.613 1.00 86.50 685 GLY A C 1
ATOM 5321 O O . GLY A 1 685 ? 38.061 15.321 -19.160 1.00 86.50 685 GLY A O 1
ATOM 5322 N N . ALA A 1 686 ? 36.545 14.650 -17.600 1.00 91.06 686 ALA A N 1
ATOM 5323 C CA . ALA A 1 686 ? 37.233 13.431 -17.167 1.00 91.06 686 ALA A CA 1
ATOM 5324 C C . ALA A 1 686 ? 37.139 12.334 -18.241 1.00 91.06 686 ALA A C 1
ATOM 5326 O O . ALA A 1 686 ? 36.089 12.140 -18.861 1.00 91.06 686 ALA A O 1
ATOM 5327 N N . SER A 1 687 ? 38.231 11.605 -18.467 1.00 90.94 687 SER A N 1
ATOM 5328 C CA . SER A 1 687 ? 38.298 10.572 -19.502 1.00 90.94 687 SER A CA 1
ATOM 5329 C C . SER A 1 687 ? 37.807 9.210 -18.997 1.00 90.94 687 SER A C 1
ATOM 5331 O O . SER A 1 687 ? 38.325 8.660 -18.026 1.00 90.94 687 SER A O 1
ATOM 5333 N N . VAL A 1 688 ? 36.857 8.605 -19.720 1.00 94.25 688 VAL A N 1
ATOM 5334 C CA . VAL A 1 688 ? 36.342 7.246 -19.440 1.00 94.25 688 VAL A CA 1
ATOM 5335 C C . VAL A 1 688 ? 37.339 6.126 -19.773 1.00 94.25 688 VAL A C 1
ATOM 5337 O O . VAL A 1 688 ? 37.095 4.973 -19.427 1.00 94.25 688 VAL A O 1
ATOM 5340 N N . GLN A 1 689 ? 38.455 6.457 -20.436 1.00 90.75 689 GLN A N 1
ATOM 5341 C CA . GLN A 1 689 ? 39.440 5.494 -20.947 1.00 90.75 689 GLN A CA 1
ATOM 5342 C C . GLN A 1 689 ? 40.723 5.412 -20.109 1.00 90.75 689 GLN A C 1
ATOM 5344 O O . GLN A 1 689 ? 41.634 4.663 -20.462 1.00 90.75 689 GLN A O 1
ATOM 5349 N N . VAL A 1 690 ? 40.838 6.192 -19.026 1.00 92.44 690 VAL A N 1
ATOM 5350 C CA . VAL A 1 690 ? 41.995 6.095 -18.121 1.00 92.44 690 VAL A CA 1
ATOM 5351 C C . VAL A 1 690 ? 42.014 4.710 -17.478 1.00 92.44 690 VAL A C 1
ATOM 5353 O O . VAL A 1 690 ? 40.961 4.152 -17.164 1.00 92.44 690 VAL A O 1
ATOM 5356 N N . GLN A 1 691 ? 43.214 4.167 -17.294 1.00 91.88 691 GLN A N 1
ATOM 5357 C CA . GLN A 1 691 ? 43.448 2.850 -16.715 1.00 91.88 691 GLN A CA 1
ATOM 5358 C C . GLN A 1 691 ? 44.183 2.983 -15.382 1.00 91.88 691 GLN A C 1
ATOM 5360 O O . GLN A 1 691 ? 45.050 3.847 -15.238 1.00 91.88 691 GLN A O 1
ATOM 5365 N N . ASP A 1 692 ? 43.814 2.144 -14.417 1.00 89.31 692 ASP A N 1
ATOM 5366 C CA . ASP A 1 692 ? 44.533 2.029 -13.151 1.00 89.31 692 ASP A CA 1
ATOM 5367 C C . ASP A 1 692 ? 45.818 1.192 -13.307 1.00 89.31 692 ASP A C 1
ATOM 5369 O O . ASP A 1 692 ? 46.186 0.759 -14.401 1.00 89.31 692 ASP A O 1
ATOM 5373 N N . CYS A 1 693 ? 46.515 0.941 -12.198 1.00 87.56 693 CYS A N 1
ATOM 5374 C CA . CYS A 1 693 ? 47.751 0.155 -12.178 1.00 87.56 693 CYS A CA 1
ATOM 5375 C C . CYS A 1 693 ? 47.600 -1.330 -12.580 1.00 87.56 693 CYS A C 1
ATOM 5377 O O . CYS A 1 693 ? 48.614 -2.019 -12.663 1.00 87.56 693 CYS A O 1
ATOM 5379 N N . HIS A 1 694 ? 46.375 -1.812 -12.820 1.00 88.06 694 HIS A N 1
ATOM 5380 C CA . HIS A 1 694 ? 46.064 -3.167 -13.291 1.00 88.06 694 HIS A CA 1
ATOM 5381 C C . HIS A 1 694 ? 45.448 -3.167 -14.702 1.00 88.06 694 HIS A C 1
ATOM 5383 O O . HIS A 1 694 ? 44.853 -4.164 -15.123 1.00 88.06 694 HIS A O 1
ATOM 5389 N N . GLY A 1 695 ? 45.499 -2.036 -15.411 1.00 90.19 695 GLY A N 1
ATOM 5390 C CA . GLY A 1 695 ? 44.890 -1.894 -16.729 1.00 90.19 695 GLY A CA 1
ATOM 5391 C C . GLY A 1 695 ? 43.359 -1.798 -16.693 1.00 90.19 695 GLY A C 1
ATOM 5392 O O . GLY A 1 695 ? 42.722 -1.920 -17.738 1.00 90.19 695 GLY A O 1
ATOM 5393 N N . ARG A 1 696 ? 42.725 -1.596 -15.526 1.00 91.88 696 ARG A N 1
ATOM 5394 C CA . ARG A 1 696 ? 41.255 -1.532 -15.407 1.00 91.88 696 ARG A CA 1
ATOM 5395 C C . ARG A 1 696 ? 40.748 -0.113 -15.649 1.00 91.88 696 ARG A C 1
ATOM 5397 O O . ARG A 1 696 ? 41.298 0.846 -15.113 1.00 91.88 696 ARG A O 1
ATOM 5404 N N . THR A 1 697 ? 39.659 0.022 -16.404 1.00 93.94 697 THR A N 1
ATOM 5405 C CA . THR A 1 697 ? 38.950 1.300 -16.596 1.00 93.94 697 THR A CA 1
ATOM 5406 C C . THR A 1 697 ? 37.871 1.497 -15.531 1.00 93.94 697 THR A C 1
ATOM 5408 O O . THR A 1 697 ? 37.526 0.571 -14.791 1.00 93.94 697 THR A O 1
ATOM 5411 N N . ALA A 1 698 ? 37.269 2.691 -15.484 1.00 94.88 698 ALA A N 1
ATOM 5412 C CA . ALA A 1 698 ? 36.103 2.947 -14.635 1.00 94.88 698 ALA A CA 1
ATOM 5413 C C . ALA A 1 698 ? 34.951 1.953 -14.908 1.00 94.88 698 ALA A C 1
ATOM 5415 O O . ALA A 1 698 ? 34.271 1.533 -13.976 1.00 94.88 698 ALA A O 1
ATOM 5416 N N . LEU A 1 699 ? 34.758 1.517 -16.164 1.00 94.38 699 LEU A N 1
ATOM 5417 C CA . LEU A 1 699 ? 33.727 0.529 -16.508 1.00 94.38 699 LEU A CA 1
ATOM 5418 C C . LEU A 1 699 ? 34.054 -0.853 -15.940 1.00 94.38 699 LEU A C 1
ATOM 5420 O O . LEU A 1 699 ? 33.170 -1.501 -15.381 1.00 94.38 699 LEU A O 1
ATOM 5424 N N . THR A 1 700 ? 35.311 -1.292 -16.036 1.00 93.12 700 THR A N 1
ATOM 5425 C CA . THR A 1 700 ? 35.754 -2.559 -15.437 1.00 93.12 700 THR A CA 1
ATOM 5426 C C . THR A 1 700 ? 35.509 -2.565 -13.931 1.00 93.12 700 THR A C 1
ATOM 5428 O O . THR A 1 700 ? 34.946 -3.523 -13.410 1.00 93.12 700 THR A O 1
ATOM 5431 N N . ARG A 1 701 ? 35.841 -1.463 -13.254 1.00 93.50 701 ARG A N 1
ATOM 5432 C CA . ARG A 1 701 ? 35.647 -1.288 -11.810 1.00 93.50 701 ARG A CA 1
ATOM 5433 C C . ARG A 1 701 ? 34.171 -1.273 -11.394 1.00 93.50 701 ARG A C 1
ATOM 5435 O O . ARG A 1 701 ? 33.784 -2.022 -10.502 1.00 93.50 701 ARG A O 1
ATOM 5442 N N . ALA A 1 702 ? 33.310 -0.547 -12.118 1.00 94.06 702 ALA A N 1
ATOM 5443 C CA . ALA A 1 702 ? 31.856 -0.615 -11.911 1.00 94.06 702 ALA A CA 1
ATOM 5444 C C . ALA A 1 702 ? 31.309 -2.042 -12.091 1.00 94.06 702 ALA A C 1
ATOM 5446 O O . ALA A 1 702 ? 30.363 -2.435 -11.403 1.00 94.06 702 ALA A O 1
ATOM 5447 N N . CYS A 1 703 ? 31.890 -2.815 -13.017 1.00 92.38 703 CYS A N 1
ATOM 5448 C CA . CYS A 1 703 ? 31.455 -4.179 -13.284 1.00 92.38 703 CYS A CA 1
ATOM 5449 C C . CYS A 1 703 ? 31.943 -5.195 -12.250 1.00 92.38 703 CYS A C 1
ATOM 5451 O O . CYS A 1 703 ? 31.189 -6.094 -11.891 1.00 92.38 703 CYS A O 1
ATOM 5453 N N . GLU A 1 704 ? 33.157 -5.025 -11.735 1.00 93.25 704 GLU A N 1
ATOM 5454 C CA . GLU A 1 704 ? 33.693 -5.785 -10.603 1.00 93.25 704 GLU A CA 1
ATOM 5455 C C . GLU A 1 704 ? 32.871 -5.537 -9.324 1.00 93.25 704 GLU A C 1
ATOM 5457 O O . GLU A 1 704 ? 32.503 -6.485 -8.629 1.00 93.25 704 GLU A O 1
ATOM 5462 N N . ALA A 1 705 ? 32.489 -4.281 -9.062 1.00 89.56 705 ALA A N 1
ATOM 5463 C CA . ALA A 1 705 ? 31.668 -3.894 -7.911 1.00 89.56 705 ALA A CA 1
ATOM 5464 C C . ALA A 1 705 ? 30.162 -4.216 -8.066 1.00 89.56 705 ALA A C 1
ATOM 5466 O O . ALA A 1 705 ? 29.425 -4.248 -7.081 1.00 89.56 705 ALA A O 1
ATOM 5467 N N . GLY A 1 706 ? 29.684 -4.486 -9.288 1.00 89.62 706 GLY A N 1
ATOM 5468 C CA . GLY A 1 706 ? 28.283 -4.841 -9.561 1.00 89.62 706 GLY A CA 1
ATOM 5469 C C . GLY A 1 706 ? 27.329 -3.647 -9.683 1.00 89.62 706 GLY A C 1
ATOM 5470 O O . GLY A 1 706 ? 26.107 -3.799 -9.589 1.00 89.62 706 GLY A O 1
ATOM 5471 N N . HIS A 1 707 ? 27.853 -2.442 -9.908 1.00 90.69 707 HIS A N 1
ATOM 5472 C CA . HIS A 1 707 ? 27.066 -1.213 -9.950 1.00 90.69 707 HIS A CA 1
ATOM 5473 C C . HIS A 1 707 ? 26.435 -0.958 -11.322 1.00 90.69 707 HIS A C 1
ATOM 5475 O O . HIS A 1 707 ? 26.937 -0.203 -12.152 1.00 90.69 707 HIS A O 1
ATOM 5481 N N . VAL A 1 708 ? 25.249 -1.537 -11.516 1.00 84.81 708 VAL A N 1
ATOM 5482 C CA . VAL A 1 708 ? 24.432 -1.467 -12.741 1.00 84.81 708 VAL A CA 1
ATOM 5483 C C . VAL A 1 708 ? 24.291 -0.062 -13.338 1.00 84.81 708 VAL A C 1
ATOM 5485 O O . VAL A 1 708 ? 24.531 0.133 -14.528 1.00 84.81 708 VAL A O 1
ATOM 5488 N N . ARG A 1 709 ? 23.873 0.927 -12.535 1.00 81.62 709 ARG A N 1
ATOM 5489 C CA . ARG A 1 709 ? 23.626 2.294 -13.030 1.00 81.62 709 ARG A CA 1
ATOM 5490 C C . ARG A 1 709 ? 24.918 3.001 -13.425 1.00 81.62 709 ARG A C 1
ATOM 5492 O O . ARG A 1 709 ? 24.935 3.677 -14.443 1.00 81.62 709 ARG A O 1
ATOM 5499 N N . ALA A 1 710 ? 25.988 2.807 -12.657 1.00 88.44 710 ALA A N 1
ATOM 5500 C CA . ALA A 1 710 ? 27.300 3.362 -12.970 1.00 88.44 710 ALA A CA 1
ATOM 5501 C C . ALA A 1 710 ? 27.863 2.765 -14.265 1.00 88.44 710 ALA A C 1
ATOM 5503 O O . ALA A 1 710 ? 28.287 3.510 -15.143 1.00 88.44 710 ALA A O 1
ATOM 5504 N N . ALA A 1 711 ? 27.781 1.440 -14.428 1.00 89.25 711 ALA A N 1
ATOM 5505 C CA . ALA A 1 711 ? 28.181 0.766 -15.660 1.00 89.25 711 ALA A CA 1
ATOM 5506 C C . ALA A 1 711 ? 27.373 1.262 -16.872 1.00 89.25 711 ALA A C 1
ATOM 5508 O O . ALA A 1 711 ? 27.959 1.560 -17.910 1.00 89.25 711 ALA A O 1
ATOM 5509 N N . LYS A 1 712 ? 26.047 1.432 -16.729 1.00 84.12 712 LYS A N 1
ATOM 5510 C CA . LYS A 1 712 ? 25.197 2.015 -17.780 1.00 84.12 712 LYS A CA 1
ATOM 5511 C C . LYS A 1 712 ? 25.627 3.443 -18.133 1.00 84.12 712 LYS A C 1
ATOM 5513 O O . LYS A 1 712 ? 25.891 3.697 -19.301 1.00 84.12 712 LYS A O 1
ATOM 5518 N N . SER A 1 713 ? 25.759 4.345 -17.155 1.00 86.31 713 SER A N 1
ATOM 5519 C CA . SER A 1 713 ? 26.172 5.732 -17.422 1.00 86.31 713 SER A CA 1
ATOM 5520 C C . SER A 1 713 ? 27.562 5.807 -18.064 1.00 86.31 713 SER A C 1
ATOM 5522 O O . SER A 1 713 ? 27.774 6.631 -18.946 1.00 86.31 713 SER A O 1
ATOM 5524 N N . LEU A 1 714 ? 28.505 4.932 -17.696 1.00 91.44 714 LEU A N 1
ATOM 5525 C CA . LEU A 1 714 ? 29.821 4.857 -18.343 1.00 91.44 714 LEU A CA 1
ATOM 5526 C C . LEU A 1 714 ? 29.727 4.395 -19.807 1.00 91.44 714 LEU A C 1
ATOM 5528 O O . LEU A 1 714 ? 30.361 4.998 -20.671 1.00 91.44 714 LEU A O 1
ATOM 5532 N N . ILE A 1 715 ? 28.918 3.373 -20.103 1.00 86.12 715 ILE A N 1
ATOM 5533 C CA . ILE A 1 715 ? 28.673 2.889 -21.475 1.00 86.12 715 ILE A CA 1
ATOM 5534 C C . ILE A 1 715 ? 27.987 3.968 -22.321 1.00 86.12 715 ILE A C 1
ATOM 5536 O O . ILE A 1 715 ? 28.419 4.234 -23.442 1.00 86.12 715 ILE A O 1
ATOM 5540 N N . ASP A 1 716 ? 26.966 4.629 -21.773 1.00 83.31 716 ASP A N 1
ATOM 5541 C CA . ASP A 1 716 ? 26.242 5.715 -22.443 1.00 83.31 716 ASP A CA 1
ATOM 5542 C C . ASP A 1 716 ? 27.173 6.909 -22.751 1.00 83.31 716 ASP A C 1
ATOM 5544 O O . ASP A 1 716 ? 26.985 7.606 -23.748 1.00 83.31 716 ASP A O 1
ATOM 5548 N N . ASN A 1 717 ? 28.229 7.094 -21.948 1.00 84.19 717 ASN A N 1
ATOM 5549 C CA . ASN A 1 717 ? 29.295 8.081 -22.153 1.00 84.19 717 ASN A CA 1
ATOM 5550 C C . ASN A 1 717 ? 30.507 7.545 -22.951 1.00 84.19 717 ASN A C 1
ATOM 5552 O O . ASN A 1 717 ? 31.556 8.190 -23.000 1.00 84.19 717 ASN A O 1
ATOM 5556 N N . GLY A 1 718 ? 30.372 6.394 -23.616 1.00 84.44 718 GLY A N 1
ATOM 5557 C CA . GLY A 1 718 ? 31.354 5.881 -24.575 1.00 84.44 718 GLY A CA 1
ATOM 5558 C C . GLY A 1 718 ? 32.503 5.061 -23.981 1.00 84.44 718 GLY A C 1
ATOM 5559 O O . GLY A 1 718 ? 33.551 4.952 -24.620 1.00 84.44 718 GLY A O 1
ATOM 5560 N N . ALA A 1 719 ? 32.343 4.491 -22.782 1.00 89.00 719 ALA A N 1
ATOM 5561 C CA . ALA A 1 719 ? 33.308 3.537 -22.238 1.00 89.00 719 ALA A CA 1
ATOM 5562 C C . ALA A 1 719 ? 33.374 2.255 -23.091 1.00 89.00 719 ALA A C 1
ATOM 5564 O O . ALA A 1 719 ? 32.348 1.716 -23.512 1.00 89.00 719 ALA A O 1
ATOM 5565 N N . ASP A 1 720 ? 34.588 1.753 -23.333 1.00 85.75 720 ASP A N 1
ATOM 5566 C CA . ASP A 1 720 ? 34.801 0.559 -24.152 1.00 85.75 720 ASP A CA 1
ATOM 5567 C C . ASP A 1 720 ? 34.557 -0.722 -23.337 1.00 85.75 720 ASP A C 1
ATOM 5569 O O . ASP A 1 720 ? 35.379 -1.128 -22.515 1.00 85.75 720 ASP A O 1
ATOM 5573 N N . ALA A 1 721 ? 33.420 -1.377 -23.582 1.00 84.75 721 ALA A N 1
ATOM 5574 C CA . ALA A 1 721 ? 33.057 -2.633 -22.926 1.00 84.75 721 ALA A CA 1
ATOM 5575 C C . ALA A 1 721 ? 33.914 -3.836 -23.368 1.00 84.75 721 ALA A C 1
ATOM 5577 O O . ALA A 1 721 ? 33.898 -4.866 -22.686 1.00 84.75 721 ALA A O 1
ATOM 5578 N N . SER A 1 722 ? 34.649 -3.711 -24.481 1.00 84.06 722 SER A N 1
ATOM 5579 C CA . SER A 1 722 ? 35.543 -4.743 -25.019 1.00 84.06 722 SER A CA 1
ATOM 5580 C C . SER A 1 722 ? 36.980 -4.641 -24.503 1.00 84.06 722 SER A C 1
ATOM 5582 O O . SER A 1 722 ? 37.772 -5.558 -24.727 1.00 84.06 722 SER A O 1
ATOM 5584 N N . HIS A 1 723 ? 37.304 -3.558 -23.786 1.00 89.69 723 HIS A N 1
ATOM 5585 C CA . HIS A 1 723 ? 38.619 -3.345 -23.191 1.00 89.69 723 HIS A CA 1
ATOM 5586 C C . HIS A 1 723 ? 39.012 -4.514 -22.280 1.00 89.69 723 HIS A C 1
ATOM 5588 O O . HIS A 1 723 ? 38.205 -4.995 -21.479 1.00 89.69 723 HIS A O 1
ATOM 5594 N N . GLN A 1 724 ? 40.264 -4.948 -22.405 1.00 91.38 724 GLN A N 1
ATOM 5595 C CA . GLN A 1 724 ? 40.857 -6.015 -21.607 1.00 91.38 724 GLN A CA 1
ATOM 5596 C C . GLN A 1 724 ? 41.871 -5.419 -20.637 1.00 91.38 724 GLN A C 1
ATOM 5598 O O . GLN A 1 724 ? 42.746 -4.655 -21.044 1.00 91.38 724 GLN A O 1
ATOM 5603 N N . ASP A 1 725 ? 41.748 -5.778 -19.362 1.00 91.56 725 ASP A N 1
ATOM 5604 C CA . ASP A 1 725 ? 42.733 -5.417 -18.344 1.00 91.56 725 ASP A CA 1
ATOM 5605 C C . ASP A 1 725 ? 44.049 -6.208 -18.503 1.00 91.56 725 ASP A C 1
ATOM 5607 O O . ASP A 1 725 ? 44.186 -7.060 -19.388 1.00 91.56 725 ASP A O 1
ATOM 5611 N N . ASP A 1 726 ? 45.019 -5.983 -17.612 1.00 92.50 726 ASP A N 1
ATOM 5612 C CA . ASP A 1 726 ? 46.322 -6.666 -17.664 1.00 92.50 726 ASP A CA 1
ATOM 5613 C C . ASP A 1 726 ? 46.223 -8.193 -17.458 1.00 92.50 726 ASP A C 1
ATOM 5615 O O . ASP A 1 726 ? 47.170 -8.934 -17.737 1.00 92.50 726 ASP A O 1
ATOM 5619 N N . ARG A 1 727 ? 45.074 -8.693 -16.980 1.00 89.06 727 ARG A N 1
ATOM 5620 C CA . ARG A 1 727 ? 44.769 -10.125 -16.841 1.00 89.06 727 ARG A CA 1
ATOM 5621 C C . ARG A 1 727 ? 44.078 -10.701 -18.081 1.00 89.06 727 ARG A C 1
ATOM 5623 O O . ARG A 1 727 ? 43.790 -11.900 -18.101 1.00 89.06 727 ARG A O 1
ATOM 5630 N N . GLY A 1 728 ? 43.814 -9.881 -19.097 1.00 89.88 728 GLY A N 1
ATOM 5631 C CA . GLY A 1 728 ? 43.071 -10.254 -20.296 1.00 89.88 728 GLY A CA 1
ATOM 5632 C C . GLY A 1 728 ? 41.563 -10.381 -20.068 1.00 89.88 728 GLY A C 1
ATOM 5633 O O . GLY A 1 728 ? 40.889 -11.031 -20.869 1.00 89.88 728 GLY A O 1
ATOM 5634 N N . LEU A 1 729 ? 41.031 -9.821 -18.976 1.00 89.50 729 LEU A N 1
ATOM 5635 C CA . LEU A 1 729 ? 39.616 -9.898 -18.621 1.00 89.50 729 LEU A CA 1
ATOM 5636 C C . LEU A 1 729 ? 38.867 -8.636 -19.059 1.00 89.50 729 LEU A C 1
ATOM 5638 O O . LEU A 1 729 ? 39.309 -7.510 -18.840 1.00 89.50 729 LEU A O 1
ATOM 5642 N N . THR A 1 730 ? 37.693 -8.842 -19.649 1.00 90.31 730 THR A N 1
ATOM 5643 C CA . THR A 1 730 ? 36.732 -7.785 -20.000 1.00 90.31 730 THR A CA 1
ATOM 5644 C C . THR A 1 730 ? 35.824 -7.437 -18.823 1.00 90.31 730 THR A C 1
ATOM 5646 O O . THR A 1 730 ? 35.678 -8.216 -17.876 1.00 90.31 730 THR A O 1
ATOM 5649 N N . CYS A 1 731 ? 35.141 -6.292 -18.896 1.00 88.19 731 CYS A N 1
ATOM 5650 C CA . CYS A 1 731 ? 34.189 -5.872 -17.863 1.00 88.19 731 CYS A CA 1
ATOM 5651 C C . CYS A 1 731 ? 33.064 -6.906 -17.613 1.00 88.19 731 CYS A C 1
ATOM 5653 O O . CYS A 1 731 ? 32.680 -7.131 -16.466 1.00 88.19 731 CYS A O 1
ATOM 5655 N N . VAL A 1 732 ? 32.601 -7.611 -18.656 1.00 88.06 732 VAL A N 1
ATOM 5656 C CA . VAL A 1 732 ? 31.601 -8.691 -18.540 1.00 88.06 732 VAL A CA 1
ATOM 5657 C C . VAL A 1 732 ? 32.160 -9.869 -17.752 1.00 88.06 732 VAL A C 1
ATOM 5659 O O . VAL A 1 732 ? 31.519 -10.344 -16.822 1.00 88.06 732 VAL A O 1
ATOM 5662 N N . GLN A 1 733 ? 33.381 -10.304 -18.063 1.00 88.56 733 GLN A N 1
ATOM 5663 C CA . GLN A 1 733 ? 34.014 -11.430 -17.369 1.00 88.56 733 GLN A CA 1
ATOM 5664 C C . GLN A 1 733 ? 34.265 -11.122 -15.888 1.00 88.56 733 GLN A C 1
ATOM 5666 O O . GLN A 1 733 ? 34.168 -12.014 -15.046 1.00 88.56 733 GLN A O 1
ATOM 5671 N N . TRP A 1 734 ? 34.536 -9.859 -15.546 1.00 91.88 734 TRP A N 1
ATOM 5672 C CA . TRP A 1 734 ? 34.585 -9.411 -14.153 1.00 91.88 734 TRP A CA 1
ATOM 5673 C C . TRP A 1 734 ? 33.223 -9.520 -13.458 1.00 91.88 734 TRP A C 1
ATOM 5675 O O . TRP A 1 734 ? 33.153 -10.062 -12.351 1.00 91.88 734 TRP A O 1
ATOM 5685 N N . ALA A 1 735 ? 32.145 -9.087 -14.121 1.00 88.56 735 ALA A N 1
ATOM 5686 C CA . ALA A 1 735 ? 30.780 -9.229 -13.616 1.00 88.56 735 ALA A CA 1
ATOM 5687 C C . ALA A 1 735 ? 30.358 -10.706 -13.451 1.00 88.56 735 ALA A C 1
ATOM 5689 O O . ALA A 1 735 ? 29.675 -11.043 -12.482 1.00 88.56 735 ALA A O 1
ATOM 5690 N N . GLU A 1 736 ? 30.803 -11.599 -14.344 1.00 88.00 736 GLU A N 1
ATOM 5691 C CA . GLU A 1 736 ? 30.590 -13.052 -14.253 1.00 88.00 736 GLU A CA 1
ATOM 5692 C C . GLU A 1 736 ? 31.319 -13.661 -13.058 1.00 88.00 736 GLU A C 1
ATOM 5694 O O . GLU A 1 736 ? 30.709 -14.382 -12.267 1.00 88.00 736 GLU A O 1
ATOM 5699 N N . GLN A 1 737 ? 32.606 -13.340 -12.886 1.00 89.12 737 GLN A N 1
ATOM 5700 C CA . GLN A 1 737 ? 33.422 -13.867 -11.788 1.00 89.12 737 GLN A CA 1
ATOM 5701 C C . GLN A 1 737 ? 32.868 -13.496 -10.407 1.00 89.12 737 GLN A C 1
ATOM 5703 O O . GLN A 1 737 ? 32.989 -14.288 -9.473 1.00 89.12 737 GLN A O 1
ATOM 5708 N N . HIS A 1 738 ? 32.233 -12.328 -10.289 1.00 85.50 738 HIS A N 1
ATOM 5709 C CA . HIS A 1 738 ? 31.651 -11.835 -9.037 1.00 85.50 738 HIS A CA 1
ATOM 5710 C C . HIS A 1 738 ? 30.151 -12.145 -8.896 1.00 85.50 738 HIS A C 1
ATOM 5712 O O . HIS A 1 738 ? 29.552 -11.837 -7.868 1.00 85.50 738 HIS A O 1
ATOM 5718 N N . GLY A 1 739 ? 29.538 -12.805 -9.889 1.00 84.81 739 GLY A N 1
ATOM 5719 C CA . GLY A 1 739 ? 28.150 -13.270 -9.823 1.00 84.81 739 GLY A CA 1
ATOM 5720 C C . GLY A 1 739 ? 27.089 -12.171 -9.959 1.00 84.81 739 GLY A C 1
ATOM 5721 O O . GLY A 1 739 ? 25.949 -12.362 -9.519 1.00 84.81 739 GLY A O 1
ATOM 5722 N N . HIS A 1 740 ? 27.419 -11.034 -10.580 1.00 86.88 740 HIS A N 1
ATOM 5723 C CA . HIS A 1 740 ? 26.536 -9.867 -10.707 1.00 86.88 740 HIS A CA 1
ATOM 5724 C C . HIS A 1 740 ? 25.473 -10.053 -11.800 1.00 86.88 740 HIS A C 1
ATOM 5726 O O . HIS A 1 740 ? 25.471 -9.389 -12.832 1.00 86.88 740 HIS A O 1
ATOM 5732 N N . THR A 1 741 ? 24.531 -10.965 -11.564 1.00 75.69 741 THR A N 1
ATOM 5733 C CA . THR A 1 741 ? 23.496 -11.410 -12.523 1.00 75.69 741 THR A CA 1
ATOM 5734 C C . THR A 1 741 ? 22.625 -10.300 -13.123 1.00 75.69 741 THR A C 1
ATOM 5736 O O . THR A 1 741 ? 22.235 -10.401 -14.285 1.00 75.69 741 THR A O 1
ATOM 5739 N N . GLU A 1 742 ? 22.310 -9.240 -12.376 1.00 68.12 742 GLU A N 1
ATOM 5740 C CA . GLU A 1 742 ? 21.534 -8.103 -12.901 1.00 68.12 742 GLU A CA 1
ATOM 5741 C C . GLU A 1 742 ? 22.359 -7.244 -13.867 1.00 68.12 742 GLU A C 1
ATOM 5743 O O . GLU A 1 742 ? 21.875 -6.838 -14.923 1.00 68.12 742 GLU A O 1
ATOM 5748 N N . LEU A 1 743 ? 23.629 -7.017 -13.527 1.00 77.19 743 LEU A N 1
ATOM 5749 C CA . LEU A 1 743 ? 24.573 -6.312 -14.379 1.00 77.19 743 LEU A CA 1
ATOM 5750 C C . LEU A 1 743 ? 24.863 -7.121 -15.645 1.00 77.19 743 LEU A C 1
ATOM 5752 O O . LEU A 1 743 ? 24.845 -6.549 -16.727 1.00 77.19 743 LEU A O 1
ATOM 5756 N N . LEU A 1 744 ? 25.038 -8.440 -15.529 1.00 80.00 744 LEU A N 1
ATOM 5757 C CA . LEU A 1 744 ? 25.201 -9.338 -16.674 1.00 80.00 744 LEU A CA 1
ATOM 5758 C C . LEU A 1 744 ? 23.993 -9.307 -17.596 1.00 80.00 744 LEU A C 1
ATOM 5760 O O . LEU A 1 744 ? 24.176 -9.176 -18.792 1.00 80.00 744 LEU A O 1
ATOM 5764 N N . ARG A 1 745 ? 22.762 -9.314 -17.068 1.00 72.31 745 ARG A N 1
ATOM 5765 C CA . ARG A 1 745 ? 21.559 -9.186 -17.905 1.00 72.31 745 ARG A CA 1
ATOM 5766 C C . ARG A 1 745 ? 21.545 -7.872 -18.685 1.00 72.31 745 ARG A C 1
ATOM 5768 O O . ARG A 1 745 ? 21.100 -7.839 -19.828 1.00 72.31 745 ARG A O 1
ATOM 5775 N N . ILE A 1 746 ? 22.017 -6.787 -18.073 1.00 67.69 746 ILE A N 1
ATOM 5776 C CA . ILE A 1 746 ? 22.062 -5.470 -18.709 1.00 67.69 746 ILE A CA 1
ATOM 5777 C C . ILE A 1 746 ? 23.197 -5.399 -19.725 1.00 67.69 746 ILE A C 1
ATOM 5779 O O . ILE A 1 746 ? 22.944 -4.978 -20.851 1.00 67.69 746 ILE A O 1
ATOM 5783 N N . LEU A 1 747 ? 24.395 -5.869 -19.387 1.00 70.38 747 LEU A N 1
ATOM 5784 C CA . LEU A 1 747 ? 25.517 -5.983 -20.314 1.00 70.38 747 LEU A CA 1
ATOM 5785 C C . LEU A 1 747 ? 25.151 -6.902 -21.492 1.00 70.38 747 LEU A C 1
ATOM 5787 O O . LEU A 1 747 ? 25.301 -6.479 -22.632 1.00 70.38 747 LEU A O 1
ATOM 5791 N N . ASP A 1 748 ? 24.529 -8.058 -21.256 1.00 65.12 748 ASP A N 1
ATOM 5792 C CA . ASP A 1 748 ? 23.969 -8.950 -22.283 1.00 65.12 748 ASP A CA 1
ATOM 5793 C C . ASP A 1 748 ? 22.882 -8.266 -23.104 1.00 65.12 748 ASP A C 1
ATOM 5795 O O . ASP A 1 748 ? 22.810 -8.479 -24.308 1.00 65.12 748 ASP A O 1
ATOM 5799 N N . SER A 1 749 ? 22.046 -7.413 -22.503 1.00 57.16 749 SER A N 1
ATOM 5800 C CA . SER A 1 749 ? 21.071 -6.605 -23.241 1.00 57.16 749 SER A CA 1
ATOM 5801 C C . SER A 1 749 ? 21.728 -5.503 -24.077 1.00 57.16 749 SER A C 1
ATOM 5803 O O . SER A 1 749 ? 21.144 -5.094 -25.075 1.00 57.16 749 SER A O 1
ATOM 5805 N N . PHE A 1 750 ? 22.926 -5.030 -23.712 1.00 55.62 750 PHE A N 1
ATOM 5806 C CA . PHE A 1 750 ? 23.719 -4.056 -24.469 1.00 55.62 750 PHE A CA 1
ATOM 5807 C C . PHE A 1 750 ? 24.491 -4.721 -25.617 1.00 55.62 750 PHE A C 1
ATOM 5809 O O . PHE A 1 750 ? 24.440 -4.229 -26.745 1.00 55.62 750 PHE A O 1
ATOM 5816 N N . TYR A 1 751 ? 25.102 -5.882 -25.370 1.00 52.38 751 TYR A N 1
ATOM 5817 C CA . TYR A 1 751 ? 25.677 -6.744 -26.406 1.00 52.38 751 TYR A CA 1
ATOM 5818 C C . TYR A 1 751 ? 24.585 -7.243 -27.366 1.00 52.38 751 TYR A C 1
ATOM 5820 O O . TYR A 1 751 ? 24.709 -7.076 -28.579 1.00 52.38 751 TYR A O 1
ATOM 5828 N N . SER A 1 752 ? 23.440 -7.682 -26.833 1.00 47.56 752 SER A N 1
ATOM 5829 C CA . SER A 1 752 ? 22.249 -8.006 -27.621 1.00 47.56 752 SER A CA 1
ATOM 5830 C C . SER A 1 752 ? 21.613 -6.772 -28.249 1.00 47.56 752 SER A C 1
ATOM 5832 O O . SER A 1 752 ? 20.971 -6.935 -29.261 1.00 47.56 752 SER A O 1
ATOM 5834 N N . ARG A 1 753 ? 21.741 -5.536 -27.739 1.00 49.03 753 ARG A N 1
ATOM 5835 C CA . ARG A 1 753 ? 21.208 -4.311 -28.391 1.00 49.03 753 ARG A CA 1
ATOM 5836 C C . ARG A 1 753 ? 21.961 -3.984 -29.677 1.00 49.03 753 ARG A C 1
ATOM 5838 O O . ARG A 1 753 ? 21.340 -3.481 -30.609 1.00 49.03 753 ARG A O 1
ATOM 5845 N N . ASN A 1 754 ? 23.255 -4.289 -29.752 1.00 47.94 754 ASN A N 1
ATOM 5846 C CA . ASN A 1 754 ? 24.021 -4.122 -30.987 1.00 47.94 754 ASN A CA 1
ATOM 5847 C C . ASN A 1 754 ? 23.668 -5.187 -32.045 1.00 47.94 754 ASN A C 1
ATOM 5849 O O . ASN A 1 754 ? 23.684 -4.867 -33.231 1.00 47.94 754 ASN A O 1
ATOM 5853 N N . GLU A 1 755 ? 23.235 -6.388 -31.640 1.00 47.31 755 GLU A N 1
ATOM 5854 C CA . GLU A 1 755 ? 22.646 -7.400 -32.541 1.00 47.31 755 GLU A CA 1
ATOM 5855 C C . GLU A 1 755 ? 21.133 -7.172 -32.806 1.00 47.31 755 GLU A C 1
ATOM 5857 O O . GLU A 1 755 ? 20.653 -7.370 -33.921 1.00 47.31 755 GLU A O 1
ATOM 5862 N N . ASN A 1 756 ? 20.384 -6.651 -31.825 1.00 56.12 756 ASN A N 1
ATOM 5863 C CA . ASN A 1 756 ? 18.929 -6.437 -31.837 1.00 56.12 756 ASN A CA 1
ATOM 5864 C C . ASN A 1 756 ? 18.514 -5.105 -32.454 1.00 56.12 756 ASN A C 1
ATOM 5866 O O . ASN A 1 756 ? 17.330 -4.929 -32.697 1.00 56.12 756 ASN A O 1
ATOM 5870 N N . ARG A 1 757 ? 19.403 -4.138 -32.710 1.00 59.69 757 ARG A N 1
ATOM 5871 C CA . ARG A 1 757 ? 18.989 -2.852 -33.304 1.00 59.69 757 ARG A CA 1
ATOM 5872 C C . ARG A 1 757 ? 18.394 -3.039 -34.701 1.00 59.69 757 ARG A C 1
ATOM 5874 O O . ARG A 1 757 ? 17.368 -2.444 -35.009 1.00 59.69 757 ARG A O 1
ATOM 5881 N N . ALA A 1 758 ? 18.983 -3.924 -35.504 1.00 66.25 758 ALA A N 1
ATOM 5882 C CA . ALA A 1 758 ? 18.436 -4.296 -36.808 1.00 66.25 758 ALA A CA 1
ATOM 5883 C C . ALA A 1 758 ? 17.103 -5.062 -36.677 1.00 66.25 758 ALA A C 1
ATOM 5885 O O . ALA A 1 758 ? 16.180 -4.863 -37.470 1.00 66.25 758 ALA A O 1
ATOM 5886 N N . GLN A 1 759 ? 16.975 -5.907 -35.649 1.00 75.75 759 GLN A N 1
ATOM 5887 C CA . GLN A 1 759 ? 15.741 -6.639 -35.365 1.00 75.75 759 GLN A CA 1
ATOM 5888 C C . GLN A 1 759 ? 14.630 -5.718 -34.836 1.00 75.75 759 GLN A C 1
ATOM 5890 O O . GLN A 1 759 ? 13.499 -5.828 -35.289 1.00 75.75 759 GLN A O 1
ATOM 5895 N N . ASP A 1 760 ? 14.936 -4.775 -33.945 1.00 81.31 760 ASP A N 1
ATOM 5896 C CA . ASP A 1 760 ? 14.024 -3.753 -33.427 1.00 81.31 760 ASP A CA 1
ATOM 5897 C C . ASP A 1 760 ? 13.547 -2.835 -34.555 1.00 81.31 760 ASP A C 1
ATOM 5899 O O . ASP A 1 760 ? 12.369 -2.497 -34.587 1.00 81.31 760 ASP A O 1
ATOM 5903 N N . GLU A 1 761 ? 14.421 -2.440 -35.487 1.00 85.38 761 GLU A N 1
ATOM 5904 C CA . GLU A 1 761 ? 14.034 -1.642 -36.659 1.00 85.38 761 GLU A CA 1
ATOM 5905 C C . GLU A 1 761 ? 13.074 -2.415 -37.577 1.00 85.38 761 GLU A C 1
ATOM 5907 O O . GLU A 1 761 ? 12.052 -1.878 -38.025 1.00 85.38 761 GLU A O 1
ATOM 5912 N N . THR A 1 762 ? 13.345 -3.709 -37.776 1.00 87.44 762 THR A N 1
ATOM 5913 C CA . THR A 1 762 ? 12.480 -4.618 -38.542 1.00 87.44 762 THR A CA 1
ATOM 5914 C C . THR A 1 762 ? 11.123 -4.796 -37.855 1.00 87.44 762 THR A C 1
ATOM 5916 O O . THR A 1 762 ? 10.086 -4.494 -38.444 1.00 87.44 762 THR A O 1
ATOM 5919 N N . LEU A 1 763 ? 11.116 -5.175 -36.574 1.00 88.44 763 LEU A N 1
ATOM 5920 C CA . LEU A 1 763 ? 9.907 -5.357 -35.769 1.00 88.44 763 LEU A CA 1
ATOM 5921 C C . LEU A 1 763 ? 9.122 -4.052 -35.597 1.00 88.44 763 LEU A C 1
ATOM 5923 O O . LEU A 1 763 ? 7.896 -4.079 -35.551 1.00 88.44 763 LEU A O 1
ATOM 5927 N N . SER A 1 764 ? 9.793 -2.900 -35.523 1.00 94.06 764 SER A N 1
ATOM 5928 C CA . SER A 1 764 ? 9.130 -1.591 -35.468 1.00 94.06 764 SER A CA 1
ATOM 5929 C C . SER A 1 764 ? 8.375 -1.302 -36.758 1.00 94.06 764 SER A C 1
ATOM 5931 O O . SER A 1 764 ? 7.243 -0.824 -36.710 1.00 94.06 764 SER A O 1
ATOM 5933 N N . THR A 1 765 ? 8.974 -1.638 -37.902 1.00 93.75 765 THR A N 1
ATOM 5934 C CA . THR A 1 765 ? 8.340 -1.489 -39.215 1.00 93.75 765 THR A CA 1
ATOM 5935 C C . THR A 1 765 ? 7.152 -2.440 -39.363 1.00 93.75 765 THR A C 1
ATOM 5937 O O . THR A 1 765 ? 6.071 -2.016 -39.773 1.00 93.75 765 THR A O 1
ATOM 5940 N N . GLU A 1 766 ? 7.305 -3.703 -38.959 1.00 93.44 766 GLU A N 1
ATOM 5941 C CA . GLU A 1 766 ? 6.207 -4.678 -38.941 1.00 93.44 766 GLU A CA 1
ATOM 5942 C C . GLU A 1 766 ? 5.065 -4.226 -38.025 1.00 93.44 766 GLU A C 1
ATOM 5944 O O . GLU A 1 766 ? 3.900 -4.225 -38.425 1.00 93.44 766 GLU A O 1
ATOM 5949 N N . LEU A 1 767 ? 5.391 -3.772 -36.814 1.00 92.69 767 LEU A N 1
ATOM 5950 C CA . LEU A 1 767 ? 4.420 -3.265 -35.852 1.00 92.69 767 LEU A CA 1
ATOM 5951 C C . LEU A 1 767 ? 3.697 -2.021 -36.382 1.00 92.69 767 LEU A C 1
ATOM 5953 O O . LEU A 1 767 ? 2.483 -1.903 -36.221 1.00 92.69 767 LEU A O 1
ATOM 5957 N N . HIS A 1 768 ? 4.414 -1.110 -37.040 1.00 94.38 768 HIS A N 1
ATOM 5958 C CA . HIS A 1 768 ? 3.828 0.055 -37.698 1.00 94.38 768 HIS A CA 1
ATOM 5959 C C . HIS A 1 768 ? 2.814 -0.348 -38.782 1.00 94.38 768 HIS A C 1
ATOM 5961 O O . HIS A 1 768 ? 1.708 0.197 -38.817 1.00 94.38 768 HIS A O 1
ATOM 5967 N N . GLU A 1 769 ? 3.138 -1.330 -39.629 1.00 93.88 769 GLU A N 1
ATOM 5968 C CA . GLU A 1 769 ? 2.216 -1.825 -40.662 1.00 93.88 769 GLU A CA 1
ATOM 5969 C C . GLU A 1 769 ? 1.022 -2.594 -40.070 1.00 93.88 769 GLU A C 1
ATOM 5971 O O . GLU A 1 769 ? -0.115 -2.442 -40.531 1.00 93.88 769 GLU A O 1
ATOM 5976 N N . LEU A 1 770 ? 1.222 -3.342 -38.981 1.00 90.50 770 LEU A N 1
ATOM 5977 C CA . LEU A 1 770 ? 0.124 -3.941 -38.217 1.00 90.50 770 LEU A CA 1
ATOM 5978 C C . LEU A 1 770 ? -0.804 -2.865 -37.644 1.00 90.50 770 LEU A C 1
ATOM 5980 O O . LEU A 1 770 ? -2.022 -2.965 -37.776 1.00 90.50 770 LEU A O 1
ATOM 5984 N N . PHE A 1 771 ? -0.258 -1.787 -37.084 1.00 90.62 771 PHE A N 1
ATOM 5985 C CA . PHE A 1 771 ? -1.062 -0.664 -36.611 1.00 90.62 771 PHE A CA 1
ATOM 5986 C C . PHE A 1 771 ? -1.813 0.040 -37.742 1.00 90.62 771 PHE A C 1
ATOM 5988 O O . PHE A 1 771 ? -2.989 0.377 -37.571 1.00 90.62 771 PHE A O 1
ATOM 5995 N N . LYS A 1 772 ? -1.183 0.230 -38.905 1.00 90.25 772 LYS A N 1
ATOM 5996 C CA . LYS A 1 772 ? -1.838 0.812 -40.083 1.00 90.25 772 LYS A CA 1
ATOM 5997 C C . LYS A 1 772 ? -2.981 -0.057 -40.591 1.00 90.25 772 LYS A C 1
ATOM 5999 O O . LYS A 1 772 ? -4.078 0.462 -40.792 1.00 90.25 772 LYS A O 1
ATOM 6004 N N . SER A 1 773 ? -2.765 -1.363 -40.738 1.00 85.94 773 SER A N 1
ATOM 6005 C CA . SER A 1 773 ? -3.806 -2.310 -41.168 1.00 85.94 773 SER A CA 1
ATOM 6006 C C . SER A 1 773 ? -4.950 -2.422 -40.151 1.00 85.94 773 SER A C 1
ATOM 6008 O O . SER A 1 773 ? -6.122 -2.472 -40.528 1.00 85.94 773 SER A O 1
ATOM 6010 N N . ALA A 1 774 ? -4.635 -2.325 -38.858 1.00 82.50 774 ALA A N 1
ATOM 6011 C CA . ALA A 1 774 ? -5.603 -2.163 -37.780 1.00 82.50 774 ALA A CA 1
ATOM 6012 C C . ALA A 1 774 ? -6.314 -0.795 -37.792 1.00 82.50 774 ALA A C 1
ATOM 6014 O O . ALA A 1 774 ? -7.311 -0.607 -37.104 1.00 82.50 774 ALA A O 1
ATOM 6015 N N . GLY A 1 775 ? -5.852 0.182 -38.568 1.00 83.50 775 GLY A N 1
ATOM 6016 C CA . GLY A 1 775 ? -6.479 1.493 -38.688 1.00 83.50 775 GLY A CA 1
ATOM 6017 C C . GLY A 1 775 ? -6.024 2.528 -37.660 1.00 83.50 775 GLY A C 1
ATOM 6018 O O . GLY A 1 775 ? -6.663 3.569 -37.559 1.00 83.50 775 GLY A O 1
ATOM 6019 N N . PHE A 1 776 ? -4.929 2.318 -36.932 1.00 88.25 776 PHE A N 1
ATOM 6020 C CA . PHE A 1 776 ? -4.274 3.378 -36.152 1.00 88.25 776 PHE A CA 1
ATOM 6021 C C . PHE A 1 776 ? -3.441 4.266 -37.074 1.00 88.25 776 PHE A C 1
ATOM 6023 O O . PHE A 1 776 ? -2.210 4.247 -37.068 1.00 88.25 776 PHE A O 1
ATOM 6030 N N . THR A 1 777 ? -4.169 5.018 -37.888 1.00 90.19 777 THR A N 1
ATOM 6031 C CA . THR A 1 777 ? -3.663 5.989 -38.853 1.00 90.19 777 THR A CA 1
ATOM 6032 C C . THR A 1 777 ? -4.249 7.349 -38.533 1.00 90.19 777 THR A C 1
ATOM 6034 O O . THR A 1 777 ? -5.364 7.459 -38.008 1.00 90.19 777 THR A O 1
ATOM 6037 N N . ARG A 1 778 ? -3.512 8.389 -38.895 1.00 91.50 778 ARG A N 1
ATOM 6038 C CA . ARG A 1 778 ? -3.930 9.774 -38.792 1.00 91.50 778 ARG A CA 1
ATOM 6039 C C . ARG A 1 778 ? -5.222 10.009 -39.560 1.00 91.50 778 ARG A C 1
ATOM 6041 O O . ARG A 1 778 ? -6.145 10.573 -38.989 1.00 91.50 778 ARG A O 1
ATOM 6048 N N . ASP A 1 779 ? -5.339 9.496 -40.782 1.00 89.94 779 ASP A N 1
ATOM 6049 C CA . ASP A 1 779 ? -6.541 9.666 -41.610 1.00 89.94 779 ASP A CA 1
ATOM 6050 C C . ASP A 1 779 ? -7.801 9.129 -40.916 1.00 89.94 779 ASP A C 1
ATOM 6052 O O . ASP A 1 779 ? -8.856 9.774 -40.892 1.00 89.94 779 ASP A O 1
ATOM 6056 N N . ARG A 1 780 ? -7.706 7.952 -40.284 1.00 87.62 780 ARG A N 1
ATOM 6057 C CA . ARG A 1 780 ? -8.827 7.395 -39.519 1.00 87.62 780 ARG A CA 1
ATOM 6058 C C . ARG A 1 780 ? -9.085 8.185 -38.240 1.00 87.62 780 ARG A C 1
ATOM 6060 O O . ARG A 1 780 ? -10.251 8.407 -37.900 1.00 87.62 780 ARG A O 1
ATOM 6067 N N . ALA A 1 781 ? -8.032 8.605 -37.539 1.00 90.50 781 ALA A N 1
ATOM 6068 C CA . ALA A 1 781 ? -8.164 9.452 -36.362 1.00 90.50 781 ALA A CA 1
ATOM 6069 C C . ALA A 1 781 ? -8.899 10.754 -36.721 1.00 90.50 781 ALA A C 1
ATOM 6071 O O . ALA A 1 781 ? -9.861 11.105 -36.043 1.00 90.50 781 ALA A O 1
ATOM 6072 N N . GLU A 1 782 ? -8.547 11.404 -37.831 1.00 92.62 782 GLU A N 1
ATOM 6073 C CA . GLU A 1 782 ? -9.210 12.603 -38.357 1.00 92.62 782 GLU A CA 1
ATOM 6074 C C . GLU A 1 782 ? -10.687 12.340 -38.701 1.00 92.62 782 GLU A C 1
ATOM 6076 O O . GLU A 1 782 ? -11.559 13.123 -38.311 1.00 92.62 782 GLU A O 1
ATOM 6081 N N . CYS A 1 783 ? -11.014 11.201 -39.326 1.00 88.94 783 CYS A N 1
ATOM 6082 C CA . CYS A 1 783 ? -12.409 10.806 -39.571 1.00 88.94 783 CYS A CA 1
ATOM 6083 C C . CYS A 1 783 ? -13.211 10.678 -38.267 1.00 88.94 783 CYS A C 1
ATOM 6085 O O . CYS A 1 783 ? -14.343 11.160 -38.158 1.00 88.94 783 CYS A O 1
ATOM 6087 N N . GLN A 1 784 ? -12.629 10.039 -37.252 1.00 88.25 784 GLN A N 1
ATOM 6088 C CA . GLN A 1 784 ? -13.273 9.885 -35.953 1.00 88.25 784 GLN A CA 1
ATOM 6089 C C . GLN A 1 784 ? -13.410 11.224 -35.218 1.00 88.25 784 GLN A C 1
ATOM 6091 O O . GLN A 1 784 ? -14.445 11.489 -34.608 1.00 88.25 784 GLN A O 1
ATOM 6096 N N . GLN A 1 785 ? -12.401 12.089 -35.297 1.00 92.81 785 GLN A N 1
ATOM 6097 C CA . GLN A 1 785 ? -12.443 13.439 -34.738 1.00 92.81 785 GLN A CA 1
ATOM 6098 C C . GLN A 1 785 ? -13.547 14.279 -35.394 1.00 92.81 785 GLN A C 1
ATOM 6100 O O . GLN A 1 785 ? -14.271 14.981 -34.687 1.00 92.81 785 GLN A O 1
ATOM 6105 N N . ALA A 1 786 ? -13.731 14.164 -36.714 1.00 91.88 786 ALA A N 1
ATOM 6106 C CA . ALA A 1 786 ? -14.820 14.820 -37.435 1.00 91.88 786 ALA A CA 1
ATOM 6107 C C . ALA A 1 786 ? -16.196 14.314 -36.972 1.00 91.88 786 ALA A C 1
ATOM 6109 O O . ALA A 1 786 ? -17.108 15.113 -36.745 1.00 91.88 786 ALA A O 1
ATOM 6110 N N . MET A 1 787 ? -16.337 13.002 -36.752 1.00 88.75 787 MET A N 1
ATOM 6111 C CA . MET A 1 787 ? -17.558 12.420 -36.186 1.00 88.75 787 MET A CA 1
ATOM 6112 C C . MET A 1 787 ? -17.819 12.917 -34.758 1.00 88.75 787 MET A C 1
ATOM 6114 O O . MET A 1 787 ? -18.940 13.300 -34.426 1.00 88.75 787 MET A O 1
ATOM 6118 N N . ALA A 1 788 ? -16.785 12.968 -33.919 1.00 90.38 788 ALA A N 1
ATOM 6119 C CA . ALA A 1 788 ? -16.865 13.525 -32.574 1.00 90.38 788 ALA A CA 1
ATOM 6120 C C . ALA A 1 788 ? -17.314 14.996 -32.583 1.00 90.38 788 ALA A C 1
ATOM 6122 O O . ALA A 1 788 ? -18.165 15.385 -31.783 1.00 90.38 788 ALA A O 1
ATOM 6123 N N . ASP A 1 789 ? -16.797 15.805 -33.510 1.00 92.06 789 ASP A N 1
ATOM 6124 C CA . ASP A 1 789 ? -17.185 17.210 -33.650 1.00 92.06 789 ASP A CA 1
ATOM 6125 C C . ASP A 1 7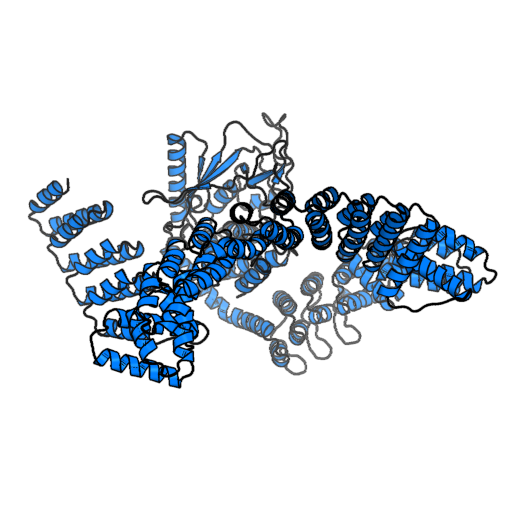89 ? -18.631 17.357 -34.139 1.00 92.06 789 ASP A C 1
ATOM 6127 O O . ASP A 1 789 ? -19.360 18.237 -33.675 1.00 92.06 789 ASP A O 1
ATOM 6131 N N . TYR A 1 790 ? -19.079 16.476 -35.034 1.00 91.50 790 TYR A N 1
ATOM 6132 C CA . TYR A 1 790 ? -20.470 16.431 -35.477 1.00 91.50 790 TYR A CA 1
ATOM 6133 C C . TYR A 1 790 ? -21.424 16.054 -34.333 1.00 91.50 790 TYR A C 1
ATOM 6135 O O . TYR A 1 790 ? -22.423 16.741 -34.112 1.00 91.50 790 TYR A O 1
ATOM 6143 N N . LEU A 1 791 ? -21.086 15.026 -33.549 1.00 87.50 791 LEU A N 1
ATOM 6144 C CA . LEU A 1 791 ? -21.849 14.619 -32.364 1.00 87.50 791 LEU A CA 1
ATOM 6145 C C . LEU A 1 791 ? -21.916 15.730 -31.316 1.00 87.50 791 LEU A C 1
ATOM 6147 O O . LEU A 1 791 ? -22.986 15.989 -30.769 1.00 87.50 791 LEU A O 1
ATOM 6151 N N . GLN A 1 792 ? -20.802 16.424 -31.075 1.00 91.75 792 GLN A N 1
ATOM 6152 C CA . GLN A 1 792 ? -20.768 17.576 -30.178 1.00 91.75 792 GLN A CA 1
ATOM 6153 C C . GLN A 1 792 ? -21.731 18.675 -30.652 1.00 91.75 792 GLN A C 1
ATOM 6155 O O . GLN A 1 792 ? -22.508 19.193 -29.854 1.00 91.75 792 GLN A O 1
ATOM 6160 N N . ARG A 1 793 ? -21.737 19.004 -31.952 1.00 90.62 793 ARG A N 1
ATOM 6161 C CA . ARG A 1 793 ? -22.660 20.006 -32.520 1.00 90.62 793 ARG A CA 1
ATOM 6162 C C . ARG A 1 793 ? -24.123 19.601 -32.364 1.00 90.62 793 ARG A C 1
ATOM 6164 O O . ARG A 1 793 ? -24.943 20.448 -32.021 1.00 90.62 793 ARG A O 1
ATOM 6171 N N . ILE A 1 794 ? -24.448 18.327 -32.593 1.00 86.38 794 ILE A N 1
ATOM 6172 C CA . ILE A 1 794 ? -25.803 17.806 -32.372 1.00 86.38 794 ILE A CA 1
ATOM 6173 C C . ILE A 1 794 ? -26.184 17.936 -30.899 1.00 86.38 794 ILE A C 1
ATOM 6175 O O . ILE A 1 794 ? -27.260 18.444 -30.603 1.00 86.38 794 ILE A O 1
ATOM 6179 N N . ALA A 1 795 ? -25.316 17.512 -29.979 1.00 83.69 795 ALA A N 1
ATOM 6180 C CA . ALA A 1 795 ? -25.595 17.581 -28.549 1.00 83.69 795 ALA A CA 1
ATOM 6181 C C . ALA A 1 795 ? -25.871 19.021 -28.097 1.00 83.69 795 ALA A C 1
ATOM 6183 O O . ALA A 1 795 ? -26.904 19.266 -27.480 1.00 83.69 795 ALA A O 1
ATOM 6184 N N . ILE A 1 796 ? -25.035 19.981 -28.509 1.00 84.75 796 ILE A N 1
ATOM 6185 C CA . ILE A 1 796 ? -25.245 21.413 -28.236 1.00 84.75 796 ILE A CA 1
ATOM 6186 C C . ILE A 1 796 ? -26.592 21.886 -28.805 1.00 84.75 796 ILE A C 1
ATOM 6188 O O . ILE A 1 796 ? -27.343 22.587 -28.129 1.00 84.75 796 ILE A O 1
ATOM 6192 N N . ALA A 1 797 ? -26.938 21.488 -30.033 1.00 84.12 797 ALA A N 1
ATOM 6193 C CA . ALA A 1 797 ? -28.197 21.887 -30.663 1.00 84.12 797 ALA A CA 1
ATOM 6194 C C . ALA A 1 797 ? -29.440 21.295 -29.966 1.00 84.12 797 ALA A C 1
ATOM 6196 O O . ALA A 1 797 ? -30.479 21.955 -29.898 1.00 84.12 797 ALA A O 1
ATOM 6197 N N . VAL A 1 798 ? -29.340 20.063 -29.458 1.00 80.62 798 VAL A N 1
ATOM 6198 C CA . VAL A 1 798 ? -30.444 19.323 -28.828 1.00 80.62 798 VAL A CA 1
ATOM 6199 C C . VAL A 1 798 ? -30.629 19.719 -27.365 1.00 80.62 798 VAL A C 1
ATOM 6201 O O . VAL A 1 798 ? -31.744 20.025 -26.949 1.00 80.62 798 VAL A O 1
ATOM 6204 N N . VAL A 1 799 ? -29.547 19.706 -26.587 1.00 79.00 799 VAL A N 1
ATOM 6205 C CA . VAL A 1 799 ? -29.566 19.911 -25.131 1.00 79.00 799 VAL A CA 1
ATOM 6206 C C . VAL A 1 799 ? -29.540 21.402 -24.776 1.00 79.00 799 VAL A C 1
ATOM 6208 O O . VAL A 1 799 ? -30.038 21.787 -23.721 1.00 79.00 799 VAL A O 1
ATOM 6211 N N . ARG A 1 800 ? -29.058 22.257 -25.694 1.00 75.56 800 ARG A N 1
ATOM 6212 C CA . ARG A 1 800 ? -28.888 23.711 -25.511 1.00 75.56 800 ARG A CA 1
ATOM 6213 C C . ARG A 1 800 ? -27.966 24.068 -24.342 1.00 75.56 800 ARG A C 1
ATOM 6215 O O . ARG A 1 800 ? -28.180 25.073 -23.667 1.00 75.56 800 ARG A O 1
ATOM 6222 N N . ASP A 1 801 ? -26.938 23.255 -24.127 1.00 80.38 801 ASP A N 1
ATOM 6223 C CA . ASP A 1 801 ? -25.891 23.477 -23.136 1.00 80.38 801 ASP A CA 1
ATOM 6224 C C . ASP A 1 801 ? -24.506 23.628 -23.791 1.00 80.38 801 ASP A C 1
ATOM 6226 O O . ASP A 1 801 ? -24.326 23.467 -25.001 1.00 80.38 801 ASP A O 1
ATOM 6230 N N . ASP A 1 802 ? -23.519 24.014 -22.986 1.00 85.19 802 ASP A N 1
ATOM 6231 C CA . ASP A 1 802 ? -22.145 24.263 -23.422 1.00 85.19 802 ASP A CA 1
ATOM 6232 C C . ASP A 1 802 ? -21.276 23.028 -23.155 1.00 85.19 802 ASP A C 1
ATOM 6234 O O . ASP A 1 802 ? -20.422 22.996 -22.264 1.00 85.19 802 ASP A O 1
ATOM 6238 N N . SER A 1 803 ? -21.570 21.978 -23.919 1.00 87.81 803 SER A N 1
ATOM 6239 C CA . SER A 1 803 ? -20.971 20.651 -23.792 1.00 87.81 803 SER A CA 1
ATOM 6240 C C . SER A 1 803 ? -19.863 20.410 -24.816 1.00 87.81 803 SER A C 1
ATOM 6242 O O . SER A 1 803 ? -20.030 20.623 -26.019 1.00 87.81 803 SER A O 1
ATOM 6244 N N . TRP A 1 804 ? -18.725 19.906 -24.345 1.00 90.50 804 TRP A N 1
ATOM 6245 C CA . TRP A 1 804 ? -17.541 19.611 -25.147 1.00 90.50 804 TRP A CA 1
ATOM 6246 C C . TRP A 1 804 ? -17.158 18.142 -25.029 1.00 90.50 804 TRP A C 1
ATOM 6248 O O . TRP A 1 804 ? -16.936 17.641 -23.930 1.00 90.50 804 TRP A O 1
ATOM 6258 N N . LEU A 1 805 ? -17.015 17.460 -26.166 1.00 91.25 805 LEU A N 1
ATOM 6259 C CA . LEU A 1 805 ? -16.528 16.084 -26.182 1.00 91.25 805 LEU A CA 1
ATOM 6260 C C . LEU A 1 805 ? -15.017 16.082 -25.952 1.00 91.25 805 LEU A C 1
ATOM 6262 O O . LEU A 1 805 ? -14.289 16.774 -26.670 1.00 91.25 805 LEU A O 1
ATOM 6266 N N . THR A 1 806 ? -14.530 15.308 -24.992 1.00 89.50 806 THR A N 1
ATOM 6267 C CA . THR A 1 806 ? -13.100 15.160 -24.691 1.00 89.50 806 THR A CA 1
ATOM 6268 C C . THR A 1 806 ? -12.713 13.679 -24.624 1.00 89.50 806 THR A C 1
ATOM 6270 O O . THR A 1 806 ? -13.506 12.809 -24.985 1.00 89.50 806 THR A O 1
ATOM 6273 N N . GLY A 1 807 ? -11.458 13.388 -24.275 1.00 87.62 807 GLY A N 1
ATOM 6274 C CA . GLY A 1 807 ? -10.977 12.018 -24.124 1.00 87.62 807 GLY A CA 1
ATOM 6275 C C . GLY A 1 807 ? -10.753 11.266 -25.436 1.00 87.62 807 GLY A C 1
ATOM 6276 O O . GLY A 1 807 ? -10.845 11.816 -26.535 1.00 87.62 807 GLY A O 1
ATOM 6277 N N . SER A 1 808 ? -10.422 9.978 -25.324 1.00 87.06 808 SER A N 1
ATOM 6278 C CA . SER A 1 808 ? -9.839 9.210 -26.436 1.00 87.06 808 SER A CA 1
ATOM 6279 C C . SER A 1 808 ? -10.761 9.060 -27.645 1.00 87.06 808 SER A C 1
ATOM 6281 O O . SER A 1 808 ? -10.277 8.996 -28.773 1.00 87.06 808 SER A O 1
ATOM 6283 N N . TYR A 1 809 ? -12.084 9.051 -27.444 1.00 88.12 809 TYR A N 1
ATOM 6284 C CA . TYR A 1 809 ? -13.019 9.057 -28.568 1.00 88.12 809 TYR A CA 1
ATOM 6285 C C . TYR A 1 809 ? -12.947 10.377 -29.352 1.00 88.12 809 TYR A C 1
ATOM 6287 O O . TYR A 1 809 ? -12.831 10.354 -30.576 1.00 88.12 809 TYR A O 1
ATOM 6295 N N . ALA A 1 810 ? -12.948 11.521 -28.658 1.00 90.12 810 ALA A N 1
ATOM 6296 C CA . ALA A 1 810 ? -12.864 12.837 -29.289 1.00 90.12 810 ALA A CA 1
ATOM 6297 C C . ALA A 1 810 ? -11.480 13.136 -29.890 1.00 90.12 810 ALA A C 1
ATOM 6299 O O . ALA A 1 810 ? -11.373 13.949 -30.809 1.00 90.12 810 ALA A O 1
ATOM 6300 N N . GLU A 1 811 ? -10.432 12.512 -29.361 1.00 91.62 811 GLU A N 1
ATOM 6301 C CA . GLU A 1 811 ? -9.040 12.643 -29.806 1.00 91.62 811 GLU A CA 1
ATOM 6302 C C . GLU A 1 811 ? -8.726 11.787 -31.040 1.00 91.62 811 GLU A C 1
ATOM 6304 O O . GLU A 1 811 ? -7.836 12.134 -31.809 1.00 91.62 811 GLU A O 1
ATOM 6309 N N . GLY A 1 812 ? -9.467 10.696 -31.261 1.00 88.25 812 GLY A N 1
ATOM 6310 C CA . GLY A 1 812 ? -9.292 9.815 -32.422 1.00 88.25 812 GLY A CA 1
ATOM 6311 C C . GLY A 1 812 ? -8.221 8.733 -32.255 1.00 88.25 812 GLY A C 1
ATOM 6312 O O . GLY A 1 812 ? -8.052 7.919 -33.155 1.00 88.25 812 GLY A O 1
ATOM 6313 N N . TRP A 1 813 ? -7.534 8.680 -31.109 1.00 89.88 813 TRP A N 1
ATOM 6314 C CA . TRP A 1 813 ? -6.449 7.730 -30.850 1.00 89.88 813 TRP A CA 1
ATOM 6315 C C . TRP A 1 813 ? -6.731 6.825 -29.652 1.00 89.88 813 TRP A C 1
ATOM 6317 O O . TRP A 1 813 ? -7.253 7.253 -28.619 1.00 89.88 813 TRP A O 1
ATOM 6327 N N . ALA A 1 814 ? -6.322 5.559 -29.772 1.00 82.88 814 ALA A N 1
ATOM 6328 C CA . ALA A 1 814 ? -6.324 4.574 -28.692 1.00 82.88 814 ALA A CA 1
ATOM 6329 C C . ALA A 1 814 ? -7.683 4.385 -27.973 1.00 82.88 814 ALA A C 1
ATOM 6331 O O . ALA A 1 814 ? -7.733 4.052 -26.785 1.00 82.88 814 ALA A O 1
ATOM 6332 N N . ASN A 1 815 ? -8.801 4.590 -28.672 1.00 76.19 815 ASN A N 1
ATOM 6333 C CA . ASN A 1 815 ? -10.165 4.268 -28.221 1.00 76.19 815 ASN A CA 1
ATOM 6334 C C . ASN A 1 815 ? -10.500 2.769 -28.352 1.00 76.19 815 ASN A C 1
ATOM 6336 O O . ASN A 1 815 ? -11.647 2.379 -28.185 1.00 76.19 815 ASN A O 1
ATOM 6340 N N . SER A 1 816 ? -9.526 1.927 -28.694 1.00 71.62 816 SER A N 1
ATOM 6341 C CA . SER A 1 816 ? -9.687 0.481 -28.777 1.00 71.62 816 SER A CA 1
ATOM 6342 C C . SER A 1 816 ? -8.423 -0.214 -28.328 1.00 71.62 816 SER A C 1
ATOM 6344 O O . SER A 1 816 ? -7.409 -0.180 -29.018 1.00 71.62 816 SER A O 1
ATOM 6346 N N . LEU A 1 817 ? -8.473 -0.818 -27.145 1.00 72.50 817 LEU A N 1
ATOM 6347 C CA . LEU A 1 817 ? -7.312 -1.483 -26.547 1.00 72.50 817 LEU A CA 1
ATOM 6348 C C . LEU A 1 817 ? -7.531 -2.980 -26.335 1.00 72.50 817 LEU A C 1
ATOM 6350 O O . LEU A 1 817 ? -6.652 -3.644 -25.807 1.00 72.50 817 LEU A O 1
ATOM 6354 N N . VAL A 1 818 ? -8.714 -3.500 -26.672 1.00 64.69 818 VAL A N 1
ATOM 6355 C CA . VAL A 1 818 ? -9.037 -4.925 -26.501 1.00 64.69 818 VAL A CA 1
ATOM 6356 C C . VAL A 1 818 ? -8.580 -5.725 -27.713 1.00 64.69 818 VAL A C 1
ATOM 6358 O O . VAL A 1 818 ? -7.952 -6.760 -27.554 1.00 64.69 818 VAL A O 1
ATOM 6361 N N . GLN A 1 819 ? -8.867 -5.227 -28.915 1.00 61.19 819 GLN A N 1
ATOM 6362 C CA . GLN A 1 819 ? -8.525 -5.910 -30.164 1.00 61.19 819 GLN A CA 1
ATOM 6363 C C . GLN A 1 819 ? -7.439 -5.191 -30.958 1.00 61.19 819 GLN A C 1
ATOM 6365 O O . GLN A 1 819 ? -6.998 -5.724 -31.966 1.00 61.19 819 GLN A O 1
ATOM 6370 N N . VAL A 1 820 ? -7.053 -3.976 -30.535 1.00 60.47 820 VAL A N 1
ATOM 6371 C CA . VAL A 1 820 ? -6.078 -3.124 -31.233 1.00 60.47 820 VAL A CA 1
ATOM 6372 C C . VAL A 1 820 ? -6.357 -3.140 -32.745 1.00 60.47 820 VAL A C 1
ATOM 6374 O O . VAL A 1 820 ? -5.482 -3.384 -33.560 1.00 60.47 820 VAL A O 1
ATOM 6377 N N . ASN A 1 821 ? -7.613 -2.880 -33.122 1.00 60.75 821 ASN A N 1
ATOM 6378 C CA . ASN A 1 821 ? -8.106 -2.908 -34.508 1.00 60.75 821 ASN A CA 1
ATOM 6379 C C . ASN A 1 821 ? -8.753 -1.574 -34.929 1.00 60.75 821 ASN A C 1
ATOM 6381 O O . ASN A 1 821 ? -9.625 -1.531 -35.807 1.00 60.75 821 ASN A O 1
ATOM 6385 N N . GLY A 1 822 ? -8.406 -0.489 -34.225 1.00 58.91 822 GLY A N 1
ATOM 6386 C CA . GLY A 1 822 ? -8.868 0.871 -34.510 1.00 58.91 822 GLY A CA 1
ATOM 6387 C C . GLY A 1 822 ? -10.386 1.089 -34.405 1.00 58.91 822 GLY A C 1
ATOM 6388 O O . GLY A 1 822 ? -10.881 2.142 -34.809 1.00 58.91 822 GLY A O 1
ATOM 6389 N N . ARG A 1 823 ? -11.176 0.108 -33.941 1.00 64.69 823 ARG A N 1
ATOM 6390 C CA . ARG A 1 823 ? -12.636 0.223 -33.748 1.00 64.69 823 ARG A CA 1
ATOM 6391 C C . ARG A 1 823 ? -12.946 0.486 -32.286 1.00 64.69 823 ARG A C 1
ATOM 6393 O O . ARG A 1 823 ? -12.517 -0.309 -31.464 1.00 64.69 823 ARG A O 1
ATOM 6400 N N . THR A 1 824 ? -13.712 1.529 -31.965 1.00 68.06 824 THR A N 1
ATOM 6401 C CA . THR A 1 824 ? -14.113 1.859 -30.583 1.00 68.06 824 THR A CA 1
ATOM 6402 C C . THR A 1 824 ? -14.522 0.607 -29.801 1.00 68.06 824 THR A C 1
ATOM 6404 O O . THR A 1 824 ? -15.421 -0.109 -30.237 1.00 68.06 824 THR A O 1
ATOM 6407 N N . ALA A 1 825 ? -13.850 0.329 -28.683 1.00 66.81 825 ALA A N 1
ATOM 6408 C CA . ALA A 1 825 ? -14.147 -0.851 -27.871 1.00 66.81 825 ALA A CA 1
ATOM 6409 C C . ALA A 1 825 ? -15.397 -0.635 -27.000 1.00 66.81 825 ALA A C 1
ATOM 6411 O O . ALA A 1 825 ? -15.684 0.495 -26.608 1.00 66.81 825 ALA A O 1
ATOM 6412 N N . ASP A 1 826 ? -16.093 -1.714 -26.632 1.00 62.31 826 ASP A N 1
ATOM 6413 C CA . ASP A 1 826 ? -17.302 -1.663 -25.786 1.00 62.31 826 ASP A CA 1
ATOM 6414 C C . ASP A 1 826 ? -17.063 -1.059 -24.393 1.00 62.31 826 ASP A C 1
ATOM 6416 O O . ASP A 1 826 ? -17.982 -0.538 -23.761 1.00 62.31 826 ASP A O 1
ATOM 6420 N N . ASP A 1 827 ? -15.820 -1.119 -23.910 1.00 64.19 827 ASP A N 1
ATOM 6421 C CA . ASP A 1 827 ? -15.365 -0.520 -22.654 1.00 64.19 827 ASP A CA 1
ATOM 6422 C C . ASP A 1 827 ? -14.780 0.894 -22.834 1.00 64.19 827 ASP A C 1
ATOM 6424 O O . ASP A 1 827 ? -14.051 1.381 -21.962 1.00 64.19 827 ASP A O 1
ATOM 6428 N N . SER A 1 828 ? -15.037 1.529 -23.981 1.00 71.44 828 SER A N 1
ATOM 6429 C CA . SER A 1 828 ? -14.599 2.894 -24.263 1.00 71.44 828 SER A CA 1
ATOM 6430 C C . SER A 1 828 ? -15.673 3.893 -23.892 1.00 71.44 828 SER A C 1
ATOM 6432 O O . SER A 1 828 ? -16.767 3.912 -24.458 1.00 71.44 828 SER A O 1
ATOM 6434 N N . ASP A 1 829 ? -15.306 4.746 -22.951 1.00 78.19 829 ASP A N 1
ATOM 6435 C CA . ASP A 1 829 ? -16.176 5.774 -22.416 1.00 78.19 829 ASP A CA 1
ATOM 6436 C C . ASP A 1 829 ? -16.139 7.007 -23.337 1.00 78.19 829 ASP A C 1
ATOM 6438 O O . ASP A 1 829 ? -15.109 7.328 -23.943 1.00 78.19 829 ASP A O 1
ATOM 6442 N N . ILE A 1 830 ? -17.281 7.682 -23.484 1.00 85.25 830 ILE A N 1
ATOM 6443 C CA . ILE A 1 830 ? -17.360 9.004 -24.109 1.00 85.25 830 ILE A CA 1
ATOM 6444 C C . ILE A 1 830 ? -17.296 10.056 -23.003 1.00 85.25 830 ILE A C 1
ATOM 6446 O O . ILE A 1 830 ? -18.230 10.176 -22.208 1.00 85.25 830 ILE A O 1
ATOM 6450 N N . ASP A 1 831 ? -16.222 10.841 -22.986 1.00 89.00 831 ASP A N 1
ATOM 6451 C CA . ASP A 1 831 ? -16.019 11.896 -21.996 1.00 89.00 831 ASP A CA 1
ATOM 6452 C C . ASP A 1 831 ? -16.661 13.220 -22.449 1.00 89.00 831 ASP A C 1
ATOM 6454 O O . ASP A 1 831 ? -16.367 13.749 -23.525 1.00 89.00 831 ASP A O 1
ATOM 6458 N N . TRP A 1 832 ? -17.512 13.791 -21.601 1.00 90.12 832 TRP A N 1
ATOM 6459 C CA . TRP A 1 832 ? -18.164 15.084 -21.797 1.00 90.12 832 TRP A CA 1
ATOM 6460 C C . TRP A 1 832 ? -17.717 16.081 -20.732 1.00 90.12 832 TRP A C 1
ATOM 6462 O O . TRP A 1 832 ? -17.887 15.848 -19.537 1.00 90.12 832 TRP A O 1
ATOM 6472 N N . THR A 1 833 ? -17.218 17.233 -21.169 1.00 91.06 833 THR A N 1
ATOM 6473 C CA . THR A 1 833 ? -16.982 18.405 -20.321 1.00 91.06 833 THR A CA 1
ATOM 6474 C C . THR A 1 833 ? -18.137 19.378 -20.502 1.00 91.06 833 THR A C 1
ATOM 6476 O O . THR A 1 833 ? -18.291 19.946 -21.582 1.00 91.06 833 THR A O 1
ATOM 6479 N N . VAL A 1 834 ? -18.940 19.588 -19.462 1.00 89.19 834 VAL A N 1
ATOM 6480 C CA . VAL A 1 834 ? -20.116 20.470 -19.502 1.00 89.19 834 VAL A CA 1
ATOM 6481 C C . VAL A 1 834 ? -19.840 21.735 -18.713 1.00 89.19 834 VAL A C 1
ATOM 6483 O O . VAL A 1 834 ? -19.598 21.682 -17.505 1.00 89.19 834 VAL A O 1
ATOM 6486 N N . PHE A 1 835 ? -19.878 22.879 -19.390 1.00 88.25 835 PHE A N 1
ATOM 6487 C CA . PHE A 1 835 ? -19.665 24.168 -18.750 1.00 88.25 835 PHE A CA 1
ATOM 6488 C C . PHE A 1 835 ? -20.928 24.657 -18.048 1.00 88.25 835 PHE A C 1
ATOM 6490 O O . PHE A 1 835 ? -21.975 24.859 -18.662 1.00 88.25 835 PHE A O 1
ATOM 6497 N N . VAL A 1 836 ? -20.811 24.886 -16.741 1.00 83.50 836 VAL A N 1
ATOM 6498 C CA . VAL A 1 836 ? -21.896 25.430 -15.925 1.00 83.50 836 VAL A CA 1
ATOM 6499 C C . VAL A 1 836 ? -22.038 26.927 -16.211 1.00 83.50 836 VAL A C 1
ATOM 6501 O O . VAL A 1 836 ? -21.069 27.685 -16.127 1.00 83.50 836 VAL A O 1
ATOM 6504 N N . ALA A 1 837 ? -23.250 27.358 -16.560 1.00 75.12 837 ALA A N 1
ATOM 6505 C CA . ALA A 1 837 ? -23.544 28.756 -16.855 1.00 75.12 837 ALA A CA 1
ATOM 6506 C C . ALA A 1 837 ? -23.475 29.643 -15.596 1.00 75.12 837 ALA A C 1
ATOM 6508 O O . ALA A 1 837 ? -23.809 29.212 -14.494 1.00 75.12 837 ALA A O 1
ATOM 6509 N N . GLY A 1 838 ? -23.091 30.911 -15.777 1.00 70.38 838 GLY A N 1
ATOM 6510 C CA . GLY A 1 838 ? -23.203 31.953 -14.747 1.00 70.38 838 GLY A CA 1
ATOM 6511 C C . GLY A 1 838 ? -21.952 32.225 -13.904 1.00 70.38 838 GLY A C 1
ATOM 6512 O O . GLY A 1 838 ? -21.982 33.151 -13.100 1.00 70.38 838 GLY A O 1
ATOM 6513 N N . GLN A 1 839 ? -20.849 31.489 -14.090 1.00 75.06 839 GLN A N 1
ATOM 6514 C CA . GLN A 1 839 ? -19.584 31.747 -13.386 1.00 75.06 839 GLN A CA 1
ATOM 6515 C C . GLN A 1 839 ? -18.374 31.651 -14.324 1.00 75.06 839 GLN A C 1
ATOM 6517 O O . GLN A 1 839 ? -18.259 30.733 -15.138 1.00 75.06 839 GLN A O 1
ATOM 6522 N N . LYS A 1 840 ? -17.453 32.611 -14.193 1.00 85.69 840 LYS A N 1
ATOM 6523 C CA . LYS A 1 840 ? -16.173 32.660 -14.906 1.00 85.69 840 LYS A CA 1
ATOM 6524 C C . LYS A 1 840 ? -15.083 33.025 -13.905 1.00 85.69 840 LYS A C 1
ATOM 6526 O O . LYS A 1 840 ? -15.199 34.035 -13.219 1.00 85.69 840 LYS A O 1
ATOM 6531 N N . PHE A 1 841 ? -14.045 32.200 -13.817 1.00 88.62 841 PHE A N 1
ATOM 6532 C CA . PHE A 1 841 ? -12.923 32.426 -12.908 1.00 88.62 841 PHE A CA 1
ATOM 6533 C C . PHE A 1 841 ? -11.685 32.931 -13.642 1.00 88.62 841 PHE A C 1
ATOM 6535 O O . PHE A 1 841 ? -11.491 32.699 -14.837 1.00 88.62 841 PHE A O 1
ATOM 6542 N N . HIS A 1 842 ? -10.829 33.621 -12.901 1.00 88.94 842 HIS A N 1
ATOM 6543 C CA . HIS A 1 842 ? -9.617 34.246 -13.409 1.00 88.94 842 HIS A CA 1
ATOM 6544 C C . HIS A 1 842 ? -8.458 33.741 -12.555 1.00 88.94 842 HIS A C 1
ATOM 6546 O O . HIS A 1 842 ? -8.527 33.830 -11.336 1.00 88.94 842 HIS A O 1
ATOM 6552 N N . LEU A 1 843 ? -7.420 33.173 -13.168 1.00 88.38 843 LEU A N 1
ATOM 6553 C CA . LEU A 1 843 ? -6.243 32.685 -12.438 1.00 88.38 843 LEU A CA 1
ATOM 6554 C C . LEU A 1 843 ? -5.146 33.746 -12.426 1.00 88.38 843 LEU A C 1
ATOM 6556 O O . LEU A 1 843 ? -4.884 34.377 -13.459 1.00 88.38 843 LEU A O 1
ATOM 6560 N N . GLN A 1 844 ? -4.503 33.911 -11.273 1.00 85.00 844 GLN A N 1
ATOM 6561 C CA . GLN A 1 844 ? -3.331 34.767 -11.113 1.00 85.00 844 GLN A CA 1
ATOM 6562 C C . GLN A 1 844 ? -2.222 34.314 -12.077 1.00 85.00 844 GLN A C 1
ATOM 6564 O O . GLN A 1 844 ? -1.995 33.122 -12.240 1.00 85.00 844 GLN A O 1
ATOM 6569 N N . GLY A 1 845 ? -1.571 35.251 -12.770 1.00 75.50 845 GLY A N 1
ATOM 6570 C CA . GLY A 1 845 ? -0.489 34.953 -13.723 1.00 75.50 845 GLY A CA 1
ATOM 6571 C C . GLY A 1 845 ? -0.917 34.451 -15.111 1.00 75.50 845 GLY A C 1
ATOM 6572 O O . GLY A 1 845 ? -0.080 34.393 -16.001 1.00 75.50 845 GLY A O 1
ATOM 6573 N N . GLY A 1 846 ? -2.199 34.130 -15.341 1.00 75.38 846 GLY A N 1
ATOM 6574 C CA . GLY A 1 846 ? -2.686 33.668 -16.657 1.00 75.38 846 GLY A CA 1
ATOM 6575 C C . GLY A 1 846 ? -3.806 34.510 -17.274 1.00 75.38 846 GLY A C 1
ATOM 6576 O O . GLY A 1 846 ? -4.214 34.256 -18.404 1.00 75.38 846 GLY A O 1
ATOM 6577 N N . CYS A 1 847 ? -4.346 35.474 -16.529 1.00 81.94 847 CYS A N 1
ATOM 6578 C CA . CYS A 1 847 ? -5.425 36.363 -16.955 1.00 81.94 847 CYS A CA 1
ATOM 6579 C C . CYS A 1 847 ? -4.856 37.638 -17.601 1.00 81.94 847 CYS A C 1
ATOM 6581 O O . CYS A 1 847 ? -3.980 38.269 -17.019 1.00 81.94 847 CYS A O 1
ATOM 6583 N N . SER A 1 848 ? -5.389 38.062 -18.757 1.00 75.50 848 SER A N 1
ATOM 6584 C CA . SER A 1 848 ? -4.879 39.227 -19.507 1.00 75.50 848 SER A CA 1
ATOM 6585 C C . SER A 1 848 ? -5.110 40.580 -18.826 1.00 75.50 848 SER A C 1
ATOM 6587 O O . SER A 1 848 ? -4.556 41.573 -19.279 1.00 75.50 848 SER A O 1
ATOM 6589 N N . GLN A 1 849 ? -5.955 40.639 -17.786 1.00 73.25 849 GLN A N 1
ATOM 6590 C CA . GLN A 1 849 ? -6.349 41.868 -17.069 1.00 73.25 849 GLN A CA 1
ATOM 6591 C C . GLN A 1 849 ? -6.932 42.980 -17.966 1.00 73.25 849 GLN A C 1
ATOM 6593 O O . GLN A 1 849 ? -6.996 44.142 -17.578 1.00 73.25 849 GLN A O 1
ATOM 6598 N N . THR A 1 850 ? -7.418 42.625 -19.156 1.00 75.38 850 THR A N 1
ATOM 6599 C CA . THR A 1 850 ? -8.031 43.553 -20.115 1.00 75.38 850 THR A CA 1
ATOM 6600 C C . THR A 1 850 ? -9.541 43.321 -20.250 1.00 75.38 850 THR A C 1
ATOM 6602 O O . THR A 1 850 ? -10.037 42.207 -20.058 1.00 75.38 850 THR A O 1
ATOM 6605 N N . GLY A 1 851 ? -10.299 44.375 -20.577 1.00 78.38 851 GLY A N 1
ATOM 6606 C CA . GLY A 1 851 ? -11.758 44.305 -20.760 1.00 78.38 851 GLY A CA 1
ATOM 6607 C C . GLY A 1 851 ? -12.500 43.845 -19.499 1.00 78.38 851 GLY A C 1
ATOM 6608 O O . GLY A 1 851 ? -12.232 44.338 -18.406 1.00 78.38 851 GLY A O 1
ATOM 6609 N N . GLU A 1 852 ? -13.392 42.857 -19.635 1.00 70.69 852 GLU A N 1
ATOM 6610 C CA . GLU A 1 852 ? -14.141 42.233 -18.523 1.00 70.69 852 GLU A CA 1
ATOM 6611 C C . GLU A 1 852 ? -13.242 41.639 -17.418 1.00 70.69 852 GLU A C 1
ATOM 6613 O O . GLU A 1 852 ? -13.714 41.353 -16.322 1.00 70.69 852 GLU A O 1
ATOM 6618 N N . CYS A 1 853 ? -11.946 41.439 -17.686 1.00 80.38 853 CYS A N 1
ATOM 6619 C CA . CYS A 1 853 ? -11.001 40.860 -16.734 1.00 80.38 853 CYS A CA 1
ATOM 6620 C C . CYS A 1 853 ? -10.331 41.888 -15.807 1.00 80.38 853 CYS A C 1
ATOM 6622 O O . CYS A 1 853 ? -9.639 41.479 -14.877 1.00 80.38 853 CYS A O 1
ATOM 6624 N N . ALA A 1 854 ? -10.490 43.193 -16.055 1.00 77.69 854 ALA A N 1
ATOM 6625 C CA . ALA A 1 854 ? -9.762 44.240 -15.329 1.00 77.69 854 ALA A CA 1
ATOM 6626 C C . ALA A 1 854 ? -10.195 44.389 -13.856 1.00 77.69 854 ALA A C 1
ATOM 6628 O O . ALA A 1 854 ? -9.401 44.809 -13.022 1.00 77.69 854 ALA A O 1
ATOM 6629 N N . GLN A 1 855 ? -11.444 44.034 -13.533 1.00 76.62 855 GLN A N 1
ATOM 6630 C CA . GLN A 1 855 ? -12.023 44.141 -12.182 1.00 76.62 855 GLN A CA 1
ATOM 6631 C C . GLN A 1 855 ? -12.270 42.774 -11.521 1.00 76.62 855 GLN A C 1
ATOM 6633 O O . GLN A 1 855 ? -12.905 42.691 -10.472 1.00 76.62 855 GLN A O 1
ATOM 6638 N N . ALA A 1 856 ? -11.808 41.687 -12.142 1.00 79.62 856 ALA A N 1
ATOM 6639 C CA . ALA A 1 856 ? -12.094 40.337 -11.680 1.00 79.62 856 ALA A CA 1
ATOM 6640 C C . ALA A 1 856 ? -11.123 39.886 -10.578 1.00 79.62 856 ALA A C 1
ATOM 6642 O O . ALA A 1 856 ? -9.913 40.091 -10.679 1.00 79.62 856 ALA A O 1
ATOM 6643 N N . ASN A 1 857 ? -11.650 39.206 -9.555 1.00 84.12 857 ASN A N 1
ATOM 6644 C CA . ASN A 1 857 ? -10.826 38.585 -8.520 1.00 84.12 857 ASN A CA 1
ATOM 6645 C C . ASN A 1 857 ? -9.999 37.431 -9.114 1.00 84.12 857 ASN A C 1
ATOM 6647 O O . ASN A 1 857 ? -10.552 36.547 -9.777 1.00 84.12 857 ASN A O 1
ATOM 6651 N N . GLN A 1 858 ? -8.687 37.439 -8.874 1.00 86.44 858 GLN A N 1
ATOM 6652 C CA . GLN A 1 858 ? -7.769 36.419 -9.374 1.00 86.44 858 GLN A CA 1
ATOM 6653 C C . GLN A 1 858 ? -7.528 35.346 -8.312 1.00 86.44 858 GLN A C 1
ATOM 6655 O O . GLN A 1 858 ? -7.119 35.644 -7.194 1.00 86.44 858 GLN A O 1
ATOM 6660 N N . LEU A 1 859 ? -7.750 34.088 -8.677 1.00 87.62 859 LEU A N 1
ATOM 6661 C CA . LEU A 1 859 ? -7.496 32.947 -7.811 1.00 87.62 859 LEU A CA 1
ATOM 6662 C C . LEU A 1 859 ? -6.028 32.533 -7.908 1.00 87.62 859 LEU A C 1
ATOM 6664 O O . LEU A 1 859 ? -5.495 32.346 -9.007 1.00 87.62 859 LEU A O 1
ATOM 6668 N N . MET A 1 860 ? -5.398 32.351 -6.753 1.00 85.44 860 MET A N 1
ATOM 6669 C CA . MET A 1 860 ? -4.069 31.759 -6.645 1.00 85.44 860 MET A CA 1
ATOM 6670 C C . MET A 1 860 ? -4.153 30.252 -6.902 1.00 85.44 860 MET A C 1
ATOM 6672 O O . MET A 1 860 ? -5.055 29.586 -6.386 1.00 85.44 860 MET A O 1
ATOM 6676 N N . VAL A 1 861 ? -3.204 29.727 -7.679 1.00 85.19 861 VAL A N 1
ATOM 6677 C CA . VAL A 1 861 ? -3.058 28.292 -7.942 1.00 85.19 861 VAL A CA 1
ATOM 6678 C C . VAL A 1 861 ? -1.899 27.750 -7.113 1.00 85.19 861 VAL A C 1
ATOM 6680 O O . VAL A 1 861 ? -0.790 28.268 -7.200 1.00 85.19 861 VAL A O 1
ATOM 6683 N N . THR A 1 862 ? -2.144 26.699 -6.335 1.00 81.56 862 THR A N 1
ATOM 6684 C CA . THR A 1 862 ? -1.117 25.970 -5.584 1.00 81.56 862 THR A CA 1
ATOM 6685 C C . THR A 1 862 ? -1.225 24.474 -5.873 1.00 81.56 862 THR A C 1
ATOM 6687 O O . THR A 1 862 ? -2.263 23.851 -5.633 1.00 81.56 862 THR A O 1
ATOM 6690 N N . LYS A 1 863 ? -0.152 23.868 -6.405 1.00 80.44 863 LYS A N 1
ATOM 6691 C CA . LYS A 1 863 ? -0.100 22.433 -6.745 1.00 80.44 863 LYS A CA 1
ATOM 6692 C C . LYS A 1 863 ? -1.302 21.979 -7.592 1.00 80.44 863 LYS A C 1
ATOM 6694 O O . LYS A 1 863 ? -1.984 21.007 -7.252 1.00 80.44 863 LYS A O 1
ATOM 6699 N N . GLY A 1 864 ? -1.647 22.720 -8.647 1.00 83.25 864 GLY A N 1
ATOM 6700 C CA . GLY A 1 864 ? -2.754 22.357 -9.552 1.00 83.25 864 GLY A CA 1
ATOM 6701 C C . GLY A 1 864 ? -4.161 22.745 -9.115 1.00 83.25 864 GLY A C 1
ATOM 6702 O O . GLY A 1 864 ? -5.114 22.439 -9.839 1.00 83.25 864 GLY A O 1
ATOM 6703 N N . HIS A 1 865 ? -4.315 23.406 -7.968 1.00 86.69 865 HIS A N 1
ATOM 6704 C CA . HIS A 1 865 ? -5.619 23.723 -7.389 1.00 86.69 865 HIS A CA 1
ATOM 6705 C C . HIS A 1 865 ? -5.765 25.228 -7.152 1.00 86.69 865 HIS A C 1
ATOM 6707 O O . HIS A 1 865 ? -4.880 25.862 -6.588 1.00 86.69 865 HIS A O 1
ATOM 6713 N N . ALA A 1 866 ? -6.880 25.795 -7.605 1.00 87.00 866 ALA A N 1
ATOM 6714 C CA . ALA A 1 866 ? -7.273 27.175 -7.369 1.00 87.00 866 ALA A CA 1
ATOM 6715 C C . ALA A 1 866 ? -8.143 27.261 -6.108 1.00 87.00 866 ALA A C 1
ATOM 6717 O O . ALA A 1 866 ? -9.168 26.579 -6.017 1.00 87.00 866 ALA A O 1
ATOM 6718 N N . ASN A 1 867 ? -7.753 28.110 -5.158 1.00 84.19 867 ASN A N 1
ATOM 6719 C CA . ASN A 1 867 ? -8.507 28.323 -3.921 1.00 84.19 867 ASN A CA 1
ATOM 6720 C C . ASN A 1 867 ? -9.704 29.244 -4.160 1.00 84.19 867 ASN A C 1
ATOM 6722 O O . ASN A 1 867 ? -9.554 30.299 -4.775 1.00 84.19 867 ASN A O 1
ATOM 6726 N N . ILE A 1 868 ? -10.872 28.876 -3.637 1.00 82.19 868 ILE A N 1
ATOM 6727 C CA . ILE A 1 868 ? -12.084 29.704 -3.664 1.00 82.19 868 ILE A CA 1
ATOM 6728 C C . ILE A 1 868 ? -12.576 30.002 -2.240 1.00 82.19 868 ILE A C 1
ATOM 6730 O O . ILE A 1 868 ? -12.211 29.324 -1.286 1.00 82.19 868 ILE A O 1
ATOM 6734 N N . LEU A 1 869 ? -13.390 31.048 -2.081 1.00 70.12 869 LEU A N 1
ATOM 6735 C CA . LEU A 1 869 ? -13.844 31.516 -0.762 1.00 70.12 869 LEU A CA 1
ATOM 6736 C C . LEU A 1 869 ? -14.945 30.636 -0.142 1.00 70.12 869 LEU A C 1
ATOM 6738 O O . LEU A 1 869 ? -15.079 30.598 1.078 1.00 70.12 869 LEU A O 1
ATOM 6742 N N . GLU A 1 870 ? -15.715 29.922 -0.964 1.00 69.00 870 GLU A N 1
ATOM 6743 C CA . GLU A 1 870 ? -16.847 29.091 -0.536 1.00 69.00 870 GLU A CA 1
ATOM 6744 C C . GLU A 1 870 ? -16.550 27.597 -0.715 1.00 69.00 870 GLU A C 1
ATOM 6746 O O . GLU A 1 870 ? -15.821 27.199 -1.627 1.00 69.00 870 GLU A O 1
ATOM 6751 N N . SER A 1 871 ? -17.142 26.749 0.130 1.00 65.12 871 SER A N 1
ATOM 6752 C CA . SER A 1 871 ? -16.998 25.300 -0.004 1.00 65.12 871 SER A CA 1
ATOM 6753 C C . SER A 1 871 ? -17.768 24.786 -1.221 1.00 65.12 871 SER A C 1
ATOM 6755 O O . SER A 1 871 ? -18.960 25.034 -1.392 1.00 65.12 871 SER A O 1
ATOM 6757 N N . CYS A 1 872 ? -17.076 24.058 -2.099 1.00 63.16 872 CYS A N 1
ATOM 6758 C CA . CYS A 1 872 ? -17.652 23.541 -3.345 1.00 63.16 872 CYS A CA 1
ATOM 6759 C C . CYS A 1 872 ? -17.777 22.015 -3.385 1.00 63.16 872 CYS A C 1
ATOM 6761 O O . CYS A 1 872 ? -18.514 21.498 -4.230 1.00 63.16 872 CYS A O 1
ATOM 6763 N N . GLY A 1 873 ? -17.111 21.312 -2.460 1.00 62.62 873 GLY A N 1
ATOM 6764 C CA . GLY A 1 873 ? -17.089 19.850 -2.391 1.00 62.62 873 GLY A CA 1
ATOM 6765 C C . GLY A 1 873 ? -16.382 19.187 -3.583 1.00 62.62 873 GLY A C 1
ATOM 6766 O O . GLY A 1 873 ? -16.166 19.793 -4.632 1.00 62.62 873 GLY A O 1
ATOM 6767 N N . SER A 1 874 ? -16.020 17.910 -3.430 1.00 70.56 874 SER A N 1
ATOM 6768 C CA . SER A 1 874 ? -15.511 17.105 -4.548 1.00 70.56 874 SER A CA 1
ATOM 6769 C C . SER A 1 874 ? -16.681 16.533 -5.348 1.00 70.56 874 SER A C 1
ATOM 6771 O O . SER A 1 874 ? -17.558 15.874 -4.790 1.00 70.56 874 SER A O 1
ATOM 6773 N N . GLN A 1 875 ? -16.687 16.771 -6.654 1.00 70.31 875 GLN A N 1
ATOM 6774 C CA . GLN A 1 875 ? -17.656 16.257 -7.615 1.00 70.31 875 GLN A CA 1
ATOM 6775 C C . GLN A 1 875 ? -16.909 15.726 -8.855 1.00 70.31 875 GLN A C 1
ATOM 6777 O O . GLN A 1 875 ? -16.863 16.395 -9.894 1.00 70.31 875 GLN A O 1
ATOM 6782 N N . PRO A 1 876 ? -16.278 14.538 -8.750 1.00 70.56 876 PRO A N 1
ATOM 6783 C CA . PRO A 1 876 ? -15.581 13.914 -9.871 1.00 70.56 876 PRO A CA 1
ATOM 6784 C C . PRO A 1 876 ? -16.544 13.586 -11.024 1.00 70.56 876 PRO A C 1
ATOM 6786 O O . PRO A 1 876 ? -17.766 13.650 -10.871 1.00 70.56 876 PRO A O 1
ATOM 6789 N N . ALA A 1 877 ? -15.986 13.225 -12.184 1.00 75.25 877 ALA A N 1
ATOM 6790 C CA . ALA A 1 877 ? -16.782 12.842 -13.347 1.00 75.25 877 ALA A CA 1
ATOM 6791 C C . ALA A 1 877 ? -17.763 11.707 -13.004 1.00 75.25 877 ALA A C 1
ATOM 6793 O O . ALA A 1 877 ? -17.402 10.741 -12.328 1.00 75.25 877 ALA A O 1
ATOM 6794 N N . VAL A 1 878 ? -19.009 11.842 -13.459 1.00 77.06 878 VAL A N 1
ATOM 6795 C CA . VAL A 1 878 ? -20.083 10.882 -13.192 1.00 77.06 878 VAL A CA 1
ATOM 6796 C C . VAL A 1 878 ? -20.247 9.972 -14.401 1.00 77.06 878 VAL A C 1
ATOM 6798 O O . VAL A 1 878 ? -20.682 10.419 -15.462 1.00 77.06 878 VAL A O 1
ATOM 6801 N N . SER A 1 879 ? -19.927 8.692 -14.225 1.00 76.56 879 SER A N 1
ATOM 6802 C CA . SER A 1 879 ? -20.106 7.670 -15.255 1.00 76.56 879 SER A CA 1
ATOM 6803 C C . SER A 1 879 ? -21.552 7.185 -15.314 1.00 76.56 879 SER A C 1
ATOM 6805 O O . SER A 1 879 ? -22.127 6.749 -14.316 1.00 76.56 879 SER A O 1
ATOM 6807 N N . THR A 1 880 ? -22.137 7.194 -16.506 1.00 73.81 880 THR A N 1
ATOM 6808 C CA . THR A 1 880 ? -23.459 6.621 -16.779 1.00 73.81 880 THR A CA 1
ATOM 6809 C C . THR A 1 880 ? -23.316 5.232 -17.378 1.00 73.81 880 THR A C 1
ATOM 6811 O O . THR A 1 880 ? -22.567 5.052 -18.331 1.00 73.81 880 THR A O 1
ATOM 6814 N N . SER A 1 881 ? -24.043 4.239 -16.857 1.00 68.56 881 SER A N 1
ATOM 6815 C CA . SER A 1 881 ? -23.975 2.872 -17.381 1.00 68.56 881 SER A CA 1
ATOM 6816 C C . SER A 1 881 ? -24.298 2.827 -18.883 1.00 68.56 881 SER A C 1
ATOM 6818 O O . SER A 1 881 ? -25.222 3.530 -19.326 1.00 68.56 881 SER A O 1
ATOM 6820 N N . PRO A 1 882 ? -23.575 1.995 -19.662 1.00 66.06 882 PRO A N 1
ATOM 6821 C CA . PRO A 1 882 ? -23.933 1.762 -21.051 1.00 66.06 882 PRO A CA 1
ATOM 6822 C C . PRO A 1 882 ? -25.356 1.203 -21.087 1.00 66.06 882 PRO A C 1
ATOM 6824 O O . PRO A 1 882 ? -25.715 0.327 -20.299 1.00 66.06 882 PRO A O 1
ATOM 6827 N N . SER A 1 883 ? -26.183 1.726 -21.983 1.00 50.66 883 SER A N 1
ATOM 6828 C CA . SER A 1 883 ? -27.404 1.029 -22.386 1.00 50.66 883 SER A CA 1
ATOM 6829 C C . SER A 1 883 ? -27.073 0.359 -23.710 1.00 50.66 883 SER A C 1
ATOM 6831 O O . SER A 1 883 ? -26.272 0.901 -24.456 1.00 50.66 883 SER A O 1
ATOM 6833 N N . GLY A 1 884 ? -27.651 -0.785 -24.066 1.00 51.22 884 GLY A N 1
ATOM 6834 C CA . GLY A 1 884 ? -27.345 -1.450 -25.351 1.00 51.22 884 GLY A CA 1
ATOM 6835 C C . GLY A 1 884 ? -27.586 -0.609 -26.628 1.00 51.22 884 GLY A C 1
ATOM 6836 O O . GLY A 1 884 ? -27.497 -1.143 -27.725 1.00 51.22 884 GLY A O 1
ATOM 6837 N N . LEU A 1 885 ? -27.924 0.681 -26.493 1.00 48.53 885 LEU A N 1
ATOM 6838 C CA . LEU A 1 885 ? -28.107 1.699 -27.525 1.00 48.53 885 LEU A CA 1
ATOM 6839 C C . LEU A 1 885 ? -27.097 2.869 -27.438 1.00 48.53 885 LEU A C 1
ATOM 6841 O O . LEU A 1 885 ? -27.055 3.680 -28.360 1.00 48.53 885 LEU A O 1
ATOM 6845 N N . ARG A 1 886 ? -26.319 3.009 -26.350 1.00 62.94 886 ARG A N 1
ATOM 6846 C CA . ARG A 1 886 ? -25.318 4.079 -26.164 1.00 62.94 886 ARG A CA 1
ATOM 6847 C C . ARG A 1 886 ? -24.113 3.587 -25.334 1.00 62.94 886 ARG A C 1
ATOM 6849 O O . ARG A 1 886 ? -24.322 2.896 -24.333 1.00 62.94 886 ARG A O 1
ATOM 6856 N N . PRO A 1 887 ? -22.871 3.967 -25.685 1.00 68.88 887 PRO A N 1
ATOM 6857 C CA . PRO A 1 887 ? -21.695 3.636 -24.881 1.00 68.88 887 PRO A CA 1
ATOM 6858 C C . PRO A 1 887 ? -21.764 4.291 -23.495 1.00 68.88 887 PRO A C 1
ATOM 6860 O O . PRO A 1 887 ? -22.595 5.171 -23.242 1.00 68.88 887 PRO A O 1
ATOM 6863 N N . ARG A 1 888 ? -20.892 3.854 -22.581 1.00 76.12 888 ARG A N 1
ATOM 6864 C CA . ARG A 1 888 ? -20.728 4.508 -21.278 1.00 76.12 888 ARG A CA 1
ATOM 6865 C C . ARG A 1 888 ? -20.337 5.972 -21.511 1.00 76.12 888 ARG A C 1
ATOM 6867 O O . ARG A 1 888 ? -19.535 6.260 -22.397 1.00 76.12 888 ARG A O 1
ATOM 6874 N N . MET A 1 889 ? -20.918 6.895 -20.751 1.00 80.81 889 MET A N 1
ATOM 6875 C CA . MET A 1 889 ? -20.570 8.317 -20.845 1.00 80.81 889 MET A CA 1
ATOM 6876 C C . MET A 1 889 ? -20.120 8.844 -19.496 1.00 80.81 889 MET A C 1
ATOM 6878 O O . MET A 1 889 ? -20.824 8.623 -18.508 1.00 80.81 889 MET A O 1
ATOM 6882 N N . ASP A 1 890 ? -19.016 9.581 -19.494 1.00 84.81 890 ASP A N 1
ATOM 6883 C CA . ASP A 1 890 ? -18.428 10.211 -18.319 1.00 84.81 890 ASP A CA 1
ATOM 6884 C C . ASP A 1 890 ? -18.679 11.716 -18.374 1.00 84.81 890 ASP A C 1
ATOM 6886 O O . ASP A 1 890 ? -18.221 12.411 -19.278 1.00 84.81 890 ASP A O 1
ATOM 6890 N N . LEU A 1 891 ? -19.448 12.225 -17.413 1.00 86.31 891 LEU A N 1
ATOM 6891 C CA . LEU A 1 891 ? -19.862 13.623 -17.370 1.00 86.31 891 LEU A CA 1
ATOM 6892 C C . LEU A 1 891 ? -19.036 14.405 -16.346 1.00 86.31 891 LEU A C 1
ATOM 6894 O O . LEU A 1 891 ? -19.161 14.175 -15.142 1.00 86.31 891 LEU A O 1
ATOM 6898 N N . CYS A 1 892 ? -18.232 15.362 -16.804 1.00 88.50 892 CYS A N 1
ATOM 6899 C CA . CYS A 1 892 ? -17.447 16.260 -15.965 1.00 88.50 892 CYS A CA 1
ATOM 6900 C C . CYS A 1 892 ? -17.994 17.690 -16.043 1.00 88.50 892 CYS A C 1
ATOM 6902 O O . CYS A 1 892 ? -18.003 18.304 -17.108 1.00 88.50 892 CYS A O 1
ATOM 6904 N N . HIS A 1 893 ? -18.428 18.241 -14.908 1.00 87.69 893 HIS A N 1
ATOM 6905 C CA . HIS A 1 893 ? -18.860 19.636 -14.837 1.00 87.69 893 HIS A CA 1
ATOM 6906 C C . HIS A 1 893 ? -17.650 20.560 -14.668 1.00 87.69 893 HIS A C 1
ATOM 6908 O O . HIS A 1 893 ? -16.813 20.357 -13.783 1.00 87.69 893 HIS A O 1
ATOM 6914 N N . ALA A 1 894 ? -17.586 21.589 -15.507 1.00 90.19 894 ALA A N 1
ATOM 6915 C CA . ALA A 1 894 ? -16.492 22.542 -15.568 1.00 90.19 894 ALA A CA 1
ATOM 6916 C C . ALA A 1 894 ? -16.982 23.987 -15.440 1.00 90.19 894 ALA A C 1
ATOM 6918 O O . ALA A 1 894 ? -18.112 24.326 -15.791 1.00 90.19 894 ALA A O 1
ATOM 6919 N N . ILE A 1 895 ? -16.096 24.859 -14.971 1.00 89.06 895 ILE A N 1
ATOM 6920 C CA . ILE A 1 895 ? -16.318 26.301 -14.878 1.00 89.06 895 ILE A CA 1
ATOM 6921 C C . ILE A 1 895 ? -15.331 26.995 -15.813 1.00 89.06 895 ILE A C 1
ATOM 6923 O O . ILE A 1 895 ? -14.140 26.663 -15.844 1.00 89.06 895 ILE A O 1
ATOM 6927 N N . ARG A 1 896 ? -15.832 27.947 -16.608 1.00 89.94 896 ARG A N 1
ATOM 6928 C CA . ARG A 1 896 ? -15.021 28.665 -17.596 1.00 89.94 896 ARG A CA 1
ATOM 6929 C C . ARG A 1 896 ? -13.930 29.478 -16.904 1.00 89.94 896 ARG A C 1
ATOM 6931 O O . ARG A 1 896 ? -14.171 30.123 -15.885 1.00 89.94 896 ARG A O 1
ATOM 6938 N N . CYS A 1 897 ? -12.745 29.497 -17.506 1.00 87.94 897 CYS A N 1
ATOM 6939 C CA . CYS A 1 897 ? -11.660 30.380 -17.108 1.00 87.94 897 CYS A CA 1
ATOM 6940 C C . CYS A 1 897 ? -11.171 31.192 -18.313 1.00 87.94 897 CYS A C 1
ATOM 6942 O O . CYS A 1 897 ? -11.188 30.716 -19.446 1.00 87.94 897 CYS A O 1
ATOM 6944 N N . CYS A 1 898 ? -10.789 32.451 -18.091 1.00 82.50 898 CYS A N 1
ATOM 6945 C CA . CYS A 1 898 ? -10.208 33.294 -19.144 1.00 82.50 898 CYS A CA 1
ATOM 6946 C C . CYS A 1 898 ? -8.714 33.051 -19.369 1.00 82.50 898 CYS A C 1
ATOM 6948 O O . CYS A 1 898 ? -8.146 33.615 -20.307 1.00 82.50 898 CYS A O 1
ATOM 6950 N N . SER A 1 899 ? -8.068 32.311 -18.468 1.00 80.44 899 SER A N 1
ATOM 6951 C CA . SER A 1 899 ? -6.619 32.261 -18.401 1.00 80.44 899 SER A CA 1
ATOM 6952 C C . SER A 1 899 ? -6.025 31.314 -19.444 1.00 80.44 899 SER A C 1
ATOM 6954 O O . SER A 1 899 ? -6.557 30.231 -19.681 1.00 80.44 899 SER A O 1
ATOM 6956 N N . ASP A 1 900 ? -4.885 31.703 -20.018 1.00 71.94 900 ASP A N 1
ATOM 6957 C CA . ASP A 1 900 ? -4.009 30.814 -20.809 1.00 71.94 900 ASP A CA 1
ATOM 6958 C C . ASP A 1 900 ? -3.061 30.006 -19.904 1.00 71.94 900 ASP A C 1
ATOM 6960 O O . ASP A 1 900 ? -2.033 29.521 -20.357 1.00 71.94 900 ASP A O 1
ATOM 6964 N N . PHE A 1 901 ? -3.371 29.936 -18.602 1.00 67.06 901 PHE A N 1
ATOM 6965 C CA . PHE A 1 901 ? -2.442 29.593 -17.526 1.00 67.06 901 PHE A CA 1
ATOM 6966 C C . PHE A 1 901 ? -1.697 28.279 -17.791 1.00 67.06 901 PHE A C 1
ATOM 6968 O O . PHE A 1 901 ? -2.225 27.192 -17.558 1.00 67.06 901 PHE A O 1
ATOM 6975 N N . CYS A 1 902 ? -0.446 28.412 -18.222 1.00 65.06 902 CYS A N 1
ATOM 6976 C CA . CYS A 1 902 ? 0.577 27.389 -18.160 1.00 65.06 902 CYS A CA 1
ATOM 6977 C C . CYS A 1 902 ? 1.819 28.018 -17.531 1.00 65.06 902 CYS A C 1
ATOM 6979 O O . CYS A 1 902 ? 2.228 29.109 -17.926 1.00 65.06 902 CYS A O 1
ATOM 6981 N N . THR A 1 903 ? 2.405 27.331 -16.554 1.00 61.22 903 THR A N 1
ATOM 6982 C CA . THR A 1 903 ? 3.630 27.766 -15.872 1.00 61.22 903 THR A CA 1
ATOM 6983 C C . THR A 1 903 ? 4.841 27.801 -16.808 1.00 61.22 903 THR A C 1
ATOM 6985 O O . THR A 1 903 ? 5.819 28.469 -16.497 1.00 61.22 903 THR A O 1
ATOM 6988 N N . ASP A 1 904 ? 4.769 27.107 -17.949 1.00 65.12 904 ASP A N 1
ATOM 6989 C CA . ASP A 1 904 ? 5.847 26.964 -18.927 1.00 65.12 904 ASP A CA 1
ATOM 6990 C C . ASP A 1 904 ? 5.320 27.153 -20.365 1.00 65.12 904 ASP A C 1
ATOM 6992 O O . ASP A 1 904 ? 5.247 26.238 -21.187 1.00 65.12 904 ASP A O 1
ATOM 6996 N N . THR A 1 905 ? 4.866 28.373 -20.665 1.00 63.03 905 THR A N 1
ATOM 6997 C CA . THR A 1 905 ? 4.331 28.742 -21.987 1.00 63.03 905 THR A CA 1
ATOM 6998 C C . THR A 1 905 ? 5.324 28.550 -23.134 1.00 63.03 905 THR A C 1
ATOM 7000 O O . THR A 1 905 ? 4.881 28.355 -24.263 1.00 63.03 905 THR A O 1
ATOM 7003 N N . GLU A 1 906 ? 6.636 28.598 -22.883 1.00 66.56 906 GLU A N 1
ATOM 7004 C CA . GLU A 1 906 ? 7.651 28.353 -23.919 1.00 66.56 906 GLU A CA 1
ATOM 7005 C C . GLU A 1 906 ? 7.674 26.880 -24.334 1.00 66.56 906 GLU A C 1
ATOM 7007 O O . GLU A 1 906 ? 7.614 26.591 -25.527 1.00 66.56 906 GLU A O 1
ATOM 7012 N N . ARG A 1 907 ? 7.613 25.948 -23.373 1.00 71.81 907 ARG A N 1
ATOM 7013 C CA . ARG A 1 907 ? 7.541 24.501 -23.631 1.00 71.81 907 ARG A CA 1
ATOM 7014 C C . ARG A 1 907 ? 6.407 24.100 -24.579 1.00 71.81 907 ARG A C 1
ATOM 7016 O O . ARG A 1 907 ? 6.580 23.222 -25.419 1.00 71.81 907 ARG A O 1
ATOM 7023 N N . ILE A 1 908 ? 5.241 24.742 -24.477 1.00 69.00 908 ILE A N 1
ATOM 7024 C CA . ILE A 1 908 ? 4.058 24.352 -25.267 1.00 69.00 908 ILE A CA 1
ATOM 7025 C C . ILE A 1 908 ? 4.013 25.025 -26.640 1.00 69.00 908 ILE A C 1
ATOM 7027 O O . ILE A 1 908 ? 3.451 24.448 -27.575 1.00 69.00 908 ILE A O 1
ATOM 7031 N N . LYS A 1 909 ? 4.619 26.209 -26.801 1.00 67.00 909 LYS A N 1
ATOM 7032 C CA . LYS A 1 909 ? 4.679 26.893 -28.105 1.00 67.00 909 LYS A CA 1
ATOM 7033 C C . LYS A 1 909 ? 5.309 26.010 -29.185 1.00 67.00 909 LYS A C 1
ATOM 7035 O O . LYS A 1 909 ? 4.846 26.037 -30.316 1.00 67.00 909 LYS A O 1
ATOM 7040 N N . PHE A 1 910 ? 6.278 25.165 -28.823 1.00 65.12 910 PHE A N 1
ATOM 7041 C CA . PHE A 1 910 ? 6.900 24.197 -29.737 1.00 65.12 910 PHE A CA 1
ATOM 7042 C C . PHE A 1 910 ? 5.970 23.052 -30.183 1.00 65.12 910 PHE A C 1
ATOM 7044 O O . PHE A 1 910 ? 6.260 22.359 -31.158 1.00 65.12 910 PHE A O 1
ATOM 7051 N N . ILE A 1 911 ? 4.850 22.836 -29.485 1.00 70.69 911 ILE A N 1
ATOM 7052 C CA . ILE A 1 911 ? 3.907 21.747 -29.766 1.00 70.69 911 ILE A CA 1
ATOM 7053 C C . ILE A 1 911 ? 2.685 22.249 -30.550 1.00 70.69 911 ILE A C 1
ATOM 7055 O O . ILE A 1 911 ? 2.193 21.539 -31.426 1.00 70.69 911 ILE A O 1
ATOM 7059 N N . THR A 1 912 ? 2.161 23.445 -30.247 1.00 72.38 912 THR A N 1
ATOM 7060 C CA . THR A 1 912 ? 0.985 24.005 -30.946 1.00 72.38 912 THR A CA 1
ATOM 7061 C C . THR A 1 912 ? 0.852 25.528 -30.798 1.00 72.38 912 THR A C 1
ATOM 7063 O O . THR A 1 912 ? 0.874 26.061 -29.692 1.00 72.38 912 THR A O 1
ATOM 7066 N N . ASP A 1 913 ? 0.550 26.219 -31.906 1.00 66.25 913 ASP A N 1
ATOM 7067 C CA . ASP A 1 913 ? 0.475 27.693 -31.980 1.00 66.25 913 ASP A CA 1
ATOM 7068 C C . ASP A 1 913 ? -0.809 28.321 -31.404 1.00 66.25 913 ASP A C 1
ATOM 7070 O O . ASP A 1 913 ? -0.888 29.534 -31.201 1.00 66.25 913 ASP A O 1
ATOM 7074 N N . ARG A 1 914 ? -1.872 27.532 -31.188 1.00 67.81 914 ARG A N 1
ATOM 7075 C CA . ARG A 1 914 ? -3.161 28.026 -30.657 1.00 67.81 914 ARG A CA 1
ATOM 7076 C C . ARG A 1 914 ? -3.752 27.072 -29.630 1.00 67.81 914 ARG A C 1
ATOM 7078 O O . ARG A 1 914 ? -4.346 26.055 -29.997 1.00 67.81 914 ARG A O 1
ATOM 7085 N N . LEU A 1 915 ? -3.625 27.431 -28.356 1.00 72.62 915 LEU A N 1
ATOM 7086 C CA . LEU A 1 915 ? -4.211 26.690 -27.243 1.00 72.62 915 LEU A CA 1
ATOM 7087 C C . LEU A 1 915 ? -5.575 27.265 -26.835 1.00 72.62 915 LEU A C 1
ATOM 7089 O O . LEU A 1 915 ? -5.789 28.477 -26.910 1.00 72.62 915 LEU A O 1
ATOM 7093 N N . PRO A 1 916 ? -6.519 26.405 -26.416 1.00 83.56 916 PRO A N 1
ATOM 7094 C CA . PRO A 1 916 ? -7.750 26.858 -25.785 1.00 83.56 916 PRO A CA 1
ATOM 7095 C C . PRO A 1 916 ? -7.465 27.416 -24.383 1.00 83.56 916 PRO A C 1
ATOM 7097 O O . PRO A 1 916 ? -6.432 27.133 -23.796 1.00 83.56 916 PRO A O 1
ATOM 7100 N N . LYS A 1 917 ? -8.411 28.160 -23.801 1.00 86.50 917 LYS A N 1
ATOM 7101 C CA . LYS A 1 917 ? -8.316 28.564 -22.388 1.00 86.50 917 LYS A CA 1
ATOM 7102 C C . LYS A 1 917 ? -8.427 27.350 -21.460 1.00 86.50 917 LYS A C 1
ATOM 7104 O O . LYS A 1 917 ? -9.104 26.369 -21.792 1.00 86.50 917 LYS A O 1
ATOM 7109 N N . VAL A 1 918 ? -7.797 27.419 -20.284 1.00 90.00 918 VAL A N 1
ATOM 7110 C CA . VAL A 1 918 ? -7.991 26.395 -19.241 1.00 90.00 918 VAL A CA 1
ATOM 7111 C C . VAL A 1 918 ? -9.407 26.474 -18.662 1.00 90.00 918 VAL A C 1
ATOM 7113 O O . VAL A 1 918 ? -10.158 27.420 -18.903 1.00 90.00 918 VAL A O 1
ATOM 7116 N N . HIS A 1 919 ? -9.795 25.464 -17.893 1.00 91.62 919 HIS A N 1
ATOM 7117 C CA . HIS A 1 919 ? -11.053 25.454 -17.150 1.00 91.62 919 HIS A CA 1
ATOM 7118 C C . HIS A 1 919 ? -10.863 24.810 -15.780 1.00 91.62 919 HIS A C 1
ATOM 7120 O O . HIS A 1 919 ? -9.874 24.118 -15.542 1.00 91.62 919 HIS A O 1
ATOM 7126 N N . LEU A 1 920 ? -11.804 25.062 -14.874 1.00 90.31 920 LEU A N 1
ATOM 7127 C CA . LEU A 1 920 ? -11.755 24.562 -13.504 1.00 90.31 920 LEU A CA 1
ATOM 7128 C C . LEU A 1 920 ? -12.776 23.444 -13.304 1.00 90.31 920 LEU A C 1
ATOM 7130 O O . LEU A 1 920 ? -13.913 23.565 -13.754 1.00 90.31 920 LEU A O 1
ATOM 7134 N N . VAL A 1 921 ? -12.382 22.372 -12.619 1.00 89.25 921 VAL A N 1
ATOM 7135 C CA . VAL A 1 921 ? -13.245 21.218 -12.322 1.00 89.25 921 VAL A CA 1
ATOM 7136 C C . VAL A 1 921 ? -13.268 20.926 -10.824 1.00 89.25 921 VAL A C 1
ATOM 7138 O O . VAL A 1 921 ? -12.272 21.107 -10.120 1.00 89.25 921 VAL A O 1
ATOM 7141 N N . ARG A 1 922 ? -14.402 20.433 -10.322 1.00 78.88 922 ARG A N 1
ATOM 7142 C CA . ARG A 1 922 ? -14.582 20.048 -8.912 1.00 78.88 922 ARG A CA 1
ATOM 7143 C C . ARG A 1 922 ? -14.000 18.659 -8.635 1.00 78.88 922 ARG A C 1
ATOM 7145 O O . ARG A 1 922 ? -14.716 17.736 -8.284 1.00 78.88 922 ARG A O 1
ATOM 7152 N N . ALA A 1 923 ? -12.697 18.484 -8.819 1.00 70.19 923 ALA A N 1
ATOM 7153 C CA . ALA A 1 923 ? -12.005 17.222 -8.550 1.00 70.19 923 ALA A CA 1
ATOM 7154 C C . ALA A 1 923 ? -10.881 17.450 -7.528 1.00 70.19 923 ALA A C 1
ATOM 7156 O O . ALA A 1 923 ? -9.721 17.582 -7.913 1.00 70.19 923 ALA A O 1
ATOM 7157 N N . THR A 1 924 ? -11.241 17.555 -6.244 1.00 61.78 924 THR A N 1
ATOM 7158 C CA . THR A 1 924 ? -10.293 17.829 -5.148 1.00 61.78 924 THR A CA 1
ATOM 7159 C C . THR A 1 924 ? -9.623 16.562 -4.616 1.00 61.78 924 THR A C 1
ATOM 7161 O O . THR A 1 924 ? -10.092 15.442 -4.844 1.00 61.78 924 THR A O 1
ATOM 7164 N N . ARG A 1 925 ? -8.501 16.744 -3.908 1.00 61.34 925 ARG A N 1
ATOM 7165 C CA . ARG A 1 925 ? -7.728 15.663 -3.275 1.00 61.34 925 ARG A CA 1
ATOM 7166 C C . ARG A 1 925 ? -8.585 14.881 -2.262 1.00 61.34 925 ARG A C 1
ATOM 7168 O O . ARG A 1 925 ? -9.455 15.469 -1.624 1.00 61.34 925 ARG A O 1
ATOM 7175 N N . PRO A 1 926 ? -8.319 13.582 -2.040 1.00 48.22 926 PRO A N 1
ATOM 7176 C CA . PRO A 1 926 ? -9.024 12.760 -1.054 1.00 48.22 926 PRO A CA 1
ATOM 7177 C C . PRO A 1 926 ? -8.571 13.039 0.396 1.00 48.22 926 PRO A C 1
ATOM 7179 O O . PRO A 1 926 ? -8.420 12.118 1.192 1.00 48.22 926 PRO A O 1
ATOM 7182 N N . THR A 1 927 ? -8.337 14.298 0.771 1.00 52.84 927 THR A N 1
ATOM 7183 C CA . THR A 1 927 ? -8.021 14.681 2.154 1.00 52.84 927 THR A CA 1
ATOM 7184 C C . THR A 1 927 ? -9.221 15.384 2.783 1.00 52.84 927 THR A C 1
ATOM 7186 O O . THR A 1 927 ? -9.885 16.209 2.161 1.00 52.84 927 THR A O 1
ATOM 7189 N N . LYS A 1 928 ? -9.516 15.086 4.057 1.00 46.50 928 LYS A N 1
ATOM 7190 C CA . LYS A 1 928 ? -10.636 15.692 4.813 1.00 46.50 928 LYS A CA 1
ATOM 7191 C C . LYS A 1 928 ? -10.520 17.221 5.000 1.00 46.50 928 LYS A C 1
ATOM 7193 O O . LYS A 1 928 ? -11.415 17.814 5.591 1.00 46.50 928 LYS A O 1
ATOM 7198 N N . GLN A 1 929 ? -9.436 17.845 4.533 1.00 50.06 929 GLN A N 1
ATOM 7199 C CA . GLN A 1 929 ? -9.033 19.218 4.858 1.00 50.06 929 GLN A CA 1
ATOM 7200 C C . GLN A 1 929 ? -9.219 20.237 3.715 1.00 50.06 929 GLN A C 1
ATOM 7202 O O . GLN A 1 929 ? -9.095 21.427 3.979 1.00 50.06 929 GLN A O 1
ATOM 7207 N N . THR A 1 930 ? -9.555 19.836 2.479 1.00 56.44 930 THR A N 1
ATOM 7208 C CA . THR A 1 930 ? -9.651 20.771 1.333 1.00 56.44 930 THR A CA 1
ATOM 7209 C C . THR A 1 930 ? -11.050 20.793 0.696 1.00 56.44 930 THR A C 1
ATOM 7211 O O . THR A 1 930 ? -11.316 20.190 -0.342 1.00 56.44 930 THR A O 1
ATOM 7214 N N . GLN A 1 931 ? -11.992 21.503 1.331 1.00 60.34 931 GLN A N 1
ATOM 7215 C CA . GLN A 1 931 ? -13.372 21.669 0.826 1.00 60.34 931 GLN A CA 1
ATOM 7216 C C . GLN A 1 931 ? -13.562 22.871 -0.129 1.00 60.34 931 GLN A C 1
ATOM 7218 O O . GLN A 1 931 ? -14.633 23.004 -0.729 1.00 60.34 931 GLN A O 1
ATOM 7223 N N . ASN A 1 932 ? -12.530 23.709 -0.308 1.00 77.50 932 ASN A N 1
ATOM 7224 C CA . ASN A 1 932 ? -12.608 25.023 -0.965 1.00 77.50 932 ASN A CA 1
ATOM 7225 C C . ASN A 1 932 ? -11.643 25.161 -2.168 1.00 77.50 932 ASN A C 1
ATOM 7227 O O . ASN A 1 932 ? -11.087 26.230 -2.411 1.00 77.50 932 ASN A O 1
ATOM 7231 N N . GLU A 1 933 ? -11.411 24.080 -2.914 1.00 83.69 933 GLU A N 1
ATOM 7232 C CA . GLU A 1 933 ? -10.453 24.047 -4.030 1.00 83.69 933 GLU A CA 1
ATOM 7233 C C . GLU A 1 933 ? -11.119 23.611 -5.343 1.00 83.69 933 GLU A C 1
ATOM 7235 O O . GLU A 1 933 ? -11.982 22.735 -5.361 1.00 83.69 933 GLU A O 1
ATOM 7240 N N . LEU A 1 934 ? -10.676 24.174 -6.469 1.00 86.44 934 LEU A N 1
ATOM 7241 C CA . LEU A 1 934 ? -11.017 23.712 -7.817 1.00 86.44 934 LEU A CA 1
ATOM 7242 C C . LEU A 1 934 ? -9.749 23.294 -8.560 1.00 86.44 934 LEU A C 1
ATOM 7244 O O . LEU A 1 934 ? -8.768 24.031 -8.579 1.00 86.44 934 LEU A O 1
ATOM 7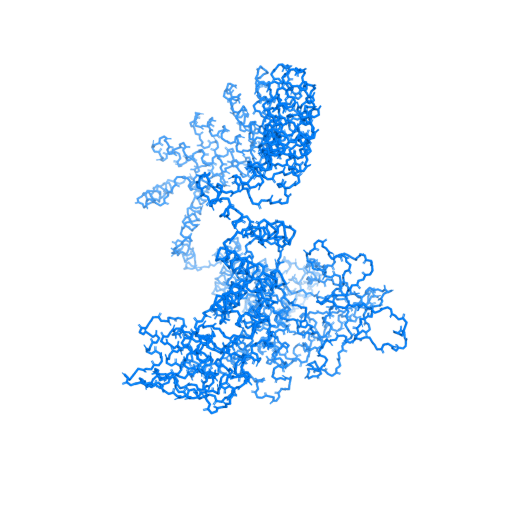248 N N . ARG A 1 935 ? -9.757 22.140 -9.226 1.00 87.81 935 ARG A N 1
ATOM 7249 C CA . ARG A 1 935 ? -8.601 21.675 -10.000 1.00 87.81 935 ARG A CA 1
ATOM 7250 C C . ARG A 1 935 ? -8.537 22.380 -11.353 1.00 87.81 935 ARG A C 1
ATOM 7252 O O . ARG A 1 935 ? -9.543 22.457 -12.059 1.00 87.81 935 ARG A O 1
ATOM 7259 N N . VAL A 1 936 ? -7.345 22.827 -11.743 1.00 89.19 936 VAL A N 1
ATOM 7260 C CA . VAL A 1 936 ? -7.075 23.325 -13.099 1.00 89.19 936 VAL A CA 1
ATOM 7261 C C . VAL A 1 936 ? -7.013 22.142 -14.068 1.00 89.19 936 VAL A C 1
ATOM 7263 O O . VAL A 1 936 ? -6.252 21.197 -13.865 1.00 89.19 936 VAL A O 1
ATOM 7266 N N . SER A 1 937 ? -7.842 22.174 -15.110 1.00 90.06 937 SER A N 1
ATOM 7267 C CA . SER A 1 937 ? -7.958 21.113 -16.112 1.00 90.06 937 SER A CA 1
ATOM 7268 C C . SER A 1 937 ? -7.431 21.561 -17.474 1.00 90.06 937 SER A C 1
ATOM 7270 O O . SER A 1 937 ? -7.780 22.630 -17.986 1.00 90.06 937 SER A O 1
ATOM 7272 N N . PHE A 1 938 ? -6.639 20.679 -18.086 1.00 89.38 938 PHE A N 1
ATOM 7273 C CA . PHE A 1 938 ? -6.016 20.862 -19.396 1.00 89.38 938 PHE A CA 1
ATOM 7274 C C . PHE A 1 938 ? -6.643 19.978 -20.482 1.00 89.38 938 PHE A C 1
ATOM 7276 O O . PHE A 1 938 ? -6.131 19.935 -21.593 1.00 89.38 938 PHE A O 1
ATOM 7283 N N . SER A 1 939 ? -7.781 19.320 -20.231 1.00 90.12 939 SER A N 1
ATOM 7284 C CA . SER A 1 939 ? -8.360 18.338 -21.171 1.00 90.12 939 SER A CA 1
ATOM 7285 C C . SER A 1 939 ? -8.651 18.890 -22.579 1.00 90.12 939 SER A C 1
ATOM 7287 O O . SER A 1 939 ? -8.569 18.156 -23.561 1.00 90.12 939 SER A O 1
ATOM 7289 N N . LEU A 1 940 ? -8.923 20.195 -22.718 1.00 89.81 940 LEU A N 1
ATOM 7290 C CA . LEU A 1 940 ? -9.064 20.845 -24.029 1.00 89.81 940 LEU A CA 1
ATOM 7291 C C . LEU A 1 940 ? -7.712 21.069 -24.732 1.00 89.81 940 LEU A C 1
ATOM 7293 O O . LEU A 1 940 ? -7.649 20.999 -25.958 1.00 89.81 940 LEU A O 1
ATOM 7297 N N . HIS A 1 941 ? -6.640 21.315 -23.972 1.00 88.25 941 HIS A N 1
ATOM 7298 C CA . HIS A 1 941 ? -5.274 21.409 -24.498 1.00 88.25 941 HIS A CA 1
ATOM 7299 C C . HIS A 1 941 ? -4.801 20.032 -24.955 1.00 88.25 941 HIS A C 1
ATOM 7301 O O . HIS A 1 941 ? -4.344 19.886 -26.085 1.00 88.25 941 HIS A O 1
ATOM 7307 N N . GLU A 1 942 ? -5.007 19.013 -24.113 1.00 91.38 942 GLU A N 1
ATOM 7308 C CA . GLU A 1 942 ? -4.747 17.613 -24.453 1.00 91.38 942 GLU A CA 1
ATOM 7309 C C . GLU A 1 942 ? -5.458 17.242 -25.753 1.00 91.38 942 GLU A C 1
ATOM 7311 O O . GLU A 1 942 ? -4.813 16.796 -26.697 1.00 91.38 942 GLU A O 1
ATOM 7316 N N . LYS A 1 943 ? -6.768 17.520 -25.853 1.00 91.19 943 LYS A N 1
ATOM 7317 C CA . LYS A 1 943 ? -7.550 17.267 -27.069 1.00 91.19 943 LYS A CA 1
ATOM 7318 C C . LYS A 1 943 ? -6.923 17.926 -28.297 1.00 91.19 943 LYS A C 1
ATOM 7320 O O . LYS A 1 943 ? -6.911 17.321 -29.362 1.00 91.19 943 LYS A O 1
ATOM 7325 N N . ARG A 1 944 ? -6.413 19.156 -28.178 1.00 89.56 944 ARG A N 1
ATOM 7326 C CA . ARG A 1 944 ? -5.791 19.867 -29.303 1.00 89.56 944 ARG A CA 1
ATOM 7327 C C . ARG A 1 944 ? -4.502 19.185 -29.765 1.00 89.56 944 ARG A C 1
ATOM 7329 O O . ARG A 1 944 ? -4.374 18.952 -30.961 1.00 89.56 944 ARG A O 1
ATOM 7336 N N . ILE A 1 945 ? -3.608 18.845 -28.837 1.00 90.12 945 ILE A N 1
ATOM 7337 C CA . ILE A 1 945 ? -2.311 18.209 -29.130 1.00 90.12 945 ILE A CA 1
ATOM 7338 C C . ILE A 1 945 ? -2.511 16.795 -29.684 1.00 90.12 945 ILE A C 1
ATOM 7340 O O . ILE A 1 945 ? -1.922 16.416 -30.690 1.00 90.12 945 ILE A O 1
ATOM 7344 N N . MET A 1 946 ? -3.402 16.013 -29.073 1.00 93.00 946 MET A N 1
ATOM 7345 C CA . MET A 1 946 ? -3.680 14.641 -29.504 1.00 93.00 946 MET A CA 1
ATOM 7346 C C . MET A 1 946 ? -4.246 14.567 -30.932 1.00 93.00 946 MET A C 1
ATOM 7348 O O . MET A 1 946 ? -4.073 13.561 -31.615 1.00 93.00 946 MET A O 1
ATOM 7352 N N . ARG A 1 947 ? -4.917 15.625 -31.404 1.00 92.00 947 ARG A N 1
ATOM 7353 C CA . ARG A 1 947 ? -5.473 15.692 -32.763 1.00 92.00 947 ARG A CA 1
ATOM 7354 C C . ARG A 1 947 ? -4.451 16.060 -33.841 1.00 92.00 947 ARG A C 1
ATOM 7356 O O . ARG A 1 947 ? -4.775 15.938 -35.014 1.00 92.00 947 ARG A O 1
ATOM 7363 N N . SER A 1 948 ? -3.248 16.501 -33.472 1.00 89.62 948 SER A N 1
ATOM 7364 C CA . SER A 1 948 ? -2.185 16.865 -34.422 1.00 89.62 948 SER A CA 1
ATOM 7365 C C . SER A 1 948 ? -1.096 15.801 -34.574 1.00 89.62 948 SER A C 1
ATOM 7367 O O . SER A 1 948 ? -0.088 16.062 -35.225 1.00 89.62 948 SER A O 1
ATOM 7369 N N . LEU A 1 949 ? -1.271 14.626 -33.963 1.00 92.50 949 LEU A N 1
ATOM 7370 C CA . LEU A 1 949 ? -0.265 13.567 -33.980 1.00 92.50 949 LEU A CA 1
ATOM 7371 C C . LEU A 1 949 ? -0.097 12.950 -35.375 1.00 92.50 949 LEU A C 1
ATOM 7373 O O . LEU A 1 949 ? -1.072 12.731 -36.099 1.00 92.50 949 LEU A O 1
ATOM 7377 N N . SER A 1 950 ? 1.149 12.616 -35.710 1.00 92.69 950 SER A N 1
ATOM 7378 C CA . SER A 1 950 ? 1.484 11.729 -36.826 1.00 92.69 950 SER A CA 1
ATOM 7379 C C . SER A 1 950 ? 1.073 10.280 -36.536 1.00 92.69 950 SER A C 1
ATOM 7381 O O . SER A 1 950 ? 0.756 9.934 -35.395 1.00 92.69 950 SER A O 1
ATOM 7383 N N . ASP A 1 951 ? 1.147 9.409 -37.548 1.00 92.75 951 ASP A N 1
ATOM 7384 C CA . ASP A 1 951 ? 0.930 7.967 -37.376 1.00 92.75 951 ASP A CA 1
ATOM 7385 C C . ASP A 1 951 ? 1.817 7.391 -36.271 1.00 92.75 951 ASP A C 1
ATOM 7387 O O . ASP A 1 951 ? 1.313 6.809 -35.317 1.00 92.75 951 ASP A O 1
ATOM 7391 N N . VAL A 1 952 ? 3.133 7.611 -36.349 1.00 94.25 952 VAL A N 1
ATOM 7392 C CA . VAL A 1 952 ? 4.101 7.060 -35.386 1.00 94.25 952 VAL A CA 1
ATOM 7393 C C . VAL A 1 952 ? 3.856 7.614 -33.979 1.00 94.25 952 VAL A C 1
ATOM 7395 O O . VAL A 1 952 ? 3.898 6.863 -33.007 1.00 94.25 952 VAL A O 1
ATOM 7398 N N . GLN A 1 953 ? 3.533 8.905 -33.850 1.00 95.19 953 GLN A N 1
ATOM 7399 C CA . GLN A 1 953 ? 3.230 9.531 -32.556 1.00 95.19 953 GLN A CA 1
ATOM 7400 C C . GLN A 1 953 ? 1.929 8.977 -31.9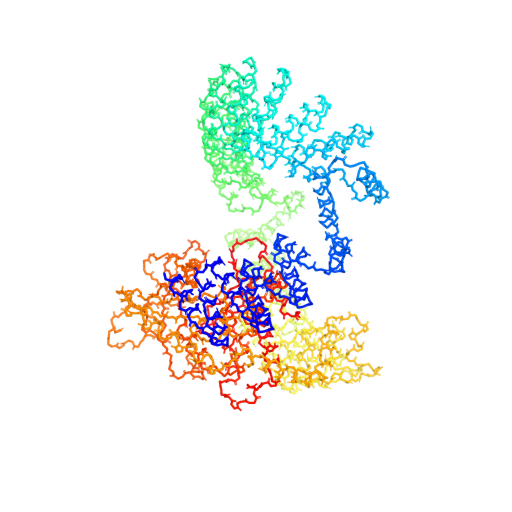41 1.00 95.19 953 GLN A C 1
ATOM 7402 O O . GLN A 1 953 ? 1.882 8.651 -30.752 1.00 95.19 953 GLN A O 1
ATOM 7407 N N . GLY A 1 954 ? 0.871 8.830 -32.745 1.00 94.06 954 GLY A N 1
ATOM 7408 C CA . GLY A 1 954 ? -0.409 8.260 -32.318 1.00 94.06 954 GLY A CA 1
ATOM 7409 C C . GLY A 1 954 ? -0.326 6.762 -32.002 1.00 94.06 954 GLY A C 1
ATOM 7410 O O . GLY A 1 954 ? -0.953 6.278 -31.051 1.00 94.06 954 GLY A O 1
ATOM 7411 N N . GLN A 1 955 ? 0.495 6.022 -32.747 1.00 94.25 955 GLN A N 1
ATOM 7412 C CA . GLN A 1 955 ? 0.800 4.616 -32.493 1.00 94.25 955 GLN A CA 1
ATOM 7413 C C . GLN A 1 955 ? 1.603 4.449 -31.205 1.00 94.25 955 GLN A C 1
ATOM 7415 O O . GLN A 1 955 ? 1.193 3.660 -30.357 1.00 94.25 955 GLN A O 1
ATOM 7420 N N . LEU A 1 956 ? 2.653 5.251 -30.987 1.00 95.94 956 LEU A N 1
ATOM 7421 C CA . LEU A 1 956 ? 3.412 5.270 -29.732 1.00 95.94 956 LEU A CA 1
ATOM 7422 C C . LEU A 1 956 ? 2.482 5.469 -28.528 1.00 95.94 956 LEU A C 1
ATOM 7424 O O . LEU A 1 956 ? 2.503 4.678 -27.584 1.00 95.94 956 LEU A O 1
ATOM 7428 N N . PHE A 1 957 ? 1.599 6.471 -28.587 1.00 95.69 957 PHE A N 1
ATOM 7429 C CA . PHE A 1 957 ? 0.588 6.683 -27.551 1.00 95.69 957 PHE A CA 1
ATOM 7430 C C . PHE A 1 957 ? -0.304 5.456 -27.334 1.00 95.69 957 PHE A C 1
ATOM 7432 O O . PHE A 1 957 ? -0.597 5.086 -26.193 1.00 95.69 957 PHE A O 1
ATOM 7439 N N . THR A 1 958 ? -0.736 4.819 -28.423 1.00 92.56 958 THR A N 1
ATOM 7440 C CA . THR A 1 958 ? -1.578 3.621 -28.378 1.00 92.56 958 THR A CA 1
ATOM 7441 C C . THR A 1 958 ? -0.864 2.473 -27.664 1.00 92.56 958 THR A C 1
ATOM 7443 O O . THR A 1 958 ? -1.474 1.854 -26.788 1.00 92.56 958 THR A O 1
ATOM 7446 N N . VAL A 1 959 ? 0.424 2.241 -27.951 1.00 93.75 959 VAL A N 1
ATOM 7447 C CA . VAL A 1 959 ? 1.237 1.213 -27.279 1.00 93.75 959 VAL A CA 1
ATOM 7448 C C . VAL A 1 959 ? 1.392 1.517 -25.792 1.00 93.75 959 VAL A C 1
ATOM 7450 O O . VAL A 1 959 ? 1.052 0.676 -24.961 1.00 93.75 959 VAL A O 1
ATOM 7453 N N . ILE A 1 960 ? 1.819 2.730 -25.428 1.00 95.50 960 ILE A N 1
ATOM 7454 C CA . ILE A 1 960 ? 2.007 3.122 -24.020 1.00 95.50 960 ILE A CA 1
ATOM 7455 C C . ILE A 1 960 ? 0.693 2.956 -23.244 1.00 95.50 960 ILE A C 1
ATOM 7457 O O . ILE A 1 960 ? 0.651 2.366 -22.160 1.00 95.50 960 ILE A O 1
ATOM 7461 N N . LYS A 1 961 ? -0.423 3.427 -23.813 1.00 92.50 961 LYS A N 1
ATOM 7462 C CA . LYS A 1 961 ? -1.743 3.304 -23.188 1.00 92.50 961 LYS A CA 1
ATOM 7463 C C . LYS A 1 961 ? -2.177 1.842 -23.053 1.00 92.50 961 LYS A C 1
ATOM 7465 O O . LYS A 1 961 ? -2.773 1.492 -22.031 1.00 92.50 961 LYS A O 1
ATOM 7470 N N . PHE A 1 962 ? -1.900 0.996 -24.048 1.00 91.06 962 PHE A N 1
ATOM 7471 C CA . PHE A 1 962 ? -2.158 -0.443 -23.979 1.00 91.06 962 PHE A CA 1
ATOM 7472 C C . PHE A 1 962 ? -1.366 -1.091 -22.839 1.00 91.06 962 PHE A C 1
ATOM 7474 O O . PHE A 1 962 ? -1.962 -1.780 -22.006 1.00 91.06 962 PHE A O 1
ATOM 7481 N N . ILE A 1 963 ? -0.067 -0.793 -22.734 1.00 92.38 963 ILE A N 1
ATOM 7482 C CA . ILE A 1 963 ? 0.791 -1.304 -21.660 1.00 92.38 963 ILE A CA 1
ATOM 7483 C C . ILE A 1 963 ? 0.215 -0.907 -20.294 1.00 92.38 963 ILE A C 1
ATOM 7485 O O . ILE A 1 963 ? -0.007 -1.758 -19.433 1.00 92.38 963 ILE A O 1
ATOM 7489 N N . PHE A 1 964 ? -0.132 0.371 -20.114 1.00 93.06 964 PHE A N 1
ATOM 7490 C CA . PHE A 1 964 ? -0.587 0.894 -18.822 1.00 93.06 964 PHE A CA 1
ATOM 7491 C C . PHE A 1 964 ? -1.998 0.431 -18.431 1.00 93.06 964 PHE A C 1
ATOM 7493 O O . PHE A 1 964 ? -2.256 0.182 -17.253 1.00 93.06 964 PHE A O 1
ATOM 7500 N N . LYS A 1 965 ? -2.938 0.345 -19.385 1.00 87.50 965 LYS A N 1
ATOM 7501 C CA . LYS A 1 965 ? -4.357 0.046 -19.096 1.00 87.50 965 LYS A CA 1
ATOM 7502 C C . LYS A 1 965 ? -4.694 -1.444 -19.205 1.00 87.50 965 LYS A C 1
ATOM 7504 O O . LYS A 1 965 ? -5.652 -1.875 -18.562 1.00 87.50 965 LYS A O 1
ATOM 7509 N N . LYS A 1 966 ? -3.965 -2.218 -20.014 1.00 86.44 966 LYS A N 1
ATOM 7510 C CA . LYS A 1 966 ? -4.271 -3.630 -20.294 1.00 86.44 966 LYS A CA 1
ATOM 7511 C C . LYS A 1 966 ? -3.143 -4.553 -19.853 1.00 86.44 966 LYS A C 1
ATOM 7513 O O . LYS A 1 966 ? -3.383 -5.375 -18.977 1.00 86.44 966 LYS A O 1
ATOM 7518 N N . TYR A 1 967 ? -1.937 -4.390 -20.388 1.00 87.69 967 TYR A N 1
ATOM 7519 C CA . TYR A 1 967 ? -0.857 -5.351 -20.151 1.00 87.69 967 TYR A CA 1
ATOM 7520 C C . TYR A 1 967 ? -0.452 -5.429 -18.672 1.00 87.69 967 TYR A C 1
ATOM 7522 O O . TYR A 1 967 ? -0.550 -6.490 -18.058 1.00 87.69 967 TYR A O 1
ATOM 7530 N N . LEU A 1 968 ? -0.106 -4.296 -18.050 1.00 88.56 968 LEU A N 1
ATOM 7531 C CA . LEU A 1 968 ? 0.287 -4.276 -16.640 1.00 88.56 968 LEU A CA 1
ATOM 7532 C C . LEU A 1 968 ? -0.834 -4.781 -15.715 1.00 88.56 968 LEU A C 1
ATOM 7534 O O . LEU A 1 968 ? -0.575 -5.693 -14.930 1.00 88.56 968 LEU A O 1
ATOM 7538 N N . PRO A 1 969 ? -2.088 -4.283 -15.785 1.00 85.44 969 PRO A N 1
ATOM 7539 C CA . PRO A 1 969 ? -3.112 -4.688 -14.824 1.00 85.44 969 PRO A CA 1
ATOM 7540 C C . PRO A 1 969 ? -3.681 -6.090 -15.063 1.00 85.44 969 PRO A C 1
ATOM 7542 O O . PRO A 1 969 ? -4.026 -6.758 -14.092 1.00 85.44 969 PRO A O 1
ATOM 7545 N N . ILE A 1 970 ? -3.825 -6.520 -16.322 1.00 83.06 970 ILE A N 1
ATOM 7546 C CA . ILE A 1 970 ? -4.495 -7.783 -16.674 1.00 83.06 970 ILE A CA 1
ATOM 7547 C C . ILE A 1 970 ? -3.474 -8.915 -16.760 1.00 83.06 970 ILE A C 1
ATOM 7549 O O . ILE A 1 970 ? -3.650 -9.935 -16.097 1.00 83.06 970 ILE A O 1
ATOM 7553 N N . THR A 1 971 ? -2.401 -8.726 -17.530 1.00 81.44 971 THR A N 1
ATOM 7554 C CA . THR A 1 971 ? -1.383 -9.761 -17.760 1.00 81.44 971 THR A CA 1
ATOM 7555 C C . THR A 1 971 ? -0.456 -9.891 -16.557 1.00 81.44 971 THR A C 1
ATOM 7557 O O . THR A 1 971 ? -0.263 -10.987 -16.038 1.00 81.44 971 THR A O 1
ATOM 7560 N N . LEU A 1 972 ? 0.064 -8.767 -16.054 1.00 77.50 972 LEU A N 1
ATOM 7561 C CA . LEU A 1 972 ? 1.056 -8.750 -14.969 1.00 77.50 972 LEU A CA 1
ATOM 7562 C C . LEU A 1 972 ? 0.455 -8.464 -13.582 1.00 77.50 972 LEU A C 1
ATOM 7564 O O . LEU A 1 972 ? 1.193 -8.257 -12.616 1.00 77.50 972 LEU A O 1
ATOM 7568 N N . LYS A 1 973 ? -0.883 -8.430 -13.467 1.00 81.94 973 LYS A N 1
ATOM 7569 C CA . LYS A 1 973 ? -1.634 -8.175 -12.216 1.00 81.94 973 LYS A CA 1
ATOM 7570 C C . LYS A 1 973 ? -1.134 -6.949 -11.436 1.00 81.94 973 LYS A C 1
ATOM 7572 O O . LYS A 1 973 ? -1.167 -6.916 -10.208 1.00 81.94 973 LYS A O 1
ATOM 7577 N N . THR A 1 974 ? -0.676 -5.930 -12.156 1.00 84.69 974 THR A N 1
ATOM 7578 C CA . THR A 1 974 ? -0.005 -4.747 -11.612 1.00 84.69 974 THR A CA 1
ATOM 7579 C C . THR A 1 974 ? -0.778 -3.478 -11.979 1.00 84.69 974 THR A C 1
ATOM 7581 O O . THR A 1 974 ? -0.411 -2.743 -12.894 1.00 84.69 974 THR A O 1
ATOM 7584 N N . PRO A 1 975 ? -1.900 -3.193 -11.289 1.00 83.88 975 PRO A N 1
ATOM 7585 C CA . PRO A 1 975 ? -2.581 -1.915 -11.425 1.00 83.88 975 PRO A CA 1
ATOM 7586 C C . PRO A 1 975 ? -1.778 -0.805 -10.730 1.00 83.88 975 PRO A C 1
ATOM 7588 O O . PRO A 1 975 ? -1.125 -1.030 -9.708 1.00 83.88 975 PRO A O 1
ATOM 7591 N N . GLY A 1 976 ? -1.880 0.413 -11.260 1.00 85.56 976 GLY A N 1
ATOM 7592 C CA . GLY A 1 976 ? -1.254 1.600 -10.667 1.00 85.56 976 GLY A CA 1
ATOM 7593 C C . GLY A 1 976 ? -1.227 2.797 -11.614 1.00 85.56 976 GLY A C 1
ATOM 7594 O O . GLY A 1 976 ? -1.423 3.926 -11.178 1.00 85.56 976 GLY A O 1
ATOM 7595 N N . LEU A 1 977 ? -1.108 2.550 -12.920 1.00 91.56 977 LEU A N 1
ATOM 7596 C CA . LEU A 1 977 ? -1.111 3.591 -13.949 1.00 91.56 977 LEU A CA 1
ATOM 7597 C C . LEU A 1 977 ? -2.510 3.824 -14.543 1.00 91.56 977 LEU A C 1
ATOM 7599 O O . LEU A 1 977 ? -3.430 3.014 -14.414 1.00 91.56 977 LEU A O 1
ATOM 7603 N N . LYS A 1 978 ? -2.682 4.985 -15.178 1.00 87.50 978 LYS A N 1
ATOM 7604 C CA . LYS A 1 978 ? -3.937 5.459 -15.795 1.00 87.50 978 LYS A CA 1
ATOM 7605 C C . LYS A 1 978 ? -3.655 6.125 -17.141 1.00 87.50 978 LYS A C 1
ATOM 7607 O O . LYS A 1 978 ? -2.538 6.570 -17.370 1.00 87.50 978 LYS A O 1
ATOM 7612 N N . THR A 1 979 ? -4.683 6.273 -17.979 1.00 85.69 979 THR A N 1
ATOM 7613 C CA . THR A 1 979 ? -4.589 6.878 -19.323 1.00 85.69 979 THR A CA 1
ATOM 7614 C C . THR A 1 979 ? -3.913 8.249 -19.341 1.00 85.69 979 THR A C 1
ATOM 7616 O O . THR A 1 979 ? -3.154 8.528 -20.262 1.00 85.69 979 THR A O 1
ATOM 7619 N N . TYR A 1 980 ? -4.163 9.102 -18.342 1.00 87.44 980 TYR A N 1
ATOM 7620 C CA . TYR A 1 980 ? -3.540 10.425 -18.309 1.00 87.44 980 TYR A CA 1
ATOM 7621 C C . TYR A 1 980 ? -2.016 10.348 -18.125 1.00 87.44 980 TYR A C 1
ATOM 7623 O O . TYR A 1 980 ? -1.330 11.161 -18.719 1.00 87.44 980 TYR A O 1
ATOM 7631 N N . HIS A 1 981 ? -1.473 9.333 -17.434 1.00 94.44 981 HIS A N 1
ATOM 7632 C CA . HIS A 1 981 ? -0.018 9.130 -17.352 1.00 94.44 981 HIS A CA 1
ATOM 7633 C C . HIS A 1 981 ? 0.576 8.864 -18.741 1.00 94.44 981 HIS A C 1
ATOM 7635 O O . HIS A 1 981 ? 1.579 9.461 -19.103 1.00 94.44 981 HIS A O 1
ATOM 7641 N N . ALA A 1 982 ? -0.090 8.034 -19.556 1.00 95.06 982 ALA A N 1
ATOM 7642 C CA . ALA A 1 982 ? 0.348 7.750 -20.924 1.00 95.06 982 ALA A CA 1
ATOM 7643 C C . ALA A 1 982 ? 0.328 9.004 -21.817 1.00 95.06 982 ALA A C 1
ATOM 7645 O O . ALA A 1 982 ? 1.245 9.206 -22.607 1.00 95.06 982 ALA A O 1
ATOM 7646 N N . LYS A 1 983 ? -0.693 9.865 -21.681 1.00 93.12 983 LYS A N 1
ATOM 7647 C CA . LYS A 1 983 ? -0.753 11.141 -22.418 1.00 93.12 983 LYS A CA 1
ATOM 7648 C C . LYS A 1 983 ? 0.341 12.105 -21.971 1.00 93.12 983 LYS A C 1
ATOM 7650 O O . LYS A 1 983 ? 1.031 12.672 -22.805 1.00 93.12 983 LYS A O 1
ATOM 7655 N N . THR A 1 984 ? 0.503 12.283 -20.661 1.00 94.06 984 THR A N 1
ATOM 7656 C CA . THR A 1 984 ? 1.526 13.169 -20.100 1.00 94.06 984 THR A CA 1
ATOM 7657 C C . THR A 1 984 ? 2.923 12.726 -20.529 1.00 94.06 984 THR A C 1
ATOM 7659 O O . THR A 1 984 ? 3.718 13.561 -20.945 1.00 94.06 984 THR A O 1
ATOM 7662 N N . LEU A 1 985 ? 3.193 11.419 -20.517 1.00 96.44 985 LEU A N 1
ATOM 7663 C CA . LEU A 1 985 ? 4.451 10.848 -20.990 1.00 96.44 985 LEU A CA 1
ATOM 7664 C C . LEU A 1 985 ? 4.679 11.100 -22.488 1.00 96.44 985 LEU A C 1
ATOM 7666 O O . LEU A 1 985 ? 5.768 11.507 -22.878 1.00 96.44 985 LEU A O 1
ATOM 7670 N N . LEU A 1 986 ? 3.645 10.938 -23.323 1.00 95.94 986 LEU A N 1
ATOM 7671 C CA . LEU A 1 986 ? 3.723 11.293 -24.744 1.00 95.94 986 LEU A CA 1
ATOM 7672 C C . LEU A 1 986 ? 4.086 12.771 -24.940 1.00 95.94 986 LEU A C 1
ATOM 7674 O O . LEU A 1 986 ? 4.889 13.082 -25.812 1.00 95.94 986 LEU A O 1
ATOM 7678 N N . PHE A 1 987 ? 3.523 13.687 -24.151 1.00 93.62 987 PHE A N 1
ATOM 7679 C CA . PHE A 1 987 ? 3.837 15.111 -24.292 1.00 93.62 987 PHE A CA 1
ATOM 7680 C C . PHE A 1 987 ? 5.296 15.424 -23.956 1.00 93.62 987 PHE A C 1
ATOM 7682 O O . PHE A 1 987 ? 5.912 16.197 -24.681 1.00 93.62 987 PHE A O 1
ATOM 7689 N N . PHE A 1 988 ? 5.878 14.768 -22.948 1.00 93.12 988 PHE A N 1
ATOM 7690 C CA . PHE A 1 988 ? 7.319 14.865 -22.689 1.00 93.12 988 PHE A CA 1
ATOM 7691 C C . PHE A 1 988 ? 8.163 14.277 -23.834 1.00 93.12 988 PHE A C 1
ATOM 7693 O O . PHE A 1 988 ? 9.200 14.837 -24.177 1.00 93.12 988 PHE A O 1
ATOM 7700 N N . MET A 1 989 ? 7.706 13.205 -24.492 1.00 93.94 989 MET A N 1
ATOM 7701 C CA . MET A 1 989 ? 8.369 12.678 -25.696 1.00 93.94 989 MET A CA 1
ATOM 7702 C C . MET A 1 989 ? 8.300 13.662 -26.877 1.00 93.94 989 MET A C 1
ATOM 7704 O O . MET A 1 989 ? 9.279 13.815 -27.606 1.00 93.94 989 MET A O 1
ATOM 7708 N N . LEU A 1 990 ? 7.167 14.350 -27.062 1.00 91.62 990 LEU A N 1
ATOM 7709 C CA . LEU A 1 990 ? 7.004 15.393 -28.084 1.00 91.62 990 LEU A CA 1
ATOM 7710 C C . LEU A 1 990 ? 7.843 16.639 -27.779 1.00 91.62 990 LEU A C 1
ATOM 7712 O O . LEU A 1 990 ? 8.377 17.242 -28.702 1.00 91.62 990 LEU A O 1
ATOM 7716 N N . GLU A 1 991 ? 7.975 17.015 -26.506 1.00 89.19 991 GLU A N 1
ATOM 7717 C CA . GLU A 1 991 ? 8.879 18.085 -26.071 1.00 89.19 991 GLU A CA 1
ATOM 7718 C C . GLU A 1 991 ? 10.334 17.722 -26.386 1.00 89.19 991 GLU A C 1
ATOM 7720 O O . GLU A 1 991 ? 11.049 18.516 -26.992 1.00 89.19 991 GLU A O 1
ATOM 7725 N N . LYS A 1 992 ? 10.755 16.503 -26.028 1.00 88.44 992 LYS A N 1
ATOM 7726 C CA . LYS A 1 992 ? 12.137 16.045 -26.201 1.00 88.44 992 LYS A CA 1
ATOM 7727 C C . LYS A 1 992 ? 12.564 15.979 -27.669 1.00 88.44 992 LYS A C 1
ATOM 7729 O O . LYS A 1 992 ? 13.678 16.373 -27.998 1.00 88.44 992 LYS A O 1
ATOM 7734 N N . HIS A 1 993 ? 11.692 15.473 -28.544 1.00 88.00 993 HIS A N 1
ATOM 7735 C CA . HIS A 1 993 ? 12.031 15.167 -29.944 1.00 88.00 993 HIS A CA 1
ATOM 7736 C C . HIS A 1 993 ? 11.432 16.139 -30.970 1.00 88.00 993 HIS A C 1
ATOM 7738 O O . HIS A 1 993 ? 11.636 15.979 -32.178 1.00 88.00 993 HIS A O 1
ATOM 7744 N N . GLY A 1 994 ? 10.674 17.136 -30.513 1.00 85.31 994 GLY A N 1
ATOM 7745 C CA . GLY A 1 994 ? 9.878 18.019 -31.364 1.00 85.31 994 GLY A CA 1
ATOM 7746 C C . GLY A 1 994 ? 8.667 17.318 -31.993 1.00 85.31 994 GLY A C 1
ATOM 7747 O O . GLY A 1 994 ? 8.474 16.108 -31.872 1.00 85.31 994 GLY A O 1
ATOM 7748 N N . THR A 1 995 ? 7.831 18.080 -32.701 1.00 79.00 995 THR A N 1
ATOM 7749 C CA . THR A 1 995 ? 6.580 17.587 -33.316 1.00 79.00 995 THR A CA 1
ATOM 7750 C C . THR A 1 995 ? 6.673 17.361 -34.829 1.00 79.00 995 THR A C 1
ATOM 7752 O O . THR A 1 995 ? 5.787 16.735 -35.424 1.00 79.00 995 THR A O 1
ATOM 7755 N N . GLU A 1 996 ? 7.747 17.834 -35.466 1.00 71.88 996 GLU A N 1
ATOM 7756 C CA . GLU A 1 996 ? 7.909 17.799 -36.918 1.00 71.88 996 GLU A CA 1
ATOM 7757 C C . GLU A 1 996 ? 8.093 16.378 -37.456 1.00 71.88 996 GLU A C 1
ATOM 7759 O O . GLU A 1 996 ? 8.919 15.597 -36.987 1.00 71.88 996 GLU A O 1
ATOM 7764 N N . HIS A 1 997 ? 7.339 16.050 -38.504 1.00 56.69 997 HIS A N 1
ATOM 7765 C CA . HIS A 1 997 ? 7.296 14.701 -39.074 1.00 56.69 997 HIS A CA 1
ATOM 7766 C C . HIS A 1 997 ? 8.548 14.355 -39.909 1.00 56.69 997 HIS A C 1
ATOM 7768 O O . HIS A 1 997 ? 8.729 13.201 -40.286 1.00 56.69 997 HIS A O 1
ATOM 7774 N N . PHE A 1 998 ? 9.418 15.336 -40.190 1.00 53.50 998 PHE A N 1
ATOM 7775 C CA . PHE A 1 998 ? 10.691 15.148 -40.900 1.00 53.50 998 PHE A CA 1
ATOM 7776 C C . PHE A 1 998 ? 11.891 14.972 -39.960 1.00 53.50 998 PHE A C 1
ATOM 7778 O O . PHE A 1 998 ? 12.994 14.679 -40.430 1.00 53.50 998 PHE A O 1
ATOM 7785 N N . ASN A 1 999 ? 11.698 15.111 -38.641 1.00 60.69 999 ASN A N 1
ATOM 7786 C CA . ASN A 1 999 ? 12.744 14.776 -37.682 1.00 60.69 999 ASN A CA 1
ATOM 7787 C C . ASN A 1 999 ? 13.097 13.295 -37.814 1.00 60.69 999 ASN A C 1
ATOM 7789 O O . ASN A 1 999 ? 12.223 12.432 -37.888 1.00 60.69 999 ASN A O 1
ATOM 7793 N N . GLN A 1 1000 ? 14.396 12.982 -37.792 1.00 68.81 1000 GLN A N 1
ATOM 7794 C CA . GLN A 1 1000 ? 14.906 11.618 -37.989 1.00 68.81 1000 GLN A CA 1
ATOM 7795 C C . GLN A 1 1000 ? 14.410 10.609 -36.935 1.00 68.81 1000 GLN A C 1
ATOM 7797 O O . GLN A 1 1000 ? 14.715 9.421 -37.039 1.00 68.81 1000 GLN A O 1
ATOM 7802 N N . VAL A 1 1001 ? 13.700 11.073 -35.905 1.00 84.50 1001 VAL A N 1
ATOM 7803 C CA . VAL A 1 1001 ? 13.215 10.300 -34.762 1.00 84.50 1001 VAL A CA 1
ATOM 7804 C C . VAL A 1 1001 ? 11.826 9.694 -35.004 1.00 84.50 1001 VAL A C 1
ATOM 7806 O O . VAL A 1 1001 ? 11.634 8.521 -34.700 1.00 84.50 1001 VAL A O 1
ATOM 7809 N N . TRP A 1 1002 ? 10.876 10.429 -35.596 1.00 91.19 1002 TRP A N 1
ATOM 7810 C CA . TRP A 1 1002 ? 9.476 9.993 -35.761 1.00 91.19 1002 TRP A CA 1
ATOM 7811 C C . TRP A 1 1002 ? 9.259 9.101 -36.986 1.00 91.19 1002 TRP A C 1
ATOM 7813 O O . TRP A 1 1002 ? 8.383 9.357 -37.812 1.00 91.19 1002 TRP A O 1
ATOM 7823 N N . LYS A 1 1003 ? 10.072 8.052 -37.109 1.00 91.12 1003 LYS A N 1
ATOM 7824 C CA . LYS A 1 1003 ? 10.027 7.120 -38.234 1.00 91.12 1003 LYS A CA 1
ATOM 7825 C C . LYS A 1 1003 ? 9.482 5.745 -37.827 1.00 91.12 1003 LYS A C 1
ATOM 7827 O O . LYS A 1 1003 ? 9.699 5.346 -36.680 1.00 91.12 1003 LYS A O 1
ATOM 7832 N N . PRO A 1 1004 ? 8.806 5.017 -38.737 1.00 92.81 1004 PRO A N 1
ATOM 7833 C CA . PRO A 1 1004 ? 8.280 3.676 -38.476 1.00 92.81 1004 PRO A CA 1
ATOM 7834 C C . PRO A 1 1004 ? 9.299 2.723 -37.852 1.00 92.81 1004 PRO A C 1
ATOM 7836 O O . PRO A 1 1004 ? 8.999 2.092 -36.845 1.00 92.81 1004 PRO A O 1
ATOM 7839 N N . GLU A 1 1005 ? 10.527 2.702 -38.371 1.00 91.88 1005 GLU A N 1
ATOM 7840 C CA . GLU A 1 1005 ? 11.617 1.838 -37.910 1.00 91.88 1005 GLU A CA 1
ATOM 7841 C C . GLU A 1 1005 ? 12.089 2.146 -36.477 1.00 91.88 1005 GLU A C 1
ATOM 7843 O O . GLU A 1 1005 ? 12.818 1.367 -35.877 1.00 91.88 1005 GLU A O 1
ATOM 7848 N N . LYS A 1 1006 ? 11.657 3.260 -35.878 1.00 91.06 1006 LYS A N 1
ATOM 7849 C CA . LYS A 1 1006 ? 12.032 3.641 -34.510 1.00 91.06 1006 LYS A CA 1
ATOM 7850 C C . LYS A 1 1006 ? 10.941 3.385 -33.479 1.00 91.06 1006 LYS A C 1
ATOM 7852 O O . LYS A 1 1006 ? 11.172 3.650 -32.300 1.00 91.06 1006 LYS A O 1
ATOM 7857 N N . LEU A 1 1007 ? 9.776 2.866 -33.867 1.00 93.62 1007 LEU A N 1
ATOM 7858 C CA . LEU A 1 1007 ? 8.614 2.758 -32.980 1.00 93.62 1007 LEU A CA 1
ATOM 7859 C C . LEU A 1 1007 ? 8.910 2.002 -31.669 1.00 93.62 1007 LEU A C 1
ATOM 7861 O O . LEU A 1 1007 ? 8.583 2.510 -30.599 1.00 93.62 1007 LEU A O 1
ATOM 7865 N N . ILE A 1 1008 ? 9.576 0.844 -31.709 1.00 92.38 1008 ILE A N 1
ATOM 7866 C CA . ILE A 1 1008 ? 9.937 0.082 -30.496 1.00 92.38 1008 ILE A CA 1
ATOM 7867 C C . ILE A 1 1008 ? 10.975 0.835 -29.661 1.00 92.38 1008 ILE A C 1
ATOM 7869 O O . ILE A 1 1008 ? 10.863 0.874 -28.437 1.00 92.38 1008 ILE A O 1
ATOM 7873 N N . SER A 1 1009 ? 11.957 1.476 -30.302 1.00 89.56 1009 SER A N 1
ATOM 7874 C CA . SER A 1 1009 ? 12.961 2.280 -29.591 1.00 89.56 1009 SER A CA 1
ATOM 7875 C C . SER A 1 1009 ? 12.324 3.459 -28.847 1.00 89.56 1009 SER A C 1
ATOM 7877 O O . SER A 1 1009 ? 12.668 3.713 -27.697 1.00 89.56 1009 SER A O 1
ATOM 7879 N N . LEU A 1 1010 ? 11.313 4.093 -29.450 1.00 93.81 1010 LEU A N 1
ATOM 7880 C CA . LEU A 1 1010 ? 10.529 5.163 -28.840 1.00 93.81 1010 LEU A CA 1
ATOM 7881 C C . LEU A 1 1010 ? 9.664 4.658 -27.682 1.00 93.81 1010 LEU A C 1
ATOM 7883 O O . LEU A 1 1010 ? 9.506 5.360 -26.687 1.00 93.81 1010 LEU A O 1
ATOM 7887 N N . VAL A 1 1011 ? 9.116 3.441 -27.784 1.00 94.50 1011 VAL A N 1
ATOM 7888 C CA . VAL A 1 1011 ? 8.405 2.795 -26.669 1.00 94.50 1011 VAL A CA 1
ATOM 7889 C C . VAL A 1 1011 ? 9.368 2.545 -25.510 1.00 94.50 1011 VAL A C 1
ATOM 7891 O O . VAL A 1 1011 ? 9.058 2.938 -24.389 1.00 94.50 1011 VAL A O 1
ATOM 7894 N N . LYS A 1 1012 ? 10.540 1.950 -25.769 1.00 90.75 1012 LYS A N 1
ATOM 7895 C CA . LYS A 1 1012 ? 11.570 1.705 -24.745 1.00 90.75 1012 LYS A CA 1
ATOM 7896 C C . LYS A 1 1012 ? 11.991 3.011 -24.071 1.00 90.75 1012 LYS A C 1
ATOM 7898 O O . LYS A 1 1012 ? 11.968 3.096 -22.850 1.00 90.75 1012 LYS A O 1
ATOM 7903 N N . GLU A 1 1013 ? 12.272 4.049 -24.854 1.00 92.88 1013 GLU A N 1
ATOM 7904 C CA . GLU A 1 1013 ? 12.633 5.370 -24.337 1.00 92.88 1013 GLU A CA 1
ATOM 7905 C C . GLU A 1 1013 ? 11.521 5.988 -23.477 1.00 92.88 1013 GLU A C 1
ATOM 7907 O O . GLU A 1 1013 ? 11.797 6.515 -22.399 1.00 92.88 1013 GLU A O 1
ATOM 7912 N N . ALA A 1 1014 ? 10.258 5.888 -23.903 1.00 95.38 1014 ALA A N 1
ATOM 7913 C CA . ALA A 1 1014 ? 9.133 6.371 -23.110 1.00 95.38 1014 ALA A CA 1
ATOM 7914 C C . ALA A 1 1014 ? 9.016 5.617 -21.772 1.00 95.38 1014 ALA A C 1
ATOM 7916 O O . ALA A 1 1014 ? 8.774 6.236 -20.738 1.00 95.38 1014 ALA A O 1
ATOM 7917 N N . LEU A 1 1015 ? 9.211 4.294 -21.756 1.00 94.00 1015 LEU A N 1
ATOM 7918 C CA . LEU A 1 1015 ? 9.194 3.503 -20.519 1.00 94.00 1015 LEU A CA 1
ATOM 7919 C C . LEU A 1 1015 ? 10.387 3.833 -19.607 1.00 94.00 1015 LEU A C 1
ATOM 7921 O O . LEU A 1 1015 ? 10.200 3.959 -18.399 1.00 94.00 1015 LEU A O 1
ATOM 7925 N N . GLU A 1 1016 ? 11.581 4.056 -20.164 1.00 91.00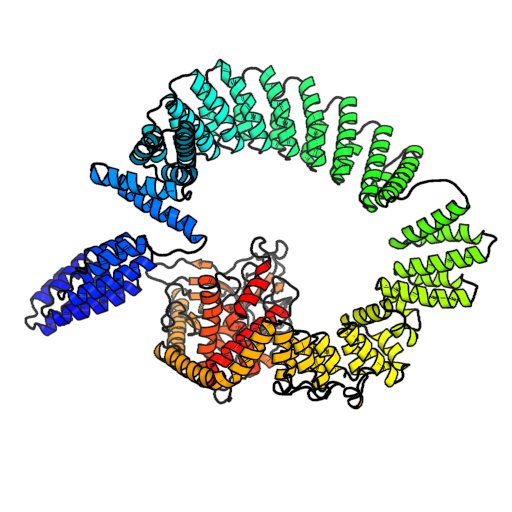 1016 GLU A N 1
ATOM 7926 C CA . GLU A 1 1016 ? 12.757 4.517 -19.410 1.00 91.00 1016 GLU A CA 1
ATOM 7927 C C . GLU A 1 1016 ? 12.520 5.912 -18.797 1.00 91.00 1016 GLU A C 1
ATOM 7929 O O . GLU A 1 1016 ? 12.804 6.125 -17.618 1.00 91.00 1016 GLU A O 1
ATOM 7934 N N . MET A 1 1017 ? 11.907 6.837 -19.544 1.00 93.56 1017 MET A N 1
ATOM 7935 C CA . MET A 1 1017 ? 11.500 8.153 -19.034 1.00 93.56 1017 MET A CA 1
ATOM 7936 C C . MET A 1 1017 ? 10.429 8.039 -17.937 1.00 93.56 1017 MET A C 1
ATOM 7938 O O . MET A 1 1017 ? 10.440 8.780 -16.958 1.00 93.56 1017 MET A O 1
ATOM 7942 N N . MET A 1 1018 ? 9.505 7.085 -18.057 1.00 94.75 1018 MET A N 1
ATOM 7943 C CA . MET A 1 1018 ? 8.538 6.808 -16.998 1.00 94.75 1018 MET A CA 1
ATOM 7944 C C . MET A 1 1018 ? 9.226 6.304 -15.723 1.00 94.75 1018 MET A C 1
ATOM 7946 O O . MET A 1 1018 ? 8.873 6.731 -14.625 1.00 94.75 1018 MET A O 1
ATOM 7950 N N . LEU A 1 1019 ? 10.208 5.407 -15.855 1.00 90.62 1019 LEU A N 1
ATOM 7951 C CA . LEU A 1 1019 ? 10.987 4.891 -14.729 1.00 90.62 1019 LEU A CA 1
ATOM 7952 C C . LEU A 1 1019 ? 11.776 6.004 -14.033 1.00 90.62 1019 LEU A C 1
ATOM 7954 O O . LEU A 1 1019 ? 11.774 6.050 -12.804 1.00 90.62 1019 LEU A O 1
ATOM 7958 N N . SER A 1 1020 ? 12.382 6.929 -14.785 1.00 90.75 1020 SER A N 1
ATOM 7959 C CA . SER A 1 1020 ? 13.104 8.059 -14.189 1.00 90.75 1020 SER A CA 1
ATOM 7960 C C . SER A 1 1020 ? 12.175 8.994 -13.410 1.00 90.75 1020 SER A C 1
ATOM 7962 O O . SER A 1 1020 ? 12.514 9.392 -12.299 1.00 90.75 1020 SER A O 1
ATOM 7964 N N . PHE A 1 1021 ? 10.968 9.274 -13.917 1.00 93.69 1021 PHE A N 1
ATOM 7965 C CA . PHE A 1 1021 ? 9.966 10.053 -13.180 1.00 93.69 1021 PHE A CA 1
ATOM 7966 C C . PHE A 1 1021 ? 9.465 9.359 -11.910 1.00 93.69 1021 PHE A C 1
ATOM 7968 O O . PHE A 1 1021 ? 9.210 10.020 -10.902 1.00 93.69 1021 PHE A O 1
ATOM 7975 N N . ILE A 1 1022 ? 9.318 8.033 -11.942 1.00 89.75 1022 ILE A N 1
ATOM 7976 C CA . ILE A 1 1022 ? 8.952 7.264 -10.751 1.00 89.75 1022 ILE A CA 1
ATOM 7977 C C . ILE A 1 1022 ? 10.078 7.353 -9.714 1.00 89.75 1022 ILE A C 1
ATOM 7979 O O . ILE A 1 1022 ? 9.801 7.576 -8.532 1.00 89.75 1022 ILE A O 1
ATOM 7983 N N . ASP A 1 1023 ? 11.330 7.209 -10.148 1.00 86.31 1023 ASP A N 1
ATOM 7984 C CA . ASP A 1 1023 ? 12.508 7.191 -9.277 1.00 86.31 1023 ASP A CA 1
ATOM 7985 C C . ASP A 1 1023 ? 12.871 8.587 -8.725 1.00 86.31 1023 ASP A C 1
ATOM 7987 O O . ASP A 1 1023 ? 13.485 8.669 -7.664 1.00 86.31 1023 ASP A O 1
ATOM 7991 N N . SER A 1 1024 ? 12.443 9.683 -9.367 1.00 86.56 1024 SER A N 1
ATOM 7992 C CA . SER A 1 1024 ? 12.813 11.053 -8.970 1.00 86.56 1024 SER A CA 1
ATOM 7993 C C . SER A 1 1024 ? 12.096 11.598 -7.726 1.00 86.56 1024 SER A C 1
ATOM 7995 O O . SER A 1 1024 ? 12.506 12.622 -7.187 1.00 86.56 1024 SER A O 1
ATOM 7997 N N . SER A 1 1025 ? 10.997 10.978 -7.281 1.00 80.94 1025 SER A N 1
ATOM 7998 C CA . SER A 1 1025 ? 10.268 11.398 -6.069 1.00 80.94 1025 SER A CA 1
ATOM 7999 C C . SER A 1 1025 ? 10.536 10.440 -4.907 1.00 80.94 1025 SER A C 1
ATOM 8001 O O . SER A 1 1025 ? 10.523 9.224 -5.082 1.00 80.94 1025 SER A O 1
ATOM 8003 N N . SER A 1 1026 ? 10.709 10.952 -3.689 1.00 79.31 1026 SER A N 1
ATOM 8004 C CA . SER A 1 1026 ? 10.769 10.121 -2.475 1.00 79.31 1026 SER A CA 1
ATOM 8005 C C . SER A 1 1026 ? 9.383 9.681 -1.986 1.00 79.31 1026 SER A C 1
ATOM 8007 O O . SER A 1 1026 ? 9.272 8.780 -1.155 1.00 79.31 1026 SER A O 1
ATOM 8009 N N . SER A 1 1027 ? 8.310 10.278 -2.518 1.00 82.50 1027 SER A N 1
ATOM 8010 C CA . SER A 1 1027 ? 6.938 9.931 -2.153 1.00 82.50 1027 SER A CA 1
ATOM 8011 C C . SER A 1 1027 ? 6.536 8.560 -2.722 1.00 82.50 1027 SER A C 1
ATOM 8013 O O . SER A 1 1027 ? 6.785 8.286 -3.905 1.00 82.50 1027 SER A O 1
ATOM 8015 N N . PRO A 1 1028 ? 5.872 7.698 -1.924 1.00 77.88 1028 PRO A N 1
ATOM 8016 C CA . PRO A 1 1028 ? 5.351 6.413 -2.398 1.00 77.88 1028 PRO A CA 1
ATOM 8017 C C . PRO A 1 1028 ? 4.124 6.568 -3.313 1.00 77.88 1028 PRO A C 1
ATOM 8019 O O . PRO A 1 1028 ? 3.793 5.647 -4.059 1.00 77.88 1028 PRO A O 1
ATOM 8022 N N . ASP A 1 1029 ? 3.464 7.729 -3.271 1.00 81.56 1029 ASP A N 1
ATOM 8023 C CA . ASP A 1 1029 ? 2.213 8.000 -3.982 1.00 81.56 1029 ASP A CA 1
ATOM 8024 C C . ASP A 1 1029 ? 2.422 8.744 -5.311 1.00 81.56 1029 ASP A C 1
ATOM 8026 O O . ASP A 1 1029 ? 1.598 8.631 -6.227 1.00 81.56 1029 ASP A O 1
ATOM 8030 N N . GLU A 1 1030 ? 3.502 9.522 -5.424 1.00 86.94 1030 GLU A N 1
ATOM 8031 C CA . GLU A 1 1030 ? 3.815 10.308 -6.620 1.00 86.94 1030 GLU A CA 1
ATOM 8032 C C . GLU A 1 1030 ? 4.414 9.431 -7.719 1.00 86.94 1030 GLU A C 1
ATOM 8034 O O . GLU A 1 1030 ? 5.321 8.631 -7.488 1.00 86.94 1030 GLU A O 1
ATOM 8039 N N . CYS A 1 1031 ? 3.883 9.599 -8.927 1.00 90.38 1031 CYS A N 1
ATOM 8040 C CA . CYS A 1 1031 ? 4.218 8.786 -10.084 1.00 90.38 1031 CYS A CA 1
ATOM 8041 C C . CYS A 1 1031 ? 5.058 9.550 -11.112 1.00 90.38 1031 CYS A C 1
ATOM 8043 O O . CYS A 1 1031 ? 6.008 8.987 -11.640 1.00 90.38 1031 CYS A O 1
ATOM 8045 N N . MET A 1 1032 ? 4.674 10.784 -11.452 1.00 93.00 1032 MET A N 1
ATOM 8046 C CA . MET A 1 1032 ? 5.389 11.627 -12.421 1.00 93.00 1032 MET A CA 1
ATOM 8047 C C . MET A 1 1032 ? 4.942 13.097 -12.314 1.00 93.00 1032 MET A C 1
ATOM 8049 O O . MET A 1 1032 ? 3.825 13.349 -11.848 1.00 93.00 1032 MET A O 1
ATOM 8053 N N . PRO A 1 1033 ? 5.738 14.082 -12.767 1.00 91.56 1033 PRO A N 1
ATOM 8054 C CA . PRO A 1 1033 ? 5.283 15.468 -12.871 1.00 91.56 1033 PRO A CA 1
ATOM 8055 C C . PRO A 1 1033 ? 4.171 15.624 -13.922 1.00 91.56 1033 PRO A C 1
ATOM 8057 O O . PRO A 1 1033 ? 4.089 14.870 -14.893 1.00 91.56 1033 PRO A O 1
ATOM 8060 N N . HIS A 1 1034 ? 3.307 16.628 -13.755 1.00 89.81 1034 HIS A N 1
ATOM 8061 C CA . HIS A 1 1034 ? 2.307 16.974 -14.765 1.00 89.81 1034 HIS A CA 1
ATOM 8062 C C . HIS A 1 1034 ? 2.907 17.907 -15.824 1.00 89.81 1034 HIS A C 1
ATOM 8064 O O . HIS A 1 1034 ? 3.483 18.939 -15.498 1.00 89.81 1034 HIS A O 1
ATOM 8070 N N . PHE A 1 1035 ? 2.710 17.579 -17.104 1.00 89.75 1035 PHE A N 1
ATOM 8071 C CA . PHE A 1 1035 ? 3.343 18.271 -18.238 1.00 89.75 1035 PHE A CA 1
ATOM 8072 C C . PHE A 1 1035 ? 3.083 19.787 -18.261 1.00 89.75 1035 PHE A C 1
ATOM 8074 O O . PHE A 1 1035 ? 4.006 20.580 -18.381 1.00 89.75 1035 PHE A O 1
ATOM 8081 N N . PHE A 1 1036 ? 1.825 20.204 -18.096 1.00 86.06 1036 PHE A N 1
ATOM 8082 C CA . PHE A 1 1036 ? 1.450 21.625 -18.148 1.00 86.06 1036 PHE A CA 1
ATOM 8083 C C . PHE A 1 1036 ? 1.712 22.396 -16.841 1.00 86.06 1036 PHE A C 1
ATOM 8085 O O . PHE A 1 1036 ? 1.497 23.609 -16.805 1.00 86.06 1036 PHE A O 1
ATOM 8092 N N . MET A 1 1037 ? 2.063 21.690 -15.756 1.00 85.06 1037 MET A N 1
ATOM 8093 C CA . MET A 1 1037 ? 2.152 22.247 -14.404 1.00 85.06 1037 MET A CA 1
ATOM 8094 C C . MET A 1 1037 ? 2.996 21.336 -13.501 1.00 85.06 1037 MET A C 1
ATOM 8096 O O . MET A 1 1037 ? 2.471 20.449 -12.830 1.00 85.06 1037 MET A O 1
ATOM 8100 N N . SER A 1 1038 ? 4.314 21.521 -13.514 1.00 80.56 1038 SER A N 1
ATOM 8101 C CA . SER A 1 1038 ? 5.263 20.614 -12.854 1.00 80.56 1038 SER A CA 1
ATOM 8102 C C . SER A 1 1038 ? 5.114 20.551 -11.328 1.00 80.56 1038 SER A C 1
ATOM 8104 O O . SER A 1 1038 ? 5.407 19.514 -10.739 1.00 80.56 1038 SER A O 1
ATOM 8106 N N . ASP A 1 1039 ? 4.586 21.599 -10.689 1.00 79.81 1039 ASP A N 1
ATOM 8107 C CA . ASP A 1 1039 ? 4.293 21.649 -9.248 1.00 79.81 1039 ASP A CA 1
ATOM 8108 C C . ASP A 1 1039 ? 3.022 20.869 -8.846 1.00 79.81 1039 ASP A C 1
ATOM 8110 O O . ASP A 1 1039 ? 2.704 20.758 -7.658 1.00 79.81 1039 ASP A O 1
ATOM 8114 N N . ALA A 1 1040 ? 2.294 20.309 -9.818 1.00 84.06 1040 ALA A N 1
ATOM 8115 C CA . ALA A 1 1040 ? 1.089 19.507 -9.625 1.00 84.06 1040 ALA A CA 1
ATOM 8116 C C . ALA A 1 1040 ? 1.331 18.028 -10.000 1.00 84.06 1040 ALA A C 1
ATOM 8118 O O . ALA A 1 1040 ? 0.893 17.594 -11.067 1.00 84.06 1040 ALA A O 1
ATOM 8119 N N . PRO A 1 1041 ? 2.014 17.225 -9.162 1.00 86.38 1041 PRO A N 1
ATOM 8120 C CA . PRO A 1 1041 ? 2.385 15.857 -9.516 1.00 86.38 1041 PRO A CA 1
ATOM 8121 C C . PRO A 1 1041 ? 1.167 14.964 -9.788 1.00 86.38 1041 PRO A C 1
ATOM 8123 O O . PRO A 1 1041 ? 0.082 15.121 -9.220 1.00 86.38 1041 PRO A O 1
ATOM 8126 N N . LEU A 1 1042 ? 1.364 13.993 -10.675 1.00 88.75 1042 LEU A N 1
ATOM 8127 C CA . LEU A 1 1042 ? 0.420 12.922 -10.957 1.00 88.75 1042 LEU A CA 1
ATOM 8128 C C . LEU A 1 1042 ? 0.690 11.741 -10.027 1.00 88.75 1042 LEU A C 1
ATOM 8130 O O . LEU A 1 1042 ? 1.831 11.319 -9.851 1.00 88.75 1042 LEU A O 1
ATOM 8134 N N . TYR A 1 1043 ? -0.381 11.186 -9.465 1.00 87.75 1043 TYR A N 1
ATOM 8135 C CA . TYR A 1 1043 ? -0.317 10.114 -8.474 1.00 87.75 1043 TYR A CA 1
ATOM 8136 C C . TYR A 1 1043 ? -0.739 8.762 -9.051 1.00 87.75 1043 TYR A C 1
ATOM 8138 O O . TYR A 1 1043 ? -1.621 8.688 -9.925 1.00 87.75 1043 TYR A O 1
ATOM 8146 N N . PHE A 1 1044 ? -0.183 7.690 -8.479 1.00 87.81 1044 PHE A N 1
ATOM 8147 C CA . PHE A 1 1044 ? -0.640 6.327 -8.738 1.00 87.81 1044 PHE A CA 1
ATOM 8148 C C . PHE A 1 1044 ? -2.136 6.169 -8.415 1.00 87.81 1044 PHE A C 1
ATOM 8150 O O . PHE A 1 1044 ? -2.729 6.854 -7.575 1.00 87.81 1044 PHE A O 1
ATOM 8157 N N . LYS A 1 1045 ? -2.799 5.242 -9.109 1.00 82.38 1045 LYS A N 1
ATOM 8158 C CA . LYS A 1 1045 ? -4.205 4.912 -8.859 1.00 82.38 1045 LYS A CA 1
ATOM 8159 C C . LYS A 1 1045 ? -4.384 4.442 -7.407 1.00 82.38 1045 LYS A C 1
ATOM 8161 O O . LYS A 1 1045 ? -3.742 3.483 -7.004 1.00 82.38 1045 LYS A O 1
ATOM 8166 N N . ASN A 1 1046 ? -5.332 5.062 -6.695 1.00 72.69 1046 ASN A N 1
ATOM 8167 C CA . ASN A 1 1046 ? -5.681 4.800 -5.287 1.00 72.69 1046 ASN A CA 1
ATOM 8168 C C . ASN A 1 1046 ? -4.622 5.223 -4.249 1.00 72.69 1046 ASN A C 1
ATOM 8170 O O . ASN A 1 1046 ? -4.684 4.759 -3.112 1.00 72.69 1046 ASN A O 1
ATOM 8174 N N . ALA A 1 1047 ? -3.704 6.122 -4.618 1.00 67.75 1047 ALA A N 1
ATOM 8175 C CA . ALA A 1 1047 ? -2.805 6.790 -3.676 1.00 67.75 1047 ALA A CA 1
ATOM 8176 C C . ALA A 1 1047 ? -3.553 7.325 -2.433 1.00 67.75 1047 ALA A C 1
ATOM 8178 O O . ALA A 1 1047 ? -4.641 7.899 -2.561 1.00 67.75 1047 ALA A O 1
ATOM 8179 N N . GLY A 1 1048 ? -2.982 7.118 -1.241 1.00 57.53 1048 GLY A N 1
ATOM 8180 C CA . GLY A 1 1048 ? -3.509 7.619 0.039 1.00 57.53 1048 GLY A CA 1
ATOM 8181 C C . GLY A 1 1048 ? -4.726 6.899 0.657 1.00 57.53 1048 GLY A C 1
ATOM 8182 O O . GLY A 1 1048 ? -5.258 7.388 1.652 1.00 57.53 1048 GLY A O 1
ATOM 8183 N N . ILE A 1 1049 ? -5.196 5.765 0.112 1.00 55.56 1049 ILE A N 1
ATOM 8184 C CA . ILE A 1 1049 ? -6.399 5.047 0.612 1.00 55.56 1049 ILE A CA 1
ATOM 8185 C C . ILE A 1 1049 ? -6.067 3.928 1.640 1.00 55.56 1049 ILE A C 1
ATOM 8187 O O . ILE A 1 1049 ? -6.968 3.432 2.315 1.00 55.56 1049 ILE A O 1
ATOM 8191 N N . GLY A 1 1050 ? -4.783 3.584 1.835 1.00 50.06 1050 GLY A N 1
ATOM 8192 C CA . GLY A 1 1050 ? -4.312 2.514 2.739 1.00 50.06 1050 GLY A CA 1
ATOM 8193 C C . GLY A 1 1050 ? -4.631 1.082 2.254 1.00 50.06 1050 GLY A C 1
ATOM 8194 O O . GLY A 1 1050 ? -5.580 0.873 1.497 1.00 50.06 1050 GLY A O 1
ATOM 8195 N N . GLY A 1 1051 ? -3.836 0.078 2.661 1.00 54.22 1051 GLY A N 1
ATOM 8196 C CA . GLY A 1 1051 ? -4.006 -1.351 2.302 1.00 54.22 1051 GLY A CA 1
ATOM 8197 C C . GLY A 1 1051 ? -2.861 -1.928 1.445 1.00 54.22 1051 GLY A C 1
ATOM 8198 O O . GLY A 1 1051 ? -1.735 -1.465 1.556 1.00 54.22 1051 GLY A O 1
ATOM 8199 N N . ASP A 1 1052 ? -3.146 -2.889 0.543 1.00 47.31 1052 ASP A N 1
ATOM 8200 C CA . ASP A 1 1052 ? -2.224 -3.550 -0.437 1.00 47.31 1052 ASP A CA 1
ATOM 8201 C C . ASP A 1 1052 ? -1.441 -2.590 -1.382 1.00 47.31 1052 ASP A C 1
ATOM 8203 O O . ASP A 1 1052 ? -0.770 -2.995 -2.342 1.00 47.31 1052 ASP A O 1
ATOM 8207 N N . PHE A 1 1053 ? -1.562 -1.286 -1.150 1.00 54.81 1053 PHE A N 1
ATOM 8208 C CA . PHE A 1 1053 ? -1.054 -0.207 -1.980 1.00 54.81 1053 PHE A CA 1
ATOM 8209 C C . PHE A 1 1053 ? 0.273 0.381 -1.482 1.00 54.81 1053 PHE A C 1
ATOM 8211 O O . PHE A 1 1053 ? 0.902 1.083 -2.275 1.00 54.81 1053 PHE A O 1
ATOM 8218 N N . ASP A 1 1054 ? 0.748 0.002 -0.286 1.00 52.50 1054 ASP A N 1
ATOM 8219 C CA . ASP A 1 1054 ? 2.019 0.450 0.326 1.00 52.50 1054 ASP A CA 1
ATOM 8220 C C . ASP A 1 1054 ? 3.282 0.080 -0.490 1.00 52.50 1054 ASP A C 1
ATOM 8222 O O . ASP A 1 1054 ? 4.374 0.549 -0.197 1.00 52.50 1054 ASP A O 1
ATOM 8226 N N . ASN A 1 1055 ? 3.142 -0.698 -1.573 1.00 69.44 1055 ASN A N 1
ATOM 8227 C CA . ASN A 1 1055 ? 4.220 -1.062 -2.506 1.00 69.44 1055 ASN A CA 1
ATOM 8228 C C . ASN A 1 1055 ? 3.870 -0.814 -3.987 1.00 69.44 1055 ASN A C 1
ATOM 8230 O O . ASN A 1 1055 ? 4.494 -1.388 -4.883 1.00 69.44 1055 ASN A O 1
ATOM 8234 N N . THR A 1 1056 ? 2.854 0.008 -4.286 1.00 80.94 1056 THR A N 1
ATOM 8235 C CA . THR A 1 1056 ? 2.403 0.229 -5.677 1.00 80.94 1056 THR A CA 1
ATOM 8236 C C . THR A 1 1056 ? 3.513 0.791 -6.555 1.00 80.94 1056 THR A C 1
ATOM 8238 O O . THR A 1 1056 ? 3.711 0.295 -7.664 1.00 80.94 1056 THR A O 1
ATOM 8241 N N . LYS A 1 1057 ? 4.271 1.759 -6.034 1.00 85.69 1057 LYS A N 1
ATOM 8242 C CA . LYS A 1 1057 ? 5.424 2.353 -6.706 1.00 85.69 1057 LYS A CA 1
ATOM 8243 C C . LYS A 1 1057 ? 6.470 1.305 -7.080 1.00 85.69 1057 LYS A C 1
ATOM 8245 O O . LYS A 1 1057 ? 6.754 1.126 -8.261 1.00 85.69 1057 LYS A O 1
ATOM 8250 N N . SER A 1 1058 ? 6.960 0.548 -6.100 1.00 82.00 1058 SER A N 1
ATOM 8251 C CA . SER A 1 1058 ? 7.973 -0.497 -6.297 1.00 82.00 1058 SER A CA 1
ATOM 8252 C C . SER A 1 1058 ? 7.501 -1.595 -7.253 1.00 82.00 1058 SER A C 1
ATOM 8254 O O . SER A 1 1058 ? 8.255 -2.027 -8.120 1.00 82.00 1058 SER A O 1
ATOM 8256 N N . ARG A 1 1059 ? 6.231 -2.010 -7.151 1.00 86.69 1059 ARG A N 1
ATOM 8257 C CA . ARG A 1 1059 ? 5.631 -3.034 -8.019 1.00 86.69 1059 ARG A CA 1
ATOM 8258 C C . ARG A 1 1059 ? 5.512 -2.564 -9.469 1.00 86.69 1059 ARG A C 1
ATOM 8260 O O . ARG A 1 1059 ? 5.900 -3.296 -10.371 1.00 86.69 1059 ARG A O 1
ATOM 8267 N N . VAL A 1 1060 ? 4.961 -1.368 -9.699 1.00 87.94 1060 VAL A N 1
ATOM 8268 C CA . VAL A 1 1060 ? 4.823 -0.801 -11.053 1.00 87.94 1060 VAL A CA 1
ATOM 8269 C C . VAL A 1 1060 ? 6.196 -0.564 -11.667 1.00 87.94 1060 VAL A C 1
ATOM 8271 O O . VAL A 1 1060 ? 6.405 -0.930 -12.816 1.00 87.94 1060 VAL A O 1
ATOM 8274 N N . ARG A 1 1061 ? 7.138 -0.020 -10.891 1.00 88.38 1061 ARG A N 1
ATOM 8275 C CA . ARG A 1 1061 ? 8.526 0.175 -11.308 1.00 88.38 1061 ARG A CA 1
ATOM 8276 C C . ARG A 1 1061 ? 9.165 -1.138 -11.769 1.00 88.38 1061 ARG A C 1
ATOM 8278 O O . ARG A 1 1061 ? 9.674 -1.192 -12.880 1.00 88.38 1061 ARG A O 1
ATOM 8285 N N . LEU A 1 1062 ? 9.090 -2.194 -10.953 1.00 81.62 1062 LEU A N 1
ATOM 8286 C CA . LEU A 1 1062 ? 9.646 -3.509 -11.287 1.00 81.62 1062 LEU A CA 1
ATOM 8287 C C . LEU A 1 1062 ? 9.053 -4.058 -12.594 1.00 81.62 1062 LEU A C 1
ATOM 8289 O O . LEU A 1 1062 ? 9.799 -4.426 -13.490 1.00 81.62 1062 LEU A O 1
ATOM 8293 N N . ARG A 1 1063 ? 7.722 -4.038 -12.741 1.00 85.44 1063 ARG A N 1
ATOM 8294 C CA . ARG A 1 1063 ? 7.031 -4.563 -13.935 1.00 85.44 1063 ARG A CA 1
ATOM 8295 C C . ARG A 1 1063 ? 7.151 -3.702 -15.192 1.00 85.44 1063 ARG A C 1
ATOM 8297 O O . ARG A 1 1063 ? 6.731 -4.146 -16.248 1.00 85.44 1063 ARG A O 1
ATOM 8304 N N . LEU A 1 1064 ? 7.592 -2.453 -15.066 1.00 84.62 1064 LEU A N 1
ATOM 8305 C CA . LEU A 1 1064 ? 7.947 -1.610 -16.210 1.00 84.62 1064 LEU A CA 1
ATOM 8306 C C . LEU A 1 1064 ? 9.385 -1.866 -16.673 1.00 84.62 1064 LEU A C 1
ATOM 8308 O O . LEU A 1 1064 ? 9.700 -1.571 -17.820 1.00 84.62 1064 LEU A O 1
ATOM 8312 N N . SER A 1 1065 ? 10.257 -2.315 -15.762 1.00 78.38 1065 SER A N 1
ATOM 8313 C CA . SER A 1 1065 ? 11.633 -2.713 -16.081 1.00 78.38 1065 SER A CA 1
ATOM 8314 C C . SER A 1 1065 ? 11.703 -4.109 -16.707 1.00 78.38 1065 SER A C 1
ATOM 8316 O O . SER A 1 1065 ? 12.565 -4.335 -17.551 1.00 78.38 1065 SER A O 1
ATOM 8318 N N . GLU A 1 1066 ? 10.823 -5.020 -16.280 1.00 73.06 1066 GLU A N 1
ATOM 8319 C CA . GLU A 1 1066 ? 10.525 -6.290 -16.966 1.00 73.06 1066 GLU A CA 1
ATOM 8320 C C . GLU A 1 1066 ? 9.816 -6.058 -18.305 1.00 73.06 1066 GLU A C 1
ATOM 8322 O O . GLU A 1 1066 ? 10.170 -6.767 -19.275 1.00 73.06 1066 GLU A O 1
#

pLDDT: mean 79.76, std 15.39, range [30.11, 97.62]